Protein AF-A0A4R0RBJ1-F1 (afdb_monomer_lite)

pLDDT: mean 72.37, std 22.7, range [19.52, 97.81]

InterPro domains:
  IPR001938 Thaumatin family [PF00314] (32-261)
  IPR001938 Thaumatin family [PR00347] (27-39)
  IPR001938 Thaumatin family [PR00347] (132-148)
  IPR001938 Thaumatin family [PS51367] (28-261)
  IPR001938 Thaumatin family [PTHR31048] (21-261)
  IPR001938 Thaumatin family [SM00205] (28-261)
  IPR011009 Protein kinase-like domain superfamily [SSF56112] (832-1003)
  IPR037176 Osmotin/thaumatin-like superfamily [G3DSA:2.60.110.10] (26-262)
  IPR037176 Osmotin/thaumatin-like superfamily [SSF49870] (27-261)
  IPR040976 Fungal-type protein kinase [PF17667] (575-998)

Radius of gyration: 38.29 Å; chains: 1; bounding box: 105×130×117 Å

Structure (mmCIF, N/CA/C/O backbone):
data_AF-A0A4R0RBJ1-F1
#
_entry.id   AF-A0A4R0RBJ1-F1
#
loop_
_atom_site.group_PDB
_atom_site.id
_atom_site.type_symbol
_atom_site.label_atom_id
_atom_site.label_alt_id
_atom_site.label_comp_id
_atom_site.label_asym_id
_atom_site.label_entity_id
_atom_site.label_seq_id
_atom_site.pdbx_PDB_ins_code
_atom_site.Cartn_x
_atom_site.Cartn_y
_atom_site.Cartn_z
_atom_site.occupancy
_atom_site.B_iso_or_equiv
_atom_site.auth_seq_id
_atom_site.auth_comp_id
_atom_site.auth_asym_id
_atom_site.auth_atom_id
_atom_site.pdbx_PDB_model_num
ATOM 1 N N . MET A 1 1 ? -25.191 77.773 17.882 1.00 38.34 1 MET A N 1
ATOM 2 C CA . MET A 1 1 ? -24.115 78.685 17.451 1.00 38.34 1 MET A CA 1
ATOM 3 C C . MET A 1 1 ? -23.172 78.768 18.645 1.00 38.34 1 MET A C 1
ATOM 5 O O . MET A 1 1 ? -23.638 79.163 19.697 1.00 38.34 1 MET A O 1
ATOM 9 N N . ASP A 1 2 ? -21.961 78.210 18.652 1.00 30.73 2 ASP A N 1
ATOM 10 C CA . ASP A 1 2 ? -21.030 78.085 17.532 1.00 30.73 2 ASP A CA 1
ATOM 11 C C . ASP A 1 2 ? -20.023 76.924 17.662 1.00 30.73 2 ASP A C 1
ATOM 13 O O . ASP A 1 2 ? -19.351 76.734 18.670 1.00 30.73 2 ASP A O 1
ATOM 17 N N . PHE A 1 3 ? -19.955 76.133 16.587 1.00 31.39 3 PHE A N 1
ATOM 18 C CA . PHE A 1 3 ? -18.782 75.999 15.716 1.00 31.39 3 PHE A CA 1
ATOM 19 C C . PHE A 1 3 ? -17.397 75.631 16.285 1.00 31.39 3 PHE A C 1
ATOM 21 O O . PHE A 1 3 ? -16.411 76.045 15.701 1.00 31.39 3 PHE A O 1
ATOM 28 N N . TRP A 1 4 ? -17.263 74.791 17.321 1.00 29.83 4 TRP A N 1
ATOM 29 C CA . TRP A 1 4 ? -15.934 74.221 17.671 1.00 29.83 4 TRP A CA 1
ATOM 30 C C . TRP A 1 4 ? -15.907 72.729 18.073 1.00 29.83 4 TRP A C 1
ATOM 32 O O . TRP A 1 4 ? -14.899 72.242 18.580 1.00 29.83 4 TRP A O 1
ATOM 42 N N . GLY A 1 5 ? -16.981 71.967 17.815 1.00 34.72 5 GLY A N 1
ATOM 43 C CA . GLY A 1 5 ? -17.073 70.540 18.187 1.00 34.72 5 GLY A CA 1
ATOM 44 C C . GLY A 1 5 ? -16.993 69.517 17.043 1.00 34.72 5 GLY A C 1
ATOM 45 O O . GLY A 1 5 ? -16.774 68.340 17.302 1.00 34.72 5 GLY A O 1
ATOM 46 N N . LEU A 1 6 ? -17.150 69.932 15.781 1.00 36.81 6 LEU A N 1
ATOM 47 C CA . LEU A 1 6 ? -17.399 69.006 14.659 1.00 36.81 6 LEU A CA 1
ATOM 48 C C . LEU A 1 6 ? -16.252 68.874 13.642 1.00 36.81 6 LEU A C 1
ATOM 50 O O . LEU A 1 6 ? -16.373 68.114 12.689 1.00 36.81 6 LEU A O 1
ATOM 54 N N . GLN A 1 7 ? -15.110 69.534 13.863 1.00 32.19 7 GLN A N 1
ATOM 55 C CA . GLN A 1 7 ? -13.980 69.508 12.918 1.00 32.19 7 GLN A CA 1
ATOM 56 C C . GLN A 1 7 ? -12.805 68.609 13.351 1.00 32.19 7 GLN A C 1
ATOM 58 O O . GLN A 1 7 ? -11.846 68.450 12.602 1.00 32.19 7 GLN A O 1
ATOM 63 N N . LYS A 1 8 ? -12.889 67.952 14.520 1.00 33.34 8 LYS A N 1
ATOM 64 C CA . LYS A 1 8 ? -11.885 66.965 14.976 1.00 33.34 8 LYS A CA 1
ATOM 65 C C . LYS A 1 8 ? -12.240 65.506 14.666 1.00 33.34 8 LYS A C 1
ATOM 67 O O . LYS A 1 8 ? -11.369 64.653 14.766 1.00 33.34 8 LYS A O 1
ATOM 72 N N . MET A 1 9 ? -13.467 65.219 14.224 1.00 36.75 9 MET A N 1
ATOM 73 C CA . MET A 1 9 ? -13.892 63.850 13.888 1.00 36.75 9 MET A CA 1
ATOM 74 C C . MET A 1 9 ? -13.658 63.453 12.420 1.00 36.75 9 MET A C 1
ATOM 76 O O . MET A 1 9 ? -13.847 62.293 12.078 1.00 36.75 9 MET A O 1
ATOM 80 N N . LEU A 1 10 ? -13.190 64.373 11.563 1.00 36.88 10 LEU A N 1
ATOM 81 C CA . LEU A 1 10 ? -12.924 64.092 10.142 1.00 36.88 10 LEU A CA 1
ATOM 82 C C . LEU A 1 10 ? -11.427 63.994 9.780 1.00 36.88 10 LEU A C 1
ATOM 84 O O . LEU A 1 10 ? -11.097 63.694 8.641 1.00 36.88 10 LEU A O 1
ATOM 88 N N . PHE A 1 11 ? -10.514 64.190 10.741 1.00 30.41 11 PHE A N 1
ATOM 89 C CA . PHE A 1 11 ? -9.057 64.101 10.526 1.00 30.41 11 PHE A CA 1
ATOM 90 C C . PHE A 1 11 ? -8.387 62.891 11.208 1.00 30.41 11 PHE A C 1
ATOM 92 O O . PHE A 1 11 ? -7.166 62.797 11.229 1.00 30.41 11 PHE A O 1
ATOM 99 N N . HIS A 1 12 ? -9.162 61.947 11.752 1.00 30.92 12 HIS A N 1
ATOM 100 C CA . HIS A 1 12 ? -8.659 60.650 12.249 1.00 30.92 12 HIS A CA 1
ATOM 101 C C . HIS A 1 12 ? -9.087 59.455 11.377 1.00 30.92 12 HIS A C 1
ATOM 103 O O . HIS A 1 12 ? -8.807 58.314 11.719 1.00 30.92 12 HIS A O 1
ATOM 109 N N . VAL A 1 13 ? -9.707 59.713 10.219 1.00 40.50 13 VAL A N 1
ATOM 110 C CA . VAL A 1 13 ? -10.067 58.682 9.221 1.00 40.50 13 VAL A CA 1
ATOM 111 C C . VAL A 1 13 ? -9.131 58.714 7.994 1.00 40.50 13 VAL A C 1
ATOM 113 O O . VAL A 1 13 ? -9.273 57.913 7.083 1.00 40.50 13 VAL A O 1
ATOM 116 N N . LEU A 1 14 ? -8.112 59.585 7.972 1.00 37.38 14 LEU A N 1
ATOM 117 C CA . LEU A 1 14 ? -7.215 59.760 6.813 1.00 37.38 14 LEU A CA 1
ATOM 118 C C . LEU A 1 14 ? -5.709 59.781 7.146 1.00 37.38 14 LEU A C 1
ATOM 120 O O . LEU A 1 14 ? -4.911 60.275 6.359 1.00 37.38 14 LEU A O 1
ATOM 124 N N . ALA A 1 15 ? -5.299 59.212 8.284 1.00 35.81 15 ALA A N 1
ATOM 125 C CA . ALA A 1 15 ? -3.878 59.059 8.633 1.00 35.81 15 ALA A CA 1
ATOM 126 C C . ALA A 1 15 ? -3.559 57.722 9.336 1.00 35.81 15 ALA A C 1
ATOM 128 O O . ALA A 1 15 ? -2.705 57.657 10.212 1.00 35.81 15 ALA A O 1
ATOM 129 N N . LEU A 1 16 ? -4.241 56.648 8.928 1.00 37.91 16 LEU A N 1
ATOM 130 C CA . LEU A 1 16 ? -3.840 55.252 9.160 1.00 37.91 16 LEU A CA 1
ATOM 131 C C . LEU A 1 16 ? -3.662 54.560 7.800 1.00 37.91 16 LEU A C 1
ATOM 133 O O . LEU A 1 16 ? -4.220 53.513 7.508 1.00 37.91 16 LEU A O 1
ATOM 137 N N . SER A 1 17 ? -2.879 55.205 6.942 1.00 35.72 17 SER A N 1
ATOM 138 C CA . SER A 1 17 ? -2.165 54.559 5.846 1.00 35.72 17 SER A CA 1
ATOM 139 C C . SER A 1 17 ? -0.667 54.751 6.079 1.00 35.72 17 SER A C 1
ATOM 141 O O . SER A 1 17 ? 0.065 55.213 5.207 1.00 35.72 17 SER A O 1
ATOM 143 N N . SER A 1 18 ? -0.192 54.430 7.286 1.00 36.97 18 SER A N 1
ATOM 144 C CA . SER A 1 18 ? 1.151 53.872 7.408 1.00 36.97 18 SER A CA 1
ATOM 145 C C . SER A 1 18 ? 1.059 52.526 6.711 1.00 36.97 18 SER A C 1
ATOM 147 O O . SER A 1 18 ? 0.551 51.565 7.292 1.00 36.97 18 SER A O 1
ATOM 149 N N . GLY A 1 19 ? 1.396 52.531 5.418 1.00 32.84 19 GLY A N 1
ATOM 150 C CA . GLY A 1 19 ? 1.426 51.336 4.600 1.00 32.84 19 GLY A CA 1
ATOM 151 C C . GLY A 1 19 ? 2.094 50.244 5.409 1.00 32.84 19 GLY A C 1
ATOM 152 O O . GLY A 1 19 ? 3.224 50.416 5.865 1.00 32.84 19 GLY A O 1
ATOM 153 N N . ALA A 1 20 ? 1.372 49.145 5.625 1.00 33.34 20 ALA A N 1
ATOM 154 C CA . ALA A 1 20 ? 2.055 47.887 5.800 1.00 33.34 20 ALA A CA 1
ATOM 155 C C . ALA A 1 20 ? 3.002 47.831 4.605 1.00 33.34 20 ALA A C 1
ATOM 157 O O . ALA A 1 20 ? 2.540 47.781 3.462 1.00 33.34 20 ALA A O 1
ATOM 158 N N . SER A 1 21 ? 4.304 47.995 4.850 1.00 32.16 21 SER A N 1
ATOM 159 C CA . SER A 1 21 ? 5.298 47.576 3.884 1.00 32.16 21 SER A CA 1
ATOM 160 C C . SER A 1 21 ? 4.919 46.137 3.614 1.00 32.16 21 SER A C 1
ATOM 162 O O . SER A 1 21 ? 5.084 45.279 4.481 1.00 32.16 21 SER A O 1
ATOM 164 N N . VAL A 1 22 ? 4.286 45.900 2.468 1.00 35.97 22 VAL A N 1
ATOM 165 C CA . VAL A 1 22 ? 4.207 44.573 1.894 1.00 35.97 22 VAL A CA 1
ATOM 166 C C . VAL A 1 22 ? 5.676 44.250 1.702 1.00 35.97 22 VAL A C 1
ATOM 168 O O . VAL A 1 22 ? 6.308 44.767 0.784 1.00 35.97 22 VAL A O 1
ATOM 171 N N . ALA A 1 23 ? 6.272 43.572 2.683 1.00 44.34 23 ALA A N 1
ATOM 172 C CA . ALA A 1 23 ? 7.588 43.013 2.507 1.00 44.34 23 ALA A CA 1
ATOM 173 C C . ALA A 1 23 ? 7.399 42.085 1.315 1.00 44.34 23 ALA A C 1
ATOM 175 O O . ALA A 1 23 ? 6.647 41.114 1.409 1.00 44.34 23 ALA A O 1
ATOM 176 N N . TYR A 1 24 ? 7.952 42.477 0.168 1.00 53.59 24 TYR A N 1
ATOM 177 C CA . TYR A 1 24 ? 8.040 41.575 -0.959 1.00 53.59 24 TYR A CA 1
ATOM 178 C C . TYR A 1 24 ? 8.760 40.339 -0.415 1.00 53.59 24 TYR A C 1
ATOM 180 O O . TYR A 1 24 ? 9.812 40.443 0.224 1.00 53.59 24 TYR A O 1
ATOM 188 N N . ALA A 1 25 ? 8.061 39.215 -0.482 1.00 65.38 25 ALA A N 1
ATOM 189 C CA . ALA A 1 25 ? 8.500 37.962 0.084 1.00 65.38 25 ALA A CA 1
ATOM 190 C C . ALA A 1 25 ? 8.371 36.903 -0.999 1.00 65.38 25 ALA A C 1
ATOM 192 O O . ALA A 1 25 ? 7.364 36.850 -1.710 1.00 65.38 25 ALA A O 1
ATOM 193 N N . ARG A 1 26 ? 9.403 36.077 -1.103 1.00 83.56 26 ARG A N 1
ATOM 194 C CA . ARG A 1 26 ? 9.502 34.979 -2.065 1.00 83.56 26 ARG A CA 1
ATOM 195 C C . ARG A 1 26 ? 9.231 33.676 -1.352 1.00 83.56 26 ARG A C 1
ATOM 197 O O . ARG A 1 26 ? 9.507 33.559 -0.156 1.00 83.56 26 ARG A O 1
ATOM 204 N N . MET A 1 27 ? 8.728 32.687 -2.071 1.00 88.00 27 MET A N 1
ATOM 205 C CA . MET A 1 27 ? 8.495 31.373 -1.497 1.00 88.00 27 MET A CA 1
ATOM 206 C C . MET A 1 27 ? 9.780 30.554 -1.517 1.00 88.00 27 MET A C 1
ATOM 208 O O . MET A 1 27 ? 10.404 30.343 -2.557 1.00 88.00 27 MET A O 1
ATOM 212 N N . PHE A 1 28 ? 10.171 30.074 -0.340 1.00 93.19 28 PHE A N 1
ATOM 213 C CA . PHE A 1 28 ? 11.197 29.053 -0.201 1.00 93.19 28 PHE A CA 1
ATOM 214 C C . PHE A 1 28 ? 10.517 27.731 0.092 1.00 93.19 28 PHE A C 1
ATOM 216 O O . PHE A 1 28 ? 9.657 27.672 0.966 1.00 93.19 28 PHE A O 1
ATOM 223 N N . THR A 1 29 ? 10.915 26.676 -0.613 1.00 90.38 29 THR A N 1
ATOM 224 C CA . THR A 1 29 ? 10.486 25.311 -0.311 1.00 90.38 29 THR A CA 1
ATOM 225 C C . THR A 1 29 ? 11.671 24.479 0.135 1.00 90.38 29 THR A C 1
ATOM 227 O O . THR A 1 29 ? 12.669 24.395 -0.572 1.00 90.38 29 THR A O 1
ATOM 230 N N . VAL A 1 30 ? 11.563 23.844 1.296 1.00 90.62 30 VAL A N 1
ATOM 231 C CA . VAL A 1 30 ? 12.562 22.902 1.798 1.00 90.62 30 VAL A CA 1
ATOM 232 C C . VAL A 1 30 ? 11.982 21.498 1.724 1.00 90.62 30 VAL A C 1
ATOM 234 O O . VAL A 1 30 ? 11.002 21.201 2.404 1.00 90.62 30 VAL A O 1
ATOM 237 N N . TYR A 1 31 ? 12.585 20.644 0.901 1.00 89.81 31 TYR A N 1
ATOM 238 C CA . TYR A 1 31 ? 12.147 19.280 0.626 1.00 89.81 31 TYR A CA 1
ATOM 239 C C . TYR A 1 31 ? 13.154 18.263 1.170 1.00 89.81 31 TYR A C 1
ATOM 241 O O . TYR A 1 31 ? 14.329 18.269 0.801 1.00 89.81 31 TYR A O 1
ATOM 249 N N . ASN A 1 32 ? 12.699 17.364 2.041 1.00 92.06 32 ASN A N 1
ATOM 250 C CA . ASN A 1 32 ? 13.483 16.213 2.462 1.00 92.06 32 ASN A CA 1
ATOM 251 C C . ASN A 1 32 ? 13.270 15.052 1.482 1.00 92.06 32 ASN A C 1
ATOM 253 O O . ASN A 1 32 ? 12.334 14.284 1.660 1.00 92.06 32 ASN A O 1
ATOM 257 N N . ALA A 1 33 ? 14.140 14.872 0.487 1.00 79.94 33 ALA A N 1
ATOM 258 C CA . ALA A 1 33 ? 14.108 13.696 -0.390 1.00 79.94 33 ALA A CA 1
ATOM 259 C C . ALA A 1 33 ? 14.910 12.502 0.167 1.00 79.94 33 ALA A C 1
ATOM 261 O O . ALA A 1 33 ? 15.105 11.502 -0.528 1.00 79.94 33 ALA A O 1
ATOM 262 N N . CYS A 1 34 ? 15.404 12.581 1.405 1.00 77.38 34 CYS A N 1
ATOM 263 C CA . CYS A 1 34 ? 16.093 11.467 2.040 1.00 77.38 34 CYS A CA 1
ATOM 264 C C . CYS A 1 34 ? 15.092 10.367 2.428 1.00 77.38 34 CYS A C 1
ATOM 266 O O . CYS A 1 34 ? 13.969 10.670 2.831 1.00 77.38 34 CYS A O 1
ATOM 268 N N . PRO A 1 35 ? 15.488 9.080 2.399 1.00 76.75 35 PRO A N 1
ATOM 269 C CA . PRO A 1 35 ? 14.630 7.962 2.805 1.00 76.75 35 PRO A CA 1
ATOM 270 C C . PRO A 1 35 ? 14.503 7.818 4.335 1.00 76.75 35 PRO A C 1
ATOM 272 O O . PRO A 1 35 ? 14.115 6.763 4.833 1.00 76.75 35 PRO A O 1
ATOM 275 N N . PHE A 1 36 ? 14.869 8.854 5.085 1.00 79.81 36 PHE A N 1
ATOM 276 C CA . PHE A 1 36 ? 14.841 8.918 6.540 1.00 79.81 36 PHE A CA 1
ATOM 277 C C . PHE A 1 36 ? 14.506 10.346 6.982 1.00 79.81 36 PHE A C 1
ATOM 279 O O . PHE A 1 36 ? 14.645 11.306 6.218 1.00 79.81 36 PHE A O 1
ATOM 286 N N . THR A 1 37 ? 14.051 10.483 8.223 1.00 83.75 37 THR A N 1
ATOM 287 C CA . THR A 1 37 ? 13.781 11.787 8.828 1.00 83.75 37 THR A CA 1
ATOM 288 C C . THR A 1 37 ? 15.074 12.579 8.978 1.00 83.75 37 THR A C 1
ATOM 290 O O . THR A 1 37 ? 16.082 12.057 9.455 1.00 83.75 37 THR A O 1
ATOM 293 N N . ILE A 1 38 ? 15.019 13.849 8.595 1.00 93.06 38 ILE A N 1
ATOM 294 C CA . ILE A 1 38 ? 16.036 14.840 8.933 1.00 93.06 38 ILE A CA 1
ATOM 295 C C . ILE A 1 38 ? 15.373 15.939 9.754 1.00 93.06 38 ILE A C 1
ATOM 297 O O . ILE A 1 38 ? 14.153 16.107 9.727 1.00 93.06 38 ILE A O 1
ATOM 301 N N . TRP A 1 39 ? 16.174 16.730 10.447 1.00 97.00 39 TRP A N 1
ATOM 302 C CA . TRP A 1 39 ? 15.695 17.934 11.105 1.00 97.00 39 TRP A CA 1
ATOM 303 C C . TRP A 1 39 ? 16.357 19.138 10.465 1.00 97.00 39 TRP A C 1
ATOM 305 O O . TRP A 1 39 ? 17.475 19.479 10.863 1.00 97.00 39 TRP A O 1
ATOM 315 N N . PRO A 1 40 ? 15.734 19.782 9.463 1.00 97.00 40 PRO A N 1
ATOM 316 C CA . PRO A 1 40 ? 16.298 20.994 8.918 1.00 97.00 40 PRO A CA 1
ATOM 317 C C . PRO A 1 40 ? 16.406 22.062 10.006 1.00 97.00 40 PRO A C 1
ATOM 319 O O . PRO A 1 40 ? 15.666 22.074 10.999 1.00 97.00 40 PRO A O 1
ATOM 322 N N . ALA A 1 41 ? 17.385 22.924 9.828 1.00 94.75 41 ALA A N 1
ATOM 323 C CA . ALA A 1 41 ? 17.720 24.012 10.716 1.00 94.75 41 ALA A CA 1
ATOM 324 C C . ALA A 1 41 ? 17.983 25.255 9.876 1.00 94.75 41 ALA A C 1
ATOM 326 O O . ALA A 1 41 ? 18.517 25.149 8.774 1.00 94.75 41 ALA A O 1
ATOM 327 N N . MET A 1 42 ? 17.589 26.414 10.393 1.00 93.94 42 MET A N 1
ATOM 328 C CA . MET A 1 42 ? 17.711 27.699 9.726 1.00 93.94 42 MET A CA 1
ATOM 329 C C . MET A 1 42 ? 18.356 28.714 10.665 1.00 93.94 42 MET A C 1
ATOM 331 O O . MET A 1 42 ? 17.965 28.846 11.824 1.00 93.94 42 MET A O 1
ATOM 335 N N . PHE A 1 43 ? 19.322 29.458 10.140 1.00 93.12 43 PHE A N 1
ATOM 336 C CA . PHE A 1 43 ? 20.021 30.524 10.847 1.00 93.12 43 PHE A CA 1
ATOM 337 C C . PHE A 1 43 ? 20.079 31.781 9.977 1.00 93.12 43 PHE A C 1
ATOM 339 O O . PHE A 1 43 ? 20.136 31.698 8.751 1.00 93.12 43 PHE A O 1
ATOM 346 N N . THR A 1 44 ? 20.053 32.950 10.613 1.00 91.56 44 THR A N 1
ATOM 347 C CA . THR A 1 44 ? 20.272 34.247 9.961 1.00 91.56 44 THR A CA 1
ATOM 348 C C . THR A 1 44 ? 21.328 35.002 10.745 1.00 91.56 44 THR A C 1
ATOM 350 O O . THR A 1 44 ? 21.145 35.214 11.943 1.00 91.56 44 THR A O 1
ATOM 353 N N . ASP A 1 45 ? 22.404 35.437 10.090 1.00 87.25 45 ASP A N 1
ATOM 354 C CA . ASP A 1 45 ? 23.362 36.331 10.741 1.00 87.25 45 ASP A CA 1
ATOM 355 C C . ASP A 1 45 ? 22.790 37.751 10.824 1.00 87.25 45 ASP A C 1
ATOM 357 O O . ASP A 1 45 ? 22.806 38.527 9.863 1.00 87.25 45 ASP A O 1
ATOM 361 N N . LEU A 1 46 ? 22.304 38.102 12.015 1.00 87.19 46 LEU A N 1
ATOM 362 C CA . LEU A 1 46 ? 21.708 39.408 12.285 1.00 87.19 46 LEU A CA 1
ATOM 363 C C . LEU A 1 46 ? 22.706 40.575 12.168 1.00 87.19 46 LEU A C 1
ATOM 365 O O . LEU A 1 46 ? 22.285 41.733 12.104 1.00 87.19 46 LEU A O 1
ATOM 369 N N . ASN A 1 47 ? 24.015 40.302 12.097 1.00 85.56 47 ASN A N 1
ATOM 370 C CA . ASN A 1 47 ? 25.026 41.327 11.830 1.00 85.56 47 ASN A CA 1
ATOM 371 C C . ASN A 1 47 ? 25.067 41.737 10.349 1.00 85.56 47 ASN A C 1
ATOM 373 O O . ASN A 1 47 ? 25.449 42.866 10.043 1.00 85.56 47 ASN A O 1
ATOM 377 N N . ALA A 1 48 ? 24.654 40.852 9.435 1.00 83.12 48 ALA A N 1
ATOM 378 C CA . ALA A 1 48 ? 24.620 41.112 7.995 1.00 83.12 48 ALA A CA 1
ATOM 379 C C . ALA A 1 48 ? 23.296 41.750 7.533 1.00 83.12 48 ALA A C 1
ATOM 381 O O . ALA A 1 48 ? 23.257 42.461 6.527 1.00 83.12 48 ALA A O 1
ATOM 382 N N . GLY A 1 49 ? 22.204 41.522 8.266 1.00 83.06 49 GLY A N 1
ATOM 383 C CA . GLY A 1 49 ? 20.899 42.115 7.988 1.00 83.06 49 GLY A CA 1
ATOM 384 C C . GLY A 1 49 ? 19.872 41.806 9.075 1.00 83.06 49 GLY A C 1
ATOM 385 O O . GLY A 1 49 ? 19.991 40.834 9.802 1.00 83.06 49 GLY A O 1
ATOM 386 N N . GLN A 1 50 ? 18.843 42.648 9.192 1.00 82.19 50 GLN A N 1
ATOM 387 C CA . GLN A 1 50 ? 17.810 42.517 10.235 1.00 82.19 50 GLN A CA 1
ATOM 388 C C . GLN A 1 50 ? 16.560 41.750 9.768 1.00 82.19 50 GLN A C 1
ATOM 390 O O . GLN A 1 50 ? 15.659 41.493 10.563 1.00 82.19 50 GLN A O 1
ATOM 395 N N . ALA A 1 51 ? 16.464 41.425 8.476 1.00 86.75 51 ALA A N 1
ATOM 396 C CA . ALA A 1 51 ? 15.329 40.698 7.923 1.00 86.75 51 ALA A CA 1
ATOM 397 C C . ALA A 1 51 ? 15.478 39.197 8.187 1.00 86.75 51 ALA A C 1
ATOM 399 O O . ALA A 1 51 ? 16.521 38.628 7.880 1.00 86.75 51 ALA A O 1
ATOM 400 N N . VAL A 1 52 ? 14.432 38.563 8.717 1.00 86.75 52 VAL A N 1
ATOM 401 C CA . VAL A 1 52 ? 14.395 37.126 9.034 1.00 86.75 52 VAL A CA 1
ATOM 402 C C . VAL A 1 52 ? 13.120 36.486 8.469 1.00 86.75 52 VAL A C 1
ATOM 404 O O . VAL A 1 52 ? 12.070 37.137 8.478 1.00 86.75 52 VAL A O 1
ATOM 407 N N . PRO A 1 53 ? 13.163 35.232 7.982 1.00 89.12 53 PRO A N 1
ATOM 408 C CA . PRO A 1 53 ? 11.963 34.493 7.604 1.00 89.12 53 PRO A CA 1
ATOM 409 C C . PRO A 1 53 ? 11.028 34.288 8.796 1.00 89.12 53 PRO A C 1
ATOM 411 O O . PRO A 1 53 ? 11.471 33.983 9.902 1.00 89.12 53 PRO A O 1
ATOM 414 N N . ASN A 1 54 ? 9.719 34.407 8.569 1.00 83.25 54 ASN A N 1
ATOM 415 C CA . ASN A 1 54 ? 8.711 34.106 9.587 1.00 83.25 54 ASN A CA 1
ATOM 416 C C . ASN A 1 54 ? 8.392 32.601 9.592 1.00 83.25 54 ASN A C 1
ATOM 418 O O . ASN A 1 54 ? 7.289 32.182 9.241 1.00 83.25 54 ASN A O 1
ATOM 422 N N . PHE A 1 55 ? 9.398 31.792 9.921 1.00 88.25 55 PHE A N 1
ATOM 423 C CA . PHE A 1 55 ? 9.314 30.336 10.000 1.00 88.25 55 PHE A CA 1
ATOM 424 C C . PHE A 1 55 ? 10.232 29.825 11.126 1.00 88.25 55 PHE A C 1
ATOM 426 O O . PHE A 1 55 ? 11.247 30.471 11.404 1.00 88.25 55 PHE A O 1
ATOM 433 N N . PRO A 1 56 ? 9.911 28.706 11.805 1.00 88.31 56 PRO A N 1
ATOM 434 C CA . PRO A 1 56 ? 10.759 28.171 12.868 1.00 88.31 56 PRO A CA 1
ATOM 435 C C . PRO A 1 56 ? 12.206 27.926 12.414 1.00 88.31 56 PRO A C 1
ATOM 437 O O . PRO A 1 56 ? 12.450 27.419 11.321 1.00 88.31 56 PRO A O 1
ATOM 440 N N . THR A 1 57 ? 13.177 28.217 13.285 1.00 91.62 57 THR A N 1
ATOM 441 C CA . THR A 1 57 ? 14.620 28.016 13.028 1.00 91.62 57 THR A CA 1
ATOM 442 C C . THR A 1 57 ? 15.048 26.545 13.029 1.00 91.62 57 THR A C 1
ATOM 444 O O . THR A 1 57 ? 16.219 26.229 12.836 1.00 91.62 57 THR A O 1
ATOM 447 N N . GLY A 1 58 ? 14.115 25.619 13.229 1.00 89.00 58 GLY A N 1
ATOM 448 C CA . GLY A 1 58 ? 14.313 24.201 12.984 1.00 89.00 58 GLY A CA 1
ATOM 449 C C . GLY A 1 58 ? 13.007 23.424 13.099 1.00 89.00 58 GLY A C 1
ATOM 450 O O . GLY A 1 58 ? 12.071 23.846 13.776 1.00 89.00 58 GLY A O 1
ATOM 451 N N . TRP A 1 59 ? 12.912 22.309 12.385 1.00 94.69 59 TRP A N 1
ATOM 452 C CA . TRP A 1 59 ? 11.703 21.488 12.333 1.00 94.69 59 TRP A CA 1
ATOM 453 C C . TRP A 1 59 ? 12.054 20.035 12.028 1.00 94.69 59 TRP A C 1
ATOM 455 O O . TRP A 1 59 ? 13.174 19.733 11.629 1.00 94.69 59 TRP A O 1
ATOM 465 N N . GLU A 1 60 ? 11.108 19.125 12.246 1.00 90.56 60 GLU A N 1
ATOM 466 C CA . GLU A 1 60 ? 11.219 17.738 11.793 1.00 90.56 60 GLU A CA 1
ATOM 467 C C . GLU A 1 60 ? 10.699 17.642 10.359 1.00 90.56 60 GLU A C 1
ATOM 469 O O . GLU A 1 60 ? 9.567 18.037 10.084 1.00 90.56 60 GLU A O 1
ATOM 474 N N . ALA A 1 61 ? 11.512 17.117 9.448 1.00 78.50 61 ALA A N 1
ATOM 475 C CA . ALA A 1 61 ? 11.099 16.796 8.091 1.00 78.50 61 ALA A CA 1
ATOM 476 C C . ALA A 1 61 ? 11.185 15.280 7.912 1.00 78.50 61 ALA A C 1
ATOM 478 O O . ALA A 1 61 ? 12.269 14.715 7.749 1.00 78.50 61 ALA A O 1
ATOM 479 N N . ALA A 1 62 ? 10.037 14.604 7.950 1.00 75.38 62 ALA A N 1
ATOM 480 C CA . ALA A 1 62 ? 9.969 13.180 7.644 1.00 75.38 62 ALA A CA 1
ATOM 481 C C . ALA A 1 62 ? 10.428 12.916 6.199 1.00 75.38 62 ALA A C 1
ATOM 483 O O . ALA A 1 62 ? 10.449 13.828 5.364 1.00 75.38 62 ALA A O 1
ATOM 484 N N . ALA A 1 63 ? 10.810 11.674 5.910 1.00 68.06 63 ALA A N 1
ATOM 485 C CA . ALA A 1 63 ? 11.198 11.267 4.564 1.00 68.06 63 ALA A CA 1
ATOM 486 C C . ALA A 1 63 ? 10.136 11.688 3.530 1.00 68.06 63 ALA A C 1
ATOM 488 O O . ALA A 1 63 ? 8.946 11.441 3.725 1.00 68.06 63 ALA A O 1
ATOM 489 N N . PHE A 1 64 ? 10.578 12.308 2.438 1.00 70.50 64 PHE A N 1
ATOM 490 C CA . PHE A 1 64 ? 9.758 12.766 1.309 1.00 70.50 64 PHE A CA 1
ATOM 491 C C . PHE A 1 64 ? 8.693 13.823 1.649 1.00 70.50 64 PHE A C 1
ATOM 493 O O . PHE A 1 64 ? 7.656 13.890 0.993 1.00 70.50 64 PHE A O 1
ATOM 500 N N . THR A 1 65 ? 8.953 14.684 2.638 1.00 64.62 65 THR A N 1
ATOM 501 C CA . THR A 1 65 ? 8.078 15.821 2.989 1.00 64.62 65 THR A CA 1
ATOM 502 C C . THR A 1 65 ? 8.685 17.161 2.584 1.00 64.62 65 THR A C 1
ATOM 504 O O . THR A 1 65 ? 9.907 17.315 2.565 1.00 64.62 65 THR A O 1
ATOM 507 N N . ALA A 1 66 ? 7.836 18.139 2.261 1.00 76.69 66 ALA A N 1
ATOM 508 C CA . ALA A 1 66 ? 8.241 19.505 1.945 1.00 76.69 66 ALA A CA 1
ATOM 509 C C . ALA A 1 66 ? 7.505 20.512 2.832 1.00 76.69 66 ALA A C 1
ATOM 511 O O . ALA A 1 66 ? 6.346 20.304 3.183 1.00 76.69 66 ALA A O 1
ATOM 512 N N . VAL A 1 67 ? 8.168 21.621 3.150 1.00 73.88 67 VAL A N 1
ATOM 513 C CA . VAL A 1 67 ? 7.540 22.803 3.752 1.00 73.88 67 VAL A CA 1
ATOM 514 C C . VAL A 1 67 ? 7.862 24.021 2.905 1.00 73.88 67 VAL A C 1
ATOM 516 O O . VAL A 1 67 ? 9.001 24.175 2.463 1.00 73.88 67 VAL A O 1
ATOM 519 N N . SER A 1 68 ? 6.875 24.888 2.696 1.00 87.56 68 SER A N 1
ATOM 520 C CA . SER A 1 68 ? 7.057 26.141 1.966 1.00 87.56 68 SER A CA 1
ATOM 521 C C . SER A 1 68 ? 6.735 27.326 2.868 1.00 87.56 68 SER A C 1
ATOM 523 O O . SER A 1 68 ? 5.716 27.317 3.558 1.00 87.56 68 SER A O 1
ATOM 525 N N . PHE A 1 69 ? 7.588 28.348 2.877 1.00 87.38 69 PHE A N 1
ATOM 526 C CA . PHE A 1 69 ? 7.406 29.535 3.712 1.00 87.38 69 PHE A CA 1
ATOM 527 C C . PHE A 1 69 ? 7.915 30.813 3.030 1.00 87.38 69 PHE A C 1
ATOM 529 O O . PHE A 1 69 ? 8.829 30.750 2.203 1.00 87.38 69 PHE A O 1
ATOM 536 N N . PRO A 1 70 ? 7.325 31.979 3.358 1.00 87.31 70 PRO A N 1
ATOM 537 C CA . PRO A 1 70 ? 7.759 33.254 2.808 1.00 87.31 70 PRO A CA 1
ATOM 538 C C . PRO A 1 70 ? 9.087 33.707 3.429 1.00 87.31 70 PRO A C 1
ATOM 540 O O . PRO A 1 70 ? 9.263 33.700 4.651 1.00 87.31 70 PRO A O 1
ATOM 543 N N . VAL A 1 71 ? 9.997 34.167 2.577 1.00 91.69 71 VAL A N 1
ATOM 544 C CA . VAL A 1 71 ? 11.304 34.725 2.937 1.00 91.69 71 VAL A CA 1
ATOM 545 C C . VAL A 1 71 ? 11.370 36.182 2.472 1.00 91.69 71 VAL A C 1
ATOM 547 O O . VAL A 1 71 ? 11.056 36.443 1.310 1.00 91.69 71 VAL A O 1
ATOM 550 N N . PRO A 1 72 ? 11.767 37.139 3.335 1.00 90.38 72 PRO A N 1
ATOM 551 C CA . PRO A 1 72 ? 11.921 38.535 2.939 1.00 90.38 72 PRO A CA 1
ATOM 552 C C . PRO A 1 72 ? 12.919 38.701 1.792 1.00 90.38 72 PRO A C 1
ATOM 554 O O . PRO A 1 72 ? 14.018 38.152 1.840 1.00 90.38 72 PRO A O 1
ATOM 557 N N . ASP A 1 73 ? 12.584 39.536 0.811 1.00 87.12 73 ASP A N 1
ATOM 558 C CA . ASP A 1 73 ? 13.441 39.850 -0.340 1.00 87.12 73 ASP A CA 1
ATOM 559 C C . ASP A 1 73 ? 14.841 40.371 0.030 1.00 87.12 73 ASP A C 1
ATOM 561 O O . ASP A 1 73 ? 15.779 40.268 -0.755 1.00 87.12 73 ASP A O 1
ATOM 565 N N . ASN A 1 74 ? 14.993 40.939 1.226 1.00 86.38 74 ASN A N 1
ATOM 566 C CA . ASN A 1 74 ? 16.252 41.446 1.757 1.00 86.38 74 ASN A CA 1
ATOM 567 C C . ASN A 1 74 ? 16.858 40.533 2.840 1.00 86.38 74 ASN A C 1
ATOM 569 O O . ASN A 1 74 ? 17.604 41.025 3.689 1.00 86.38 74 ASN A O 1
ATOM 573 N N . TRP A 1 75 ? 16.548 39.230 2.839 1.00 92.50 75 TRP A N 1
ATOM 574 C CA . TRP A 1 75 ? 17.198 38.253 3.718 1.00 92.50 75 TRP A CA 1
ATOM 575 C C . TRP A 1 75 ? 18.689 38.122 3.367 1.00 92.50 75 TRP A C 1
ATOM 577 O O . TRP A 1 75 ? 19.057 37.701 2.267 1.00 92.50 75 TRP A O 1
ATOM 587 N N . LYS A 1 76 ? 19.557 38.534 4.298 1.00 87.69 76 LYS A N 1
ATOM 588 C CA . LYS A 1 76 ? 21.022 38.525 4.159 1.00 87.69 76 LYS A CA 1
ATOM 589 C C . LYS A 1 76 ? 21.618 37.443 5.053 1.00 87.69 76 LYS A C 1
ATOM 591 O O . LYS A 1 76 ? 21.168 37.300 6.185 1.00 87.69 76 LYS A O 1
ATOM 596 N N . ALA A 1 77 ? 22.642 36.743 4.559 1.00 85.56 77 ALA A N 1
ATOM 597 C CA . ALA A 1 77 ? 23.362 35.706 5.306 1.00 85.56 77 ALA A CA 1
ATOM 598 C C . ALA A 1 77 ? 22.433 34.636 5.919 1.00 85.56 77 ALA A C 1
ATOM 600 O O . ALA A 1 77 ? 22.543 34.268 7.093 1.00 85.56 77 ALA A O 1
ATOM 601 N N . GLY A 1 78 ? 21.483 34.172 5.109 1.00 90.69 78 GLY A N 1
ATOM 602 C CA . GLY A 1 78 ? 20.568 33.095 5.451 1.00 90.69 78 GLY A CA 1
ATOM 603 C C . GLY A 1 78 ? 21.208 31.735 5.231 1.00 90.69 78 GLY A C 1
ATOM 604 O O . GLY A 1 78 ? 21.841 31.520 4.200 1.00 90.69 78 GLY A O 1
ATOM 605 N N . ARG A 1 79 ? 21.041 30.812 6.178 1.00 93.94 79 ARG A N 1
ATOM 606 C CA . ARG A 1 79 ? 21.607 29.460 6.105 1.00 93.94 79 ARG A CA 1
ATOM 607 C C . ARG A 1 79 ? 20.565 28.414 6.443 1.00 93.94 79 ARG A C 1
ATOM 609 O O . ARG A 1 79 ? 19.856 28.576 7.435 1.00 93.94 79 ARG A O 1
ATOM 616 N N . ILE A 1 80 ? 20.506 27.335 5.663 1.00 95.94 80 ILE A N 1
ATOM 617 C CA . ILE A 1 80 ? 19.682 26.156 5.953 1.00 95.94 80 ILE A CA 1
ATOM 618 C C . ILE A 1 80 ? 20.531 24.891 5.808 1.00 95.94 80 ILE A C 1
ATOM 620 O O . ILE A 1 80 ? 21.232 24.728 4.813 1.00 95.94 80 ILE A O 1
ATOM 624 N N . TRP A 1 81 ? 20.464 23.981 6.778 1.00 96.44 81 TRP A N 1
ATOM 625 C CA . TRP A 1 81 ? 21.156 22.685 6.737 1.00 96.44 81 TRP A CA 1
ATOM 626 C C . TRP A 1 81 ? 20.299 21.587 7.366 1.00 96.44 81 TRP A C 1
ATOM 628 O O . TRP A 1 81 ? 19.279 21.866 7.994 1.00 96.44 81 TRP A O 1
ATOM 638 N N . GLY A 1 82 ? 20.688 20.329 7.170 1.00 94.38 82 GLY A N 1
ATOM 639 C CA . GLY A 1 82 ? 19.971 19.164 7.685 1.00 94.38 82 GLY A CA 1
ATOM 640 C C . GLY A 1 82 ? 20.709 18.524 8.855 1.00 94.38 82 GLY A C 1
ATOM 641 O O . GLY A 1 82 ? 21.938 18.519 8.887 1.00 94.38 82 GLY A O 1
ATOM 642 N N . ARG A 1 83 ? 19.953 17.969 9.802 1.00 94.50 83 ARG A N 1
ATOM 643 C CA . ARG A 1 83 ? 20.462 17.222 10.963 1.00 94.50 83 ARG A CA 1
ATOM 644 C C . ARG A 1 83 ? 19.928 15.797 10.936 1.00 94.50 83 ARG A C 1
ATOM 646 O O . ARG A 1 83 ? 18.778 15.603 10.531 1.00 94.50 83 ARG A O 1
ATOM 653 N N . ARG A 1 84 ? 20.709 14.818 11.388 1.00 87.81 84 ARG A N 1
ATOM 654 C CA . ARG A 1 84 ? 20.277 13.413 11.496 1.00 87.81 84 ARG A CA 1
ATOM 655 C C . ARG A 1 84 ? 20.468 12.833 12.884 1.00 87.81 84 ARG A C 1
ATOM 657 O O . ARG A 1 84 ? 21.283 13.312 13.670 1.00 87.81 84 ARG A O 1
ATOM 664 N N . ASP A 1 85 ? 19.699 11.774 13.134 1.00 87.19 85 ASP A N 1
ATOM 665 C CA . ASP A 1 85 ? 19.703 11.005 14.377 1.00 87.19 85 ASP A CA 1
ATOM 666 C C . ASP A 1 85 ? 19.589 11.921 15.601 1.00 87.19 85 ASP A C 1
ATOM 668 O O . ASP A 1 85 ? 20.422 11.910 16.508 1.00 87.19 85 ASP A O 1
ATOM 672 N N . CYS A 1 86 ? 18.568 12.782 15.566 1.00 88.56 86 CYS A N 1
ATOM 673 C CA . CYS A 1 86 ? 18.303 13.744 16.620 1.00 88.56 86 CYS A CA 1
ATOM 674 C C . CYS A 1 86 ? 17.526 13.129 17.785 1.00 88.56 86 CYS A C 1
ATOM 676 O O . CYS A 1 86 ? 16.483 12.504 17.598 1.00 88.56 86 CYS A O 1
ATOM 678 N N . ASP A 1 87 ? 17.999 13.407 18.993 1.00 85.00 87 ASP A N 1
ATOM 679 C CA . ASP A 1 87 ? 17.311 13.199 20.255 1.00 85.00 87 ASP A CA 1
ATOM 680 C C . ASP A 1 87 ? 17.294 14.514 21.051 1.00 85.00 87 ASP A C 1
ATOM 682 O O . ASP A 1 87 ? 18.255 14.904 21.719 1.00 85.00 87 ASP A O 1
ATOM 686 N N . PHE A 1 88 ? 16.159 15.211 20.990 1.00 84.31 88 PHE A N 1
ATOM 687 C CA . PHE A 1 88 ? 15.951 16.469 21.712 1.00 84.31 88 PHE A CA 1
ATOM 688 C C . PHE A 1 88 ? 15.563 16.274 23.183 1.00 84.31 88 PHE A C 1
ATOM 690 O O . PHE A 1 88 ? 15.288 17.257 23.869 1.00 84.31 88 PHE A O 1
ATOM 697 N N . THR A 1 89 ? 15.537 15.034 23.689 1.00 77.25 89 THR A N 1
ATOM 698 C CA . THR A 1 89 ? 15.445 14.780 25.135 1.00 77.25 89 THR A CA 1
ATOM 699 C C . THR A 1 89 ? 16.787 15.005 25.839 1.00 77.25 89 THR A C 1
ATOM 701 O O . THR A 1 89 ? 16.823 15.193 27.057 1.00 77.25 89 THR A O 1
ATOM 704 N N . ILE A 1 90 ? 17.890 15.055 25.080 1.00 74.81 90 ILE A N 1
ATOM 705 C CA . ILE A 1 90 ? 19.226 15.383 25.577 1.00 74.81 90 ILE A CA 1
ATOM 706 C C . ILE A 1 90 ? 19.256 16.856 26.003 1.00 74.81 90 ILE A C 1
ATOM 708 O O . ILE A 1 90 ? 19.168 17.765 25.182 1.00 74.81 90 ILE A O 1
ATOM 712 N N . THR A 1 91 ? 19.407 17.099 27.305 1.00 68.06 91 THR A N 1
ATOM 713 C CA . THR A 1 91 ? 19.455 18.454 27.884 1.00 68.06 91 THR A CA 1
ATOM 714 C C . THR A 1 91 ? 20.872 19.012 28.019 1.00 68.06 91 THR A C 1
ATOM 716 O O . THR A 1 91 ? 21.034 20.219 28.163 1.00 68.06 91 THR A O 1
ATOM 719 N N . ASN A 1 92 ? 21.898 18.155 27.951 1.00 67.06 92 ASN A N 1
ATOM 720 C CA . ASN A 1 92 ? 23.312 18.521 28.041 1.00 67.06 92 ASN A CA 1
ATOM 721 C C . ASN A 1 92 ? 24.126 17.733 27.004 1.00 67.06 92 ASN A C 1
ATOM 723 O O . ASN A 1 92 ? 24.405 16.553 27.210 1.00 67.06 92 ASN A O 1
ATOM 727 N N . GLY A 1 93 ? 24.524 18.382 25.908 1.00 67.06 93 GLY A N 1
ATOM 728 C CA . GLY A 1 93 ? 25.317 17.765 24.841 1.00 67.06 93 GLY A CA 1
ATOM 729 C C . GLY A 1 93 ? 24.668 17.885 23.458 1.00 67.06 93 GLY A C 1
ATOM 730 O O . GLY A 1 93 ? 23.675 18.600 23.312 1.00 67.06 93 GLY A O 1
ATOM 731 N N . PRO A 1 94 ? 25.237 17.223 22.436 1.00 78.69 94 PRO A N 1
ATOM 732 C CA . PRO A 1 94 ? 24.714 17.279 21.079 1.00 78.69 94 PRO A CA 1
ATOM 733 C C . PRO A 1 94 ? 23.343 16.602 21.004 1.00 78.69 94 PRO A C 1
ATOM 735 O O . PRO A 1 94 ? 23.203 15.428 21.338 1.00 78.69 94 PRO A O 1
ATOM 738 N N . THR A 1 95 ? 22.337 17.344 20.545 1.00 85.56 95 THR A N 1
ATOM 739 C CA . THR A 1 95 ? 20.964 16.843 20.359 1.00 85.56 95 THR A CA 1
ATOM 740 C C . THR A 1 95 ? 20.772 16.101 19.044 1.00 85.56 95 THR A C 1
ATOM 742 O O . THR A 1 95 ? 19.720 15.517 18.835 1.00 85.56 95 THR A O 1
ATOM 745 N N . CYS A 1 96 ? 21.762 16.116 18.154 1.00 89.31 96 CYS A N 1
ATOM 746 C CA . CYS A 1 96 ? 21.791 15.320 16.933 1.00 89.31 96 CYS A CA 1
ATOM 747 C C . CYS A 1 96 ? 23.189 14.761 16.715 1.00 89.31 96 CYS A C 1
ATOM 749 O O . CYS A 1 96 ? 24.176 15.388 17.113 1.00 89.31 96 CYS A O 1
ATOM 751 N N . LEU A 1 97 ? 23.269 13.598 16.070 1.00 87.69 97 LEU A N 1
ATOM 752 C CA . LEU A 1 97 ? 24.543 12.951 15.776 1.00 87.69 97 LEU A CA 1
ATOM 753 C C . LEU A 1 97 ? 25.409 13.810 14.846 1.00 87.69 97 LEU A C 1
ATOM 755 O O . LEU A 1 97 ? 26.608 13.929 15.083 1.00 87.69 97 LEU A O 1
ATOM 759 N N . ASP A 1 98 ? 24.803 14.435 13.833 1.00 87.38 98 ASP A N 1
ATOM 760 C CA . ASP A 1 98 ? 25.442 15.403 12.939 1.00 87.38 98 ASP A CA 1
ATOM 761 C C . ASP A 1 98 ? 24.613 16.694 12.792 1.00 87.38 98 ASP A C 1
ATOM 763 O O . ASP A 1 98 ? 23.407 16.724 13.058 1.00 87.38 98 ASP A O 1
ATOM 767 N N . GLY A 1 99 ? 25.282 17.795 12.436 1.00 87.12 99 GLY A N 1
ATOM 768 C CA . GLY A 1 99 ? 24.657 19.089 12.144 1.00 87.12 99 GLY A CA 1
ATOM 769 C C . GLY A 1 99 ? 23.919 19.780 13.300 1.00 87.12 99 GLY A C 1
ATOM 770 O O . GLY A 1 99 ? 23.238 20.777 13.067 1.00 87.12 99 GLY A O 1
ATOM 771 N N . TRP A 1 100 ? 23.985 19.288 14.539 1.00 87.62 100 TRP A N 1
ATOM 772 C CA . TRP A 1 100 ? 23.218 19.858 15.656 1.00 87.62 100 TRP A CA 1
ATOM 773 C C . TRP A 1 100 ? 23.556 21.340 15.917 1.00 87.62 100 TRP A C 1
ATOM 775 O O . TRP A 1 100 ? 24.644 21.807 15.594 1.00 87.62 100 TRP A O 1
ATOM 785 N N . CYS A 1 101 ? 22.629 22.084 16.521 1.00 88.06 101 CYS A N 1
ATOM 786 C CA . CYS A 1 101 ? 22.800 23.496 16.872 1.00 88.06 101 CYS A CA 1
ATOM 787 C C . CYS A 1 101 ? 22.400 23.757 18.323 1.00 88.06 101 CYS A C 1
ATOM 789 O O . CYS A 1 101 ? 21.597 23.021 18.907 1.00 88.06 101 CYS A O 1
ATOM 791 N N . ASN A 1 102 ? 22.922 24.842 18.892 1.00 82.75 102 ASN A N 1
ATOM 792 C CA . ASN A 1 102 ? 22.452 25.336 20.183 1.00 82.75 102 ASN A CA 1
ATOM 793 C C . ASN A 1 102 ? 20.968 25.732 20.078 1.00 82.75 102 ASN A C 1
ATOM 795 O O . ASN A 1 102 ? 20.536 26.232 19.043 1.00 82.75 102 ASN A O 1
ATOM 799 N N . GLY A 1 103 ? 20.194 25.502 21.140 1.00 77.25 103 GLY A N 1
ATOM 800 C CA . GLY A 1 103 ? 18.736 25.713 21.164 1.00 77.25 103 GLY A CA 1
ATOM 801 C C . GLY A 1 103 ? 17.901 24.436 20.967 1.00 77.25 103 GLY A C 1
ATOM 802 O O . GLY A 1 103 ? 16.709 24.421 21.273 1.00 77.25 103 GLY A O 1
ATOM 803 N N . GLY A 1 104 ? 18.524 23.323 20.559 1.00 83.12 104 GLY A N 1
ATOM 804 C CA . GLY A 1 104 ? 17.843 22.034 20.410 1.00 83.12 104 GLY A CA 1
ATOM 805 C C . GLY A 1 104 ? 17.106 21.942 19.077 1.00 83.12 104 GLY A C 1
ATOM 806 O O . GLY A 1 104 ? 17.725 22.096 18.027 1.00 83.12 104 GLY A O 1
ATOM 807 N N . LEU A 1 105 ? 15.797 21.660 19.088 1.00 85.19 105 LEU A N 1
ATOM 808 C CA . LEU A 1 105 ? 15.013 21.569 17.848 1.00 85.19 105 LEU A CA 1
ATOM 809 C C . LEU A 1 105 ? 15.011 22.905 17.096 1.00 85.19 105 LEU A C 1
ATOM 811 O O . LEU A 1 105 ? 15.250 22.911 15.889 1.00 85.19 105 LEU A O 1
ATOM 815 N N . LEU A 1 106 ? 14.790 24.007 17.814 1.00 91.31 106 LEU A N 1
ATOM 816 C CA . LEU A 1 106 ? 14.855 25.367 17.287 1.00 91.31 106 LEU A CA 1
ATOM 817 C C . LEU A 1 106 ? 16.267 25.906 17.495 1.00 91.31 106 LEU A C 1
ATOM 819 O O . LEU A 1 106 ? 16.701 26.045 18.636 1.00 91.31 106 LEU A O 1
ATOM 823 N N . CYS A 1 107 ? 16.982 26.212 16.414 1.00 88.19 107 CYS A N 1
ATOM 824 C CA . CYS A 1 107 ? 18.311 26.791 16.551 1.00 88.19 107 CYS A CA 1
ATOM 825 C C . CYS A 1 107 ? 18.236 28.199 17.151 1.00 88.19 107 CYS A C 1
ATOM 827 O O . CYS A 1 107 ? 17.383 29.007 16.769 1.00 88.19 107 CYS A O 1
ATOM 829 N N . ASP A 1 108 ? 19.138 28.482 18.085 1.00 85.25 108 ASP A N 1
ATOM 830 C CA . ASP A 1 108 ? 19.286 29.792 18.704 1.00 85.25 108 ASP A CA 1
ATOM 831 C C . ASP A 1 108 ? 19.791 30.802 17.653 1.00 85.25 108 ASP A C 1
ATOM 833 O O . ASP A 1 108 ? 20.865 30.603 17.075 1.00 85.25 108 ASP A O 1
ATOM 837 N N . PRO A 1 109 ? 19.057 31.904 17.413 1.00 79.19 109 PRO A N 1
ATOM 838 C CA . PRO A 1 109 ? 19.384 32.881 16.376 1.00 79.19 109 PRO A CA 1
ATOM 839 C C . PRO A 1 109 ? 20.671 33.680 16.642 1.00 79.19 109 PRO A C 1
ATOM 841 O O . PRO A 1 109 ? 21.086 34.454 15.787 1.00 79.19 109 PRO A O 1
ATOM 844 N N . SER A 1 110 ? 21.304 33.532 17.809 1.00 78.38 110 SER A N 1
ATOM 845 C CA . SER A 1 110 ? 22.460 34.331 18.235 1.00 78.38 110 SER A CA 1
ATOM 846 C C . SER A 1 110 ? 23.777 33.559 18.339 1.00 78.38 110 SER A C 1
ATOM 848 O O . SER A 1 110 ? 24.834 34.173 18.475 1.00 78.38 110 SER A O 1
ATOM 850 N N . THR A 1 111 ? 23.745 32.226 18.265 1.00 74.31 111 THR A N 1
ATOM 851 C CA . THR A 1 111 ? 24.911 31.385 18.610 1.00 74.31 111 THR A CA 1
ATOM 852 C C . THR A 1 111 ? 25.593 30.720 17.411 1.00 74.31 111 THR A C 1
ATOM 854 O O . THR A 1 111 ? 26.468 29.874 17.596 1.00 74.31 111 THR A O 1
ATOM 857 N N . GLY A 1 112 ? 25.242 31.138 16.192 1.00 67.56 112 GLY A N 1
ATOM 858 C CA . GLY A 1 112 ? 25.838 30.648 14.949 1.00 67.56 112 GLY A CA 1
ATOM 859 C C . GLY A 1 112 ? 25.167 29.397 14.370 1.00 67.56 112 GLY A C 1
ATOM 860 O O . GLY A 1 112 ? 24.059 29.016 14.744 1.00 67.56 112 GLY A O 1
ATOM 861 N N . THR A 1 113 ? 25.842 28.788 13.395 1.00 68.19 113 THR A N 1
ATOM 862 C CA . THR A 1 113 ? 25.352 27.660 12.583 1.00 68.19 113 THR A CA 1
ATOM 863 C C . THR A 1 113 ? 25.599 26.296 13.218 1.00 68.19 113 THR A C 1
ATOM 865 O O . THR A 1 113 ? 26.214 26.194 14.276 1.00 68.19 113 THR A O 1
ATOM 868 N N . GLY A 1 114 ? 25.072 25.240 12.589 1.00 65.69 114 GLY A N 1
ATOM 869 C CA . GLY A 1 114 ? 25.245 23.861 13.045 1.00 65.69 114 GLY A CA 1
ATOM 870 C C . GLY A 1 114 ? 26.710 23.457 13.244 1.00 65.69 114 GLY A C 1
ATOM 871 O O . GLY A 1 114 ? 27.613 23.977 12.592 1.00 65.69 114 GLY A O 1
ATOM 872 N N . VAL A 1 115 ? 26.943 22.513 14.154 1.00 82.44 115 VAL A N 1
ATOM 873 C CA . VAL A 1 115 ? 28.275 21.993 14.472 1.00 82.44 115 VAL A CA 1
ATOM 874 C C . VAL A 1 115 ? 28.754 21.050 13.354 1.00 82.44 115 VAL A C 1
ATOM 876 O O . VAL A 1 115 ? 28.059 20.072 13.060 1.00 82.44 115 VAL A O 1
ATOM 879 N N . PRO A 1 116 ? 29.943 21.288 12.761 1.00 85.25 116 PRO A N 1
ATOM 880 C CA . PRO A 1 116 ? 30.524 20.438 11.721 1.00 85.25 116 PRO A CA 1
ATOM 881 C C . PRO A 1 116 ? 30.667 18.948 12.116 1.00 85.25 116 PRO A C 1
ATOM 883 O O . PRO A 1 116 ? 31.041 18.650 13.256 1.00 85.25 116 PRO A O 1
ATOM 886 N N . PRO A 1 117 ? 30.480 17.994 11.178 1.00 91.00 117 PRO A N 1
ATOM 887 C CA . PRO A 1 117 ? 30.256 18.229 9.758 1.00 91.00 117 PRO A CA 1
ATOM 888 C C . PRO A 1 117 ? 28.798 18.531 9.403 1.00 91.00 117 PRO A C 1
ATOM 890 O O . PRO A 1 117 ? 27.892 17.814 9.831 1.00 91.00 117 PRO A O 1
ATOM 893 N N . ALA A 1 118 ? 28.588 19.549 8.569 1.00 92.94 118 ALA A N 1
ATOM 894 C CA . ALA A 1 118 ? 27.278 19.890 8.026 1.00 92.94 118 ALA A CA 1
ATOM 895 C C . ALA A 1 118 ? 27.411 20.458 6.611 1.00 92.94 118 ALA A C 1
ATOM 897 O O . ALA A 1 118 ? 28.172 21.396 6.390 1.00 92.94 118 ALA A O 1
ATOM 898 N N . THR A 1 119 ? 26.641 19.915 5.668 1.00 95.50 119 THR A N 1
ATOM 899 C CA . THR A 1 119 ? 26.432 20.557 4.366 1.00 95.50 119 THR A CA 1
ATOM 900 C C . THR A 1 119 ? 25.441 21.697 4.554 1.00 95.50 119 THR A C 1
ATOM 902 O O . THR A 1 119 ? 24.377 21.496 5.142 1.00 95.50 119 THR A O 1
ATOM 905 N N . VAL A 1 120 ? 25.785 22.894 4.082 1.00 94.75 120 VAL A N 1
ATOM 906 C CA . VAL A 1 120 ? 24.992 24.109 4.318 1.00 94.75 120 VAL A CA 1
ATOM 907 C C . VAL A 1 120 ? 24.556 24.708 2.987 1.00 94.75 120 VAL A C 1
ATOM 909 O O . VAL A 1 120 ? 25.316 24.707 2.027 1.00 94.75 120 VAL A O 1
ATOM 912 N N . ALA A 1 121 ? 23.323 25.198 2.914 1.00 97.31 121 ALA A N 1
ATOM 913 C CA . ALA A 1 121 ? 22.839 26.029 1.821 1.00 97.31 121 ALA A CA 1
ATOM 914 C C . ALA A 1 121 ? 22.767 27.480 2.288 1.00 97.31 121 ALA A C 1
ATOM 916 O O . ALA A 1 121 ? 22.200 27.747 3.352 1.00 97.31 121 ALA A O 1
ATOM 917 N N . GLU A 1 122 ? 23.328 28.395 1.504 1.00 95.81 122 GLU A N 1
ATOM 918 C CA . GLU A 1 122 ? 23.500 29.800 1.878 1.00 95.81 122 GLU A CA 1
ATOM 919 C C . GLU A 1 122 ? 22.795 30.730 0.882 1.00 95.81 122 GLU A C 1
ATOM 921 O O . GLU A 1 122 ? 22.753 30.454 -0.317 1.00 95.81 122 GLU A O 1
ATOM 926 N N . TRP A 1 123 ? 22.227 31.836 1.381 1.00 95.81 123 TRP A N 1
ATOM 927 C CA . TRP A 1 123 ? 21.596 32.881 0.570 1.00 95.81 123 TRP A CA 1
ATOM 928 C C . TRP A 1 123 ? 21.943 34.292 1.049 1.00 95.81 123 TRP A C 1
ATOM 930 O O . TRP A 1 123 ? 21.963 34.601 2.242 1.00 95.81 123 TRP A O 1
ATOM 940 N N . THR A 1 124 ? 22.108 35.190 0.082 1.00 95.50 124 THR A N 1
ATOM 941 C CA . THR A 1 124 ? 22.061 36.644 0.257 1.00 95.50 124 THR A CA 1
ATOM 942 C C . THR A 1 124 ? 21.186 37.234 -0.847 1.00 95.50 124 THR A C 1
ATOM 944 O O . THR A 1 124 ? 21.632 37.397 -1.983 1.00 95.50 124 THR A O 1
ATOM 947 N N . LEU A 1 125 ? 19.931 37.547 -0.520 1.00 94.56 125 LEU A N 1
ATOM 948 C CA . LEU A 1 125 ? 18.946 38.080 -1.468 1.00 94.56 125 LEU A CA 1
ATOM 949 C C . LEU A 1 125 ? 19.110 39.593 -1.646 1.00 94.56 125 LEU A C 1
ATOM 951 O O . LEU A 1 125 ? 19.529 40.279 -0.709 1.00 94.56 125 LEU A O 1
ATOM 955 N N . GLN A 1 126 ? 18.830 40.121 -2.842 1.00 90.94 126 GLN A N 1
ATOM 956 C CA . GLN A 1 126 ? 19.017 41.547 -3.185 1.00 90.94 126 GLN A CA 1
ATOM 957 C C . GLN A 1 126 ? 20.414 42.089 -2.826 1.00 90.94 126 GLN A C 1
ATOM 959 O O . GLN A 1 126 ? 20.568 43.179 -2.266 1.00 90.94 126 GLN A O 1
ATOM 964 N N . GLY A 1 127 ? 21.450 41.277 -3.030 1.00 86.62 127 GLY A N 1
ATOM 965 C CA . GLY A 1 127 ? 22.853 41.632 -2.829 1.00 86.62 127 GLY A CA 1
ATOM 966 C C . GLY A 1 127 ? 23.368 42.674 -3.824 1.00 86.62 127 GLY A C 1
ATOM 967 O O . GLY A 1 127 ? 22.619 43.274 -4.600 1.00 86.62 127 GLY A O 1
ATOM 968 N N . ASP A 1 128 ? 24.681 42.885 -3.801 1.00 83.62 128 ASP A N 1
ATOM 969 C CA . ASP A 1 128 ? 25.339 43.904 -4.615 1.00 83.62 128 ASP A CA 1
ATOM 970 C C . ASP A 1 128 ? 25.065 43.734 -6.117 1.00 83.62 128 ASP A C 1
ATOM 972 O O . ASP A 1 128 ? 25.249 42.669 -6.722 1.00 83.62 128 ASP A O 1
ATOM 976 N N . GLY A 1 129 ? 24.642 44.837 -6.737 1.00 85.06 129 GLY A N 1
ATOM 977 C CA . GLY A 1 129 ? 24.236 44.859 -8.141 1.00 85.06 129 GLY A CA 1
ATOM 978 C C . GLY A 1 129 ? 22.854 44.257 -8.400 1.00 85.06 129 GLY A C 1
ATOM 979 O O . GLY A 1 129 ? 22.602 43.854 -9.530 1.00 85.06 129 GLY A O 1
ATOM 980 N N . ASN A 1 130 ? 21.978 44.206 -7.386 1.00 86.75 130 ASN A N 1
ATOM 981 C CA . ASN A 1 130 ? 20.616 43.666 -7.479 1.00 86.75 130 ASN A CA 1
ATOM 982 C C . ASN A 1 130 ? 20.592 42.181 -7.883 1.00 86.75 130 ASN A C 1
ATOM 984 O O . ASN A 1 130 ? 19.858 41.773 -8.785 1.00 86.75 130 ASN A O 1
ATOM 988 N N . ARG A 1 131 ? 21.447 41.382 -7.239 1.00 91.81 131 ARG A N 1
ATOM 989 C CA . ARG A 1 131 ? 21.563 39.939 -7.475 1.00 91.81 131 ARG A CA 1
ATOM 990 C C . ARG A 1 131 ? 21.324 39.163 -6.197 1.00 91.81 131 ARG A C 1
ATOM 992 O O . ARG A 1 131 ? 21.799 39.551 -5.134 1.00 91.81 131 ARG A O 1
ATOM 999 N N . ASP A 1 132 ? 20.660 38.030 -6.328 1.00 94.94 132 ASP A N 1
ATOM 1000 C CA . ASP A 1 132 ? 20.645 37.014 -5.294 1.00 94.94 132 ASP A CA 1
ATOM 1001 C C . ASP A 1 132 ? 21.914 36.188 -5.436 1.00 94.94 132 ASP A C 1
ATOM 1003 O O . ASP A 1 132 ? 22.243 35.749 -6.539 1.00 94.94 132 ASP A O 1
ATOM 1007 N N . PHE A 1 133 ? 22.606 35.977 -4.326 1.00 95.50 133 PHE A N 1
ATOM 1008 C CA . PHE A 1 133 ? 23.750 35.080 -4.225 1.00 95.50 133 PHE A CA 1
ATOM 1009 C C . PHE A 1 133 ? 23.322 33.844 -3.447 1.00 95.50 133 PHE A C 1
ATOM 1011 O O . PHE A 1 133 ? 22.667 33.984 -2.412 1.00 95.50 133 PHE A O 1
ATOM 1018 N N . TYR A 1 134 ? 23.653 32.658 -3.948 1.00 97.19 134 TYR A N 1
ATOM 1019 C CA . TYR A 1 134 ? 23.348 31.404 -3.268 1.00 97.19 134 TYR A CA 1
ATOM 1020 C C . TYR A 1 134 ? 24.331 30.301 -3.635 1.00 97.19 134 TYR A C 1
ATOM 1022 O O . TYR A 1 134 ? 24.884 30.271 -4.740 1.00 97.19 134 TYR A O 1
ATOM 1030 N N . ASP A 1 135 ? 24.509 29.365 -2.712 1.00 96.56 135 ASP A N 1
ATOM 1031 C CA . ASP A 1 135 ? 25.450 28.265 -2.858 1.00 96.56 135 ASP A CA 1
ATOM 1032 C C . ASP A 1 135 ? 25.121 27.083 -1.934 1.00 96.56 135 ASP A C 1
ATOM 1034 O O . ASP A 1 135 ? 24.317 27.176 -1.007 1.00 96.56 135 ASP A O 1
ATOM 1038 N N . VAL A 1 136 ? 25.727 25.936 -2.251 1.00 97.44 136 VAL A N 1
ATOM 1039 C CA . VAL A 1 136 ? 25.850 24.793 -1.342 1.00 97.44 136 VAL A CA 1
ATOM 1040 C C . VAL A 1 136 ? 27.308 24.747 -0.905 1.00 97.44 136 VAL A C 1
ATOM 1042 O O . VAL A 1 136 ? 28.202 24.792 -1.750 1.00 97.44 136 VAL A O 1
ATOM 1045 N N . SER A 1 137 ? 27.549 24.615 0.392 1.00 95.62 137 SER A N 1
ATOM 1046 C CA . SER A 1 137 ? 28.862 24.760 1.005 1.00 95.62 137 SER A CA 1
ATOM 1047 C C . SER A 1 137 ? 29.257 23.521 1.805 1.00 95.62 137 SER A C 1
ATOM 1049 O O . SER A 1 137 ? 28.480 22.993 2.604 1.00 95.62 137 SER A O 1
ATOM 1051 N N . LEU A 1 138 ? 30.480 23.047 1.550 1.00 95.94 138 LEU A N 1
ATOM 1052 C CA . LEU A 1 138 ? 31.154 21.943 2.242 1.00 95.94 138 LEU A CA 1
ATOM 1053 C C . LEU A 1 138 ? 32.356 22.433 3.062 1.00 95.94 138 LEU A C 1
ATOM 1055 O O . LEU A 1 138 ? 33.176 21.625 3.502 1.00 95.94 138 LEU A O 1
ATOM 1059 N N . VAL A 1 139 ? 32.479 23.749 3.275 1.00 94.12 139 VAL A N 1
ATOM 1060 C CA . VAL A 1 139 ? 33.535 24.354 4.111 1.00 94.12 139 VAL A CA 1
ATOM 1061 C C . VAL A 1 139 ? 33.499 23.767 5.525 1.00 94.12 139 VAL A C 1
ATOM 1063 O O . VAL A 1 139 ? 34.534 23.395 6.089 1.00 94.12 139 VAL A O 1
ATOM 1066 N N . ASP A 1 140 ? 32.286 23.568 6.037 1.00 90.19 140 ASP A N 1
ATOM 1067 C CA . ASP A 1 140 ? 31.995 22.926 7.317 1.00 90.19 140 ASP A CA 1
ATOM 1068 C C . ASP A 1 140 ? 31.864 21.397 7.200 1.00 90.19 140 ASP A C 1
ATOM 1070 O O . ASP A 1 140 ? 31.415 20.731 8.125 1.00 90.19 140 ASP A O 1
ATOM 1074 N N . GLY A 1 141 ? 32.296 20.797 6.090 1.00 92.31 141 GLY A N 1
ATOM 1075 C CA . GLY A 1 141 ? 32.216 19.362 5.828 1.00 92.31 141 GLY A CA 1
ATOM 1076 C C . GLY A 1 141 ? 30.901 18.922 5.184 1.00 92.31 141 GLY A C 1
ATOM 1077 O O . GLY A 1 141 ? 30.126 19.710 4.655 1.00 92.31 141 GLY A O 1
ATOM 1078 N N . TYR A 1 142 ? 30.675 17.613 5.183 1.00 94.75 142 TYR A N 1
ATOM 1079 C CA . TYR A 1 142 ? 29.542 16.969 4.537 1.00 94.75 142 TYR A CA 1
ATOM 1080 C C . TYR A 1 142 ? 28.785 16.072 5.512 1.00 94.75 142 TYR A C 1
ATOM 1082 O O . TYR A 1 142 ? 29.393 15.263 6.216 1.00 94.75 142 TYR A O 1
ATOM 1090 N N . ASN A 1 143 ? 27.457 16.154 5.499 1.00 92.31 143 ASN A N 1
ATOM 1091 C CA . ASN A 1 143 ? 26.598 15.158 6.138 1.00 92.31 143 ASN A CA 1
ATOM 1092 C C . ASN A 1 143 ? 25.506 14.668 5.172 1.00 92.31 143 ASN A C 1
ATOM 1094 O O . ASN A 1 143 ? 25.379 13.465 4.940 1.00 92.31 143 ASN A O 1
ATOM 1098 N N . LEU A 1 144 ? 24.764 15.580 4.548 1.00 94.12 144 LEU A N 1
ATOM 1099 C CA . LEU A 1 144 ? 23.649 15.266 3.660 1.00 94.12 144 LEU A CA 1
ATOM 1100 C C . LEU A 1 144 ? 23.872 15.831 2.255 1.00 94.12 144 LEU A C 1
ATOM 1102 O O . LEU A 1 144 ? 24.313 16.972 2.131 1.00 94.12 144 LEU A O 1
ATOM 1106 N N . PRO A 1 145 ? 23.490 15.108 1.185 1.00 95.19 145 PRO A N 1
ATOM 1107 C CA . PRO A 1 145 ? 23.511 15.689 -0.146 1.00 95.19 145 PRO A CA 1
ATOM 1108 C C . PRO A 1 145 ? 22.445 16.789 -0.242 1.00 95.19 145 PRO A C 1
ATOM 1110 O O . PRO A 1 145 ? 21.353 16.651 0.311 1.00 95.19 145 PRO A O 1
ATOM 1113 N N . MET A 1 146 ? 22.745 17.883 -0.941 1.00 94.31 146 MET A N 1
ATOM 1114 C CA . MET A 1 146 ? 21.889 19.073 -1.022 1.00 94.31 146 MET A CA 1
ATOM 1115 C C . MET A 1 146 ? 21.916 19.711 -2.412 1.00 94.31 146 MET A C 1
ATOM 1117 O O . MET A 1 146 ? 22.929 19.663 -3.117 1.00 94.31 146 MET A O 1
ATOM 1121 N N . LYS A 1 147 ? 20.797 20.321 -2.814 1.00 94.69 147 LYS A N 1
ATOM 1122 C CA . LYS A 1 147 ? 20.665 21.068 -4.074 1.00 94.69 147 LYS A CA 1
ATOM 1123 C C . LYS A 1 147 ? 19.709 22.245 -3.923 1.00 94.69 147 LYS A C 1
ATOM 1125 O O . LYS A 1 147 ? 18.655 22.096 -3.315 1.00 94.69 147 LYS A O 1
ATOM 1130 N N . ILE A 1 148 ? 20.057 23.373 -4.535 1.00 96.06 148 ILE A N 1
ATOM 1131 C CA . ILE A 1 148 ? 19.217 24.569 -4.639 1.00 96.06 148 ILE A CA 1
ATOM 1132 C C . ILE A 1 148 ? 18.822 24.767 -6.103 1.00 96.06 148 ILE A C 1
ATOM 1134 O O . ILE A 1 148 ? 19.681 24.857 -6.982 1.00 96.06 148 ILE A O 1
ATOM 1138 N N . THR A 1 149 ? 17.521 24.875 -6.361 1.00 93.19 149 THR A N 1
ATOM 1139 C CA . THR A 1 149 ? 16.958 25.242 -7.672 1.00 93.19 149 THR A CA 1
ATOM 1140 C C . THR A 1 149 ? 16.081 26.481 -7.551 1.00 93.19 149 THR A C 1
ATOM 1142 O O . THR A 1 149 ? 15.550 26.742 -6.472 1.00 93.19 149 THR A O 1
ATOM 1145 N N . SER A 1 150 ? 15.884 27.218 -8.646 1.00 90.69 150 SER A N 1
ATOM 1146 C CA . SER A 1 150 ? 14.965 28.359 -8.685 1.00 90.69 150 SER A CA 1
ATOM 1147 C C . SER A 1 150 ? 13.831 28.161 -9.691 1.00 90.69 150 SER A C 1
ATOM 1149 O O . SER A 1 150 ? 13.980 27.460 -10.692 1.00 90.69 150 SER A O 1
ATOM 1151 N N . SER A 1 151 ? 12.700 28.819 -9.444 1.00 85.38 151 SER A N 1
ATOM 1152 C CA . SER A 1 151 ? 11.512 28.822 -10.319 1.00 85.38 151 SER A CA 1
ATOM 1153 C C . SER A 1 151 ? 11.736 29.480 -11.688 1.00 85.38 151 SER A C 1
ATOM 1155 O O . SER A 1 151 ? 10.964 29.258 -12.618 1.00 85.38 151 SER A O 1
ATOM 1157 N N . VAL A 1 152 ? 12.804 30.270 -11.833 1.00 88.62 152 VAL A N 1
ATOM 1158 C CA . VAL A 1 152 ? 13.137 31.019 -13.058 1.00 88.62 152 VAL A CA 1
ATOM 1159 C C . VAL A 1 152 ? 14.345 30.437 -13.803 1.00 88.62 152 VAL A C 1
ATOM 1161 O O . VAL A 1 152 ? 14.935 31.111 -14.644 1.00 88.62 152 VAL A O 1
ATOM 1164 N N . ASN A 1 153 ? 14.710 29.181 -13.518 1.00 80.94 153 ASN A N 1
ATOM 1165 C CA . ASN A 1 153 ? 15.817 28.457 -14.159 1.00 80.94 153 ASN A CA 1
ATOM 1166 C C . ASN A 1 153 ? 17.185 29.170 -14.059 1.00 80.94 153 ASN A C 1
ATOM 1168 O O . ASN A 1 153 ? 17.975 29.146 -15.005 1.00 80.94 153 ASN A O 1
ATOM 1172 N N . CYS A 1 154 ? 17.484 29.789 -12.913 1.00 90.62 154 CYS A N 1
ATOM 1173 C CA . CYS A 1 154 ? 18.843 30.247 -12.602 1.00 90.62 154 CYS A CA 1
ATOM 1174 C C . CYS A 1 154 ? 19.786 29.044 -12.358 1.00 90.62 154 CYS A C 1
ATOM 1176 O O . CYS A 1 154 ? 19.309 27.920 -12.167 1.00 90.62 154 CYS A O 1
ATOM 1178 N N . PRO A 1 155 ? 21.121 29.238 -12.388 1.00 91.38 155 PRO A N 1
ATOM 1179 C CA . PRO A 1 155 ? 22.086 28.152 -12.200 1.00 91.38 155 PRO A CA 1
ATOM 1180 C C . PRO A 1 155 ? 21.862 27.336 -10.916 1.00 91.38 155 PRO A C 1
ATOM 1182 O O . PRO A 1 155 ? 21.397 27.859 -9.909 1.00 91.38 155 PRO A O 1
ATOM 1185 N N . VAL A 1 156 ? 22.197 26.048 -10.933 1.00 90.00 156 VAL A N 1
ATOM 1186 C CA . VAL A 1 156 ? 21.925 25.126 -9.817 1.00 90.00 156 VAL A CA 1
ATOM 1187 C C . VAL A 1 156 ? 23.152 24.994 -8.917 1.00 90.00 156 VAL A C 1
ATOM 1189 O O . VAL A 1 156 ? 24.209 24.570 -9.384 1.00 90.00 156 VAL A O 1
ATOM 1192 N N . ALA A 1 157 ? 22.989 25.270 -7.621 1.00 92.75 157 ALA A N 1
ATOM 1193 C CA . ALA A 1 157 ? 23.990 24.952 -6.603 1.00 92.75 157 ALA A CA 1
ATOM 1194 C C . ALA A 1 157 ? 23.760 23.527 -6.088 1.00 92.75 157 ALA A C 1
ATOM 1196 O O . ALA A 1 157 ? 22.624 23.181 -5.751 1.00 92.75 157 ALA A O 1
ATOM 1197 N N . SER A 1 158 ? 24.786 22.672 -6.039 1.00 93.12 158 SER A N 1
ATOM 1198 C CA . SER A 1 158 ? 24.569 21.273 -5.640 1.00 93.12 158 SER A CA 1
ATOM 1199 C C . SER A 1 158 ? 25.809 20.524 -5.167 1.00 93.12 158 SER A C 1
ATOM 1201 O O . SER A 1 158 ? 26.836 20.517 -5.847 1.00 93.12 158 SER A O 1
ATOM 1203 N N . CYS A 1 159 ? 25.618 19.730 -4.116 1.00 92.69 159 CYS A N 1
ATOM 1204 C CA . CYS A 1 159 ? 26.412 18.551 -3.791 1.00 92.69 159 CYS A CA 1
ATOM 1205 C C . CYS A 1 159 ? 25.452 17.364 -3.646 1.00 92.69 159 CYS A C 1
ATOM 1207 O O . CYS A 1 159 ? 24.954 17.078 -2.563 1.00 92.69 159 CYS A O 1
ATOM 1209 N N . ALA A 1 160 ? 25.103 16.729 -4.768 1.00 85.06 160 ALA A N 1
ATOM 1210 C CA . ALA A 1 160 ? 24.049 15.707 -4.822 1.00 85.06 160 ALA A CA 1
ATOM 1211 C C . ALA A 1 160 ? 24.557 14.266 -4.611 1.00 85.06 160 ALA A C 1
ATOM 1213 O O . ALA A 1 160 ? 23.768 13.323 -4.618 1.00 85.06 160 ALA A O 1
ATOM 1214 N N . VAL A 1 161 ? 25.871 14.083 -4.463 1.00 83.50 161 VAL A N 1
ATOM 1215 C CA . VAL A 1 161 ? 26.516 12.776 -4.279 1.00 83.50 161 VAL A CA 1
ATOM 1216 C C . VAL A 1 161 ? 26.637 12.466 -2.792 1.00 83.50 161 VAL A C 1
ATOM 1218 O O . VAL A 1 161 ? 26.958 13.354 -2.006 1.00 83.50 161 VAL A O 1
ATOM 1221 N N . ASP A 1 162 ? 26.434 11.200 -2.415 1.00 84.94 162 ASP A N 1
ATOM 1222 C CA . ASP A 1 162 ? 26.705 10.772 -1.047 1.00 84.94 162 ASP A CA 1
ATOM 1223 C C . ASP A 1 162 ? 28.205 10.567 -0.797 1.00 84.94 162 ASP A C 1
ATOM 1225 O O . ASP A 1 162 ? 28.793 9.593 -1.273 1.00 84.94 162 ASP A O 1
ATOM 1229 N N . LEU A 1 163 ? 28.829 11.494 -0.061 1.00 86.56 163 LEU A N 1
ATOM 1230 C CA . LEU A 1 163 ? 30.259 11.438 0.265 1.00 86.56 163 LEU A CA 1
ATOM 1231 C C . LEU A 1 163 ? 30.571 10.554 1.480 1.00 86.56 163 LEU A C 1
ATOM 1233 O O . LEU A 1 163 ? 31.742 10.261 1.714 1.00 86.56 163 LEU A O 1
ATOM 1237 N N . GLY A 1 164 ? 29.567 10.107 2.245 1.00 82.12 164 GLY A N 1
ATOM 1238 C CA . GLY A 1 164 ? 29.776 9.268 3.434 1.00 82.12 164 GLY A CA 1
ATOM 1239 C C . GLY A 1 164 ? 30.576 7.989 3.131 1.00 82.12 164 GLY A C 1
ATOM 1240 O O . GLY A 1 164 ? 31.643 7.786 3.716 1.00 82.12 164 GLY A O 1
ATOM 1241 N N . PRO A 1 165 ? 30.151 7.157 2.157 1.00 80.69 165 PRO A N 1
ATOM 1242 C CA . PRO A 1 165 ? 30.830 5.902 1.819 1.00 80.69 165 PRO A CA 1
ATOM 1243 C C . PRO A 1 165 ? 32.262 6.051 1.282 1.00 80.69 165 PRO A C 1
ATOM 1245 O O . PRO A 1 165 ? 33.052 5.113 1.388 1.00 80.69 165 PRO A O 1
ATOM 1248 N N . SER A 1 166 ? 32.595 7.191 0.671 1.00 83.88 166 SER A N 1
ATOM 1249 C CA . SER A 1 166 ? 33.899 7.456 0.045 1.00 83.88 166 SER A CA 1
ATOM 1250 C C . SER A 1 166 ? 34.774 8.427 0.843 1.00 83.88 166 SER A C 1
ATOM 1252 O O . SER A 1 166 ? 35.884 8.738 0.406 1.00 83.88 166 SER A O 1
ATOM 1254 N N . CYS A 1 167 ? 34.309 8.879 2.011 1.00 91.81 167 CYS A N 1
ATOM 1255 C CA . CYS A 1 167 ? 35.008 9.852 2.839 1.00 91.81 167 CYS A CA 1
ATOM 1256 C C . CYS A 1 167 ? 36.425 9.362 3.211 1.00 91.81 167 CYS A C 1
ATOM 1258 O O . CYS A 1 167 ? 36.570 8.245 3.730 1.00 91.81 167 CYS A O 1
ATOM 1260 N N . PRO A 1 168 ? 37.482 10.169 2.987 1.00 93.50 168 PRO A N 1
ATOM 1261 C CA . PRO A 1 168 ? 38.849 9.815 3.350 1.00 93.50 168 PRO A CA 1
ATOM 1262 C C . PRO A 1 168 ? 38.987 9.510 4.843 1.00 93.50 168 PRO A C 1
ATOM 1264 O O . PRO A 1 168 ? 38.444 10.226 5.678 1.00 93.50 168 PRO A O 1
ATOM 1267 N N . ALA A 1 169 ? 39.773 8.487 5.190 1.00 92.44 169 ALA A N 1
ATOM 1268 C CA . ALA A 1 169 ? 39.905 8.011 6.572 1.00 92.44 169 ALA A CA 1
ATOM 1269 C C . ALA A 1 169 ? 40.197 9.108 7.627 1.00 92.44 169 ALA A C 1
ATOM 1271 O O . ALA A 1 169 ? 39.585 9.050 8.690 1.00 92.44 169 ALA A O 1
ATOM 1272 N N . PRO A 1 170 ? 41.047 10.132 7.374 1.00 90.94 170 PRO A N 1
ATOM 1273 C CA . PRO A 1 170 ? 41.294 11.204 8.350 1.00 90.94 170 PRO A CA 1
ATOM 1274 C C . PRO A 1 170 ? 40.094 12.127 8.611 1.00 90.94 170 PRO A C 1
ATOM 1276 O O . PRO A 1 170 ? 40.115 12.896 9.567 1.00 90.94 170 PRO A O 1
ATOM 1279 N N . LEU A 1 171 ? 39.077 12.079 7.750 1.00 94.19 171 LEU A N 1
ATOM 1280 C CA . LEU A 1 171 ? 37.923 12.976 7.750 1.00 94.19 171 LEU A CA 1
ATOM 1281 C C . LEU A 1 171 ? 36.629 12.286 8.206 1.00 94.19 171 LEU A C 1
ATOM 1283 O O . LEU A 1 171 ? 35.629 12.959 8.442 1.00 94.19 171 LEU A O 1
ATOM 1287 N N . GLN A 1 172 ? 36.629 10.957 8.330 1.00 92.31 172 GLN A N 1
ATOM 1288 C CA . GLN A 1 172 ? 35.435 10.185 8.667 1.00 92.31 172 GLN A CA 1
ATOM 1289 C C . GLN A 1 172 ? 34.910 10.521 10.063 1.00 92.31 172 GLN A C 1
ATOM 1291 O O . GLN A 1 172 ? 35.654 10.554 11.047 1.00 92.31 172 GLN A O 1
ATOM 1296 N N . GLY A 1 173 ? 33.597 10.704 10.149 1.00 83.00 173 GLY A N 1
ATOM 1297 C CA . GLY A 1 173 ? 32.882 10.859 11.402 1.00 83.00 173 GLY A CA 1
ATOM 1298 C C . GLY A 1 173 ? 32.022 12.122 11.425 1.00 83.00 173 GLY A C 1
ATOM 1299 O O . GLY A 1 173 ? 32.336 13.089 10.729 1.00 83.00 173 GLY A O 1
ATOM 1300 N N . PRO A 1 174 ? 30.973 12.161 12.260 1.00 87.38 174 PRO A N 1
ATOM 1301 C CA . PRO A 1 174 ? 30.651 11.215 13.334 1.00 87.38 174 PRO A CA 1
ATOM 1302 C C . PRO A 1 174 ? 30.178 9.846 12.826 1.00 87.38 174 PRO A C 1
ATOM 1304 O O . PRO A 1 174 ? 29.802 9.700 11.664 1.00 87.38 174 PRO A O 1
ATOM 1307 N N . PHE A 1 175 ? 30.285 8.830 13.685 1.00 84.12 175 PHE A N 1
ATOM 1308 C CA . PHE A 1 175 ? 29.898 7.453 13.379 1.00 84.12 175 PHE A CA 1
ATOM 1309 C C . PHE A 1 175 ? 28.604 7.102 14.107 1.00 84.12 175 PHE A C 1
ATOM 1311 O O . PHE A 1 175 ? 28.439 7.474 15.270 1.00 84.12 175 PHE A O 1
ATOM 1318 N N . ASP A 1 176 ? 27.717 6.368 13.446 1.00 77.06 176 ASP A N 1
ATOM 1319 C CA . ASP A 1 176 ? 26.516 5.835 14.084 1.00 77.06 176 ASP A CA 1
ATOM 1320 C C . ASP A 1 176 ? 26.818 4.626 14.994 1.00 77.06 176 ASP A C 1
ATOM 1322 O O . ASP A 1 176 ? 27.950 4.143 15.105 1.00 77.06 176 ASP A O 1
ATOM 1326 N N . SER A 1 177 ? 25.773 4.095 15.636 1.00 68.56 177 SER A N 1
ATOM 1327 C CA . SER A 1 177 ? 25.860 2.919 16.517 1.00 68.56 177 SER A CA 1
ATOM 1328 C C . SER A 1 177 ? 26.312 1.625 15.817 1.00 68.56 177 SER A C 1
ATOM 1330 O O . SER A 1 177 ? 26.698 0.667 16.489 1.00 68.56 177 SER A O 1
ATOM 1332 N N . THR A 1 178 ? 26.289 1.587 14.482 1.00 69.69 178 THR A N 1
ATOM 1333 C CA . THR A 1 178 ? 26.765 0.463 13.663 1.00 69.69 178 THR A CA 1
ATOM 1334 C C . THR A 1 178 ? 28.228 0.618 13.238 1.00 69.69 178 THR A C 1
ATOM 1336 O O . THR A 1 178 ? 28.822 -0.335 12.727 1.00 69.69 178 THR A O 1
ATOM 1339 N N . GLY A 1 179 ? 28.823 1.791 13.485 1.00 75.56 179 GLY A N 1
ATOM 1340 C CA . GLY A 1 179 ? 30.172 2.154 13.065 1.00 75.56 179 GLY A CA 1
ATOM 1341 C C . GLY A 1 179 ? 30.249 2.729 11.648 1.00 75.56 179 GLY A C 1
ATOM 1342 O O . GLY A 1 179 ? 31.342 2.774 11.084 1.00 75.56 179 GLY A O 1
ATOM 1343 N N . PHE A 1 180 ? 29.128 3.154 11.054 1.00 75.06 180 PHE A N 1
ATOM 1344 C CA . PHE A 1 180 ? 29.100 3.807 9.743 1.00 75.06 180 PHE A CA 1
ATOM 1345 C C . PHE A 1 180 ? 29.365 5.319 9.880 1.00 75.06 180 PHE A C 1
ATOM 1347 O O . PHE A 1 180 ? 28.755 5.952 10.744 1.00 75.06 180 PHE A O 1
ATOM 1354 N N . PRO A 1 181 ? 30.259 5.926 9.069 1.00 80.12 181 PRO A N 1
ATOM 1355 C CA . PRO A 1 181 ? 30.511 7.365 9.106 1.00 80.12 181 PRO A CA 1
ATOM 1356 C C . PRO A 1 181 ? 29.332 8.118 8.483 1.00 80.12 181 PRO A C 1
ATOM 1358 O O . PRO A 1 181 ? 29.228 8.227 7.262 1.00 80.12 181 PRO A O 1
ATOM 1361 N N . VAL A 1 182 ? 28.443 8.651 9.321 1.00 81.19 182 VAL A N 1
ATOM 1362 C CA . VAL A 1 182 ? 27.309 9.459 8.853 1.00 81.19 182 VAL A CA 1
ATOM 1363 C C . VAL A 1 182 ? 27.764 10.838 8.367 1.00 81.19 182 VAL A C 1
ATOM 1365 O O . VAL A 1 182 ? 27.103 11.429 7.523 1.00 81.19 182 VAL A O 1
ATOM 1368 N N . GLY A 1 183 ? 28.928 11.330 8.801 1.00 88.00 183 GLY A N 1
ATOM 1369 C CA . GLY A 1 183 ? 29.516 12.581 8.313 1.00 88.00 183 GLY A CA 1
ATOM 1370 C C . GLY A 1 183 ? 30.942 12.444 7.777 1.00 88.00 183 GLY A C 1
ATOM 1371 O O . GLY A 1 183 ? 31.657 11.478 8.062 1.00 88.00 183 GLY A O 1
ATOM 1372 N N . CYS A 1 184 ? 31.355 13.457 7.016 1.00 94.56 184 CYS A N 1
ATOM 1373 C CA . CYS A 1 184 ? 32.707 13.652 6.510 1.00 94.56 184 CYS A CA 1
ATOM 1374 C C . CYS A 1 184 ? 33.176 15.076 6.834 1.00 94.56 184 CYS A C 1
ATOM 1376 O O . CYS A 1 184 ? 32.687 16.050 6.266 1.00 94.56 184 CYS A O 1
ATOM 1378 N N . LYS A 1 185 ? 34.112 15.220 7.768 1.00 94.81 185 LYS A N 1
ATOM 1379 C CA . LYS A 1 185 ? 34.663 16.516 8.188 1.00 94.81 185 LYS A CA 1
ATOM 1380 C C . LYS A 1 185 ? 35.453 17.177 7.062 1.00 94.81 185 LYS A C 1
ATOM 1382 O O . LYS A 1 185 ? 36.127 16.497 6.295 1.00 94.81 185 LYS A O 1
ATOM 1387 N N . SER A 1 186 ? 35.446 18.506 7.001 1.00 93.50 186 SER A N 1
ATOM 1388 C CA . SER A 1 186 ? 36.450 19.230 6.216 1.00 93.50 186 SER A CA 1
ATOM 1389 C C . SER A 1 186 ? 37.837 19.072 6.851 1.00 93.50 186 SER A C 1
ATOM 1391 O O . SER A 1 186 ? 37.963 18.722 8.029 1.00 93.50 186 SER A O 1
ATOM 1393 N N . ALA A 1 187 ? 38.902 19.348 6.094 1.00 92.94 187 ALA A N 1
ATOM 1394 C CA . ALA A 1 187 ? 40.265 19.280 6.624 1.00 92.94 187 ALA A CA 1
ATOM 1395 C C . ALA A 1 187 ? 40.485 20.237 7.814 1.00 92.94 187 ALA A C 1
ATOM 1397 O O . ALA A 1 187 ? 41.231 19.904 8.737 1.00 92.94 187 ALA A O 1
ATOM 1398 N N . CYS A 1 188 ? 39.784 21.379 7.827 1.00 92.56 188 CYS A N 1
ATOM 1399 C CA . CYS A 1 188 ? 39.767 22.302 8.960 1.00 92.56 188 CYS A CA 1
ATOM 1400 C C . CYS A 1 188 ? 39.102 21.677 10.194 1.00 92.56 188 CYS A C 1
ATOM 1402 O O . CYS A 1 188 ? 39.716 21.601 11.257 1.00 92.56 188 CYS A O 1
ATOM 1404 N N . ALA A 1 189 ? 37.877 21.156 10.052 1.00 91.19 189 ALA A N 1
ATOM 1405 C CA . ALA A 1 189 ? 37.126 20.565 11.163 1.00 91.19 189 ALA A CA 1
ATOM 1406 C C . ALA A 1 189 ? 37.774 19.277 11.711 1.00 91.19 189 ALA A C 1
ATOM 1408 O O . ALA A 1 189 ? 37.659 18.966 12.897 1.00 91.19 189 ALA A O 1
ATOM 1409 N N . ALA A 1 190 ? 38.472 18.522 10.859 1.00 92.19 190 ALA A N 1
ATOM 1410 C CA . ALA A 1 190 ? 39.273 17.369 11.264 1.00 92.19 190 ALA A CA 1
ATOM 1411 C C . ALA A 1 190 ? 40.622 17.756 11.898 1.00 92.19 190 ALA A C 1
ATOM 1413 O O . ALA A 1 190 ? 41.300 16.884 12.439 1.00 92.19 190 ALA A O 1
ATOM 1414 N N . ASN A 1 191 ? 40.999 19.040 11.856 1.00 92.25 191 ASN A N 1
ATOM 1415 C CA . ASN A 1 191 ? 42.264 19.569 12.362 1.00 92.25 191 ASN A CA 1
ATOM 1416 C C . ASN A 1 191 ? 43.482 18.782 11.842 1.00 92.25 191 ASN A C 1
ATOM 1418 O O . ASN A 1 191 ? 44.356 18.376 12.609 1.00 92.25 191 ASN A O 1
ATOM 1422 N N . VAL A 1 192 ? 43.512 18.522 10.529 1.00 91.81 192 VAL A N 1
ATOM 1423 C CA . VAL A 1 192 ? 44.502 17.626 9.899 1.00 91.81 192 VAL A CA 1
ATOM 1424 C C . VAL A 1 192 ? 45.943 18.114 10.100 1.00 91.81 192 VAL A C 1
ATOM 1426 O O . VAL A 1 192 ? 46.854 17.298 10.229 1.00 91.81 192 VAL A O 1
ATOM 1429 N N . ASP A 1 193 ? 46.154 19.430 10.159 1.00 89.00 193 ASP A N 1
ATOM 1430 C CA . ASP A 1 193 ? 47.465 20.060 10.367 1.00 89.00 193 ASP A CA 1
ATOM 1431 C C . ASP A 1 193 ? 47.767 20.420 11.834 1.00 89.00 193 ASP A C 1
ATOM 1433 O O . ASP A 1 193 ? 48.877 20.854 12.149 1.00 89.00 193 ASP A O 1
ATOM 1437 N N . GLY A 1 194 ? 46.812 20.207 12.744 1.00 90.56 194 GLY A N 1
ATOM 1438 C CA . GLY A 1 194 ? 46.974 20.429 14.177 1.00 90.56 194 GLY A CA 1
ATOM 1439 C C . GLY A 1 194 ? 46.922 21.892 14.635 1.00 90.56 194 GLY A C 1
ATOM 1440 O O . GLY A 1 194 ? 47.128 22.126 15.828 1.00 90.56 194 GLY A O 1
ATOM 1441 N N . ASN A 1 195 ? 46.669 22.870 13.753 1.00 90.25 195 ASN A N 1
ATOM 1442 C CA . ASN A 1 195 ? 46.716 24.292 14.110 1.00 90.25 195 ASN A CA 1
ATOM 1443 C C . ASN A 1 195 ? 45.639 25.150 13.410 1.00 90.25 195 ASN A C 1
ATOM 1445 O O . ASN A 1 195 ? 45.960 25.953 12.530 1.00 90.25 195 ASN A O 1
ATOM 1449 N N . PRO A 1 196 ? 44.369 25.083 13.845 1.00 88.31 196 PRO A N 1
ATOM 1450 C CA . PRO A 1 196 ? 43.259 25.712 13.131 1.00 88.31 196 PRO A CA 1
ATOM 1451 C C . PRO A 1 196 ? 43.294 27.250 13.150 1.00 88.31 196 PRO A C 1
ATOM 1453 O O . PRO A 1 196 ? 42.590 27.883 12.369 1.00 88.31 196 PRO A O 1
ATOM 1456 N N . THR A 1 197 ? 44.108 27.884 14.006 1.00 91.19 197 THR A N 1
ATOM 1457 C CA . THR A 1 197 ? 44.234 29.353 14.094 1.00 91.19 197 THR A CA 1
ATOM 1458 C C . THR A 1 197 ? 45.240 29.949 13.105 1.00 91.19 197 THR A C 1
ATOM 1460 O O . THR A 1 197 ? 45.246 31.162 12.903 1.00 91.19 197 THR A O 1
ATOM 1463 N N . ASN A 1 198 ? 46.086 29.121 12.486 1.00 92.69 198 ASN A N 1
ATOM 1464 C CA . ASN A 1 198 ? 47.013 29.523 11.430 1.00 92.69 198 ASN A CA 1
ATOM 1465 C C . ASN A 1 198 ? 47.204 28.364 10.443 1.00 92.69 198 ASN A C 1
ATOM 1467 O O . ASN A 1 198 ? 48.259 27.723 10.422 1.00 92.69 198 ASN A O 1
ATOM 1471 N N . SER A 1 199 ? 46.155 28.073 9.678 1.00 94.06 199 SER A N 1
ATOM 1472 C CA . SER A 1 199 ? 46.050 26.871 8.854 1.00 94.06 199 SER A CA 1
ATOM 1473 C C . SER A 1 199 ? 45.621 27.207 7.423 1.00 94.06 199 SER A C 1
ATOM 1475 O O . SER A 1 199 ? 44.662 27.962 7.243 1.00 94.06 199 SER A O 1
ATOM 1477 N N . PRO A 1 200 ? 46.252 26.598 6.399 1.00 90.50 200 PRO A N 1
ATOM 1478 C CA . PRO A 1 200 ? 45.747 26.657 5.032 1.00 90.50 200 PRO A CA 1
ATOM 1479 C C . PRO A 1 200 ? 44.468 25.826 4.844 1.00 90.50 200 PRO A C 1
ATOM 1481 O O . PRO A 1 200 ? 43.722 26.080 3.913 1.00 90.50 200 PRO A O 1
ATOM 1484 N N . ASN A 1 201 ? 44.165 24.865 5.724 1.00 93.50 201 ASN A N 1
ATOM 1485 C CA . ASN A 1 201 ? 42.906 24.116 5.681 1.00 93.50 201 ASN A CA 1
ATOM 1486 C C . ASN A 1 201 ? 41.719 24.945 6.199 1.00 93.50 201 ASN A C 1
ATOM 1488 O O . ASN A 1 201 ? 40.598 24.743 5.743 1.00 93.50 201 ASN A O 1
ATOM 1492 N N . CYS A 1 202 ? 41.965 25.865 7.138 1.00 93.69 202 CYS A N 1
ATOM 1493 C CA . CYS A 1 202 ? 40.961 26.771 7.712 1.00 93.69 202 CYS A CA 1
ATOM 1494 C C . CYS A 1 202 ? 40.987 28.189 7.118 1.00 93.69 202 CYS A C 1
ATOM 1496 O O . CYS A 1 202 ? 40.171 29.016 7.512 1.00 93.69 202 CYS A O 1
ATOM 1498 N N . CYS A 1 203 ? 41.946 28.484 6.232 1.00 94.81 203 CYS A N 1
ATOM 1499 C CA . CYS A 1 203 ? 42.269 29.827 5.746 1.00 94.81 203 CYS A CA 1
ATOM 1500 C C . CYS A 1 203 ? 42.317 30.878 6.869 1.00 94.81 203 CYS A C 1
ATOM 1502 O O . CYS A 1 203 ? 41.614 31.887 6.855 1.00 94.81 203 CYS A O 1
ATOM 1504 N N . SER A 1 204 ? 43.140 30.604 7.879 1.00 94.31 204 SER A N 1
ATOM 1505 C CA . SER A 1 204 ? 43.271 31.418 9.088 1.00 94.31 204 SER A CA 1
ATOM 1506 C C . SER A 1 204 ? 44.713 31.884 9.303 1.00 94.31 204 SER A C 1
ATOM 1508 O O . SER A 1 204 ? 45.669 31.309 8.771 1.00 94.31 204 SER A O 1
ATOM 1510 N N . GLY A 1 205 ? 44.896 32.940 10.098 1.00 94.62 205 GLY A N 1
ATOM 1511 C CA . GLY A 1 205 ? 46.217 33.476 10.427 1.00 94.62 205 GLY A CA 1
ATOM 1512 C C . GLY A 1 205 ? 46.940 34.032 9.198 1.00 94.62 205 GLY A C 1
ATOM 1513 O O . GLY A 1 205 ? 46.475 34.967 8.572 1.00 94.62 205 GLY A O 1
ATOM 1514 N N . SER A 1 206 ? 48.087 33.457 8.840 1.00 93.00 206 SER A N 1
ATOM 1515 C CA . SER A 1 206 ? 48.877 33.851 7.660 1.00 93.00 206 SER A CA 1
ATOM 1516 C C . SER A 1 206 ? 48.227 33.436 6.330 1.00 93.00 206 SER A C 1
ATOM 1518 O O . SER A 1 206 ? 48.679 33.862 5.266 1.00 93.00 206 SER A O 1
ATOM 1520 N N . PHE A 1 207 ? 47.184 32.603 6.383 1.00 94.00 207 PHE A N 1
ATOM 1521 C CA . PHE A 1 207 ? 46.431 32.085 5.239 1.00 94.00 207 PHE A CA 1
ATOM 1522 C C . PHE A 1 207 ? 45.033 32.729 5.137 1.00 94.00 207 PHE A C 1
ATOM 1524 O O . PHE A 1 207 ? 44.133 32.152 4.547 1.00 94.00 207 PHE A O 1
ATOM 1531 N N . ASP A 1 208 ? 44.811 33.906 5.723 1.00 91.44 208 ASP A N 1
ATOM 1532 C CA . ASP A 1 208 ? 43.496 34.567 5.807 1.00 91.44 208 ASP A CA 1
ATOM 1533 C C . ASP A 1 208 ? 43.072 35.346 4.544 1.00 91.44 208 ASP A C 1
ATOM 1535 O O . ASP A 1 208 ? 42.073 36.065 4.553 1.00 91.44 208 ASP A O 1
ATOM 1539 N N . THR A 1 209 ? 43.798 35.193 3.433 1.00 89.50 209 THR A N 1
ATOM 1540 C CA . THR A 1 209 ? 43.453 35.805 2.143 1.00 89.50 209 THR A CA 1
ATOM 1541 C C . THR A 1 209 ? 43.443 34.768 1.026 1.00 89.50 209 THR A C 1
ATOM 1543 O O . THR A 1 209 ? 44.219 33.815 1.052 1.00 89.50 209 THR A O 1
ATOM 1546 N N . ALA A 1 210 ? 42.649 34.990 -0.025 1.00 87.75 210 ALA A N 1
ATOM 1547 C CA . ALA A 1 210 ? 42.616 34.103 -1.194 1.00 87.75 210 ALA A CA 1
ATOM 1548 C C . ALA A 1 210 ? 44.000 33.905 -1.853 1.00 87.75 210 ALA A C 1
ATOM 1550 O O . ALA A 1 210 ? 44.301 32.831 -2.366 1.00 87.75 210 ALA A O 1
ATOM 1551 N N . ALA A 1 211 ? 44.871 34.924 -1.815 1.00 89.94 211 ALA A N 1
ATOM 1552 C CA . ALA A 1 211 ? 46.230 34.833 -2.352 1.00 89.94 211 ALA A CA 1
ATOM 1553 C C . ALA A 1 211 ? 47.151 33.953 -1.491 1.00 89.94 211 ALA A C 1
ATOM 1555 O O . ALA A 1 211 ? 48.051 33.302 -2.023 1.00 89.94 211 ALA A O 1
ATOM 1556 N N . THR A 1 212 ? 46.940 33.940 -0.172 1.00 93.31 212 THR A N 1
ATOM 1557 C CA . THR A 1 212 ? 47.730 33.137 0.767 1.00 93.31 212 THR A CA 1
ATOM 1558 C C . THR A 1 212 ? 47.121 31.759 1.035 1.00 93.31 212 THR A C 1
ATOM 1560 O O . THR A 1 212 ? 47.870 30.870 1.423 1.00 93.31 212 THR A O 1
ATOM 1563 N N . CYS A 1 213 ? 45.836 31.530 0.734 1.00 93.69 213 CYS A N 1
ATOM 1564 C CA . CYS A 1 213 ? 45.128 30.244 0.836 1.00 93.69 213 CYS A CA 1
ATOM 1565 C C . CYS A 1 213 ? 44.665 29.716 -0.541 1.00 93.69 213 CYS A C 1
ATOM 1567 O O . CYS A 1 213 ? 43.462 29.666 -0.827 1.00 93.69 213 CYS A O 1
ATOM 1569 N N . PRO A 1 214 ? 45.593 29.345 -1.444 1.00 92.44 214 PRO A N 1
ATOM 1570 C CA . PRO A 1 214 ? 45.217 28.775 -2.731 1.00 92.44 214 PRO A CA 1
ATOM 1571 C C . PRO A 1 214 ? 44.650 27.353 -2.557 1.00 92.44 214 PRO A C 1
ATOM 1573 O O . PRO A 1 214 ? 45.059 26.654 -1.625 1.00 92.44 214 PRO A O 1
ATOM 1576 N N . PRO A 1 215 ? 43.824 26.852 -3.498 1.00 90.88 215 PRO A N 1
ATOM 1577 C CA . PRO A 1 215 ? 43.263 25.499 -3.421 1.00 90.88 215 PRO A CA 1
ATOM 1578 C C . PRO A 1 215 ? 44.328 24.403 -3.270 1.00 90.88 215 PRO A C 1
ATOM 1580 O O . PRO A 1 215 ? 44.132 23.427 -2.555 1.00 90.88 215 PRO A O 1
ATOM 1583 N N . SER A 1 216 ? 45.511 24.596 -3.869 1.00 89.75 216 SER A N 1
ATOM 1584 C CA . SER A 1 216 ? 46.651 23.673 -3.762 1.00 89.75 216 SER A CA 1
ATOM 1585 C C . SER A 1 216 ? 47.223 23.532 -2.346 1.00 89.75 216 SER A C 1
ATOM 1587 O O . SER A 1 216 ? 47.985 22.603 -2.089 1.00 89.75 216 SER A O 1
ATOM 1589 N N . GLY A 1 217 ? 46.930 24.482 -1.453 1.00 88.00 217 GLY A N 1
ATOM 1590 C CA . GLY A 1 217 ? 47.327 24.447 -0.045 1.00 88.00 217 GLY A CA 1
ATOM 1591 C C . GLY A 1 217 ? 46.308 23.754 0.863 1.00 88.00 217 GLY A C 1
ATOM 1592 O O . GLY A 1 217 ? 46.645 23.441 2.003 1.00 88.00 217 GLY A O 1
ATOM 1593 N N . VAL A 1 218 ? 45.093 23.496 0.370 1.00 92.88 218 VAL A N 1
ATOM 1594 C CA . VAL A 1 218 ? 43.986 22.914 1.135 1.00 92.88 218 VAL A CA 1
ATOM 1595 C C . VAL A 1 218 ? 43.974 21.400 0.935 1.00 92.88 218 VAL A C 1
ATOM 1597 O O . VAL A 1 218 ? 43.787 20.888 -0.171 1.00 92.88 218 VAL A O 1
ATOM 1600 N N . GLN A 1 219 ? 44.163 20.643 2.011 1.00 92.94 219 GLN A N 1
ATOM 1601 C CA . GLN A 1 219 ? 44.158 19.186 1.942 1.00 92.94 219 GLN A CA 1
ATOM 1602 C C . GLN A 1 219 ? 42.747 18.663 1.653 1.00 92.94 219 GLN A C 1
ATOM 1604 O O . GLN A 1 219 ? 41.760 19.158 2.188 1.00 92.94 219 GLN A O 1
ATOM 1609 N N . PHE A 1 220 ? 42.659 17.624 0.818 1.00 94.31 220 PHE A N 1
ATOM 1610 C CA . PHE A 1 220 ? 41.399 17.014 0.368 1.00 94.31 220 PHE A CA 1
ATOM 1611 C C . PHE A 1 220 ? 40.473 17.935 -0.452 1.00 94.31 220 PHE A C 1
ATOM 1613 O O . PHE A 1 220 ? 39.345 17.532 -0.736 1.00 94.31 220 PHE A O 1
ATOM 1620 N N . TYR A 1 221 ? 40.948 19.101 -0.914 1.00 93.19 221 TYR A N 1
ATOM 1621 C CA . TYR A 1 221 ? 40.194 19.972 -1.826 1.00 93.19 221 TYR A CA 1
ATOM 1622 C C . TYR A 1 221 ? 39.694 19.212 -3.063 1.00 93.19 221 TYR A C 1
ATOM 1624 O O . TYR A 1 221 ? 38.497 19.214 -3.343 1.00 93.19 221 TYR A O 1
ATOM 1632 N N . ASP A 1 222 ? 40.577 18.464 -3.733 1.00 93.00 222 ASP A N 1
ATOM 1633 C CA . ASP A 1 222 ? 40.228 17.687 -4.931 1.00 93.00 222 ASP A CA 1
ATOM 1634 C C . ASP A 1 222 ? 39.162 16.6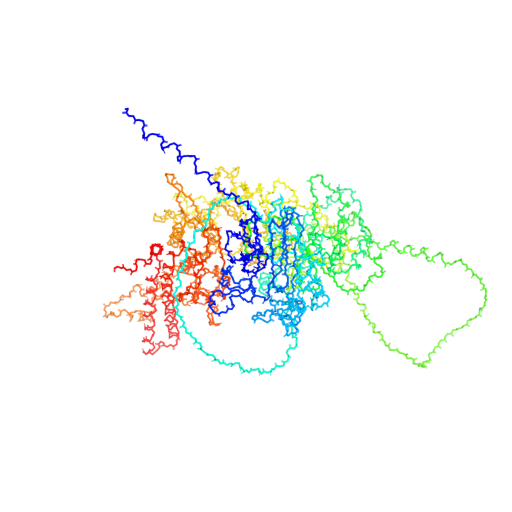12 -4.666 1.00 93.00 222 ASP A C 1
ATOM 1636 O O . ASP A 1 222 ? 38.389 16.274 -5.561 1.00 93.00 222 ASP A O 1
ATOM 1640 N N . PHE A 1 223 ? 39.084 16.076 -3.442 1.00 94.19 223 PHE A N 1
ATOM 1641 C CA . PHE A 1 223 ? 38.048 15.109 -3.077 1.00 94.19 223 PHE A CA 1
ATOM 1642 C C . PHE A 1 223 ? 36.675 15.783 -3.012 1.00 94.19 223 PHE A C 1
ATOM 1644 O O . PHE A 1 223 ? 35.744 15.331 -3.680 1.00 94.19 223 PHE A O 1
ATOM 1651 N N . PHE A 1 224 ? 36.545 16.871 -2.249 1.00 93.19 224 PHE A N 1
ATOM 1652 C CA . PHE A 1 224 ? 35.271 17.580 -2.122 1.00 93.19 224 PHE A CA 1
ATOM 1653 C C . PHE A 1 224 ? 34.863 18.225 -3.447 1.00 93.19 224 PHE A C 1
ATOM 1655 O O . PHE A 1 224 ? 33.759 17.980 -3.933 1.00 93.19 224 PHE A O 1
ATOM 1662 N N . LYS A 1 225 ? 35.772 18.969 -4.085 1.00 93.56 225 LYS A N 1
ATOM 1663 C CA . LYS A 1 225 ? 35.482 19.671 -5.338 1.00 93.56 225 LYS A CA 1
ATOM 1664 C C . LYS A 1 225 ? 35.273 18.720 -6.513 1.00 93.56 225 LYS A C 1
ATOM 1666 O O . LYS A 1 225 ? 34.407 18.960 -7.348 1.00 93.56 225 LYS A O 1
ATOM 1671 N N . GLY A 1 226 ? 36.023 17.619 -6.568 1.00 89.81 226 GLY A N 1
ATOM 1672 C CA . GLY A 1 226 ? 35.889 16.614 -7.621 1.00 89.81 226 GLY A CA 1
ATOM 1673 C C . GLY A 1 226 ? 34.559 15.858 -7.580 1.00 89.81 226 GLY A C 1
ATOM 1674 O O . GLY A 1 226 ? 34.016 15.539 -8.635 1.00 89.81 226 GLY A O 1
ATOM 1675 N N . ASN A 1 227 ? 34.009 15.594 -6.388 1.00 90.25 227 ASN A N 1
ATOM 1676 C CA . ASN A 1 227 ? 32.706 14.932 -6.249 1.00 90.25 227 ASN A CA 1
ATOM 1677 C C . ASN A 1 227 ? 31.524 15.919 -6.270 1.00 90.25 227 ASN A C 1
ATOM 1679 O O . ASN A 1 227 ? 30.439 15.557 -6.723 1.00 90.25 227 ASN A O 1
ATOM 1683 N N . CYS A 1 228 ? 31.727 17.154 -5.806 1.00 93.88 228 CYS A N 1
ATOM 1684 C CA . CYS A 1 228 ? 30.708 18.200 -5.743 1.00 93.88 228 CYS A CA 1
ATOM 1685 C C . CYS A 1 228 ? 31.206 19.494 -6.418 1.00 93.88 228 CYS A C 1
ATOM 1687 O O . CYS A 1 228 ? 31.528 20.467 -5.735 1.00 93.88 228 CYS A O 1
ATOM 1689 N N . PRO A 1 229 ? 31.263 19.534 -7.766 1.00 93.25 229 PRO A N 1
ATOM 1690 C CA . PRO A 1 229 ? 31.846 20.659 -8.502 1.00 93.25 229 PRO A CA 1
ATOM 1691 C C . PRO A 1 229 ? 31.059 21.966 -8.340 1.00 93.25 229 PRO A C 1
ATOM 1693 O O . PRO A 1 229 ? 31.661 23.035 -8.348 1.00 93.25 229 PRO A O 1
ATOM 1696 N N . ASN A 1 230 ? 29.739 21.880 -8.135 1.00 92.19 230 ASN A N 1
ATOM 1697 C CA . ASN A 1 230 ? 28.828 23.028 -8.031 1.00 92.19 230 ASN A CA 1
ATOM 1698 C C . ASN A 1 230 ? 28.607 23.512 -6.583 1.00 92.19 230 ASN A C 1
ATOM 1700 O O . ASN A 1 230 ? 27.552 24.078 -6.278 1.00 92.19 230 ASN A O 1
ATOM 1704 N N . ALA A 1 231 ? 29.550 23.215 -5.692 1.00 94.50 231 ALA A N 1
ATOM 1705 C CA . ALA A 1 231 ? 29.531 23.587 -4.284 1.00 94.50 231 ALA A CA 1
ATOM 1706 C C . ALA A 1 231 ? 30.867 24.230 -3.883 1.00 94.50 231 ALA A C 1
ATOM 1708 O O . ALA A 1 231 ? 31.895 23.983 -4.526 1.00 94.50 231 ALA A O 1
ATOM 1709 N N . TYR A 1 232 ? 30.863 25.025 -2.812 1.00 95.38 232 TYR A N 1
ATOM 1710 C CA . TYR A 1 232 ? 32.091 25.449 -2.140 1.00 95.38 232 TYR A CA 1
ATOM 1711 C C . TYR A 1 232 ? 32.769 24.239 -1.494 1.00 95.38 232 TYR A C 1
ATOM 1713 O O . TYR A 1 232 ? 32.167 23.554 -0.669 1.00 95.38 232 TYR A O 1
ATOM 1721 N N . ALA A 1 233 ? 34.035 23.990 -1.832 1.00 92.19 233 ALA A N 1
ATOM 1722 C CA . ALA A 1 233 ? 34.853 22.977 -1.160 1.00 92.19 233 ALA A CA 1
ATOM 1723 C C . ALA A 1 233 ? 35.707 23.550 -0.009 1.00 92.19 233 ALA A C 1
ATOM 1725 O O . ALA A 1 233 ? 36.142 22.795 0.859 1.00 92.19 233 ALA A O 1
ATOM 1726 N N . TYR A 1 234 ? 35.967 24.865 -0.005 1.00 92.69 234 TYR A N 1
ATOM 1727 C CA . TYR A 1 234 ? 36.705 25.588 1.041 1.00 92.69 234 TYR A CA 1
ATOM 1728 C C . TYR A 1 234 ? 36.418 27.105 0.978 1.00 92.69 234 TYR A C 1
ATOM 1730 O O . TYR A 1 234 ? 35.764 27.561 0.048 1.00 92.69 234 TYR A O 1
ATOM 1738 N N . ALA A 1 235 ? 36.910 27.885 1.945 1.00 87.62 235 ALA A N 1
ATOM 1739 C CA . ALA A 1 235 ? 36.522 29.286 2.156 1.00 87.62 235 ALA A CA 1
ATOM 1740 C C . ALA A 1 235 ? 36.793 30.273 0.995 1.00 87.62 235 ALA A C 1
ATOM 1742 O O . ALA A 1 235 ? 36.096 31.276 0.918 1.00 87.62 235 ALA A O 1
ATOM 1743 N N . PHE A 1 236 ? 37.772 30.021 0.112 1.00 90.75 236 PHE A N 1
ATOM 1744 C CA . PHE A 1 236 ? 38.118 30.919 -1.012 1.00 90.75 236 PHE A CA 1
ATOM 1745 C C . PHE A 1 236 ? 37.942 30.254 -2.398 1.00 90.75 236 PHE A C 1
ATOM 1747 O O . PHE A 1 236 ? 38.721 30.470 -3.334 1.00 90.75 236 PHE A O 1
ATOM 1754 N N . ASP A 1 237 ? 36.931 29.388 -2.533 1.00 90.75 237 ASP A N 1
ATOM 1755 C CA . ASP A 1 237 ? 36.676 28.587 -3.741 1.00 90.75 237 ASP A CA 1
ATOM 1756 C C . ASP A 1 237 ? 36.044 29.373 -4.910 1.00 90.75 237 ASP A C 1
ATOM 1758 O O . ASP A 1 237 ? 35.725 28.794 -5.951 1.00 90.75 237 ASP A O 1
ATOM 1762 N N . GLU A 1 238 ? 35.890 30.697 -4.812 1.00 86.81 238 GLU A N 1
ATOM 1763 C CA . GLU A 1 238 ? 35.339 31.538 -5.887 1.00 86.81 238 GLU A CA 1
ATOM 1764 C C . GLU A 1 238 ? 36.138 31.406 -7.187 1.00 86.81 238 GLU A C 1
ATOM 1766 O O . GLU A 1 238 ? 35.578 31.476 -8.282 1.00 86.81 238 GLU A O 1
ATOM 1771 N N . SER A 1 239 ? 37.448 31.161 -7.078 1.00 85.56 239 SER A N 1
ATOM 1772 C CA . SER A 1 239 ? 38.338 30.967 -8.229 1.00 85.56 239 SER A CA 1
ATOM 1773 C C . SER A 1 239 ? 37.957 29.766 -9.110 1.00 85.56 239 SER A C 1
ATOM 1775 O O . SER A 1 239 ? 38.321 29.735 -10.288 1.00 85.56 239 SER A O 1
ATOM 1777 N N . SER A 1 240 ? 37.166 28.817 -8.590 1.00 88.69 240 SER A N 1
ATOM 1778 C CA . SER A 1 240 ? 36.601 27.705 -9.365 1.00 88.69 240 SER A CA 1
ATOM 1779 C C . SER A 1 240 ? 35.486 28.123 -10.333 1.00 88.69 240 SER A C 1
ATOM 1781 O O . SER A 1 240 ? 35.110 27.334 -11.201 1.00 88.69 240 SER A O 1
ATOM 1783 N N . ASN A 1 241 ? 34.928 29.333 -10.182 1.00 89.25 241 ASN A N 1
ATOM 1784 C CA . ASN A 1 241 ? 33.765 29.858 -10.916 1.00 89.25 241 ASN A CA 1
ATOM 1785 C C . ASN A 1 241 ? 32.495 28.983 -10.842 1.00 89.25 241 ASN A C 1
ATOM 1787 O O . ASN A 1 241 ? 31.568 29.167 -11.626 1.00 89.25 241 ASN A O 1
ATOM 1791 N N . THR A 1 242 ? 32.463 28.016 -9.924 1.00 88.50 242 THR A N 1
ATOM 1792 C CA . THR A 1 242 ? 31.380 27.027 -9.759 1.00 88.50 242 THR A CA 1
ATOM 1793 C C . THR A 1 242 ? 30.979 26.847 -8.291 1.00 88.50 242 THR A C 1
ATOM 1795 O O . THR A 1 242 ? 30.181 25.974 -7.966 1.00 88.50 242 THR A O 1
ATOM 1798 N N . ALA A 1 243 ? 31.531 27.671 -7.396 1.00 84.31 243 ALA A N 1
ATOM 1799 C CA . ALA A 1 243 ? 31.230 27.655 -5.968 1.00 84.31 243 ALA A CA 1
ATOM 1800 C C . ALA A 1 243 ? 30.051 28.576 -5.598 1.00 84.31 243 ALA A C 1
ATOM 1802 O O . ALA A 1 243 ? 29.193 28.170 -4.824 1.00 84.31 243 ALA A O 1
ATOM 1803 N N . LEU A 1 244 ? 29.968 29.766 -6.211 1.00 91.88 244 LEU A N 1
ATOM 1804 C CA . LEU A 1 244 ? 28.944 30.781 -5.941 1.00 91.88 244 LEU A CA 1
ATOM 1805 C C . LEU A 1 244 ? 28.060 31.019 -7.164 1.00 91.88 244 LEU A C 1
ATOM 1807 O O . LEU A 1 244 ? 28.564 31.313 -8.252 1.00 91.88 244 LEU A O 1
ATOM 1811 N N . TRP A 1 245 ? 26.745 30.959 -6.976 1.00 95.56 245 TRP A N 1
ATOM 1812 C CA . TRP A 1 245 ? 25.769 31.161 -8.042 1.00 95.56 245 TRP A CA 1
ATOM 1813 C C . TRP A 1 245 ? 24.995 32.458 -7.844 1.00 95.56 245 TRP A C 1
ATOM 1815 O O . TRP A 1 245 ? 24.846 32.956 -6.727 1.00 95.56 245 TRP A O 1
ATOM 1825 N N . THR A 1 246 ? 24.525 33.032 -8.954 1.00 94.94 246 THR A N 1
ATOM 1826 C CA . THR A 1 246 ? 23.745 34.273 -8.923 1.00 94.94 246 THR A CA 1
ATOM 1827 C C . THR A 1 246 ? 22.471 34.172 -9.745 1.00 94.94 246 THR A C 1
ATOM 1829 O O . THR A 1 246 ? 22.441 33.504 -10.780 1.00 94.94 246 THR A O 1
ATOM 1832 N N . CYS A 1 247 ? 21.432 34.864 -9.288 1.00 94.81 247 CYS A N 1
ATOM 1833 C CA . CYS A 1 247 ? 20.164 35.045 -9.988 1.00 94.81 247 CYS A CA 1
ATOM 1834 C C . CYS A 1 247 ? 19.776 36.529 -9.927 1.00 94.81 247 CYS A C 1
ATOM 1836 O O . CYS A 1 247 ? 20.089 37.210 -8.952 1.00 94.81 247 CYS A O 1
ATOM 1838 N N . ASP A 1 248 ? 19.146 37.066 -10.971 1.00 92.69 248 ASP A N 1
ATOM 1839 C CA . ASP A 1 248 ? 18.718 38.471 -10.981 1.00 92.69 248 ASP A CA 1
ATOM 1840 C C . ASP A 1 248 ? 17.591 38.679 -9.957 1.00 92.69 248 ASP A C 1
ATOM 1842 O O . ASP A 1 248 ? 16.522 38.068 -10.061 1.00 92.69 248 ASP A O 1
ATOM 1846 N N . SER A 1 249 ? 17.814 39.549 -8.965 1.00 89.94 249 SER A N 1
ATOM 1847 C CA . SER A 1 249 ? 16.825 39.816 -7.917 1.00 89.94 249 SER A CA 1
ATOM 1848 C C . SER A 1 249 ? 15.552 40.464 -8.470 1.00 89.94 249 SER A C 1
ATOM 1850 O O . SER A 1 249 ? 14.502 40.356 -7.844 1.00 89.94 249 SER A O 1
ATOM 1852 N N . GLY A 1 250 ? 15.599 41.094 -9.650 1.00 84.81 250 GLY A N 1
ATOM 1853 C CA . GLY A 1 250 ? 14.417 41.638 -10.323 1.00 84.81 250 GLY A CA 1
ATOM 1854 C C . GLY A 1 250 ? 13.439 40.575 -10.838 1.00 84.81 250 GLY A C 1
ATOM 1855 O O . GLY A 1 250 ? 12.289 40.904 -11.122 1.00 84.81 250 GLY A O 1
ATOM 1856 N N . LEU A 1 251 ? 13.863 39.308 -10.941 1.00 87.62 251 LEU A N 1
ATOM 1857 C CA . LEU A 1 251 ? 13.025 38.204 -11.429 1.00 87.62 251 LEU A CA 1
ATOM 1858 C C . LEU A 1 251 ? 12.110 37.593 -10.364 1.00 87.62 251 LEU A C 1
ATOM 1860 O O . LEU A 1 251 ? 11.272 36.766 -10.708 1.00 87.62 251 LEU A O 1
ATOM 1864 N N . ASN A 1 252 ? 12.251 37.980 -9.094 1.00 83.88 252 ASN A N 1
ATOM 1865 C CA . ASN A 1 252 ? 11.415 37.466 -8.001 1.00 83.88 252 ASN A CA 1
ATOM 1866 C C . ASN A 1 252 ? 11.376 35.930 -7.916 1.00 83.88 252 ASN A C 1
ATOM 1868 O O . ASN A 1 252 ? 10.331 35.333 -7.697 1.00 83.88 252 ASN A O 1
ATOM 1872 N N . ALA A 1 253 ? 12.538 35.298 -8.100 1.00 87.69 253 ALA A N 1
ATOM 1873 C CA . ALA A 1 253 ? 12.703 33.853 -8.078 1.00 87.69 253 ALA A CA 1
ATOM 1874 C C . ALA A 1 253 ? 12.363 33.223 -6.715 1.00 87.69 253 ALA A C 1
ATOM 1876 O O . ALA A 1 253 ? 13.039 33.485 -5.718 1.00 87.69 253 ALA A O 1
ATOM 1877 N N . ASP A 1 254 ? 11.389 32.317 -6.710 1.00 91.50 254 ASP A N 1
ATOM 1878 C CA . ASP A 1 254 ? 11.205 31.329 -5.642 1.00 91.50 254 ASP A CA 1
ATOM 1879 C C . ASP A 1 254 ? 12.323 30.276 -5.675 1.00 91.50 254 ASP A C 1
ATOM 1881 O O . ASP A 1 254 ? 12.766 29.877 -6.760 1.00 91.50 254 ASP A O 1
ATOM 1885 N N . TYR A 1 255 ? 12.754 29.802 -4.502 1.00 92.62 255 TYR A N 1
ATOM 1886 C CA . TYR A 1 255 ? 13.839 28.826 -4.356 1.00 92.62 255 TYR A CA 1
ATOM 1887 C C . TYR A 1 255 ? 13.338 27.516 -3.745 1.00 92.62 255 TYR A C 1
ATOM 1889 O O . TYR A 1 255 ? 12.503 27.499 -2.845 1.00 92.62 255 TYR A O 1
ATOM 1897 N N . THR A 1 256 ? 13.876 26.393 -4.215 1.00 93.25 256 THR A N 1
ATOM 1898 C CA . THR A 1 256 ? 13.664 25.069 -3.617 1.00 93.25 256 THR A CA 1
ATOM 1899 C C . THR A 1 256 ? 15.002 24.498 -3.172 1.00 93.25 256 THR A C 1
ATOM 1901 O O . THR A 1 256 ? 15.902 24.335 -3.997 1.00 93.25 256 THR A O 1
ATOM 1904 N N . LEU A 1 257 ? 15.124 24.211 -1.877 1.00 96.62 257 LEU A N 1
ATOM 1905 C CA . LEU A 1 257 ? 16.212 23.453 -1.279 1.00 96.62 257 LEU A CA 1
ATOM 1906 C C . LEU A 1 257 ? 15.782 21.995 -1.125 1.00 96.62 257 LEU A C 1
ATOM 1908 O O . LEU A 1 257 ? 14.846 21.703 -0.385 1.00 96.62 257 LEU A O 1
ATOM 1912 N N . THR A 1 258 ? 16.513 21.080 -1.746 1.00 92.50 258 THR A N 1
ATOM 1913 C CA . THR A 1 258 ? 16.273 19.642 -1.627 1.00 92.50 258 THR A CA 1
ATOM 1914 C C . THR A 1 258 ? 17.421 18.971 -0.886 1.00 92.50 258 THR A C 1
ATOM 1916 O O . THR A 1 258 ? 18.574 19.090 -1.304 1.00 92.50 258 THR A O 1
ATOM 1919 N N . PHE A 1 259 ? 17.105 18.224 0.171 1.00 93.62 259 PHE A N 1
ATOM 1920 C CA . PHE A 1 259 ? 18.010 17.273 0.823 1.00 93.62 259 PHE A CA 1
ATOM 1921 C C . PHE A 1 259 ? 17.914 15.899 0.160 1.00 93.62 259 PHE A C 1
ATOM 1923 O O . PHE A 1 259 ? 16.829 15.484 -0.227 1.00 93.62 259 PHE A O 1
ATOM 1930 N N . CYS A 1 260 ? 19.035 15.192 0.039 1.00 90.94 260 CYS A N 1
ATOM 1931 C CA . CYS A 1 260 ? 19.196 13.974 -0.762 1.00 90.94 260 CYS A CA 1
ATOM 1932 C C . CYS A 1 260 ? 18.629 14.081 -2.197 1.00 90.94 260 CYS A C 1
ATOM 1934 O O . CYS A 1 260 ? 17.898 13.189 -2.637 1.00 90.94 260 CYS A O 1
ATOM 1936 N N . PRO A 1 261 ? 18.944 15.161 -2.941 1.00 83.12 261 PRO A N 1
ATOM 1937 C CA . PRO A 1 261 ? 18.475 15.349 -4.307 1.00 83.12 261 PRO A CA 1
ATOM 1938 C C . PRO A 1 261 ? 18.940 14.206 -5.209 1.00 83.12 261 PRO A C 1
ATOM 1940 O O . PRO A 1 261 ? 20.033 13.661 -5.044 1.00 83.12 261 PRO A O 1
ATOM 1943 N N . ALA A 1 262 ? 18.139 13.883 -6.224 1.00 64.94 262 ALA A N 1
ATOM 1944 C CA . ALA A 1 262 ? 18.558 12.911 -7.223 1.00 64.94 262 ALA A CA 1
ATOM 1945 C C . ALA A 1 262 ? 19.846 13.411 -7.924 1.00 64.94 262 ALA A C 1
ATOM 1947 O O . ALA A 1 262 ? 19.867 14.568 -8.370 1.00 64.94 262 ALA A O 1
ATOM 1948 N N . PRO A 1 263 ? 20.886 12.567 -8.102 1.00 49.56 263 PRO A N 1
ATOM 1949 C CA . PRO A 1 263 ? 22.194 12.976 -8.632 1.00 49.56 263 PRO A CA 1
ATOM 1950 C C . PRO A 1 263 ? 22.169 13.689 -9.997 1.00 49.56 263 PRO A C 1
ATOM 1952 O O . PRO A 1 263 ? 23.122 14.381 -10.334 1.00 49.56 263 PRO A O 1
ATOM 1955 N N . ASN A 1 264 ? 21.077 13.562 -10.767 1.00 42.16 264 ASN A N 1
ATOM 1956 C CA . ASN A 1 264 ? 20.953 14.099 -12.128 1.00 42.16 264 ASN A CA 1
ATOM 1957 C C . ASN A 1 264 ? 19.974 15.276 -12.296 1.00 42.16 264 ASN A C 1
ATOM 1959 O O . ASN A 1 264 ? 19.767 15.710 -13.429 1.00 42.16 264 ASN A O 1
ATOM 1963 N N . GLY A 1 265 ? 19.400 15.822 -11.216 1.00 38.94 265 GLY A N 1
ATOM 1964 C CA . GLY A 1 265 ? 18.667 17.094 -11.284 1.00 38.94 265 GLY A CA 1
ATOM 1965 C C . GLY A 1 265 ? 17.131 17.043 -11.288 1.00 38.94 265 GLY A C 1
ATOM 1966 O O . GLY A 1 265 ? 16.543 18.117 -11.284 1.00 38.94 265 GLY A O 1
ATOM 1967 N N . THR A 1 266 ? 16.461 15.880 -11.241 1.00 40.59 266 THR A N 1
ATOM 1968 C CA . THR A 1 266 ? 14.974 15.794 -11.291 1.00 40.59 266 THR A CA 1
ATOM 1969 C C . THR A 1 266 ? 14.474 15.687 -9.875 1.00 40.59 266 THR A C 1
ATOM 1971 O O . THR A 1 266 ? 14.295 14.586 -9.358 1.00 40.59 266 THR A O 1
ATOM 1974 N N . ASP A 1 267 ? 14.279 16.834 -9.239 1.00 37.62 267 ASP A N 1
ATOM 1975 C CA . ASP A 1 267 ? 13.448 16.860 -8.046 1.00 37.62 267 ASP A CA 1
ATOM 1976 C C . ASP A 1 267 ? 11.993 17.027 -8.496 1.00 37.62 267 ASP A C 1
ATOM 1978 O O . ASP A 1 267 ? 11.727 17.823 -9.404 1.00 37.62 267 ASP A O 1
ATOM 1982 N N . PRO A 1 268 ? 11.044 16.289 -7.903 1.00 39.38 268 PRO A N 1
ATOM 1983 C CA . PRO A 1 268 ? 9.632 16.614 -8.028 1.00 39.38 268 PRO A CA 1
ATOM 1984 C C . PRO A 1 268 ? 9.421 18.063 -7.571 1.00 39.38 268 PRO A C 1
ATOM 1986 O O . PRO A 1 268 ? 9.833 18.429 -6.472 1.00 39.38 268 PRO A O 1
ATOM 1989 N N . GLN A 1 269 ? 8.815 18.901 -8.413 1.00 33.25 269 GLN A N 1
ATOM 1990 C CA . GLN A 1 269 ? 8.411 20.246 -8.002 1.00 33.25 269 GLN A CA 1
ATOM 1991 C C . GLN A 1 269 ? 7.351 20.146 -6.887 1.00 33.25 269 GLN A C 1
ATOM 1993 O O . GLN A 1 269 ? 6.454 19.303 -6.991 1.00 33.25 269 GLN A O 1
ATOM 1998 N N . PRO A 1 270 ? 7.409 21.000 -5.851 1.00 29.75 270 PRO A N 1
ATOM 1999 C CA . PRO A 1 270 ? 6.326 21.139 -4.885 1.00 29.75 270 PRO A CA 1
ATOM 2000 C C . PRO A 1 270 ? 5.057 21.606 -5.610 1.00 29.75 270 PRO A C 1
ATOM 2002 O O . PRO A 1 270 ? 5.078 22.611 -6.320 1.00 29.75 270 PRO A O 1
ATOM 2005 N N . LEU A 1 271 ? 3.950 20.879 -5.459 1.00 30.44 271 LEU A N 1
ATOM 2006 C CA . LEU A 1 271 ? 2.637 21.336 -5.915 1.00 30.44 271 LEU A CA 1
ATOM 2007 C C . LEU A 1 271 ? 2.246 22.577 -5.100 1.00 30.44 271 LEU A C 1
ATOM 2009 O O . LEU A 1 271 ? 2.078 22.502 -3.886 1.00 30.44 271 LEU A O 1
ATOM 2013 N N . ALA A 1 272 ? 2.141 23.724 -5.770 1.00 24.39 272 ALA A N 1
ATOM 2014 C CA . ALA A 1 272 ? 1.620 24.951 -5.188 1.00 24.39 272 ALA A CA 1
ATOM 2015 C C . ALA A 1 272 ? 0.102 24.819 -4.993 1.00 24.39 272 ALA A C 1
ATOM 2017 O O . ALA A 1 272 ? -0.660 25.001 -5.943 1.00 24.39 272 ALA A O 1
ATOM 2018 N N . ASP A 1 273 ? -0.327 24.524 -3.767 1.00 27.19 273 ASP A N 1
ATOM 2019 C CA . ASP A 1 273 ? -1.719 24.678 -3.353 1.00 27.19 273 ASP A CA 1
ATOM 2020 C C . ASP A 1 273 ? -1.959 26.085 -2.784 1.00 27.19 273 ASP A C 1
ATOM 2022 O O . ASP A 1 273 ? -1.176 26.654 -2.025 1.00 27.19 273 ASP A O 1
ATOM 2026 N N . THR A 1 274 ? -3.067 26.660 -3.232 1.00 27.23 274 THR A N 1
ATOM 2027 C CA . THR A 1 274 ? -3.581 28.008 -2.982 1.00 27.23 274 THR A CA 1
ATOM 2028 C C . THR A 1 274 ? -3.514 28.472 -1.516 1.00 27.23 274 THR A C 1
ATOM 2030 O O . THR A 1 274 ? -3.965 27.798 -0.597 1.00 27.23 274 THR A O 1
ATOM 2033 N N . ILE A 1 275 ? -3.010 29.696 -1.340 1.00 26.34 275 ILE A N 1
ATOM 2034 C CA . ILE A 1 275 ? -2.799 30.441 -0.090 1.00 26.34 275 ILE A CA 1
ATOM 2035 C C . ILE A 1 275 ? -4.084 30.596 0.751 1.00 26.34 275 ILE A C 1
ATOM 2037 O O . ILE A 1 275 ? -5.074 31.155 0.279 1.00 26.34 275 ILE A O 1
ATOM 2041 N N . SER A 1 276 ? -4.010 30.252 2.044 1.00 25.19 276 SER A N 1
ATOM 2042 C CA . SER A 1 276 ? -4.799 30.884 3.114 1.00 25.19 276 SER A CA 1
ATOM 2043 C C . SER A 1 276 ? -3.859 31.279 4.258 1.00 25.19 276 SER A C 1
ATOM 2045 O O . SER A 1 276 ? -3.293 30.436 4.949 1.00 25.19 276 SER A O 1
ATOM 2047 N N . THR A 1 277 ? -3.628 32.582 4.406 1.00 23.48 277 THR A N 1
ATOM 2048 C CA . THR A 1 277 ? -2.713 33.194 5.378 1.00 23.48 277 THR A CA 1
ATOM 2049 C C . THR A 1 277 ? -3.354 33.335 6.760 1.00 23.48 277 THR A C 1
ATOM 2051 O O . THR A 1 277 ? -4.259 34.154 6.926 1.00 23.48 277 THR A O 1
ATOM 2054 N N . ALA A 1 278 ? -2.814 32.658 7.774 1.00 23.59 278 ALA A N 1
ATOM 2055 C CA . ALA A 1 278 ? -2.873 33.113 9.166 1.00 23.59 278 ALA A CA 1
ATOM 2056 C C . ALA A 1 278 ? -1.613 32.642 9.933 1.00 23.59 278 ALA A C 1
ATOM 2058 O O . ALA A 1 278 ? -1.298 31.454 9.883 1.00 23.59 278 ALA A O 1
ATOM 2059 N N . PRO A 1 279 ? -0.862 33.538 10.606 1.00 24.80 279 PRO A N 1
ATOM 2060 C CA . PRO A 1 279 ? 0.349 33.172 11.343 1.00 24.80 279 PRO A CA 1
ATOM 2061 C C . PRO A 1 279 ? 0.029 32.568 12.730 1.00 24.80 279 PRO A C 1
ATOM 2063 O O . PRO A 1 279 ? -0.920 33.017 13.376 1.00 24.80 279 PRO A O 1
ATOM 2066 N N . PRO A 1 280 ? 0.824 31.599 13.227 1.00 27.39 280 PRO A N 1
ATOM 2067 C CA . PRO A 1 280 ? 0.650 31.015 14.555 1.00 27.39 280 PRO A CA 1
ATOM 2068 C C . PRO A 1 280 ? 1.242 31.911 15.656 1.00 27.39 280 PRO A C 1
ATOM 2070 O O . PRO A 1 280 ? 2.360 32.417 15.555 1.00 27.39 280 PRO A O 1
ATOM 2073 N N . THR A 1 281 ? 0.479 32.097 16.731 1.00 25.38 281 THR A N 1
ATOM 2074 C CA . THR A 1 281 ? 0.842 32.888 17.915 1.00 25.38 281 THR A CA 1
ATOM 2075 C C . THR A 1 281 ? 1.796 32.116 18.836 1.00 25.38 281 THR A C 1
ATOM 2077 O O . THR A 1 281 ? 1.545 30.964 19.183 1.00 25.38 281 THR A O 1
ATOM 2080 N N . ILE A 1 282 ? 2.869 32.781 19.270 1.00 23.88 282 ILE A N 1
ATOM 2081 C CA . ILE A 1 282 ? 3.895 32.306 20.212 1.00 23.88 282 ILE A CA 1
ATOM 2082 C C . ILE A 1 282 ? 3.347 32.311 21.650 1.00 23.88 282 ILE A C 1
ATOM 2084 O O . ILE A 1 282 ? 2.834 33.334 22.104 1.00 23.88 282 ILE A O 1
ATOM 2088 N N . VAL A 1 283 ? 3.542 31.222 22.405 1.00 24.58 283 VAL A N 1
ATOM 2089 C CA . VAL A 1 283 ? 3.475 31.231 23.878 1.00 24.58 283 VAL A CA 1
ATOM 2090 C C . VAL A 1 283 ? 4.832 30.791 24.423 1.00 24.58 283 VAL A C 1
ATOM 2092 O O . VAL A 1 283 ? 5.228 29.636 24.297 1.00 24.58 283 VAL A O 1
ATOM 2095 N N . ALA A 1 284 ? 5.560 31.749 24.994 1.00 20.81 284 ALA A N 1
ATOM 2096 C CA . ALA A 1 284 ? 6.843 31.549 25.652 1.00 20.81 284 ALA A CA 1
ATOM 2097 C C . ALA A 1 284 ? 6.656 30.862 27.016 1.00 20.81 284 ALA A C 1
ATOM 2099 O O . ALA A 1 284 ? 5.878 31.329 27.849 1.00 20.81 284 ALA A O 1
ATOM 2100 N N . THR A 1 285 ? 7.399 29.786 27.271 1.00 24.03 285 THR A N 1
ATOM 2101 C CA . THR A 1 285 ? 7.526 29.171 28.600 1.00 24.03 285 THR A CA 1
ATOM 2102 C C . THR A 1 285 ? 8.787 29.672 29.293 1.00 24.03 285 THR A C 1
ATOM 2104 O O . THR A 1 285 ? 9.899 29.440 28.822 1.00 24.03 285 THR A O 1
ATOM 2107 N N . SER A 1 286 ? 8.607 30.349 30.427 1.00 22.64 286 SER A N 1
ATOM 2108 C CA . SER A 1 286 ? 9.679 30.793 31.317 1.00 22.64 286 SER A CA 1
ATOM 2109 C C . SER A 1 286 ? 10.372 29.616 32.012 1.00 22.64 286 SER A C 1
ATOM 2111 O O . SER A 1 286 ? 9.737 28.767 32.633 1.00 22.64 286 SER A O 1
ATOM 2113 N N . THR A 1 287 ? 11.697 29.630 31.930 1.00 23.22 287 THR A N 1
ATOM 2114 C CA . THR A 1 287 ? 12.688 28.807 32.635 1.00 23.22 287 THR A CA 1
ATOM 2115 C C . THR A 1 287 ? 12.623 28.931 34.159 1.00 23.22 287 THR A C 1
ATOM 2117 O O . THR A 1 287 ? 12.584 30.039 34.695 1.00 23.22 287 THR A O 1
ATOM 2120 N N . LEU A 1 288 ? 12.766 27.798 34.854 1.00 22.38 288 LEU A N 1
ATOM 2121 C CA . LEU A 1 288 ? 13.222 27.725 36.243 1.00 22.38 288 LEU A CA 1
ATOM 2122 C C . LEU A 1 288 ? 14.499 26.874 36.300 1.00 22.38 288 LEU A C 1
ATOM 2124 O O . LEU A 1 288 ? 14.496 25.685 35.993 1.00 22.38 288 LEU A O 1
ATOM 2128 N N . HIS A 1 289 ? 15.596 27.540 36.657 1.00 21.39 289 HIS A N 1
ATOM 2129 C CA . HIS A 1 289 ? 16.902 26.970 36.974 1.00 21.39 289 HIS A CA 1
ATOM 2130 C C . HIS A 1 289 ? 16.824 25.975 38.131 1.00 21.39 289 HIS A C 1
ATOM 2132 O O . HIS A 1 289 ? 16.235 26.310 39.152 1.00 21.39 289 HIS A O 1
ATOM 2138 N N . LEU A 1 290 ? 17.570 24.869 38.040 1.00 22.55 290 LEU A N 1
ATOM 2139 C CA . LEU A 1 290 ? 18.282 24.280 39.178 1.00 22.55 290 LEU A CA 1
ATOM 2140 C C . LEU A 1 290 ? 19.539 23.550 38.676 1.00 22.55 290 LEU A C 1
ATOM 2142 O O . LEU A 1 290 ? 19.487 22.599 37.903 1.00 22.55 290 LEU A O 1
ATOM 2146 N N . THR A 1 291 ? 20.680 24.070 39.109 1.00 21.06 291 THR A N 1
ATOM 2147 C CA . THR A 1 291 ? 22.042 23.571 38.922 1.00 21.06 291 THR A CA 1
ATOM 2148 C C . THR A 1 291 ? 22.334 22.386 39.842 1.00 21.06 291 THR A C 1
ATOM 2150 O O . THR A 1 291 ? 22.044 22.494 41.031 1.00 21.06 291 THR A O 1
ATOM 2153 N N . ALA A 1 292 ? 23.026 21.350 39.360 1.00 23.36 292 ALA A N 1
ATOM 2154 C CA . ALA A 1 292 ? 24.068 20.659 40.131 1.00 23.36 292 ALA A CA 1
ATOM 2155 C C . ALA A 1 292 ? 24.898 19.715 39.247 1.00 23.36 292 ALA A C 1
ATOM 2157 O O . ALA A 1 292 ? 24.397 19.009 38.382 1.00 23.36 292 ALA A O 1
ATOM 2158 N N . SER A 1 293 ? 26.192 19.776 39.511 1.00 21.70 293 SER A N 1
ATOM 2159 C CA . SER A 1 293 ? 27.369 19.290 38.803 1.00 21.70 293 SER A CA 1
ATOM 2160 C C . SER A 1 293 ? 27.816 17.866 39.161 1.00 21.70 293 SER A C 1
ATOM 2162 O O . SER A 1 293 ? 27.599 17.457 40.299 1.00 21.70 293 SER A O 1
ATOM 2164 N N . ASN A 1 294 ? 28.670 17.303 38.284 1.00 24.62 294 ASN A N 1
ATOM 2165 C CA . ASN A 1 294 ? 29.833 16.434 38.584 1.00 24.62 294 ASN A CA 1
ATOM 2166 C C . ASN A 1 294 ? 29.517 14.993 39.065 1.00 24.62 294 ASN A C 1
ATOM 2168 O O . ASN A 1 294 ? 28.577 14.783 39.813 1.00 24.62 294 ASN A O 1
ATOM 2172 N N . THR A 1 295 ? 30.213 13.911 38.688 1.00 24.61 295 THR A N 1
ATOM 2173 C CA . THR A 1 295 ? 31.619 13.671 38.291 1.00 24.61 295 THR A CA 1
ATOM 2174 C C . THR A 1 295 ? 31.758 12.248 37.718 1.00 24.61 295 THR A C 1
ATOM 2176 O O . THR A 1 295 ? 31.089 11.343 38.207 1.00 24.61 295 THR A O 1
ATOM 2179 N N . ASP A 1 296 ? 32.677 12.091 36.757 1.00 21.98 296 ASP A N 1
ATOM 2180 C CA . ASP A 1 296 ? 33.680 11.021 36.558 1.00 21.98 296 ASP A CA 1
ATOM 2181 C C . ASP A 1 296 ? 33.357 9.530 36.810 1.00 21.98 296 ASP A C 1
ATOM 2183 O O . ASP A 1 296 ? 32.962 9.136 37.903 1.00 21.98 296 ASP A O 1
ATOM 2187 N N . VAL A 1 297 ? 33.734 8.667 35.846 1.00 24.20 297 VAL A N 1
ATOM 2188 C CA . VAL A 1 297 ? 34.844 7.671 35.941 1.00 24.20 297 VAL A CA 1
ATOM 2189 C C . VAL A 1 297 ? 34.830 6.717 34.714 1.00 24.20 297 VAL A C 1
ATOM 2191 O O . VAL A 1 297 ? 33.769 6.482 34.137 1.00 24.20 297 VAL A O 1
ATOM 2194 N N . PRO A 1 298 ? 35.998 6.209 34.251 1.00 25.62 298 PRO A N 1
ATOM 2195 C CA . PRO A 1 298 ? 36.306 6.020 32.835 1.00 25.62 298 PRO A CA 1
ATOM 2196 C C . PRO A 1 298 ? 36.415 4.561 32.345 1.00 25.62 298 PRO A C 1
ATOM 2198 O O . PRO A 1 298 ? 36.279 3.586 33.080 1.00 25.62 298 PRO A O 1
ATOM 2201 N N . ALA A 1 299 ? 36.700 4.480 31.044 1.00 25.67 299 ALA A N 1
ATOM 2202 C CA . ALA A 1 299 ? 36.907 3.324 30.185 1.00 25.67 299 ALA A CA 1
ATOM 2203 C C . ALA A 1 299 ? 37.959 2.296 30.642 1.00 25.67 299 ALA A C 1
ATOM 2205 O O . ALA A 1 299 ? 38.994 2.635 31.213 1.00 25.67 299 ALA A O 1
ATOM 2206 N N . GLY A 1 300 ? 37.761 1.053 30.193 1.00 22.45 300 GLY A N 1
ATOM 2207 C CA . GLY A 1 300 ? 38.852 0.105 29.985 1.00 22.45 300 GLY A CA 1
ATOM 2208 C C . GLY A 1 300 ? 38.412 -1.355 29.966 1.00 22.45 300 GLY A C 1
ATOM 2209 O O . GLY A 1 300 ? 38.180 -1.925 31.022 1.00 22.45 300 GLY A O 1
ATOM 2210 N N . ALA A 1 301 ? 38.360 -1.963 28.775 1.00 23.25 301 ALA A N 1
ATOM 2211 C CA . ALA A 1 301 ? 38.996 -3.256 28.480 1.00 23.25 301 ALA A CA 1
ATOM 2212 C C . ALA A 1 301 ? 38.590 -3.753 27.083 1.00 23.25 301 ALA A C 1
ATOM 2214 O O . ALA A 1 301 ? 37.550 -4.373 26.881 1.00 23.25 301 ALA A O 1
ATOM 2215 N N . VAL A 1 302 ? 39.478 -3.506 26.123 1.00 26.89 302 VAL A N 1
ATOM 2216 C CA . VAL A 1 302 ? 39.575 -4.258 24.871 1.00 26.89 302 VAL A CA 1
ATOM 2217 C C . VAL A 1 302 ? 40.126 -5.649 25.204 1.00 26.89 302 VAL A C 1
ATOM 2219 O O . VAL A 1 302 ? 41.161 -5.754 25.860 1.00 26.89 302 VAL A O 1
ATOM 2222 N N . SER A 1 303 ? 39.481 -6.713 24.726 1.00 23.58 303 SER A N 1
ATOM 2223 C CA . SER A 1 303 ? 40.102 -8.036 24.609 1.00 23.58 303 SER A CA 1
ATOM 2224 C C . SER A 1 303 ? 39.685 -8.687 23.296 1.00 23.58 303 SER A C 1
ATOM 2226 O O . SER A 1 303 ? 38.508 -8.783 22.958 1.00 23.58 303 SER A O 1
ATOM 2228 N N . ALA A 1 304 ? 40.711 -9.057 22.541 1.00 25.23 304 ALA A N 1
ATOM 2229 C CA . ALA A 1 304 ? 40.680 -9.530 21.176 1.00 25.23 304 ALA A CA 1
ATOM 2230 C C . ALA A 1 304 ? 40.312 -11.017 21.067 1.00 25.23 304 ALA A C 1
ATOM 2232 O O . ALA A 1 304 ? 40.819 -11.843 21.820 1.00 25.23 304 ALA A O 1
ATOM 2233 N N . ALA A 1 305 ? 39.550 -11.363 20.026 1.00 23.34 305 ALA A N 1
ATOM 2234 C CA . ALA A 1 305 ? 39.569 -12.688 19.409 1.00 23.34 305 ALA A CA 1
ATOM 2235 C C . ALA A 1 305 ? 39.129 -12.599 17.932 1.00 23.34 305 ALA A C 1
ATOM 2237 O O . ALA A 1 305 ? 37.946 -12.610 17.629 1.00 23.34 305 ALA A O 1
ATOM 2238 N N . GLN A 1 306 ? 40.127 -12.413 17.061 1.00 21.23 306 GLN A N 1
ATOM 2239 C CA . GLN A 1 306 ? 40.417 -13.105 15.789 1.00 21.23 306 GLN A CA 1
ATOM 2240 C C . GLN A 1 306 ? 39.306 -13.584 14.805 1.00 21.23 306 GLN A C 1
ATOM 2242 O O . GLN A 1 306 ? 38.157 -13.814 15.154 1.00 21.23 306 GLN A O 1
ATOM 2247 N N . PRO A 1 307 ? 39.664 -13.720 13.508 1.00 23.77 307 PRO A N 1
ATOM 2248 C CA . PRO A 1 307 ? 38.828 -13.342 12.376 1.00 23.77 307 PRO A CA 1
ATOM 2249 C C . PRO A 1 307 ? 37.931 -14.480 11.880 1.00 23.77 307 PRO A C 1
ATOM 2251 O O . PRO A 1 307 ? 38.411 -15.546 11.498 1.00 23.77 307 PRO A O 1
ATOM 2254 N N . PHE A 1 308 ? 36.633 -14.211 11.760 1.00 19.52 308 PHE A N 1
ATOM 2255 C CA . PHE A 1 308 ? 35.757 -14.989 10.887 1.00 19.52 308 PHE A CA 1
ATOM 2256 C C . PHE A 1 308 ? 35.810 -14.388 9.480 1.00 19.52 308 PHE A C 1
ATOM 2258 O O . PHE A 1 308 ? 35.113 -13.426 9.165 1.00 19.52 308 PHE A O 1
ATOM 2265 N N . ILE A 1 309 ? 36.658 -14.953 8.620 1.00 24.59 309 ILE A N 1
ATOM 2266 C CA . ILE A 1 309 ? 36.504 -14.777 7.176 1.00 24.59 309 ILE A CA 1
ATOM 2267 C C . ILE A 1 309 ? 35.437 -15.762 6.685 1.00 24.59 309 ILE A C 1
ATOM 2269 O O . ILE A 1 309 ? 35.504 -16.960 6.954 1.00 24.59 309 ILE A O 1
ATOM 2273 N N . SER A 1 310 ? 34.528 -15.220 5.873 1.00 23.66 310 SER A N 1
ATOM 2274 C CA . SER A 1 310 ? 33.524 -15.861 5.010 1.00 23.66 310 SER A CA 1
ATOM 2275 C C . SER A 1 310 ? 32.132 -16.117 5.605 1.00 23.66 310 SER A C 1
ATOM 2277 O O . SER A 1 310 ? 31.839 -17.157 6.179 1.00 23.66 310 SER A O 1
ATOM 2279 N N . ALA A 1 311 ? 31.227 -15.170 5.350 1.00 21.61 311 ALA A N 1
ATOM 2280 C CA . ALA A 1 311 ? 30.060 -15.407 4.498 1.00 21.61 311 ALA A CA 1
ATOM 2281 C C . ALA A 1 311 ? 29.460 -14.051 4.084 1.00 21.61 311 ALA A C 1
ATOM 2283 O O . ALA A 1 311 ? 29.301 -13.144 4.894 1.00 21.61 311 ALA A O 1
ATOM 2284 N N . SER A 1 312 ? 29.180 -13.921 2.793 1.00 26.55 312 SER A N 1
ATOM 2285 C CA . SER A 1 312 ? 28.499 -12.814 2.119 1.00 26.55 312 SER A CA 1
ATOM 2286 C C . SER A 1 312 ? 27.294 -12.251 2.889 1.00 26.55 312 SER A C 1
ATOM 2288 O O . SER A 1 312 ? 26.353 -12.987 3.175 1.00 26.55 312 SER A O 1
ATOM 2290 N N . LYS A 1 313 ? 27.256 -10.934 3.137 1.00 25.17 313 LYS A N 1
ATOM 2291 C CA . LYS A 1 313 ? 25.997 -10.224 3.428 1.00 25.17 313 LYS A CA 1
ATOM 2292 C C . LYS A 1 313 ? 25.420 -9.699 2.112 1.00 25.17 313 LYS A C 1
ATOM 2294 O O . LYS A 1 313 ? 25.796 -8.643 1.616 1.00 25.17 313 LYS A O 1
ATOM 2299 N N . GLU A 1 314 ? 24.578 -10.542 1.525 1.00 28.11 314 GLU A N 1
ATOM 2300 C CA . GLU A 1 314 ? 23.838 -10.363 0.277 1.00 28.11 314 GLU A CA 1
ATOM 2301 C C . GLU A 1 314 ? 22.770 -9.260 0.389 1.00 28.11 314 GLU A C 1
ATOM 2303 O O . GLU A 1 314 ? 21.953 -9.267 1.309 1.00 28.11 314 GLU A O 1
ATOM 2308 N N . TRP A 1 315 ? 22.707 -8.373 -0.607 1.00 28.27 315 TRP A N 1
ATOM 2309 C CA . TRP A 1 315 ? 21.539 -7.535 -0.921 1.00 28.27 315 TRP A CA 1
ATOM 2310 C C . TRP A 1 315 ? 20.506 -8.367 -1.709 1.00 28.27 315 TRP A C 1
ATOM 2312 O O . TRP A 1 315 ? 20.224 -8.129 -2.885 1.00 28.27 315 TRP A O 1
ATOM 2322 N N . GLY A 1 316 ? 19.982 -9.408 -1.061 1.00 30.52 316 GLY A N 1
ATOM 2323 C CA . GLY A 1 316 ? 18.862 -10.207 -1.553 1.00 30.52 316 GLY A CA 1
ATOM 2324 C C . GLY A 1 316 ? 17.520 -9.635 -1.093 1.00 30.52 316 GLY A C 1
ATOM 2325 O O . GLY A 1 316 ? 17.448 -8.929 -0.088 1.00 30.52 316 GLY A O 1
ATOM 2326 N N . MET A 1 317 ? 16.434 -9.971 -1.803 1.00 42.78 317 MET A N 1
ATOM 2327 C CA . MET A 1 317 ? 15.059 -9.812 -1.303 1.00 42.78 317 MET A CA 1
ATOM 2328 C C . MET A 1 317 ? 15.003 -10.240 0.170 1.00 42.78 317 MET A C 1
ATOM 2330 O O . MET A 1 317 ? 15.562 -11.291 0.492 1.00 42.78 317 MET A O 1
ATOM 2334 N N . ASN A 1 318 ? 14.363 -9.454 1.047 1.00 45.53 318 ASN A N 1
ATOM 2335 C CA . ASN A 1 318 ? 14.295 -9.790 2.472 1.00 45.53 318 ASN A CA 1
ATOM 2336 C C . ASN A 1 318 ? 13.847 -11.252 2.628 1.00 45.53 318 ASN A C 1
ATOM 2338 O O . ASN A 1 318 ? 12.875 -11.680 2.001 1.00 45.53 318 ASN A O 1
ATOM 2342 N N . ARG A 1 319 ? 14.573 -12.012 3.454 1.00 51.72 319 ARG A N 1
ATOM 2343 C CA . ARG A 1 319 ? 14.310 -13.425 3.742 1.00 51.72 319 ARG A CA 1
ATOM 2344 C C . ARG A 1 319 ? 12.837 -13.677 4.089 1.00 51.72 319 ARG A C 1
ATOM 2346 O O . ARG A 1 319 ? 12.325 -14.722 3.714 1.00 51.72 319 ARG A O 1
ATOM 2353 N N . GLN A 1 320 ? 12.150 -12.716 4.712 1.00 49.34 320 GLN A N 1
ATOM 2354 C CA . GLN A 1 320 ? 10.713 -12.806 4.975 1.00 49.34 320 GLN A CA 1
ATOM 2355 C C . GLN A 1 320 ? 9.870 -12.845 3.691 1.00 49.34 320 GLN A C 1
ATOM 2357 O O . GLN A 1 320 ? 9.162 -13.817 3.478 1.00 49.34 320 GLN A O 1
ATOM 2362 N N . ALA A 1 321 ? 10.019 -11.875 2.786 1.00 53.50 321 ALA A N 1
ATOM 2363 C CA . ALA A 1 321 ? 9.285 -11.856 1.516 1.00 53.50 321 ALA A CA 1
ATOM 2364 C C . ALA A 1 321 ? 9.603 -13.083 0.641 1.00 53.50 321 ALA A C 1
ATOM 2366 O O . ALA A 1 321 ? 8.724 -13.636 -0.017 1.00 53.50 321 ALA A O 1
ATOM 2367 N N . GLN A 1 322 ? 10.851 -13.567 0.681 1.00 61.03 322 GLN A N 1
ATOM 2368 C CA . GLN A 1 322 ? 11.209 -14.832 0.035 1.00 61.03 322 GLN A CA 1
ATOM 2369 C C . GLN A 1 322 ? 10.465 -16.021 0.651 1.00 61.03 322 GLN A C 1
ATOM 2371 O O . GLN A 1 322 ? 10.046 -16.920 -0.075 1.00 61.03 322 GLN A O 1
ATOM 2376 N N . ASN A 1 323 ? 10.336 -16.057 1.978 1.00 62.50 323 ASN A N 1
ATOM 2377 C CA . ASN A 1 323 ? 9.609 -17.107 2.681 1.00 62.50 323 ASN A CA 1
ATOM 2378 C C . ASN A 1 323 ? 8.108 -17.027 2.395 1.00 62.50 323 ASN A C 1
ATOM 2380 O O . ASN A 1 323 ? 7.513 -18.071 2.162 1.00 62.50 323 ASN A O 1
ATOM 2384 N N . ASP A 1 324 ? 7.525 -15.830 2.334 1.00 61.47 324 ASP A N 1
ATOM 2385 C CA . ASP A 1 324 ? 6.104 -15.620 2.038 1.00 61.47 324 ASP A CA 1
ATOM 2386 C C . ASP A 1 324 ? 5.767 -16.061 0.607 1.00 61.47 324 ASP A C 1
ATOM 2388 O O . ASP A 1 324 ? 4.836 -16.838 0.403 1.00 61.47 324 ASP A O 1
ATOM 2392 N N . LEU A 1 325 ? 6.587 -15.677 -0.381 1.00 66.75 325 LEU A N 1
ATOM 2393 C CA . LEU A 1 325 ? 6.438 -16.134 -1.768 1.00 66.75 325 LEU A CA 1
ATOM 2394 C C . LEU A 1 325 ? 6.609 -17.653 -1.899 1.00 66.75 325 LEU A C 1
ATOM 2396 O O . LEU A 1 325 ? 5.835 -18.293 -2.604 1.00 66.75 325 LEU A O 1
ATOM 2400 N N . LYS A 1 326 ? 7.577 -18.258 -1.197 1.00 71.19 326 LYS A N 1
ATOM 2401 C CA . LYS A 1 326 ? 7.747 -19.725 -1.164 1.00 71.19 326 LYS A CA 1
ATOM 2402 C C . LYS A 1 326 ? 6.602 -20.434 -0.441 1.00 71.19 326 LYS A C 1
ATOM 2404 O O . LYS A 1 326 ? 6.232 -21.542 -0.819 1.00 71.19 326 LYS A O 1
ATOM 2409 N N . ALA A 1 327 ? 6.064 -19.824 0.611 1.00 66.12 327 ALA A N 1
ATOM 2410 C CA . ALA A 1 327 ? 4.950 -20.355 1.381 1.00 66.12 327 ALA A CA 1
ATOM 2411 C C . ALA A 1 327 ? 3.622 -20.219 0.633 1.00 66.12 327 ALA A C 1
ATOM 2413 O O . ALA A 1 327 ? 2.735 -21.035 0.871 1.00 66.12 327 ALA A O 1
ATOM 2414 N N . HIS A 1 328 ? 3.486 -19.229 -0.247 1.00 67.12 328 HIS A N 1
ATOM 2415 C CA . HIS A 1 328 ? 2.342 -19.078 -1.137 1.00 67.12 328 HIS A CA 1
ATOM 2416 C C . HIS A 1 328 ? 2.454 -20.022 -2.340 1.00 67.12 328 HIS A C 1
ATOM 2418 O O . HIS A 1 328 ? 1.567 -20.836 -2.578 1.00 67.12 328 HIS A O 1
ATOM 2424 N N . PHE A 1 329 ? 3.589 -19.989 -3.040 1.00 71.31 329 PHE A N 1
ATOM 2425 C CA . PHE A 1 329 ? 3.880 -20.852 -4.181 1.00 71.31 329 PHE A CA 1
ATOM 2426 C C . PHE A 1 329 ? 4.656 -22.103 -3.741 1.00 71.31 329 PHE A C 1
ATOM 2428 O O . PHE A 1 329 ? 5.839 -22.280 -4.048 1.00 71.31 329 PHE A O 1
ATOM 2435 N N . ARG A 1 330 ? 3.990 -22.981 -2.978 1.00 65.94 330 ARG A N 1
ATOM 2436 C CA . ARG A 1 330 ? 4.573 -24.252 -2.503 1.00 65.94 330 ARG A CA 1
ATOM 2437 C C . ARG A 1 330 ? 4.709 -25.269 -3.636 1.00 65.94 330 ARG A C 1
ATOM 2439 O O . ARG A 1 330 ? 4.085 -25.146 -4.695 1.00 65.94 330 ARG A O 1
ATOM 2446 N N . ARG A 1 331 ? 5.508 -26.312 -3.395 1.00 51.81 331 ARG A N 1
ATOM 2447 C CA . ARG A 1 331 ? 5.708 -27.447 -4.307 1.00 51.81 331 ARG A CA 1
ATOM 2448 C C . ARG A 1 331 ? 4.360 -27.995 -4.791 1.00 51.81 331 ARG A C 1
ATOM 2450 O O . ARG A 1 331 ? 3.621 -28.560 -4.002 1.00 51.81 331 ARG A O 1
ATOM 2457 N N . GLY A 1 332 ? 4.069 -27.840 -6.084 1.00 55.47 332 GLY A N 1
ATOM 2458 C CA . GLY A 1 332 ? 2.784 -28.233 -6.683 1.00 55.47 332 GLY A CA 1
ATOM 2459 C C . GLY A 1 332 ? 2.031 -27.099 -7.377 1.00 55.47 332 GLY A C 1
ATOM 2460 O O . GLY A 1 332 ? 1.302 -27.370 -8.325 1.00 55.47 332 GLY A O 1
ATOM 2461 N N . SER A 1 333 ? 2.305 -25.848 -6.998 1.00 67.81 333 SER A N 1
ATOM 2462 C CA . SER A 1 333 ? 1.713 -24.632 -7.586 1.00 67.81 333 SER A CA 1
ATOM 2463 C C . SER A 1 333 ? 2.487 -24.066 -8.789 1.00 67.81 333 SER A C 1
ATOM 2465 O O . SER A 1 333 ? 2.108 -23.032 -9.339 1.00 67.81 333 SER A O 1
ATOM 2467 N N . ILE A 1 334 ? 3.576 -24.730 -9.198 1.00 74.81 334 ILE A N 1
ATOM 2468 C CA . ILE A 1 334 ? 4.498 -24.273 -10.245 1.00 74.81 334 ILE A CA 1
ATOM 2469 C C . ILE A 1 334 ? 4.575 -25.322 -11.343 1.00 74.81 334 ILE A C 1
ATOM 2471 O O . ILE A 1 334 ? 5.032 -26.446 -11.115 1.00 74.81 334 ILE A O 1
ATOM 2475 N N . TYR A 1 335 ? 4.184 -24.916 -12.543 1.00 79.94 335 TYR A N 1
ATOM 2476 C CA . TYR A 1 335 ? 4.246 -25.732 -13.745 1.00 79.94 335 TYR A CA 1
ATOM 2477 C C . TYR A 1 335 ? 5.385 -25.241 -14.632 1.00 79.94 335 TYR A C 1
ATOM 2479 O O . TYR A 1 335 ? 5.421 -24.069 -14.996 1.00 79.94 335 TYR A O 1
ATOM 2487 N N . ARG A 1 336 ? 6.324 -26.124 -14.980 1.00 84.69 336 ARG A N 1
ATOM 2488 C CA . ARG A 1 336 ? 7.470 -25.798 -15.843 1.00 84.69 336 ARG A CA 1
ATOM 2489 C C . ARG A 1 336 ? 7.396 -26.520 -17.173 1.00 84.69 336 ARG A C 1
ATOM 2491 O O . ARG A 1 336 ? 6.769 -27.567 -17.258 1.00 84.69 336 ARG A O 1
ATOM 2498 N N . ASN A 1 337 ? 8.127 -26.002 -18.159 1.00 86.62 337 ASN A N 1
ATOM 2499 C CA . ASN A 1 337 ? 8.227 -26.541 -19.517 1.00 86.62 337 ASN A CA 1
ATOM 2500 C C . ASN A 1 337 ? 6.909 -26.495 -20.304 1.00 86.62 337 ASN A C 1
ATOM 2502 O O . ASN A 1 337 ? 6.670 -27.339 -21.164 1.00 86.62 337 ASN A O 1
ATOM 2506 N N . TYR A 1 338 ? 6.058 -25.496 -20.050 1.00 90.06 338 TYR A N 1
ATOM 2507 C CA . TYR A 1 338 ? 4.844 -25.309 -20.842 1.00 90.06 338 TYR A CA 1
ATOM 2508 C C . TYR A 1 338 ? 5.188 -24.992 -22.315 1.00 90.06 338 TYR A C 1
ATOM 2510 O O . TYR A 1 338 ? 6.055 -24.145 -22.559 1.00 90.06 338 TYR A O 1
ATOM 2518 N N . PRO A 1 339 ? 4.568 -25.634 -23.323 1.00 93.06 339 PRO A N 1
ATOM 2519 C CA . PRO A 1 339 ? 4.950 -25.417 -24.717 1.00 93.06 339 PRO A CA 1
ATOM 2520 C C . PRO A 1 339 ? 4.799 -23.950 -25.147 1.00 93.06 339 PRO A C 1
ATOM 2522 O O . PRO A 1 339 ? 3.744 -23.346 -24.962 1.00 93.06 339 PRO A O 1
ATOM 2525 N N . VAL A 1 340 ? 5.841 -23.373 -25.757 1.00 93.81 340 VAL A N 1
ATOM 2526 C CA . VAL A 1 340 ? 5.898 -21.934 -26.100 1.00 93.81 340 VAL A CA 1
ATOM 2527 C C . VAL A 1 340 ? 4.743 -21.514 -27.019 1.00 93.81 340 VAL A C 1
ATOM 2529 O O . VAL A 1 340 ? 4.100 -20.497 -26.780 1.00 93.81 340 VAL A O 1
ATOM 2532 N N . HIS A 1 341 ? 4.422 -22.326 -28.029 1.00 90.56 341 HIS A N 1
ATOM 2533 C CA . HIS A 1 341 ? 3.307 -22.064 -28.945 1.00 90.56 341 HIS A CA 1
ATOM 2534 C C . HIS A 1 341 ? 1.944 -22.057 -28.226 1.00 90.56 341 HIS A C 1
ATOM 2536 O O . HIS A 1 341 ? 1.116 -21.180 -28.471 1.00 90.56 341 HIS A O 1
ATOM 2542 N N . GLN A 1 342 ? 1.732 -22.977 -27.275 1.00 92.19 342 GLN A N 1
ATOM 2543 C CA . GLN A 1 342 ? 0.524 -22.997 -26.447 1.00 92.19 342 GLN A CA 1
ATOM 2544 C C . GLN A 1 342 ? 0.475 -21.798 -25.505 1.00 92.19 342 GLN A C 1
ATOM 2546 O O . GLN A 1 342 ? -0.600 -21.247 -25.301 1.00 92.19 342 GLN A O 1
ATOM 2551 N N . PHE A 1 343 ? 1.616 -21.358 -24.962 1.00 93.19 343 PHE A N 1
ATOM 2552 C CA . PHE A 1 343 ? 1.684 -20.152 -24.135 1.00 93.19 343 PHE A CA 1
ATOM 2553 C C . PHE A 1 343 ? 1.173 -18.940 -24.917 1.00 93.19 343 PHE A C 1
ATOM 2555 O O . PHE A 1 343 ? 0.245 -18.268 -24.479 1.00 93.19 343 PHE A O 1
ATOM 2562 N N . ILE A 1 344 ? 1.718 -18.713 -26.113 1.00 91.12 344 ILE A N 1
ATOM 2563 C CA . ILE A 1 344 ? 1.349 -17.583 -26.975 1.00 91.12 344 ILE A CA 1
ATOM 2564 C C . ILE A 1 344 ? -0.148 -17.619 -27.324 1.00 91.12 344 ILE A C 1
ATOM 2566 O O . ILE A 1 344 ? -0.828 -16.595 -27.252 1.00 91.12 344 ILE A O 1
ATOM 2570 N N . ARG A 1 345 ? -0.684 -18.803 -27.639 1.00 89.56 345 ARG A N 1
ATOM 2571 C CA . ARG A 1 345 ? -2.094 -18.988 -28.011 1.00 89.56 345 ARG A CA 1
ATOM 2572 C C . ARG A 1 345 ? -3.060 -18.881 -26.830 1.00 89.56 345 ARG A C 1
ATOM 2574 O O . ARG A 1 345 ? -4.146 -18.330 -26.971 1.00 89.56 345 ARG A O 1
ATOM 2581 N N . HIS A 1 346 ? -2.723 -19.461 -25.682 1.00 89.81 346 HIS A N 1
ATOM 2582 C CA . HIS A 1 346 ? -3.644 -19.557 -24.547 1.00 89.81 346 HIS A CA 1
ATOM 2583 C C . HIS A 1 346 ? -3.560 -18.347 -23.616 1.00 89.81 346 HIS A C 1
ATOM 2585 O O . HIS A 1 346 ? -4.590 -17.943 -23.083 1.00 89.81 346 HIS A O 1
ATOM 2591 N N . VAL A 1 347 ? -2.364 -17.775 -23.434 1.00 89.75 347 VAL A N 1
ATOM 2592 C CA . VAL A 1 347 ? -2.126 -16.633 -22.541 1.00 89.75 347 VAL A CA 1
ATOM 2593 C C . VAL A 1 347 ? -2.398 -15.320 -23.245 1.00 89.75 347 VAL A C 1
ATOM 2595 O O . VAL A 1 347 ? -3.280 -14.583 -22.825 1.00 89.75 347 VAL A O 1
ATOM 2598 N N . TRP A 1 348 ? -1.677 -15.050 -24.331 1.00 88.06 348 TRP A N 1
ATOM 2599 C CA . TRP A 1 348 ? -1.783 -13.771 -25.034 1.00 88.06 348 TRP A CA 1
ATOM 2600 C C . TRP A 1 348 ? -2.848 -13.755 -26.126 1.00 88.06 348 TRP A C 1
ATOM 2602 O O . TRP A 1 348 ? -3.020 -12.733 -26.780 1.00 88.06 348 TRP A O 1
ATOM 2612 N N . LYS A 1 349 ? -3.542 -14.884 -26.336 1.00 86.81 349 LYS A N 1
ATOM 2613 C CA . LYS A 1 349 ? -4.670 -15.021 -27.273 1.00 86.81 349 LYS A CA 1
ATOM 2614 C C . LYS A 1 349 ? -4.360 -14.463 -28.669 1.00 86.81 349 LYS A C 1
ATOM 2616 O O . LYS A 1 349 ? -5.256 -13.977 -29.352 1.00 86.81 349 LYS A O 1
ATOM 2621 N N . LEU A 1 350 ? -3.092 -14.550 -29.095 1.00 85.75 350 LEU A N 1
ATOM 2622 C CA . LEU A 1 350 ? -2.663 -14.062 -30.402 1.00 85.75 350 LEU A CA 1
ATOM 2623 C C . LEU A 1 350 ? -3.427 -14.822 -31.484 1.00 85.75 350 LEU A C 1
ATOM 2625 O O . LEU A 1 350 ? -3.314 -16.046 -31.573 1.00 85.75 350 LEU A O 1
ATOM 2629 N N . ASP A 1 351 ? -4.160 -14.087 -32.308 1.00 80.31 351 ASP A N 1
ATOM 2630 C CA . ASP A 1 351 ? -4.808 -14.610 -33.499 1.00 80.31 351 ASP A CA 1
ATOM 2631 C C . ASP A 1 351 ? -3.789 -14.661 -34.646 1.00 80.31 351 ASP A C 1
ATOM 2633 O O . ASP A 1 351 ? -3.284 -13.633 -35.102 1.00 80.31 351 ASP A O 1
ATOM 2637 N N . HIS A 1 352 ? -3.440 -15.870 -35.090 1.00 72.56 352 HIS A N 1
ATOM 2638 C CA . HIS A 1 352 ? -2.460 -16.056 -36.163 1.00 72.56 352 HIS A CA 1
ATOM 2639 C C . HIS A 1 352 ? -2.971 -15.530 -37.512 1.00 72.56 352 HIS A C 1
ATOM 2641 O O . HIS A 1 352 ? -2.168 -15.072 -38.329 1.00 72.56 352 HIS A O 1
ATOM 2647 N N . GLU A 1 353 ? -4.291 -15.472 -37.723 1.00 70.56 353 GLU A N 1
ATOM 2648 C CA . GLU A 1 353 ? -4.863 -14.925 -38.954 1.00 70.56 353 GLU A CA 1
ATOM 2649 C C . GLU A 1 353 ? -4.540 -13.433 -39.109 1.00 70.56 353 GLU A C 1
ATOM 2651 O O . GLU A 1 353 ? -4.292 -12.979 -40.228 1.00 70.56 353 GLU A O 1
ATOM 2656 N N . GLN A 1 354 ? -4.400 -12.685 -38.005 1.00 66.69 354 GLN A N 1
ATOM 2657 C CA . GLN A 1 354 ? -3.968 -11.281 -38.028 1.00 66.69 354 GLN A CA 1
ATOM 2658 C C . GLN A 1 354 ? -2.572 -11.111 -38.628 1.00 66.69 354 GLN A C 1
ATOM 2660 O O . GLN A 1 354 ? -2.335 -10.146 -39.352 1.00 66.69 354 GLN A O 1
ATOM 2665 N N . LEU A 1 355 ? -1.657 -12.056 -38.389 1.00 66.25 355 LEU A N 1
ATOM 2666 C CA . LEU A 1 355 ? -0.330 -12.027 -39.004 1.00 66.25 355 LEU A CA 1
ATOM 2667 C C . LEU A 1 355 ? -0.427 -12.241 -40.514 1.00 66.25 355 LEU A C 1
ATOM 2669 O O . LEU A 1 355 ? 0.202 -11.509 -41.273 1.00 66.25 355 LEU A O 1
ATOM 2673 N N . SER A 1 356 ? -1.267 -13.174 -40.963 1.00 65.31 356 SER A N 1
ATOM 2674 C CA . SER A 1 356 ? -1.471 -13.418 -42.396 1.00 65.31 356 SER A CA 1
ATOM 2675 C C . SER A 1 356 ? -2.187 -12.259 -43.110 1.00 65.31 356 SER A C 1
ATOM 2677 O O . SER A 1 356 ? -1.823 -11.894 -44.226 1.00 65.31 356 SER A O 1
ATOM 2679 N N . ALA A 1 357 ? -3.142 -11.610 -42.439 1.00 63.06 357 ALA A N 1
ATOM 2680 C CA . ALA A 1 357 ? -3.936 -10.506 -42.975 1.00 63.06 357 ALA A CA 1
ATOM 2681 C C . ALA A 1 357 ? -3.137 -9.203 -43.156 1.00 63.06 357 ALA A C 1
ATOM 2683 O O . ALA A 1 357 ? -3.562 -8.312 -43.890 1.00 63.06 357 ALA A O 1
ATOM 2684 N N . THR A 1 358 ? -1.971 -9.081 -42.512 1.00 63.69 358 THR A N 1
ATOM 2685 C CA . THR A 1 358 ? -1.105 -7.894 -42.621 1.00 63.69 358 THR A CA 1
ATOM 2686 C C . THR A 1 358 ? -0.302 -7.826 -43.921 1.00 63.69 358 THR A C 1
ATOM 2688 O O . THR A 1 358 ? 0.326 -6.797 -44.178 1.00 63.69 358 THR A O 1
ATOM 2691 N N . GLY A 1 359 ? -0.328 -8.890 -44.737 1.00 63.00 359 GLY A N 1
ATOM 2692 C CA . GLY A 1 359 ? 0.416 -8.978 -45.997 1.00 63.00 359 GLY A CA 1
ATOM 2693 C C . GLY A 1 359 ? 1.930 -9.130 -45.815 1.00 63.00 359 GLY A C 1
ATOM 2694 O O . GLY A 1 359 ? 2.689 -8.875 -46.747 1.00 63.00 359 GLY A O 1
ATOM 2695 N N . VAL A 1 360 ? 2.384 -9.503 -44.615 1.00 70.75 360 VAL A N 1
ATOM 2696 C CA . VAL A 1 360 ? 3.803 -9.710 -44.314 1.00 70.75 360 VAL A CA 1
ATOM 2697 C C . VAL A 1 360 ? 4.203 -11.135 -44.709 1.00 70.75 360 VAL A C 1
ATOM 2699 O O . VAL A 1 360 ? 4.008 -12.089 -43.957 1.00 70.75 360 VAL A O 1
ATOM 2702 N N . ASP A 1 361 ? 4.789 -11.285 -45.897 1.00 76.44 361 ASP A N 1
ATOM 2703 C CA . ASP A 1 361 ? 5.261 -12.586 -46.404 1.00 76.44 361 ASP A CA 1
ATOM 2704 C C . ASP A 1 361 ? 6.519 -13.088 -45.675 1.00 76.44 361 ASP A C 1
ATOM 2706 O O . ASP A 1 361 ? 6.760 -14.297 -45.550 1.00 76.44 361 ASP A O 1
ATOM 2710 N N . LYS A 1 362 ? 7.343 -12.151 -45.194 1.00 85.56 362 LYS A N 1
ATOM 2711 C CA . LYS A 1 362 ? 8.626 -12.426 -44.548 1.00 85.56 362 LYS A CA 1
ATOM 2712 C C . LYS A 1 362 ? 8.978 -11.331 -43.542 1.00 85.56 362 LYS A C 1
ATOM 2714 O O . LYS A 1 362 ? 8.795 -10.156 -43.835 1.00 85.56 362 LYS A O 1
ATOM 2719 N N . ILE A 1 363 ? 9.538 -11.729 -42.402 1.00 88.94 363 ILE A N 1
ATOM 2720 C CA . ILE A 1 363 ? 10.124 -10.836 -41.395 1.00 88.94 363 ILE A CA 1
ATOM 2721 C C . ILE A 1 363 ? 11.627 -11.101 -41.345 1.00 88.94 363 ILE A C 1
ATOM 2723 O O . ILE A 1 363 ? 12.068 -12.243 -41.178 1.00 88.94 363 ILE A O 1
ATOM 2727 N N . ASP A 1 364 ? 12.423 -10.057 -41.528 1.00 89.88 364 ASP A N 1
ATOM 2728 C CA . ASP A 1 364 ? 13.877 -10.130 -41.484 1.00 89.88 364 ASP A CA 1
ATOM 2729 C C . ASP A 1 364 ? 14.386 -10.032 -40.041 1.00 89.88 364 ASP A C 1
ATOM 2731 O O . ASP A 1 364 ? 13.932 -9.209 -39.247 1.00 89.88 364 ASP A O 1
ATOM 2735 N N . MET A 1 365 ? 15.373 -10.869 -39.715 1.00 89.75 365 MET A N 1
ATOM 2736 C CA . MET A 1 365 ? 16.133 -10.787 -38.471 1.00 89.75 365 MET A CA 1
ATOM 2737 C C . MET A 1 365 ? 17.407 -9.976 -38.743 1.00 89.75 365 MET A C 1
ATOM 2739 O O . MET A 1 365 ? 18.321 -10.476 -39.413 1.00 89.75 365 MET A O 1
ATOM 2743 N N . PRO A 1 366 ? 17.515 -8.733 -38.246 1.00 88.50 366 PRO A N 1
ATOM 2744 C CA . PRO A 1 366 ? 18.628 -7.847 -38.567 1.00 88.50 366 PRO A CA 1
ATOM 2745 C C . PRO A 1 366 ? 19.937 -8.370 -37.958 1.00 88.50 366 PRO A C 1
ATOM 2747 O O . PRO A 1 366 ? 20.272 -8.096 -36.805 1.00 88.50 366 PRO A O 1
ATOM 2750 N N . VAL A 1 367 ? 20.726 -9.093 -38.763 1.00 84.50 367 VAL A N 1
ATOM 2751 C CA . VAL A 1 367 ? 21.980 -9.754 -38.343 1.00 84.50 367 VAL A CA 1
ATOM 2752 C C . VAL A 1 367 ? 22.942 -8.783 -37.648 1.00 84.50 367 VAL A C 1
ATOM 2754 O O . VAL A 1 367 ? 23.637 -9.167 -36.708 1.00 84.50 367 VAL A O 1
ATOM 2757 N N . ALA A 1 368 ? 22.968 -7.514 -38.068 1.00 85.81 368 ALA A N 1
ATOM 2758 C CA . ALA A 1 368 ? 23.765 -6.470 -37.426 1.00 85.81 368 ALA A CA 1
ATOM 2759 C C . ALA A 1 368 ? 23.335 -6.208 -35.970 1.00 85.81 368 ALA A C 1
ATOM 2761 O O . ALA A 1 368 ? 24.192 -6.134 -35.090 1.00 85.81 368 ALA A O 1
ATOM 2762 N N . LEU A 1 369 ? 22.028 -6.136 -35.696 1.00 87.88 369 LEU A N 1
ATOM 2763 C CA . LEU A 1 369 ? 21.495 -5.963 -34.341 1.00 87.88 369 LEU A CA 1
ATOM 2764 C C . LEU A 1 369 ? 21.633 -7.247 -33.513 1.00 87.88 369 LEU A C 1
ATOM 2766 O O . LEU A 1 369 ? 21.957 -7.170 -32.330 1.00 87.88 369 LEU A O 1
ATOM 2770 N N . CYS A 1 370 ? 21.509 -8.430 -34.127 1.00 87.56 370 CYS A N 1
ATOM 2771 C CA . CYS A 1 370 ? 21.812 -9.701 -33.459 1.00 87.56 370 CYS A CA 1
ATOM 2772 C C . CYS A 1 370 ? 23.283 -9.759 -33.009 1.00 87.56 370 CYS A C 1
ATOM 2774 O O . CYS A 1 370 ? 23.574 -10.100 -31.863 1.00 87.56 370 CYS A O 1
ATOM 2776 N N . LYS A 1 371 ? 24.224 -9.365 -33.879 1.00 83.44 371 LYS A N 1
ATOM 2777 C CA . LYS A 1 371 ? 25.650 -9.245 -33.532 1.00 83.44 371 LYS A CA 1
ATOM 2778 C C . LYS A 1 371 ? 25.890 -8.211 -32.442 1.00 83.44 371 LYS A C 1
ATOM 2780 O O . LYS A 1 371 ? 26.666 -8.487 -31.528 1.00 83.44 371 LYS A O 1
ATOM 2785 N N . ALA A 1 372 ? 25.232 -7.054 -32.527 1.00 84.44 372 ALA A N 1
ATOM 2786 C CA . ALA A 1 372 ? 25.315 -6.024 -31.501 1.00 84.44 372 ALA A CA 1
ATOM 2787 C C . ALA A 1 372 ? 24.860 -6.588 -30.150 1.00 84.44 372 ALA A C 1
ATOM 2789 O O . ALA A 1 372 ? 25.598 -6.474 -29.176 1.00 84.44 372 ALA A O 1
ATOM 2790 N N . TYR A 1 373 ? 23.728 -7.296 -30.098 1.00 85.62 373 TYR A N 1
ATOM 2791 C CA . TYR A 1 373 ? 23.258 -7.954 -28.883 1.00 85.62 373 TYR A CA 1
ATOM 2792 C C . TYR A 1 373 ? 24.267 -8.976 -28.360 1.00 85.62 373 TYR A C 1
ATOM 2794 O O . TYR A 1 373 ? 24.646 -8.896 -27.195 1.00 85.62 373 TYR A O 1
ATOM 2802 N N . VAL A 1 374 ? 24.751 -9.905 -29.194 1.00 82.75 374 VAL A N 1
ATOM 2803 C CA . VAL A 1 374 ? 25.700 -10.958 -28.782 1.00 82.75 374 VAL A CA 1
ATOM 2804 C C . VAL A 1 374 ? 27.012 -10.360 -28.270 1.00 82.75 374 VAL A C 1
ATOM 2806 O O . VAL A 1 374 ? 27.473 -10.755 -27.199 1.00 82.75 374 VAL A O 1
ATOM 2809 N N . GLY A 1 375 ? 27.574 -9.381 -28.984 1.00 75.69 375 GLY A N 1
ATOM 2810 C CA . GLY A 1 375 ? 28.840 -8.725 -28.647 1.00 75.69 375 GLY A CA 1
ATOM 2811 C C . GLY A 1 375 ? 28.758 -7.742 -27.478 1.00 75.69 375 GLY A C 1
ATOM 2812 O O . GLY A 1 375 ? 29.780 -7.428 -26.868 1.00 75.69 375 GLY A O 1
ATOM 2813 N N . SER A 1 376 ? 27.556 -7.282 -27.134 1.00 75.56 376 SER A N 1
ATOM 2814 C CA . SER A 1 376 ? 27.354 -6.346 -26.032 1.00 75.56 376 SER A CA 1
ATOM 2815 C C . SER A 1 376 ? 27.580 -6.997 -24.673 1.00 75.56 376 SER A C 1
ATOM 2817 O O . SER A 1 376 ? 27.242 -8.162 -24.456 1.00 75.56 376 SER A O 1
ATOM 2819 N N . LYS A 1 377 ? 28.111 -6.243 -23.715 1.00 66.56 377 LYS A N 1
ATOM 2820 C CA . LYS A 1 377 ? 28.229 -6.709 -22.332 1.00 66.56 377 LYS A CA 1
ATOM 2821 C C . LYS A 1 377 ? 27.016 -6.267 -21.529 1.00 66.56 377 LYS A C 1
ATOM 2823 O O . LYS A 1 377 ? 26.380 -5.259 -21.824 1.00 66.56 377 LYS A O 1
ATOM 2828 N N . TRP A 1 378 ? 26.728 -7.020 -20.478 1.00 61.00 378 TRP A N 1
ATOM 2829 C CA . TRP A 1 378 ? 25.892 -6.508 -19.409 1.00 61.00 378 TRP A CA 1
ATOM 2830 C C . TRP A 1 378 ? 26.748 -5.602 -18.514 1.00 61.00 378 TRP A C 1
ATOM 2832 O O . TRP A 1 378 ? 27.443 -6.086 -17.624 1.00 61.00 378 TRP A O 1
ATOM 2842 N N . MET A 1 379 ? 26.781 -4.302 -18.815 1.00 52.72 379 MET A N 1
ATOM 2843 C CA . MET A 1 379 ? 27.435 -3.274 -17.996 1.00 52.72 379 MET A CA 1
ATOM 2844 C C . MET A 1 379 ? 26.592 -2.005 -18.039 1.00 52.72 379 MET A C 1
ATOM 2846 O O . MET A 1 379 ? 26.340 -1.509 -19.132 1.00 52.72 379 MET A O 1
ATOM 2850 N N . LYS A 1 380 ? 26.200 -1.468 -16.880 1.00 49.50 380 LYS A N 1
ATOM 2851 C CA . LYS A 1 380 ? 25.609 -0.127 -16.799 1.00 49.50 380 LYS A CA 1
ATOM 2852 C C . LYS A 1 380 ? 26.671 0.872 -17.251 1.00 49.50 380 LYS A C 1
ATOM 2854 O O . LYS A 1 380 ? 27.669 1.036 -16.550 1.00 49.50 380 LYS A O 1
ATOM 2859 N N . LYS A 1 381 ? 26.516 1.477 -18.428 1.00 42.72 381 LYS A N 1
ATOM 2860 C CA . LYS A 1 381 ? 27.405 2.566 -18.842 1.00 42.72 381 LYS A CA 1
ATOM 2861 C C . LYS A 1 381 ? 26.960 3.855 -18.146 1.00 42.72 381 LYS A C 1
ATOM 2863 O O . LYS A 1 381 ? 25.778 4.183 -18.218 1.00 42.72 381 LYS A O 1
ATOM 2868 N N . PRO A 1 382 ? 27.863 4.588 -17.477 1.00 44.28 382 PRO A N 1
ATOM 2869 C CA . PRO A 1 382 ? 27.609 5.982 -17.138 1.00 44.28 382 PRO A CA 1
ATOM 2870 C C . PRO A 1 382 ? 27.418 6.771 -18.442 1.00 44.28 382 PRO A C 1
ATOM 2872 O O . PRO A 1 382 ? 28.175 6.578 -19.392 1.00 44.28 382 PRO A O 1
ATOM 2875 N N . ASN A 1 383 ? 26.396 7.621 -18.525 1.00 40.69 383 ASN A N 1
ATOM 2876 C CA . ASN A 1 383 ? 26.127 8.416 -19.723 1.00 40.69 383 ASN A CA 1
ATOM 2877 C C . ASN A 1 383 ? 27.027 9.671 -19.709 1.00 40.69 383 ASN A C 1
ATOM 2879 O O . ASN A 1 383 ? 26.830 10.550 -18.876 1.00 40.69 383 ASN A O 1
ATOM 2883 N N . GLU A 1 384 ? 28.035 9.751 -20.586 1.00 40.97 384 GLU A N 1
ATOM 2884 C CA . GLU A 1 384 ? 29.088 10.789 -20.528 1.00 40.97 384 GLU A CA 1
ATOM 2885 C C . GLU A 1 384 ? 28.734 12.118 -21.241 1.00 40.97 384 GLU A C 1
ATOM 2887 O O . GLU A 1 384 ? 29.497 13.075 -21.141 1.00 40.97 384 GLU A O 1
ATOM 2892 N N . THR A 1 385 ? 27.605 12.231 -21.962 1.00 39.22 385 THR A N 1
ATOM 2893 C CA . THR A 1 385 ? 27.444 13.306 -22.978 1.00 39.22 385 THR A CA 1
ATOM 2894 C C . THR A 1 385 ? 26.259 14.277 -22.882 1.00 39.22 385 THR A C 1
ATOM 2896 O O . THR A 1 385 ? 26.103 15.076 -23.804 1.00 39.22 385 THR A O 1
ATOM 2899 N N . LYS A 1 386 ? 25.435 14.321 -21.826 1.00 34.28 386 LYS A N 1
ATOM 2900 C CA . LYS A 1 386 ? 24.420 15.397 -21.708 1.00 34.28 386 LYS A CA 1
ATOM 2901 C C . LYS A 1 386 ? 24.226 15.893 -20.277 1.00 34.28 386 LYS A C 1
ATOM 2903 O O . LYS A 1 386 ? 23.814 15.145 -19.399 1.00 34.28 386 LYS A O 1
ATOM 2908 N N . GLN A 1 387 ? 24.483 17.186 -20.082 1.00 40.94 387 GLN A N 1
ATOM 2909 C CA . GLN A 1 387 ? 24.011 17.962 -18.937 1.00 40.94 387 GLN A CA 1
ATOM 2910 C C . GLN A 1 387 ? 22.470 17.947 -18.937 1.00 40.94 387 GLN A C 1
ATOM 2912 O O . GLN A 1 387 ? 21.857 18.481 -19.859 1.00 40.94 387 GLN A O 1
ATOM 2917 N N . GLY A 1 388 ? 21.862 17.316 -17.926 1.00 33.56 388 GLY A N 1
ATOM 2918 C CA . GLY A 1 388 ? 20.417 17.324 -17.670 1.00 33.56 388 GLY A CA 1
ATOM 2919 C C . GLY A 1 388 ? 19.700 15.978 -17.871 1.00 33.56 388 GLY A C 1
ATOM 2920 O O . GLY A 1 388 ? 19.418 15.570 -18.991 1.00 33.56 388 GLY A O 1
ATOM 2921 N N . LEU A 1 389 ? 19.310 15.355 -16.754 1.00 37.16 389 LEU A N 1
ATOM 2922 C CA . LEU A 1 389 ? 17.986 14.749 -16.542 1.00 37.16 389 LEU A CA 1
ATOM 2923 C C . LEU A 1 389 ? 17.483 13.489 -17.265 1.00 37.16 389 LEU A C 1
ATOM 2925 O O . LEU A 1 389 ? 16.350 13.099 -17.004 1.00 37.16 389 LEU A O 1
ATOM 2929 N N . ASP A 1 390 ? 18.283 12.774 -18.049 1.00 32.38 390 ASP A N 1
ATOM 2930 C CA . ASP A 1 390 ? 17.860 11.465 -18.585 1.00 32.38 390 ASP A CA 1
ATOM 2931 C C . ASP A 1 390 ? 18.716 10.349 -17.955 1.00 32.38 390 ASP A C 1
ATOM 2933 O O . ASP A 1 390 ? 19.818 10.027 -18.412 1.00 32.38 390 ASP A O 1
ATOM 2937 N N . LEU A 1 391 ? 18.254 9.802 -16.822 1.00 39.06 391 LEU A N 1
ATOM 2938 C CA . LEU A 1 391 ? 18.815 8.581 -16.238 1.00 39.06 391 LEU A CA 1
ATOM 2939 C C . LEU A 1 391 ? 18.490 7.419 -17.170 1.00 39.06 391 LEU A C 1
ATOM 2941 O O . LEU A 1 391 ? 17.453 6.782 -17.014 1.00 39.06 391 LEU A O 1
ATOM 2945 N N . ARG A 1 392 ? 19.393 7.080 -18.086 1.00 48.03 392 ARG A N 1
ATOM 2946 C CA . ARG A 1 392 ? 19.304 5.778 -18.740 1.00 48.03 392 ARG A CA 1
ATOM 2947 C C . ARG A 1 392 ? 20.597 4.987 -18.606 1.00 48.03 392 ARG A C 1
ATOM 2949 O O . ARG A 1 392 ? 21.559 5.223 -19.333 1.00 48.03 392 ARG A O 1
ATOM 2956 N N . PRO A 1 393 ? 20.669 4.093 -17.606 1.00 47.66 393 PRO A N 1
ATOM 2957 C CA . PRO A 1 393 ? 21.768 3.166 -17.440 1.00 47.66 393 PRO A CA 1
ATOM 2958 C C . PRO A 1 393 ? 21.440 1.861 -18.180 1.00 47.66 393 PRO A C 1
ATOM 2960 O O . PRO A 1 393 ? 21.498 0.790 -17.569 1.00 47.66 393 PRO A O 1
ATOM 2963 N N . GLU A 1 394 ? 21.034 1.895 -19.459 1.00 53.41 394 GLU A N 1
ATOM 2964 C CA . GLU A 1 394 ? 20.855 0.634 -20.176 1.00 53.41 394 GLU A CA 1
ATOM 2965 C C . GLU A 1 394 ? 22.208 -0.075 -20.287 1.00 53.41 394 GLU A C 1
ATOM 2967 O O . GLU A 1 394 ? 23.228 0.501 -20.677 1.00 53.41 394 GLU A O 1
ATOM 2972 N N . GLY A 1 395 ? 22.233 -1.364 -19.944 1.00 61.56 395 GLY A N 1
ATOM 2973 C CA . GLY A 1 395 ? 23.341 -2.203 -20.364 1.00 61.56 395 GLY A CA 1
ATOM 2974 C C . GLY A 1 395 ? 23.384 -2.246 -21.889 1.00 61.56 395 GLY A C 1
ATOM 2975 O O . GLY A 1 395 ? 22.332 -2.352 -22.517 1.00 61.56 395 GLY A O 1
ATOM 2976 N N . ASP A 1 396 ? 24.576 -2.229 -22.495 1.00 71.50 396 ASP A N 1
ATOM 2977 C CA . ASP A 1 396 ? 24.732 -2.302 -23.962 1.00 71.50 396 ASP A CA 1
ATOM 2978 C C . ASP A 1 396 ? 23.875 -3.420 -24.583 1.00 71.50 396 ASP A C 1
ATOM 2980 O O . ASP A 1 396 ? 23.259 -3.254 -25.635 1.00 71.50 396 ASP A O 1
ATOM 2984 N N . ALA A 1 397 ? 23.801 -4.569 -23.898 1.00 75.69 397 ALA A N 1
ATOM 2985 C CA . ALA A 1 397 ? 23.034 -5.727 -24.351 1.00 75.69 397 ALA A CA 1
ATOM 2986 C C . ALA A 1 397 ? 21.532 -5.445 -24.425 1.00 75.69 397 ALA A C 1
ATOM 2988 O O . ALA A 1 397 ? 20.837 -5.966 -25.287 1.00 75.69 397 ALA A O 1
ATOM 2989 N N . ALA A 1 398 ? 21.028 -4.604 -23.546 1.00 75.44 398 ALA A N 1
ATOM 2990 C CA . ALA A 1 398 ? 19.623 -4.297 -23.470 1.00 75.44 398 ALA A CA 1
ATOM 2991 C C . ALA A 1 398 ? 19.213 -3.218 -24.452 1.00 75.44 398 ALA A C 1
ATOM 2993 O O . ALA A 1 398 ? 18.228 -3.397 -25.156 1.00 75.44 398 ALA A O 1
ATOM 2994 N N . GLN A 1 399 ? 20.017 -2.165 -24.601 1.00 77.00 399 GLN A N 1
ATOM 2995 C CA . GLN A 1 399 ? 19.808 -1.216 -25.688 1.00 77.00 399 GLN A CA 1
ATOM 2996 C C . GLN A 1 399 ? 19.835 -1.942 -27.041 1.00 77.00 399 GLN A C 1
ATOM 2998 O O . GLN A 1 399 ? 18.985 -1.709 -27.899 1.00 77.00 399 GLN A O 1
ATOM 3003 N N . ALA A 1 400 ? 20.767 -2.884 -27.218 1.00 80.25 400 ALA A N 1
ATOM 3004 C CA . ALA A 1 400 ? 20.821 -3.712 -28.416 1.00 80.25 400 ALA A CA 1
ATOM 3005 C C . ALA A 1 400 ? 19.573 -4.599 -28.583 1.00 80.25 400 ALA A C 1
ATOM 3007 O O . ALA A 1 400 ? 19.068 -4.722 -29.699 1.00 80.25 400 ALA A O 1
ATOM 3008 N N . PHE A 1 401 ? 19.048 -5.185 -27.501 1.00 84.94 401 PHE A N 1
ATOM 3009 C CA . PHE A 1 401 ? 17.807 -5.964 -27.546 1.00 84.94 401 PHE A CA 1
ATOM 3010 C C . PHE A 1 401 ? 16.581 -5.094 -27.847 1.00 84.94 401 PHE A C 1
ATOM 3012 O O . PHE A 1 401 ? 15.737 -5.492 -28.642 1.00 84.94 401 PHE A O 1
ATOM 3019 N N . ALA A 1 402 ? 16.513 -3.888 -27.282 1.00 80.38 402 ALA A N 1
ATOM 3020 C CA . ALA A 1 402 ? 15.469 -2.911 -27.564 1.00 80.38 402 ALA A CA 1
ATOM 3021 C C . ALA A 1 402 ? 15.452 -2.508 -29.030 1.00 80.38 402 ALA A C 1
ATOM 3023 O O . ALA A 1 402 ? 14.403 -2.495 -29.668 1.00 80.38 402 ALA A O 1
ATOM 3024 N N . ASN A 1 403 ? 16.631 -2.243 -29.587 1.00 84.94 403 ASN A N 1
ATOM 3025 C CA . ASN A 1 403 ? 16.771 -1.930 -30.999 1.00 84.94 403 ASN A CA 1
ATOM 3026 C C . ASN A 1 403 ? 16.331 -3.114 -31.870 1.00 84.94 403 ASN A C 1
ATOM 3028 O O . ASN A 1 403 ? 15.598 -2.908 -32.831 1.00 84.94 403 ASN A O 1
ATOM 3032 N N . LEU A 1 404 ? 16.723 -4.345 -31.514 1.00 88.19 404 LEU A N 1
ATOM 3033 C CA . LEU A 1 404 ? 16.292 -5.561 -32.214 1.00 88.19 404 LEU A CA 1
ATOM 3034 C C . LEU A 1 404 ? 14.766 -5.734 -32.176 1.00 88.19 404 LEU A C 1
ATOM 3036 O O . LEU A 1 404 ? 14.155 -5.996 -33.207 1.00 88.19 404 LEU A O 1
ATOM 3040 N N . TRP A 1 405 ? 14.151 -5.569 -31.005 1.00 87.81 405 TRP A N 1
ATOM 3041 C CA . TRP A 1 405 ? 12.702 -5.651 -30.833 1.00 87.81 405 TRP A CA 1
ATOM 3042 C C . TRP A 1 405 ? 11.973 -4.606 -31.677 1.00 87.81 405 TRP A C 1
ATOM 3044 O O . TRP A 1 405 ? 11.057 -4.942 -32.422 1.00 87.81 405 TRP A O 1
ATOM 3054 N N . ASN A 1 406 ? 12.398 -3.345 -31.577 1.00 85.00 406 ASN A N 1
ATOM 3055 C CA . ASN A 1 406 ? 11.778 -2.225 -32.280 1.00 85.00 406 ASN A CA 1
ATOM 3056 C C . ASN A 1 406 ? 11.893 -2.360 -33.802 1.00 85.00 406 ASN A C 1
ATOM 3058 O O . ASN A 1 406 ? 10.968 -1.959 -34.505 1.00 85.00 406 ASN A O 1
ATOM 3062 N N . ASP A 1 407 ? 13.002 -2.914 -34.301 1.00 89.88 407 ASP A N 1
ATOM 3063 C CA . ASP A 1 407 ? 13.196 -3.194 -35.724 1.00 89.88 407 ASP A CA 1
ATOM 3064 C C . ASP A 1 407 ? 12.217 -4.269 -36.211 1.00 89.88 407 ASP A C 1
ATOM 3066 O O . ASP A 1 407 ? 11.446 -4.011 -37.133 1.00 89.88 407 ASP A O 1
ATOM 3070 N N . ILE A 1 408 ? 12.149 -5.417 -35.526 1.00 89.25 408 ILE A N 1
ATOM 3071 C CA . ILE A 1 408 ? 11.210 -6.498 -35.866 1.00 89.25 408 ILE A CA 1
ATOM 3072 C C . ILE A 1 408 ? 9.756 -6.006 -35.797 1.00 89.25 408 ILE A C 1
ATOM 3074 O O . ILE A 1 408 ? 8.965 -6.277 -36.697 1.00 89.25 408 ILE A O 1
ATOM 3078 N N . GLU A 1 409 ? 9.396 -5.256 -34.752 1.00 85.44 409 GLU A N 1
ATOM 3079 C CA . GLU A 1 409 ? 8.054 -4.688 -34.594 1.00 85.44 409 GLU A CA 1
ATOM 3080 C C . GLU A 1 409 ? 7.705 -3.721 -35.739 1.00 85.44 409 GLU A C 1
ATOM 3082 O O . GLU A 1 409 ? 6.567 -3.705 -36.207 1.00 85.44 409 GLU A O 1
ATOM 3087 N N . SER A 1 410 ? 8.671 -2.930 -36.223 1.00 86.00 410 SER A N 1
ATOM 3088 C CA . SER A 1 410 ? 8.448 -1.963 -37.308 1.00 86.00 410 SER A CA 1
ATOM 3089 C C . SER A 1 410 ? 8.108 -2.609 -38.654 1.00 86.00 410 SER A C 1
ATOM 3091 O O . SER A 1 410 ? 7.503 -1.961 -39.506 1.00 86.00 410 SER A O 1
ATOM 3093 N N . GLN A 1 411 ? 8.448 -3.889 -38.827 1.00 88.50 411 GLN A N 1
ATOM 3094 C CA . GLN A 1 411 ? 8.120 -4.676 -40.016 1.00 88.50 411 GLN A CA 1
ATOM 3095 C C . GLN A 1 411 ? 6.668 -5.201 -39.996 1.00 88.50 411 GLN A C 1
ATOM 3097 O O . GLN A 1 411 ? 6.213 -5.781 -40.979 1.00 88.50 411 GLN A O 1
ATOM 3102 N N . MET A 1 412 ? 5.928 -5.007 -38.896 1.00 84.81 412 MET A N 1
ATOM 3103 C CA . MET A 1 412 ? 4.549 -5.474 -38.725 1.00 84.81 412 MET A CA 1
ATOM 3104 C C . MET A 1 412 ? 3.528 -4.361 -39.015 1.00 84.81 412 MET A C 1
ATOM 3106 O O . MET A 1 412 ? 3.575 -3.278 -38.423 1.00 84.81 412 MET A O 1
ATOM 3110 N N . THR A 1 413 ? 2.548 -4.629 -39.884 1.00 74.12 413 THR A N 1
ATOM 3111 C CA . THR A 1 413 ? 1.519 -3.646 -40.263 1.00 74.12 413 THR A CA 1
ATOM 3112 C C . THR A 1 413 ? 0.584 -3.337 -39.085 1.00 74.12 413 THR A C 1
ATOM 3114 O O . THR A 1 413 ? 0.082 -4.236 -38.405 1.00 74.12 413 THR A O 1
ATOM 3117 N N . ALA A 1 414 ? 0.343 -2.049 -38.833 1.00 59.25 414 ALA A N 1
ATOM 3118 C CA . ALA A 1 414 ? -0.521 -1.566 -37.759 1.00 59.25 414 ALA A CA 1
ATOM 3119 C C . ALA A 1 414 ? -2.007 -1.565 -38.171 1.00 59.25 414 ALA A C 1
ATOM 3121 O O . ALA A 1 414 ? -2.321 -1.047 -39.244 1.00 59.25 414 ALA A O 1
ATOM 3122 N N . PRO A 1 415 ? -2.952 -2.004 -37.319 1.00 58.19 415 PRO A N 1
ATOM 3123 C CA . PRO A 1 415 ? -4.352 -1.619 -37.467 1.00 58.19 415 PRO A CA 1
ATOM 3124 C C . PRO A 1 415 ? -4.474 -0.102 -37.259 1.00 58.19 415 PRO A C 1
ATOM 3126 O O . PRO A 1 415 ? -3.944 0.424 -36.280 1.00 58.19 415 PRO A O 1
ATOM 3129 N N . ALA A 1 416 ? -5.193 0.601 -38.140 1.00 52.12 416 ALA A N 1
ATOM 3130 C CA . ALA A 1 416 ? -5.333 2.066 -38.118 1.00 52.12 416 ALA A CA 1
ATOM 3131 C C . ALA A 1 416 ? -5.907 2.643 -36.803 1.00 52.12 416 ALA A C 1
ATOM 3133 O O . ALA A 1 416 ? -5.831 3.845 -36.567 1.00 52.12 416 ALA A O 1
ATOM 3134 N N . THR A 1 417 ? -6.484 1.797 -35.947 1.00 51.69 417 THR A N 1
ATOM 3135 C CA . THR A 1 417 ? -7.182 2.168 -34.710 1.00 51.69 417 THR A CA 1
ATOM 3136 C C . THR A 1 417 ? -6.370 1.955 -33.429 1.00 51.69 417 THR A C 1
ATOM 3138 O O . THR A 1 417 ? -6.860 2.308 -32.359 1.00 51.69 417 THR A O 1
ATOM 3141 N N . ARG A 1 418 ? -5.155 1.381 -33.488 1.00 55.44 418 ARG A N 1
ATOM 3142 C CA . ARG A 1 418 ? -4.395 0.981 -32.285 1.00 55.44 418 ARG A CA 1
ATOM 3143 C C . ARG A 1 418 ? -3.034 1.674 -32.183 1.00 55.44 418 ARG A C 1
ATOM 3145 O O . ARG A 1 418 ? -2.146 1.461 -33.009 1.00 55.44 418 ARG A O 1
ATOM 3152 N N . GLU A 1 419 ? -2.856 2.453 -31.115 1.00 54.47 419 GLU A N 1
ATOM 3153 C CA . GLU A 1 419 ? -1.575 3.071 -30.745 1.00 54.47 419 GLU A CA 1
ATOM 3154 C C . GLU A 1 419 ? -0.460 2.014 -30.577 1.00 54.47 419 GLU A C 1
ATOM 3156 O O . GLU A 1 419 ? -0.705 0.824 -30.329 1.00 54.47 419 GLU A O 1
ATOM 3161 N N . ARG A 1 420 ? 0.800 2.429 -30.760 1.00 54.25 420 ARG A N 1
ATOM 3162 C CA . ARG A 1 420 ? 1.963 1.561 -30.532 1.00 54.25 420 ARG A CA 1
ATOM 3163 C C . ARG A 1 420 ? 2.047 1.231 -29.041 1.00 54.25 420 ARG A C 1
ATOM 3165 O O . ARG A 1 420 ? 2.056 2.140 -28.219 1.00 54.25 420 ARG A O 1
ATOM 3172 N N . ALA A 1 421 ? 2.091 -0.057 -28.700 1.00 52.22 421 ALA A N 1
ATOM 3173 C CA . ALA A 1 421 ? 2.470 -0.458 -27.352 1.00 52.22 421 ALA A CA 1
ATOM 3174 C C . ALA A 1 421 ? 3.966 -0.178 -27.230 1.00 52.22 421 ALA A C 1
ATOM 3176 O O . ALA A 1 421 ? 4.747 -0.699 -28.024 1.00 52.22 421 ALA A O 1
ATOM 3177 N N . TYR A 1 422 ? 4.367 0.685 -26.304 1.00 49.06 422 TYR A N 1
ATOM 3178 C CA . TYR A 1 422 ? 5.789 0.876 -26.076 1.00 49.06 422 TYR A CA 1
ATOM 3179 C C . TYR A 1 422 ? 6.392 -0.407 -25.499 1.00 49.06 422 TYR A C 1
ATOM 3181 O O . TYR A 1 422 ? 5.755 -1.147 -24.747 1.00 49.06 422 TYR A O 1
ATOM 3189 N N . PHE A 1 423 ? 7.625 -0.651 -25.927 1.00 51.16 423 PHE A N 1
ATOM 3190 C CA . PHE A 1 423 ? 8.574 -1.623 -25.406 1.00 51.16 423 PHE A CA 1
ATOM 3191 C C . PHE A 1 423 ? 8.472 -1.789 -23.875 1.00 51.16 423 PHE A C 1
ATOM 3193 O O . PHE A 1 423 ? 8.239 -0.808 -23.168 1.00 51.16 423 PHE A O 1
ATOM 3200 N N . PHE A 1 424 ? 8.648 -3.015 -23.359 1.00 56.91 424 PHE A N 1
ATOM 3201 C CA . PHE A 1 424 ? 8.738 -3.268 -21.911 1.00 56.91 424 PHE A CA 1
ATOM 3202 C C . PHE A 1 424 ? 9.754 -2.299 -21.312 1.00 56.91 424 PHE A C 1
ATOM 3204 O O . PHE A 1 424 ? 10.861 -2.166 -21.833 1.00 56.91 424 PHE A O 1
ATOM 3211 N N . ASN A 1 425 ? 9.352 -1.574 -20.269 1.00 48.50 425 ASN A N 1
ATOM 3212 C CA . ASN A 1 425 ? 10.207 -0.546 -19.708 1.00 48.50 425 ASN A CA 1
ATOM 3213 C C . ASN A 1 425 ? 11.515 -1.201 -19.227 1.00 48.50 425 ASN A C 1
ATOM 3215 O O . ASN A 1 425 ? 11.511 -2.125 -18.410 1.00 48.50 425 ASN A O 1
ATOM 3219 N N . MET A 1 426 ? 12.615 -0.752 -19.834 1.00 48.50 426 MET A N 1
ATOM 3220 C CA . MET A 1 426 ? 13.966 -1.203 -19.558 1.00 48.50 426 MET A CA 1
ATOM 3221 C C . MET A 1 426 ? 14.743 -0.212 -18.677 1.00 48.50 426 MET A C 1
ATOM 3223 O O . MET A 1 426 ? 15.964 -0.101 -18.752 1.00 48.50 426 MET A O 1
ATOM 3227 N N . GLU A 1 427 ? 14.036 0.448 -17.769 1.00 45.00 427 GLU A N 1
ATOM 3228 C CA . GLU A 1 427 ? 14.598 1.283 -16.714 1.00 45.00 427 GLU A CA 1
ATOM 3229 C C . GLU A 1 427 ? 14.833 0.417 -15.456 1.00 45.00 427 GLU A C 1
ATOM 3231 O O . GLU A 1 427 ? 13.981 -0.363 -15.019 1.00 45.00 427 GLU A O 1
ATOM 3236 N N . ASP A 1 428 ? 16.049 0.463 -14.907 1.00 39.16 428 ASP A N 1
ATOM 3237 C CA . ASP A 1 428 ? 16.471 -0.390 -13.789 1.00 39.16 428 ASP A CA 1
ATOM 3238 C C . ASP A 1 428 ? 16.320 0.323 -12.431 1.00 39.16 428 ASP A C 1
ATOM 3240 O O . ASP A 1 428 ? 16.598 1.516 -12.301 1.00 39.16 428 ASP A O 1
ATOM 3244 N N . LYS A 1 429 ? 16.027 -0.462 -11.384 1.00 35.78 429 LYS A N 1
ATOM 3245 C CA . LYS A 1 429 ? 16.468 -0.198 -10.007 1.00 35.78 429 LYS A CA 1
ATOM 3246 C C . LYS A 1 429 ? 17.190 -1.430 -9.468 1.00 35.78 429 LYS A C 1
ATOM 3248 O O . LYS A 1 429 ? 16.557 -2.440 -9.184 1.00 35.78 429 LYS A O 1
ATOM 3253 N N . THR A 1 430 ? 18.502 -1.266 -9.315 1.00 32.88 430 THR A N 1
ATOM 3254 C CA . THR A 1 430 ? 19.541 -2.166 -8.778 1.00 32.88 430 THR A CA 1
ATOM 3255 C C . THR A 1 430 ? 19.090 -3.414 -8.002 1.00 32.88 430 THR A C 1
ATOM 3257 O O . THR A 1 430 ? 18.451 -3.307 -6.958 1.00 32.88 430 THR A O 1
ATOM 3260 N N . LEU A 1 431 ? 19.620 -4.579 -8.406 1.00 30.78 431 LEU A N 1
ATOM 3261 C CA . LEU A 1 431 ? 19.819 -5.755 -7.547 1.00 30.78 431 LEU A CA 1
ATOM 3262 C C . LEU A 1 431 ? 21.289 -6.194 -7.556 1.00 30.78 431 LEU A C 1
ATOM 3264 O O . LEU A 1 431 ? 21.995 -6.075 -8.556 1.00 30.78 431 LEU A O 1
ATOM 3268 N N . ALA A 1 432 ? 21.747 -6.719 -6.424 1.00 32.84 432 ALA A N 1
ATOM 3269 C CA . ALA A 1 432 ? 23.141 -7.051 -6.175 1.00 32.84 432 ALA A CA 1
ATOM 3270 C C . ALA A 1 432 ? 23.509 -8.475 -6.622 1.00 32.84 432 ALA A C 1
ATOM 3272 O O . ALA A 1 432 ? 23.883 -9.263 -5.774 1.00 32.84 432 ALA A O 1
ATOM 3273 N N . HIS A 1 433 ? 23.431 -8.812 -7.917 1.00 35.38 433 HIS A N 1
ATOM 3274 C CA . HIS A 1 433 ? 24.041 -10.021 -8.520 1.00 35.38 433 HIS A CA 1
ATOM 3275 C C . HIS A 1 433 ? 24.229 -9.835 -10.048 1.00 35.38 433 HIS A C 1
ATOM 3277 O O . HIS A 1 433 ? 23.936 -8.772 -10.583 1.00 35.38 433 HIS A O 1
ATOM 3283 N N . THR A 1 434 ? 24.718 -10.856 -10.774 1.00 35.16 434 THR A N 1
ATOM 3284 C CA . THR A 1 434 ? 24.980 -10.886 -12.241 1.00 35.16 434 THR A CA 1
ATOM 3285 C C . THR A 1 434 ? 23.732 -10.744 -13.141 1.00 35.16 434 THR A C 1
ATOM 3287 O O . THR A 1 434 ? 23.742 -11.191 -14.288 1.00 35.16 434 THR A O 1
ATOM 3290 N N . LEU A 1 435 ? 22.639 -10.189 -12.619 1.00 36.75 435 LEU A N 1
ATOM 3291 C CA . LEU A 1 435 ? 21.318 -10.129 -13.237 1.00 36.75 435 LEU A CA 1
ATOM 3292 C C . LEU A 1 435 ? 20.965 -8.681 -13.564 1.00 36.75 435 LEU A C 1
ATOM 3294 O O . LEU A 1 435 ? 21.167 -7.788 -12.745 1.00 36.75 435 LEU A O 1
ATOM 3298 N N . GLY A 1 436 ? 20.437 -8.468 -14.762 1.00 43.06 436 GLY A N 1
ATOM 3299 C CA . GLY A 1 436 ? 19.913 -7.199 -15.224 1.00 43.06 436 GLY A CA 1
ATOM 3300 C C . GLY A 1 436 ? 18.403 -7.119 -15.141 1.00 43.06 436 GLY A C 1
ATOM 3301 O O . GLY A 1 436 ? 17.709 -8.051 -15.550 1.00 43.06 436 GLY A O 1
ATOM 3302 N N . MET A 1 437 ? 17.886 -6.023 -14.592 1.00 45.34 437 MET A N 1
ATOM 3303 C CA . MET A 1 437 ? 16.449 -5.841 -14.394 1.00 45.34 437 MET A CA 1
ATOM 3304 C C . MET A 1 437 ? 15.890 -4.786 -15.321 1.00 45.34 437 MET A C 1
ATOM 3306 O O . MET A 1 437 ? 16.561 -3.791 -15.582 1.00 45.34 437 MET A O 1
ATOM 3310 N N . TYR A 1 438 ? 14.633 -4.993 -15.706 1.00 50.19 438 TYR A N 1
ATOM 3311 C CA . TYR A 1 438 ? 13.868 -4.083 -16.532 1.00 50.19 438 TYR A CA 1
ATOM 3312 C C . TYR A 1 438 ? 12.444 -3.982 -16.015 1.00 50.19 438 TYR A C 1
ATOM 3314 O O . TYR A 1 438 ? 11.625 -4.888 -16.181 1.00 50.19 438 TYR A O 1
ATOM 3322 N N . LYS A 1 439 ? 12.218 -2.912 -15.249 1.00 43.81 439 LYS A N 1
ATOM 3323 C CA . LYS A 1 439 ? 10.958 -2.664 -14.573 1.00 43.81 439 LYS A CA 1
ATOM 3324 C C . LYS A 1 439 ? 10.126 -1.678 -15.400 1.00 43.81 439 LYS A C 1
ATOM 3326 O O . LYS A 1 439 ? 10.689 -0.708 -15.892 1.00 43.81 439 LYS A O 1
ATOM 3331 N N . PRO A 1 440 ? 8.790 -1.784 -15.440 1.00 34.47 440 PRO A N 1
ATOM 3332 C CA . PRO A 1 440 ? 7.984 -0.571 -15.324 1.00 34.47 440 PRO A CA 1
ATOM 3333 C C . PRO A 1 440 ? 8.344 0.135 -14.025 1.00 34.47 440 PRO A C 1
ATOM 3335 O O . PRO A 1 440 ? 8.534 -0.528 -13.011 1.00 34.47 440 PRO A O 1
ATOM 3338 N N . ASP A 1 441 ? 8.470 1.453 -14.045 1.00 29.78 441 ASP A N 1
ATOM 3339 C CA . ASP A 1 441 ? 8.899 2.239 -12.896 1.00 29.78 441 ASP A CA 1
ATOM 3340 C C . ASP A 1 441 ? 7.839 2.198 -11.768 1.00 29.78 441 ASP A C 1
ATOM 3342 O O . ASP A 1 441 ? 7.036 3.103 -11.583 1.00 29.78 441 ASP A O 1
ATOM 3346 N N . LEU A 1 442 ? 7.786 1.079 -11.042 1.00 38.19 442 LEU A N 1
ATOM 3347 C CA . LEU A 1 442 ? 6.786 0.734 -10.039 1.00 38.19 442 LEU A CA 1
ATOM 3348 C C . LEU A 1 442 ? 7.554 0.370 -8.764 1.00 38.19 442 LEU A C 1
ATOM 3350 O O . LEU A 1 442 ? 8.154 -0.700 -8.638 1.00 38.19 442 LEU A O 1
ATOM 3354 N N . PHE A 1 443 ? 7.655 1.321 -7.839 1.00 25.88 443 PHE A N 1
ATOM 3355 C CA . PHE A 1 443 ? 8.222 1.055 -6.523 1.00 25.88 443 PHE A CA 1
ATOM 3356 C C . PHE A 1 443 ? 7.187 0.380 -5.625 1.00 25.88 443 PHE A C 1
ATOM 3358 O O . PHE A 1 443 ? 6.095 0.894 -5.402 1.00 25.88 443 PHE A O 1
ATOM 3365 N N . SER A 1 444 ? 7.612 -0.729 -5.034 1.00 23.00 444 SER A N 1
ATOM 3366 C CA . SER A 1 444 ? 7.032 -1.356 -3.857 1.00 23.00 444 SER A CA 1
ATOM 3367 C C . SER A 1 444 ? 7.141 -0.449 -2.619 1.00 23.00 444 SER A C 1
ATOM 3369 O O . SER A 1 444 ? 8.255 -0.133 -2.195 1.00 23.00 444 SER A O 1
ATOM 3371 N N . SER A 1 445 ? 6.017 -0.115 -1.987 1.00 23.45 445 SER A N 1
ATOM 3372 C CA . SER A 1 445 ? 5.925 0.177 -0.549 1.00 23.45 445 SER A CA 1
ATOM 3373 C C . SER A 1 445 ? 4.503 -0.155 -0.073 1.00 23.45 445 SER A C 1
ATOM 3375 O O . SER A 1 445 ? 3.558 0.179 -0.781 1.00 23.45 445 SER A O 1
ATOM 3377 N N . PRO A 1 446 ? 4.313 -0.797 1.094 1.00 24.16 446 PRO A N 1
ATOM 3378 C CA . PRO A 1 446 ? 2.993 -1.131 1.638 1.00 24.16 446 PRO A CA 1
ATOM 3379 C C . PRO A 1 446 ? 2.201 0.073 2.192 1.00 24.16 446 PRO A C 1
ATOM 3381 O O . PRO A 1 446 ? 1.182 -0.132 2.847 1.00 24.16 446 PRO A O 1
ATOM 3384 N N . PHE A 1 447 ? 2.615 1.320 1.933 1.00 27.08 447 PHE A N 1
ATOM 3385 C CA . PHE A 1 447 ? 1.930 2.515 2.435 1.00 27.08 447 PHE A CA 1
ATOM 3386 C C . PHE A 1 447 ? 1.561 3.482 1.304 1.00 27.08 447 PHE A C 1
ATOM 3388 O O . PHE A 1 447 ? 2.387 3.831 0.462 1.00 27.08 447 PHE A O 1
ATOM 3395 N N . ARG A 1 448 ? 0.275 3.859 1.307 1.00 26.73 448 ARG A N 1
ATOM 3396 C CA . ARG A 1 448 ? -0.456 4.663 0.317 1.00 26.73 448 ARG A CA 1
ATOM 3397 C C . ARG A 1 448 ? 0.306 5.936 -0.090 1.00 26.73 448 ARG A C 1
ATOM 3399 O O . ARG A 1 448 ? 0.564 6.789 0.751 1.00 26.73 448 ARG A O 1
ATOM 3406 N N . ALA A 1 449 ? 0.566 6.098 -1.388 1.00 25.67 449 ALA A N 1
ATOM 3407 C CA . ALA A 1 449 ? 0.864 7.390 -2.013 1.00 25.67 449 ALA A CA 1
ATOM 3408 C C . ALA A 1 449 ? -0.417 7.926 -2.699 1.00 25.67 449 ALA A C 1
ATOM 3410 O O . ALA A 1 449 ? -1.097 7.125 -3.344 1.00 25.67 449 ALA A O 1
ATOM 3411 N N . PRO A 1 450 ? -0.779 9.226 -2.607 1.00 28.44 450 PRO A N 1
ATOM 3412 C CA . PRO A 1 450 ? -2.046 9.720 -3.166 1.00 28.44 450 PRO A CA 1
ATOM 3413 C C . PRO A 1 450 ? -2.055 9.972 -4.681 1.00 28.44 450 PRO A C 1
ATOM 3415 O O . PRO A 1 450 ? -3.134 10.126 -5.243 1.00 28.44 450 PRO A O 1
ATOM 3418 N N . THR A 1 451 ? -0.913 10.026 -5.371 1.00 31.17 451 THR A N 1
ATOM 3419 C CA . THR A 1 451 ? -0.877 10.406 -6.797 1.00 31.17 451 THR A CA 1
ATOM 3420 C C . THR A 1 451 ? 0.279 9.731 -7.540 1.00 31.17 451 THR A C 1
ATOM 3422 O O . THR A 1 451 ? 1.399 10.230 -7.597 1.00 31.17 451 THR A O 1
ATOM 3425 N N . GLN A 1 452 ? 0.014 8.570 -8.142 1.00 30.50 452 GLN A N 1
ATOM 3426 C CA . GLN A 1 452 ? 0.920 7.944 -9.109 1.00 30.50 452 GLN A CA 1
ATOM 3427 C C . GLN A 1 452 ? 0.377 8.143 -10.528 1.00 30.50 452 GLN A C 1
ATOM 3429 O O . GLN A 1 452 ? -0.745 7.746 -10.835 1.00 30.50 452 GLN A O 1
ATOM 3434 N N . HIS A 1 453 ? 1.182 8.754 -11.401 1.00 31.19 453 HIS A N 1
ATOM 3435 C CA . HIS A 1 453 ? 0.956 8.760 -12.846 1.00 31.19 453 HIS A CA 1
ATOM 3436 C C . HIS A 1 453 ? 1.790 7.643 -13.474 1.00 31.19 453 HIS A C 1
ATOM 3438 O O . HIS A 1 453 ? 3.017 7.672 -13.411 1.00 31.19 453 HIS A O 1
ATOM 3444 N N . TRP A 1 454 ? 1.123 6.659 -14.073 1.00 39.19 454 TRP A N 1
ATOM 3445 C CA . TRP A 1 454 ? 1.766 5.452 -14.586 1.00 39.19 454 TRP A CA 1
ATOM 3446 C C . TRP A 1 454 ? 1.975 5.494 -16.100 1.00 39.19 454 TRP A C 1
ATOM 3448 O O . TRP A 1 454 ? 1.079 5.864 -16.862 1.00 39.19 454 TRP A O 1
ATOM 3458 N N . SER A 1 455 ? 3.136 5.024 -16.556 1.00 38.62 455 SER A N 1
ATOM 3459 C CA . SER A 1 455 ? 3.323 4.527 -17.918 1.00 38.62 455 SER A CA 1
ATOM 3460 C C . SER A 1 455 ? 2.863 3.065 -17.969 1.00 38.62 455 SER A C 1
ATOM 3462 O O . SER A 1 455 ? 3.486 2.170 -17.400 1.00 38.62 455 SER A O 1
ATOM 3464 N N . TYR A 1 456 ? 1.723 2.823 -18.619 1.00 49.88 456 TYR A N 1
ATOM 3465 C CA . TYR A 1 456 ? 1.117 1.497 -18.736 1.00 49.88 456 TYR A CA 1
ATOM 3466 C C . TYR A 1 456 ? 2.083 0.488 -19.375 1.00 49.88 456 TYR A C 1
ATOM 3468 O O . TYR A 1 456 ? 2.541 0.684 -20.503 1.00 49.88 456 TYR A O 1
ATOM 3476 N N . THR A 1 457 ? 2.366 -0.614 -18.672 1.00 58.75 457 THR A N 1
ATOM 3477 C CA . THR A 1 457 ? 3.099 -1.757 -19.233 1.00 58.75 457 THR A CA 1
ATOM 3478 C C . THR A 1 457 ? 2.228 -3.004 -19.257 1.00 58.75 457 THR A C 1
ATOM 3480 O O . THR A 1 457 ? 1.487 -3.326 -18.325 1.00 58.75 457 THR A O 1
ATOM 3483 N N . LEU A 1 458 ? 2.307 -3.712 -20.381 1.00 70.00 458 LEU A N 1
ATOM 3484 C CA . LEU A 1 458 ? 1.546 -4.932 -20.626 1.00 70.00 458 LEU A CA 1
ATOM 3485 C C . LEU A 1 458 ? 2.161 -6.141 -19.900 1.00 70.00 458 LEU A C 1
ATOM 3487 O O . LEU A 1 458 ? 1.440 -7.027 -19.460 1.00 70.00 458 LEU A O 1
ATOM 3491 N N . SER A 1 459 ? 3.487 -6.175 -19.757 1.00 72.50 459 SER A N 1
ATOM 3492 C CA . SER A 1 459 ? 4.243 -7.329 -19.259 1.00 72.50 459 SER A CA 1
ATOM 3493 C C . SER A 1 459 ? 5.590 -6.884 -18.671 1.00 72.50 459 SER A C 1
ATOM 3495 O O . SER A 1 459 ? 6.079 -5.803 -19.000 1.00 72.50 459 SER A O 1
ATOM 3497 N N . VAL A 1 460 ? 6.214 -7.733 -17.845 1.00 74.38 460 VAL A N 1
ATOM 3498 C CA . VAL A 1 460 ? 7.563 -7.509 -17.273 1.00 74.38 460 VAL A CA 1
ATOM 3499 C C . VAL A 1 460 ? 8.650 -8.334 -17.979 1.00 74.38 460 VAL A C 1
ATOM 3501 O O . VAL A 1 460 ? 8.358 -9.385 -18.552 1.00 74.38 460 VAL A O 1
ATOM 3504 N N . GLY A 1 461 ? 9.911 -7.890 -17.932 1.00 72.88 461 GLY A N 1
ATOM 3505 C CA . GLY A 1 461 ? 11.044 -8.577 -18.567 1.00 72.88 461 GLY A CA 1
ATOM 3506 C C . GLY A 1 461 ? 12.303 -8.600 -17.694 1.00 72.88 461 GLY A C 1
ATOM 3507 O O . GLY A 1 461 ? 12.595 -7.652 -16.975 1.00 72.88 461 GLY A O 1
ATOM 3508 N N . GLY A 1 462 ? 13.077 -9.685 -17.753 1.00 73.31 462 GLY A N 1
ATOM 3509 C CA . GLY A 1 462 ? 14.388 -9.794 -17.099 1.00 73.31 462 GLY A CA 1
ATOM 3510 C C . GLY A 1 462 ? 15.483 -10.191 -18.086 1.00 73.31 462 GLY A C 1
ATOM 3511 O O . GLY A 1 462 ? 15.260 -11.078 -18.907 1.00 73.31 462 GLY A O 1
ATOM 3512 N N . LEU A 1 463 ? 16.670 -9.577 -17.996 1.00 73.94 463 LEU A N 1
ATOM 3513 C CA . LEU A 1 463 ? 17.819 -9.894 -18.854 1.00 73.94 463 LEU A CA 1
ATOM 3514 C C . LEU A 1 463 ? 19.006 -10.384 -18.020 1.00 73.94 463 LEU A C 1
ATOM 3516 O O . LEU A 1 463 ? 19.506 -9.696 -17.137 1.00 73.94 463 LEU A O 1
ATOM 3520 N N . GLN A 1 464 ? 19.512 -11.570 -18.329 1.00 70.44 464 GLN A N 1
ATOM 3521 C CA . GLN A 1 464 ? 20.674 -12.169 -17.682 1.00 70.44 464 GLN A CA 1
ATOM 3522 C C . GLN A 1 464 ? 21.725 -12.453 -18.747 1.00 70.44 464 GLN A C 1
ATOM 3524 O O . GLN A 1 464 ? 21.405 -13.021 -19.786 1.00 70.44 464 GLN A O 1
ATOM 3529 N N . LYS A 1 465 ? 22.986 -12.078 -18.520 1.00 68.25 465 LYS A N 1
ATOM 3530 C CA . LYS A 1 465 ? 24.050 -12.349 -19.494 1.00 68.25 465 LYS A CA 1
ATOM 3531 C C . LYS A 1 465 ? 25.345 -12.765 -18.812 1.00 68.25 465 LYS A C 1
ATOM 3533 O O . LYS A 1 465 ? 25.907 -12.012 -18.018 1.00 68.25 465 LYS A O 1
ATOM 3538 N N . LYS A 1 466 ? 25.839 -13.963 -19.127 1.00 63.12 466 LYS A N 1
ATOM 3539 C CA . LYS A 1 466 ? 27.093 -14.513 -18.596 1.00 63.12 466 LYS A CA 1
ATOM 3540 C C . LYS A 1 466 ? 28.271 -14.065 -19.460 1.00 63.12 466 LYS A C 1
ATOM 3542 O O . LYS A 1 466 ? 28.198 -14.026 -20.686 1.00 63.12 466 LYS A O 1
ATOM 3547 N N . TYR A 1 467 ? 29.406 -13.760 -18.829 1.00 51.03 467 TYR A N 1
ATOM 3548 C CA . TYR A 1 467 ? 30.642 -13.439 -19.548 1.00 51.03 467 TYR A CA 1
ATOM 3549 C C . TYR A 1 467 ? 31.168 -14.697 -20.261 1.00 51.03 467 TYR A C 1
ATOM 3551 O O . TYR A 1 467 ? 31.797 -15.557 -19.641 1.00 51.03 467 TYR A O 1
ATOM 3559 N N . ARG A 1 468 ? 30.896 -14.840 -21.563 1.00 51.59 468 ARG A N 1
ATOM 3560 C CA . ARG A 1 468 ? 31.422 -15.938 -22.391 1.00 51.59 468 ARG A CA 1
ATOM 3561 C C . ARG A 1 468 ? 32.045 -15.432 -23.688 1.00 51.59 468 ARG A C 1
ATOM 3563 O O . ARG A 1 468 ? 31.661 -14.391 -24.207 1.00 51.59 468 ARG A O 1
ATOM 3570 N N . LYS A 1 469 ? 33.039 -16.194 -24.172 1.00 46.56 469 LYS A N 1
ATOM 3571 C CA . LYS A 1 469 ? 33.810 -15.943 -25.401 1.00 46.56 469 LYS A CA 1
ATOM 3572 C C . LYS A 1 469 ? 32.891 -15.568 -26.567 1.00 46.56 469 LYS A C 1
ATOM 3574 O O . LYS A 1 469 ? 31.919 -16.267 -26.839 1.00 46.56 469 LYS A O 1
ATOM 3579 N N . ILE A 1 470 ? 33.277 -14.483 -27.233 1.00 51.88 470 ILE A N 1
ATOM 3580 C CA . ILE A 1 470 ? 32.711 -13.943 -28.469 1.00 51.88 470 ILE A CA 1
ATOM 3581 C C . ILE A 1 470 ? 32.468 -15.100 -29.447 1.00 51.88 470 ILE A C 1
ATOM 3583 O O . ILE A 1 470 ? 33.384 -15.873 -29.725 1.00 51.88 470 ILE A O 1
ATOM 3587 N N . TRP A 1 471 ? 31.235 -15.239 -29.939 1.00 54.88 471 TRP A N 1
ATOM 3588 C CA . TRP A 1 471 ? 30.942 -16.118 -31.068 1.00 54.88 471 TRP A CA 1
ATOM 3589 C C . TRP A 1 471 ? 31.705 -15.570 -32.273 1.00 54.88 471 TRP A C 1
ATOM 3591 O O . TRP A 1 471 ? 31.337 -14.531 -32.813 1.00 54.88 471 TRP A O 1
ATOM 3601 N N . GLU A 1 472 ? 32.779 -16.241 -32.685 1.00 54.16 472 GLU A N 1
ATOM 3602 C CA . GLU A 1 472 ? 33.588 -15.800 -33.830 1.00 54.16 472 GLU A CA 1
ATOM 3603 C C . GLU A 1 472 ? 32.767 -15.797 -35.142 1.00 54.16 472 GLU A C 1
ATOM 3605 O O . GLU A 1 472 ? 33.121 -15.075 -36.066 1.00 54.16 472 GLU A O 1
ATOM 3610 N N . ASN A 1 473 ? 31.625 -16.512 -35.199 1.00 60.25 473 ASN A N 1
ATOM 3611 C CA . ASN A 1 473 ? 30.821 -16.740 -36.411 1.00 60.25 473 ASN A CA 1
ATOM 3612 C C . ASN A 1 473 ? 29.286 -16.590 -36.224 1.00 60.25 473 ASN A C 1
ATOM 3614 O O . ASN A 1 473 ? 28.522 -17.430 -36.696 1.00 60.25 473 ASN A O 1
ATOM 3618 N N . VAL A 1 474 ? 28.801 -15.517 -35.578 1.00 66.31 474 VAL A N 1
ATOM 3619 C CA . VAL A 1 474 ? 27.346 -15.247 -35.383 1.00 66.31 474 VAL A CA 1
ATOM 3620 C C . VAL A 1 474 ? 26.526 -15.333 -36.684 1.00 66.31 474 VAL A C 1
ATOM 3622 O O . VAL A 1 474 ? 25.391 -15.796 -36.669 1.00 66.31 474 VAL A O 1
ATOM 3625 N N . GLU A 1 475 ? 27.102 -14.944 -37.825 1.00 64.50 475 GLU A N 1
ATOM 3626 C CA . GLU A 1 475 ? 26.430 -14.969 -39.138 1.00 64.50 475 GLU A CA 1
ATOM 3627 C C . GLU A 1 475 ? 25.970 -16.362 -39.582 1.00 64.50 475 GLU A C 1
ATOM 3629 O O . GLU A 1 475 ? 25.031 -16.473 -40.364 1.00 64.50 475 GLU A O 1
ATOM 3634 N N . HIS A 1 476 ? 26.630 -17.419 -39.105 1.00 67.75 476 HIS A N 1
ATOM 3635 C CA . HIS A 1 476 ? 26.300 -18.796 -39.464 1.00 67.75 476 HIS A CA 1
ATOM 3636 C C . HIS A 1 476 ? 25.251 -19.424 -38.544 1.00 67.75 476 HIS A C 1
ATOM 3638 O O . HIS A 1 476 ? 24.729 -20.488 -38.867 1.00 67.75 476 HIS A O 1
ATOM 3644 N N . GLU A 1 477 ? 24.944 -18.784 -37.416 1.00 70.69 477 GLU A N 1
ATOM 3645 C CA . GLU A 1 477 ? 24.045 -19.324 -36.394 1.00 70.69 477 GLU A CA 1
ATOM 3646 C C . GLU A 1 477 ? 22.715 -18.565 -36.279 1.00 70.69 477 GLU A C 1
ATOM 3648 O O . GLU A 1 477 ? 21.769 -19.091 -35.697 1.00 70.69 477 GLU A O 1
ATOM 3653 N N . VAL A 1 478 ? 22.627 -17.355 -36.841 1.00 79.94 478 VAL A N 1
ATOM 3654 C CA . VAL A 1 478 ? 21.395 -16.556 -36.884 1.00 79.94 478 VAL A CA 1
ATOM 3655 C C . VAL A 1 478 ? 20.593 -16.905 -38.135 1.00 79.94 478 VAL A C 1
ATOM 3657 O O . VAL A 1 478 ? 21.088 -16.820 -39.259 1.00 79.94 478 VAL A O 1
ATOM 3660 N N . VAL A 1 479 ? 19.319 -17.235 -37.949 1.00 82.31 479 VAL A N 1
ATOM 3661 C CA . VAL A 1 479 ? 18.354 -17.311 -39.050 1.00 82.31 479 VAL A CA 1
ATOM 3662 C C . VAL A 1 479 ? 18.059 -15.889 -39.531 1.00 82.31 479 VAL A C 1
ATOM 3664 O O . VAL A 1 479 ? 17.490 -15.098 -38.790 1.00 82.31 479 VAL A O 1
ATOM 3667 N N . ALA A 1 480 ? 18.458 -15.554 -40.762 1.00 81.81 480 ALA A N 1
ATOM 3668 C CA . ALA A 1 480 ? 18.406 -14.180 -41.279 1.00 81.81 480 ALA A CA 1
ATOM 3669 C C . ALA A 1 480 ? 16.990 -13.669 -41.593 1.00 81.81 480 ALA A C 1
ATOM 3671 O O . ALA A 1 480 ? 16.772 -12.463 -41.644 1.00 81.81 480 ALA A O 1
ATOM 3672 N N . SER A 1 481 ? 16.030 -14.564 -41.826 1.00 87.56 481 SER A N 1
ATOM 3673 C CA . SER A 1 481 ? 14.642 -14.190 -42.087 1.00 87.56 481 SER A CA 1
ATOM 3674 C C . SER A 1 481 ? 13.685 -15.344 -41.850 1.00 87.56 481 SER A C 1
ATOM 3676 O O . SER A 1 481 ? 14.054 -16.494 -42.094 1.00 87.56 481 SER A O 1
ATOM 3678 N N . VAL A 1 482 ? 12.457 -15.027 -41.454 1.00 88.56 482 VAL A N 1
ATOM 3679 C CA . VAL A 1 482 ? 11.394 -15.988 -41.149 1.00 88.56 482 VAL A CA 1
ATOM 3680 C C . VAL A 1 482 ? 10.202 -15.736 -42.067 1.00 88.56 482 VAL A C 1
ATOM 3682 O O . VAL A 1 482 ? 9.725 -14.610 -42.182 1.00 88.56 482 VAL A O 1
ATOM 3685 N N . THR A 1 483 ? 9.736 -16.786 -42.735 1.00 89.31 483 THR A N 1
ATOM 3686 C CA . THR A 1 483 ? 8.566 -16.748 -43.629 1.00 89.31 483 THR A CA 1
ATOM 3687 C C . THR A 1 483 ? 7.254 -16.910 -42.859 1.00 89.31 483 THR A C 1
ATOM 3689 O O . THR A 1 483 ? 7.229 -17.471 -41.760 1.00 89.31 483 THR A O 1
ATOM 3692 N N . SER A 1 484 ? 6.144 -16.473 -43.453 1.00 84.31 484 SER A N 1
ATOM 3693 C CA . SER A 1 484 ? 4.795 -16.683 -42.906 1.00 84.31 484 SER A CA 1
ATOM 3694 C C . SER A 1 484 ? 4.467 -18.167 -42.660 1.00 84.31 484 SER A C 1
ATOM 3696 O O . SER A 1 484 ? 3.880 -18.504 -41.630 1.00 84.31 484 SER A O 1
ATOM 3698 N N . GLU A 1 485 ? 4.925 -19.073 -43.533 1.00 85.12 485 GLU A N 1
ATOM 3699 C CA . GLU A 1 485 ? 4.782 -20.527 -43.365 1.00 85.12 485 GLU A CA 1
ATOM 3700 C C . GLU A 1 485 ? 5.522 -21.037 -42.119 1.00 85.12 485 GLU A C 1
ATOM 3702 O O . GLU A 1 485 ? 4.971 -21.816 -41.340 1.00 85.12 485 GLU A O 1
ATOM 3707 N N . GLN A 1 486 ? 6.748 -20.559 -41.881 1.00 88.62 486 GLN A N 1
ATOM 3708 C CA . GLN A 1 486 ? 7.518 -20.913 -40.686 1.00 88.62 486 GLN A CA 1
ATOM 3709 C C . GLN A 1 486 ? 6.855 -20.396 -39.403 1.00 88.62 486 GLN A C 1
ATOM 3711 O O . GLN A 1 486 ? 6.816 -21.119 -38.407 1.00 88.62 486 GLN A O 1
ATOM 3716 N N . LEU A 1 487 ? 6.288 -19.183 -39.426 1.00 88.81 487 LEU A N 1
ATOM 3717 C CA . LEU A 1 487 ? 5.516 -18.642 -38.301 1.00 88.81 487 LEU A CA 1
ATOM 3718 C C . LEU A 1 487 ? 4.255 -19.469 -38.033 1.00 88.81 487 LEU A C 1
ATOM 3720 O O . LEU A 1 487 ? 3.969 -19.781 -36.879 1.00 88.81 487 LEU A O 1
ATOM 3724 N N . HIS A 1 488 ? 3.525 -19.860 -39.081 1.00 87.19 488 HIS A N 1
ATOM 3725 C CA . HIS A 1 488 ? 2.341 -20.712 -38.961 1.00 87.19 488 HIS A CA 1
ATOM 3726 C C . HIS A 1 488 ? 2.690 -22.099 -38.413 1.00 87.19 488 HIS A C 1
ATOM 3728 O O . HIS A 1 488 ? 2.009 -22.600 -37.516 1.00 87.19 488 HIS A O 1
ATOM 3734 N N . ALA A 1 489 ? 3.764 -22.717 -38.914 1.00 88.00 489 ALA A N 1
ATOM 3735 C CA . ALA A 1 489 ? 4.249 -23.997 -38.413 1.00 88.00 489 ALA A CA 1
ATOM 3736 C C . ALA A 1 489 ? 4.593 -23.910 -36.919 1.00 88.00 489 ALA A C 1
ATOM 3738 O O . ALA A 1 489 ? 4.096 -24.719 -36.137 1.00 88.00 489 ALA A O 1
ATOM 3739 N N . ALA A 1 490 ? 5.346 -22.883 -36.510 1.00 89.81 490 ALA A N 1
ATOM 3740 C CA . ALA A 1 490 ? 5.708 -22.655 -35.114 1.00 89.81 490 ALA A CA 1
ATOM 3741 C C . ALA A 1 490 ? 4.490 -22.403 -34.210 1.00 89.81 490 ALA A C 1
ATOM 3743 O O . ALA A 1 490 ? 4.381 -23.011 -33.146 1.00 89.81 490 ALA A O 1
ATOM 3744 N N . TYR A 1 491 ? 3.557 -21.545 -34.637 1.00 89.56 491 TYR A N 1
ATOM 3745 C CA . TYR A 1 491 ? 2.321 -21.250 -33.902 1.00 89.56 491 TYR A CA 1
ATOM 3746 C C . TYR A 1 491 ? 1.431 -22.494 -33.748 1.00 89.56 491 TYR A C 1
ATOM 3748 O O . TYR A 1 491 ? 0.851 -22.727 -32.689 1.00 89.56 491 TYR A O 1
ATOM 3756 N N . SER A 1 492 ? 1.382 -23.339 -34.781 1.00 88.38 492 SER A N 1
ATOM 3757 C CA . SER A 1 492 ? 0.617 -24.592 -34.788 1.00 88.38 492 SER A CA 1
ATOM 3758 C C . SER A 1 492 ? 1.305 -25.743 -34.043 1.00 88.38 492 SER A C 1
ATOM 3760 O O . SER A 1 492 ? 0.762 -26.845 -34.011 1.00 88.38 492 SER A O 1
ATOM 3762 N N . GLY A 1 493 ? 2.513 -25.540 -33.505 1.00 86.44 493 GLY A N 1
ATOM 3763 C CA . GLY A 1 493 ? 3.303 -26.605 -32.878 1.00 86.44 493 GLY A CA 1
ATOM 3764 C C . GLY A 1 493 ? 3.831 -27.664 -33.858 1.00 86.44 493 GLY A C 1
ATOM 3765 O O . GLY A 1 493 ? 4.202 -28.758 -33.438 1.00 86.44 493 GLY A O 1
ATOM 3766 N N . ARG A 1 494 ? 3.865 -27.364 -35.163 1.00 87.81 494 ARG A N 1
ATOM 3767 C CA . ARG A 1 494 ? 4.410 -28.241 -36.212 1.00 87.81 494 ARG A CA 1
ATOM 3768 C C . ARG A 1 494 ? 5.921 -28.039 -36.354 1.00 87.81 494 ARG A C 1
ATOM 3770 O O . ARG A 1 494 ? 6.469 -27.008 -35.969 1.00 87.81 494 ARG A O 1
ATOM 3777 N N . ALA A 1 495 ? 6.598 -29.016 -36.956 1.00 85.25 495 ALA A N 1
ATOM 3778 C CA . ALA A 1 495 ? 8.013 -28.886 -37.294 1.00 85.25 495 ALA A CA 1
ATOM 3779 C C . ALA A 1 495 ? 8.234 -27.715 -38.269 1.00 85.25 495 ALA A C 1
ATOM 3781 O O . ALA A 1 495 ? 7.562 -27.620 -39.296 1.00 85.25 495 ALA A O 1
ATOM 3782 N N . VAL A 1 496 ? 9.182 -26.834 -37.94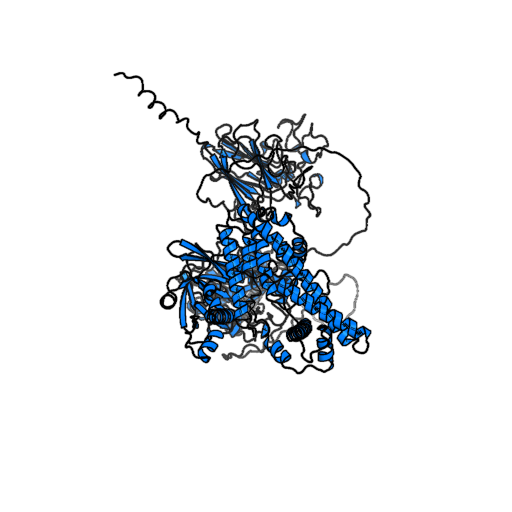6 1.00 85.62 496 VAL A N 1
ATOM 3783 C CA . VAL A 1 496 ? 9.505 -25.656 -38.760 1.00 85.62 496 VAL A CA 1
ATOM 3784 C C . VAL A 1 496 ? 10.528 -26.040 -39.848 1.00 85.62 496 VAL A C 1
ATOM 3786 O O . VAL A 1 496 ? 11.546 -26.652 -39.516 1.00 85.62 496 VAL A O 1
ATOM 3789 N N . PRO A 1 497 ? 10.302 -25.701 -41.134 1.00 75.69 497 PRO A N 1
ATOM 3790 C CA . PRO A 1 497 ? 11.237 -25.996 -42.229 1.00 75.69 497 PRO A CA 1
ATOM 3791 C C . PRO A 1 497 ? 12.672 -25.468 -41.996 1.00 75.69 497 PRO A C 1
ATOM 3793 O O . PRO A 1 497 ? 12.857 -24.327 -41.563 1.00 75.69 497 PRO A O 1
ATOM 3796 N N . SER A 1 498 ? 13.690 -26.294 -42.300 1.00 58.22 498 SER A N 1
ATOM 3797 C CA . SER A 1 498 ? 15.127 -26.041 -42.044 1.00 58.22 498 SER A CA 1
ATOM 3798 C C . SER A 1 498 ? 15.708 -24.869 -42.848 1.00 58.22 498 SER A C 1
ATOM 3800 O O . SER A 1 498 ? 15.516 -24.768 -44.055 1.00 58.22 498 SER A O 1
ATOM 3802 N N . VAL A 1 499 ? 16.509 -24.027 -42.182 1.00 56.88 499 VAL A N 1
ATOM 3803 C CA . VAL A 1 499 ? 17.161 -22.831 -42.758 1.00 56.88 499 VAL A CA 1
ATOM 3804 C C . VAL A 1 499 ? 18.546 -23.137 -43.374 1.00 56.88 499 VAL A C 1
ATOM 3806 O O . VAL A 1 499 ? 19.071 -22.345 -44.154 1.00 56.88 499 VAL A O 1
ATOM 3809 N N . MET A 1 500 ? 19.168 -24.284 -43.063 1.00 47.38 500 MET A N 1
ATOM 3810 C CA . MET A 1 500 ? 20.610 -24.510 -43.303 1.00 47.38 500 MET A CA 1
ATOM 3811 C C . MET A 1 500 ? 21.008 -25.215 -44.615 1.00 47.38 500 MET A C 1
ATOM 3813 O O . MET A 1 500 ? 22.204 -25.338 -44.887 1.00 47.38 500 MET A O 1
ATOM 3817 N N . GLU A 1 501 ? 20.079 -25.643 -45.474 1.00 41.03 501 GLU A N 1
ATOM 3818 C CA . GLU A 1 501 ? 20.456 -26.364 -46.708 1.00 41.03 501 GLU A CA 1
ATOM 3819 C C . GLU A 1 501 ? 21.079 -25.465 -47.797 1.00 41.03 501 GLU A C 1
ATOM 3821 O O . GLU A 1 501 ? 21.927 -25.917 -48.569 1.00 41.03 501 GLU A O 1
ATOM 3826 N N . HIS A 1 502 ? 20.773 -24.164 -47.830 1.00 39.03 502 HIS A N 1
ATOM 3827 C CA . HIS A 1 502 ? 21.256 -23.279 -48.902 1.00 39.03 502 HIS A CA 1
ATOM 3828 C C . HIS A 1 502 ? 22.728 -22.839 -48.769 1.00 39.03 502 HIS A C 1
ATOM 3830 O O . HIS A 1 502 ? 23.364 -22.482 -49.768 1.00 39.03 502 HIS A O 1
ATOM 3836 N N . THR A 1 503 ? 23.322 -22.896 -47.573 1.00 35.91 503 THR A N 1
ATOM 3837 C CA . THR A 1 503 ? 24.707 -22.443 -47.336 1.00 35.91 503 THR A CA 1
ATOM 3838 C C . THR A 1 503 ? 25.745 -23.473 -47.798 1.00 35.91 503 THR A C 1
ATOM 3840 O O . THR A 1 503 ? 26.816 -23.099 -48.289 1.00 35.91 503 THR A O 1
ATOM 3843 N N . ALA A 1 504 ? 25.409 -24.768 -47.746 1.00 33.97 504 ALA A N 1
ATOM 3844 C CA . ALA A 1 504 ? 26.270 -25.859 -48.211 1.00 33.97 504 ALA A CA 1
ATOM 3845 C C . ALA A 1 504 ? 26.487 -25.831 -49.739 1.00 33.97 504 ALA A C 1
ATOM 3847 O O . ALA A 1 504 ? 27.585 -26.119 -50.228 1.00 33.97 504 ALA A O 1
ATOM 3848 N N . GLN A 1 505 ? 25.486 -25.383 -50.507 1.00 40.62 505 GLN A N 1
ATOM 3849 C CA . GLN A 1 505 ? 25.601 -25.199 -51.960 1.00 40.62 505 GLN A CA 1
ATOM 3850 C C . GLN A 1 505 ? 26.595 -24.077 -52.329 1.00 40.62 505 GLN A C 1
ATOM 3852 O O . GLN A 1 505 ? 27.270 -24.145 -53.360 1.00 40.62 505 GLN A O 1
ATOM 3857 N N . ARG A 1 506 ? 26.715 -23.042 -51.482 1.00 37.28 506 ARG A N 1
ATOM 3858 C CA . ARG A 1 506 ? 27.557 -21.858 -51.734 1.00 37.28 506 ARG A CA 1
ATOM 3859 C C . ARG A 1 506 ? 29.037 -22.110 -51.426 1.00 37.28 506 ARG A C 1
ATOM 3861 O O . ARG A 1 506 ? 29.893 -21.571 -52.125 1.00 37.28 506 ARG A O 1
ATOM 3868 N N . GLN A 1 507 ? 29.348 -22.970 -50.453 1.00 40.44 507 GLN A N 1
ATOM 3869 C CA . GLN A 1 507 ? 30.731 -23.380 -50.163 1.00 40.44 507 GLN A CA 1
ATOM 3870 C C . GLN A 1 507 ? 31.304 -24.325 -51.232 1.00 40.44 507 GLN A C 1
ATOM 3872 O O . GLN A 1 507 ? 32.469 -24.180 -51.598 1.00 40.44 507 GLN A O 1
ATOM 3877 N N . LYS A 1 508 ? 30.482 -25.191 -51.846 1.00 41.69 508 LYS A N 1
ATOM 3878 C CA . LYS A 1 508 ? 30.907 -26.001 -53.007 1.00 41.69 508 LYS A CA 1
ATOM 3879 C C . LYS A 1 508 ? 31.275 -25.162 -54.237 1.00 41.69 508 LYS A C 1
ATOM 3881 O O . LYS A 1 508 ? 32.175 -25.541 -54.975 1.00 41.69 508 LYS A O 1
ATOM 3886 N N . ARG A 1 509 ? 30.640 -23.999 -54.440 1.00 43.84 509 ARG A N 1
ATOM 3887 C CA . ARG A 1 509 ? 30.970 -23.087 -55.554 1.00 43.84 509 ARG A CA 1
ATOM 3888 C C . ARG A 1 509 ? 32.247 -22.265 -55.336 1.00 43.84 509 ARG A C 1
ATOM 3890 O O . ARG A 1 509 ? 32.856 -21.864 -56.317 1.00 43.84 509 ARG A O 1
ATOM 3897 N N . LYS A 1 510 ? 32.674 -22.038 -54.086 1.00 38.38 510 LYS A N 1
ATOM 3898 C CA . LYS A 1 510 ? 33.941 -21.342 -53.773 1.00 38.38 510 LYS A CA 1
ATOM 3899 C C . LYS A 1 510 ? 35.167 -22.261 -53.791 1.00 38.38 510 LYS A C 1
ATOM 3901 O O . LYS A 1 510 ? 36.255 -21.778 -54.066 1.00 38.38 510 LYS A O 1
ATOM 3906 N N . ALA A 1 511 ? 34.993 -23.562 -53.551 1.00 40.34 511 ALA A N 1
ATOM 3907 C CA . ALA A 1 511 ? 36.079 -24.541 -53.654 1.00 40.34 511 ALA A CA 1
ATOM 3908 C C . ALA A 1 511 ? 36.448 -24.895 -55.111 1.00 40.34 511 ALA A C 1
ATOM 3910 O O . ALA A 1 511 ? 37.562 -25.329 -55.359 1.00 40.34 511 ALA A O 1
ATOM 3911 N N . GLY A 1 512 ? 35.546 -24.679 -56.078 1.00 37.69 512 GLY A N 1
ATOM 3912 C CA . GLY A 1 512 ? 35.793 -24.962 -57.500 1.00 37.69 512 GLY A CA 1
ATOM 3913 C C . GLY A 1 512 ? 36.418 -23.818 -58.310 1.00 37.69 512 GLY A C 1
ATOM 3914 O O . GLY A 1 512 ? 36.525 -23.950 -59.521 1.00 37.69 512 GLY A O 1
ATOM 3915 N N . ALA A 1 513 ? 36.778 -22.691 -57.681 1.00 38.59 513 ALA A N 1
ATOM 3916 C CA . ALA A 1 513 ? 37.293 -21.493 -58.364 1.00 38.59 513 ALA A CA 1
ATOM 3917 C C . ALA A 1 513 ? 38.729 -21.105 -57.945 1.00 38.59 513 ALA A C 1
ATOM 3919 O O . ALA A 1 513 ? 39.174 -19.995 -58.221 1.00 38.59 513 ALA A O 1
ATOM 3920 N N . MET A 1 514 ? 39.451 -22.004 -57.270 1.00 36.75 514 MET A N 1
ATOM 3921 C CA . MET A 1 514 ? 40.870 -21.853 -56.918 1.00 36.75 514 MET A CA 1
ATOM 3922 C C . MET A 1 514 ? 41.643 -23.131 -57.271 1.00 36.75 514 MET A C 1
ATOM 3924 O O . MET A 1 514 ? 42.274 -23.726 -56.412 1.00 36.75 514 MET A O 1
ATOM 3928 N N . GLU A 1 515 ? 41.571 -23.570 -58.524 1.00 36.47 515 GLU A N 1
ATOM 3929 C CA . GLU A 1 515 ? 42.508 -24.543 -59.106 1.00 36.47 515 GLU A CA 1
ATOM 3930 C C . GLU A 1 515 ? 42.611 -24.275 -60.615 1.00 36.47 515 GLU A C 1
ATOM 3932 O O . GLU A 1 515 ? 42.093 -25.007 -61.446 1.00 36.47 515 GLU A O 1
ATOM 3937 N N . GLU A 1 516 ? 43.239 -23.155 -60.966 1.00 33.94 516 GLU A N 1
ATOM 3938 C CA . GLU A 1 516 ? 43.793 -22.915 -62.301 1.00 33.94 516 GLU A CA 1
ATOM 3939 C C . GLU A 1 516 ? 44.855 -21.816 -62.169 1.00 33.94 516 GLU A C 1
ATOM 3941 O O . GLU A 1 516 ? 44.553 -20.635 -62.287 1.00 33.94 516 GLU A O 1
ATOM 3946 N N . ASP A 1 517 ? 46.080 -22.193 -61.792 1.00 30.36 517 ASP A N 1
ATOM 3947 C CA . ASP A 1 517 ? 47.297 -21.735 -62.472 1.00 30.36 517 ASP A CA 1
ATOM 3948 C C . ASP A 1 517 ? 48.527 -22.505 -61.952 1.00 30.36 517 ASP A C 1
ATOM 3950 O O . ASP A 1 517 ? 48.663 -22.776 -60.760 1.00 30.36 517 ASP A O 1
ATOM 3954 N N . GLN A 1 518 ? 49.446 -22.772 -62.880 1.00 31.36 518 GLN A N 1
ATOM 3955 C CA . GLN A 1 518 ? 50.822 -23.263 -62.716 1.00 31.36 518 GLN A CA 1
ATOM 3956 C C . GLN A 1 518 ? 51.039 -24.774 -62.576 1.00 31.36 518 GLN A C 1
ATOM 3958 O O . GLN A 1 518 ? 51.231 -25.344 -61.503 1.00 31.36 518 GLN A O 1
ATOM 3963 N N . GLY A 1 519 ? 51.153 -25.408 -63.744 1.00 26.95 519 GLY A N 1
ATOM 3964 C CA . GLY A 1 519 ? 51.910 -26.641 -63.902 1.00 26.95 519 GLY A CA 1
ATOM 3965 C C . GLY A 1 519 ? 53.421 -26.392 -63.973 1.00 26.95 519 GLY A C 1
ATOM 3966 O O . GLY A 1 519 ? 53.868 -25.415 -64.567 1.00 26.95 519 GLY A O 1
ATOM 3967 N N . LEU A 1 520 ? 54.198 -27.336 -63.434 1.00 28.59 520 LEU A N 1
ATOM 3968 C CA . LEU A 1 520 ? 55.444 -27.839 -64.025 1.00 28.59 520 LEU A CA 1
ATOM 3969 C C . LEU A 1 520 ? 55.870 -29.155 -63.340 1.00 28.59 520 LEU A C 1
ATOM 3971 O O . LEU A 1 520 ? 55.867 -29.289 -62.122 1.00 28.59 520 LEU A O 1
ATOM 3975 N N . SER A 1 521 ? 56.197 -30.121 -64.201 1.00 25.69 521 SER A N 1
ATOM 3976 C CA . SER A 1 521 ? 56.670 -31.512 -64.033 1.00 25.69 521 SER A CA 1
ATOM 3977 C C . SER A 1 521 ? 57.717 -31.753 -62.916 1.00 25.69 521 SER A C 1
ATOM 3979 O O . SER A 1 521 ? 58.491 -30.846 -62.641 1.00 25.69 521 SER A O 1
ATOM 3981 N N . ARG A 1 522 ? 57.949 -32.955 -62.343 1.00 25.48 522 ARG A N 1
ATOM 3982 C CA . ARG A 1 522 ? 58.146 -34.275 -62.992 1.00 25.48 522 ARG A CA 1
ATOM 3983 C C . ARG A 1 522 ? 58.373 -35.414 -61.949 1.00 25.48 522 ARG A C 1
ATOM 3985 O O . ARG A 1 522 ? 58.998 -35.170 -60.924 1.00 25.48 522 ARG A O 1
ATOM 3992 N N . SER A 1 523 ? 57.950 -36.630 -62.330 1.00 25.53 523 SER A N 1
ATOM 3993 C CA . SER A 1 523 ? 58.428 -38.011 -62.022 1.00 25.53 523 SER A CA 1
ATOM 3994 C C . SER A 1 523 ? 58.370 -38.648 -60.612 1.00 25.53 523 SER A C 1
ATOM 3996 O O . SER A 1 523 ? 59.214 -38.384 -59.762 1.00 25.53 523 SER A O 1
ATOM 3998 N N . ASP A 1 524 ? 57.437 -39.604 -60.479 1.00 26.70 524 ASP A N 1
ATOM 3999 C CA . ASP A 1 524 ? 57.595 -41.056 -60.211 1.00 26.70 524 ASP A CA 1
ATOM 4000 C C . ASP A 1 524 ? 58.585 -41.573 -59.142 1.00 26.70 524 ASP A C 1
ATOM 4002 O O . ASP A 1 524 ? 59.794 -41.581 -59.356 1.00 26.70 524 ASP A O 1
ATOM 4006 N N . ASN A 1 525 ? 58.079 -42.215 -58.075 1.00 27.75 525 ASN A N 1
ATOM 4007 C CA . ASN A 1 525 ? 57.881 -43.680 -58.024 1.00 27.75 525 ASN A CA 1
ATOM 4008 C C . ASN A 1 525 ? 57.387 -44.193 -56.649 1.00 27.75 525 ASN A C 1
ATOM 4010 O O . ASN A 1 525 ? 57.711 -43.654 -55.595 1.00 27.75 525 ASN A O 1
ATOM 4014 N N . ASN A 1 526 ? 56.616 -45.285 -56.723 1.00 27.19 526 ASN A N 1
ATOM 4015 C CA . ASN A 1 526 ? 56.091 -46.182 -55.679 1.00 27.19 526 ASN A CA 1
ATOM 4016 C C . ASN A 1 526 ? 57.017 -46.437 -54.467 1.00 27.19 526 ASN A C 1
ATOM 4018 O O . ASN A 1 526 ? 58.226 -46.515 -54.641 1.00 27.19 526 ASN A O 1
ATOM 4022 N N . THR A 1 527 ? 56.487 -46.744 -53.267 1.00 28.25 527 THR A N 1
ATOM 4023 C CA . THR A 1 527 ? 56.248 -48.125 -52.759 1.00 28.25 527 THR A CA 1
ATOM 4024 C C . THR A 1 527 ? 55.612 -48.131 -51.346 1.00 28.25 527 THR A C 1
ATOM 4026 O O . THR A 1 527 ? 55.534 -47.129 -50.645 1.00 28.25 527 THR A O 1
ATOM 4029 N N . VAL A 1 528 ? 55.124 -49.318 -50.998 1.00 27.41 528 VAL A N 1
ATOM 4030 C CA . VAL A 1 528 ? 54.189 -49.803 -49.978 1.00 27.41 528 VAL A CA 1
ATOM 4031 C C . VAL A 1 528 ? 54.840 -50.165 -48.613 1.00 27.41 528 VAL A C 1
ATOM 4033 O O . VAL A 1 528 ? 55.992 -50.574 -48.567 1.00 27.41 528 VAL A O 1
ATOM 4036 N N . LEU A 1 529 ? 54.017 -50.120 -47.547 1.00 23.70 529 LEU A N 1
ATOM 4037 C CA . LEU A 1 529 ? 54.045 -50.842 -46.244 1.00 23.70 529 LEU A CA 1
ATOM 4038 C C . LEU A 1 529 ? 55.058 -50.532 -45.099 1.00 23.70 529 LEU A C 1
ATOM 4040 O O . LEU A 1 529 ? 56.234 -50.860 -45.146 1.00 23.70 529 LEU A O 1
ATOM 4044 N N . SER A 1 530 ? 54.440 -50.228 -43.945 1.00 22.81 530 SER A N 1
ATOM 4045 C CA . SER A 1 530 ? 54.569 -50.901 -42.630 1.00 22.81 530 SER A CA 1
ATOM 4046 C C . SER A 1 530 ? 55.664 -50.538 -41.604 1.00 22.81 530 SER A C 1
ATOM 4048 O O . SER A 1 530 ? 56.854 -50.496 -41.882 1.00 22.81 530 SER A O 1
ATOM 4050 N N . THR A 1 531 ? 55.188 -50.504 -40.349 1.00 24.30 531 THR A N 1
ATOM 4051 C CA . THR A 1 531 ? 55.850 -50.777 -39.052 1.00 24.30 531 THR A CA 1
ATOM 4052 C C . THR A 1 531 ? 56.653 -49.676 -38.329 1.00 24.30 531 THR A C 1
ATOM 4054 O O . THR A 1 531 ? 57.557 -49.045 -38.854 1.00 24.30 531 THR A O 1
ATOM 4057 N N . SER A 1 532 ? 56.250 -49.466 -37.067 1.00 24.72 532 SER A N 1
ATOM 4058 C CA . SER A 1 532 ? 56.789 -48.609 -35.981 1.00 24.72 532 SER A CA 1
ATOM 4059 C C . SER A 1 532 ? 58.141 -49.147 -35.424 1.00 24.72 532 SER A C 1
ATOM 4061 O O . SER A 1 532 ? 58.415 -50.300 -35.755 1.00 24.72 532 SER A O 1
ATOM 4063 N N . PRO A 1 533 ? 58.958 -48.470 -34.547 1.00 29.77 533 PRO A N 1
ATOM 4064 C CA . PRO A 1 533 ? 58.591 -47.641 -33.368 1.00 29.77 533 PRO A CA 1
ATOM 4065 C C . PRO A 1 533 ? 59.486 -46.403 -32.984 1.00 29.77 533 PRO A C 1
ATOM 4067 O O . PRO A 1 533 ? 60.564 -46.193 -33.517 1.00 29.77 533 PRO A O 1
ATOM 4070 N N . LYS A 1 534 ? 58.953 -45.617 -32.015 1.00 22.92 534 LYS A N 1
ATOM 4071 C CA . LYS A 1 534 ? 59.421 -44.521 -31.085 1.00 22.92 534 LYS A CA 1
ATOM 4072 C C . LYS A 1 534 ? 60.936 -44.387 -30.721 1.00 22.92 534 LYS A C 1
ATOM 4074 O O . LYS A 1 534 ? 61.646 -45.343 -31.001 1.00 22.92 534 LYS A O 1
ATOM 4079 N N . PRO A 1 535 ? 61.424 -43.385 -29.910 1.00 33.25 535 PRO A N 1
ATOM 4080 C CA . PRO A 1 535 ? 60.843 -42.171 -29.248 1.00 33.25 535 PRO A CA 1
ATOM 4081 C C . PRO A 1 535 ? 61.700 -40.873 -29.512 1.00 33.25 535 PRO A C 1
ATOM 4083 O O . PRO A 1 535 ? 62.646 -40.934 -30.278 1.00 33.25 535 PRO A O 1
ATOM 4086 N N . THR A 1 536 ? 61.459 -39.631 -29.040 1.00 23.00 536 THR A N 1
ATOM 4087 C CA . THR A 1 536 ? 61.469 -39.111 -27.648 1.00 23.00 536 THR A CA 1
ATOM 4088 C C . THR A 1 536 ? 61.239 -37.573 -27.628 1.00 23.00 536 THR A C 1
ATOM 4090 O O . THR A 1 536 ? 61.832 -36.882 -28.446 1.00 23.00 536 THR A O 1
ATOM 4093 N N . VAL A 1 537 ? 60.502 -37.080 -26.603 1.00 26.86 537 VAL A N 1
ATOM 4094 C CA . VAL A 1 537 ? 60.603 -35.746 -25.922 1.00 26.86 537 VAL A CA 1
ATOM 4095 C C . VAL A 1 537 ? 60.017 -34.533 -26.686 1.00 26.86 537 VAL A C 1
ATOM 4097 O O . VAL A 1 537 ? 60.346 -34.317 -27.835 1.00 26.86 537 VAL A O 1
ATOM 4100 N N . SER A 1 538 ? 59.181 -33.624 -26.160 1.00 24.42 538 SER A N 1
ATOM 4101 C CA . SER A 1 538 ? 58.507 -33.386 -24.870 1.00 24.42 538 SER A CA 1
ATOM 4102 C C . SER A 1 538 ? 57.527 -32.209 -25.068 1.00 24.42 538 SER A C 1
ATOM 4104 O O . SER A 1 538 ? 57.940 -31.173 -25.580 1.00 24.42 538 SER A O 1
ATOM 4106 N N . SER A 1 539 ? 56.274 -32.311 -24.608 1.00 28.00 539 SER A N 1
ATOM 4107 C CA . SER A 1 539 ? 55.634 -31.368 -23.656 1.00 28.00 539 SER A CA 1
ATOM 4108 C C . SER A 1 539 ? 54.103 -31.549 -23.599 1.00 28.00 539 SER A C 1
ATOM 4110 O O . SER A 1 539 ? 53.491 -32.196 -24.439 1.00 28.00 539 SER A O 1
ATOM 4112 N N . ARG A 1 540 ? 53.531 -31.106 -22.477 1.00 25.78 540 ARG A N 1
ATOM 4113 C CA . ARG A 1 540 ? 52.382 -31.648 -21.722 1.00 25.78 540 ARG A CA 1
ATOM 4114 C C . ARG A 1 540 ? 50.970 -31.237 -22.222 1.00 25.78 540 ARG A C 1
ATOM 4116 O O . ARG A 1 540 ? 50.855 -30.361 -23.068 1.00 25.78 540 ARG A O 1
ATOM 4123 N N . PRO A 1 541 ? 49.891 -31.877 -21.704 1.00 25.83 541 PRO A N 1
ATOM 4124 C CA . PRO A 1 541 ? 48.635 -32.107 -22.423 1.00 25.83 541 PRO A CA 1
ATOM 4125 C C . PRO A 1 541 ? 47.493 -31.144 -22.051 1.00 25.83 541 PRO A C 1
ATOM 4127 O O . PRO A 1 541 ? 47.326 -30.791 -20.884 1.00 25.83 541 PRO A O 1
ATOM 4130 N N . VAL A 1 542 ? 46.611 -30.849 -23.012 1.00 25.53 542 VAL A N 1
ATOM 4131 C CA . VAL A 1 542 ? 45.262 -30.315 -22.750 1.00 25.53 542 VAL A CA 1
ATOM 4132 C C . VAL A 1 542 ? 44.241 -31.434 -22.967 1.00 25.53 542 VAL A C 1
ATOM 4134 O O . VAL A 1 542 ? 44.180 -32.059 -24.025 1.00 25.53 542 VAL A O 1
ATOM 4137 N N . LYS A 1 543 ? 43.465 -31.728 -21.920 1.00 25.78 543 LYS A N 1
ATOM 4138 C CA . LYS A 1 543 ? 42.426 -32.764 -21.894 1.00 25.78 543 LYS A CA 1
ATOM 4139 C C . LYS A 1 543 ? 41.282 -32.421 -22.860 1.00 25.78 543 LYS A C 1
ATOM 4141 O O . LYS A 1 543 ? 40.663 -31.370 -22.743 1.00 25.78 543 LYS A O 1
ATOM 4146 N N . ARG A 1 544 ? 40.956 -33.374 -23.742 1.00 23.50 544 ARG A N 1
ATOM 4147 C CA . ARG A 1 544 ? 39.672 -33.500 -24.457 1.00 23.50 544 ARG A CA 1
ATOM 4148 C C . ARG A 1 544 ? 38.505 -33.423 -23.460 1.00 23.50 544 ARG A C 1
ATOM 4150 O O . ARG A 1 544 ? 38.379 -34.319 -22.624 1.00 23.50 544 ARG A O 1
ATOM 4157 N N . LEU A 1 545 ? 37.626 -32.426 -23.587 1.00 25.98 545 LEU A N 1
ATOM 4158 C CA . LEU A 1 545 ? 36.262 -32.533 -23.066 1.00 25.98 545 LEU A CA 1
ATOM 4159 C C . LEU A 1 545 ? 35.395 -33.247 -24.106 1.00 25.98 545 LEU A C 1
ATOM 4161 O O . LEU A 1 545 ? 35.414 -32.918 -25.289 1.00 25.98 545 LEU A O 1
ATOM 4165 N N . LYS A 1 546 ? 34.677 -34.266 -23.639 1.00 24.56 546 LYS A N 1
ATOM 4166 C CA . LYS A 1 546 ? 33.755 -35.090 -24.415 1.00 24.56 546 LYS A CA 1
ATOM 4167 C C . LYS A 1 546 ? 32.538 -34.255 -24.821 1.00 24.56 546 LYS A C 1
ATOM 4169 O O . LYS A 1 546 ? 31.768 -33.839 -23.962 1.00 24.56 546 LYS A O 1
ATOM 4174 N N . THR A 1 547 ? 32.344 -34.074 -26.121 1.00 26.19 547 THR A N 1
ATOM 4175 C CA . THR A 1 547 ? 31.065 -33.673 -26.710 1.00 26.19 547 THR A CA 1
ATOM 4176 C C . THR A 1 547 ? 30.111 -34.859 -26.603 1.00 26.19 547 THR A C 1
ATOM 4178 O O . THR A 1 547 ? 30.193 -35.798 -27.389 1.00 26.19 547 THR A O 1
ATOM 4181 N N . ALA A 1 548 ? 29.241 -34.851 -25.597 1.00 23.84 548 ALA A N 1
ATOM 4182 C CA . ALA A 1 548 ? 28.089 -35.741 -25.523 1.00 23.84 548 ALA A CA 1
ATOM 4183 C C . ALA A 1 548 ? 26.840 -34.939 -25.912 1.00 23.84 548 ALA A C 1
ATOM 4185 O O . ALA A 1 548 ? 26.053 -34.539 -25.062 1.00 23.84 548 ALA A O 1
ATOM 4186 N N . HIS A 1 549 ? 26.689 -34.670 -27.210 1.00 24.09 549 HIS A N 1
ATOM 4187 C CA . HIS A 1 549 ? 25.374 -34.437 -27.796 1.00 24.09 549 HIS A CA 1
ATOM 4188 C C . HIS A 1 549 ? 24.796 -35.815 -28.112 1.00 24.09 549 HIS A C 1
ATOM 4190 O O . HIS A 1 549 ? 25.135 -36.415 -29.129 1.00 24.09 549 HIS A O 1
ATOM 4196 N N . ILE A 1 550 ? 23.969 -36.338 -27.210 1.00 23.81 550 ILE A N 1
ATOM 4197 C CA . ILE A 1 550 ? 23.007 -37.370 -27.585 1.00 23.81 550 ILE A CA 1
ATOM 4198 C C . ILE A 1 550 ? 21.774 -36.621 -28.069 1.00 23.81 550 ILE A C 1
ATOM 4200 O O . ILE A 1 550 ? 21.168 -35.846 -27.332 1.00 23.81 550 ILE A O 1
ATOM 4204 N N . ALA A 1 551 ? 21.479 -36.831 -29.346 1.00 29.59 551 ALA A N 1
ATOM 4205 C CA . ALA A 1 551 ? 20.220 -36.518 -29.979 1.00 29.59 551 ALA A CA 1
ATOM 4206 C C . ALA A 1 551 ? 19.057 -37.013 -29.105 1.00 29.59 551 ALA A C 1
ATOM 4208 O O . ALA A 1 551 ? 18.892 -38.217 -28.915 1.00 29.59 551 ALA A O 1
ATOM 4209 N N . ALA A 1 552 ? 18.247 -36.090 -28.588 1.00 24.56 552 ALA A N 1
ATOM 4210 C CA . ALA A 1 552 ? 16.867 -36.415 -28.271 1.00 24.56 552 ALA A CA 1
ATOM 4211 C C . ALA A 1 552 ? 16.145 -36.506 -29.617 1.00 24.56 552 ALA A C 1
ATOM 4213 O O . ALA A 1 552 ? 16.106 -35.545 -30.386 1.00 24.56 552 ALA A O 1
ATOM 4214 N N . ALA A 1 553 ? 15.719 -37.721 -29.938 1.00 24.31 553 ALA A N 1
ATOM 4215 C CA . ALA A 1 553 ? 15.119 -38.099 -31.196 1.00 24.31 553 ALA A CA 1
ATOM 4216 C C . ALA A 1 553 ? 13.940 -37.189 -31.560 1.00 24.31 553 ALA A C 1
ATOM 4218 O O . ALA A 1 553 ? 13.028 -36.973 -30.762 1.00 24.31 553 ALA A O 1
ATOM 4219 N N . ALA A 1 554 ? 13.946 -36.731 -32.810 1.00 28.72 554 ALA A N 1
ATOM 4220 C CA . ALA A 1 554 ? 12.736 -36.357 -33.511 1.00 28.72 554 ALA A CA 1
ATOM 4221 C C . ALA A 1 554 ? 11.781 -37.559 -33.474 1.00 28.72 554 ALA A C 1
ATOM 4223 O O . ALA A 1 554 ? 11.981 -38.546 -34.179 1.00 28.72 554 ALA A O 1
ATOM 4224 N N . THR A 1 555 ? 10.769 -37.479 -32.618 1.00 24.61 555 THR A N 1
ATOM 4225 C CA . THR A 1 555 ? 9.575 -38.312 -32.742 1.00 24.61 555 THR A CA 1
ATOM 4226 C C . THR A 1 555 ? 8.539 -37.429 -33.432 1.00 24.61 555 THR A C 1
ATOM 4228 O O . THR A 1 555 ? 8.323 -36.309 -32.964 1.00 24.61 555 THR A O 1
ATOM 4231 N N . PRO A 1 556 ? 7.940 -37.845 -34.560 1.00 27.05 556 PRO A N 1
ATOM 4232 C CA . PRO A 1 556 ? 6.889 -37.061 -35.187 1.00 27.05 556 PRO A CA 1
ATOM 4233 C C . PRO A 1 556 ? 5.674 -37.084 -34.257 1.00 27.05 556 PRO A C 1
ATOM 4235 O O . PRO A 1 556 ? 5.053 -38.129 -34.074 1.00 27.05 556 PRO A O 1
ATOM 4238 N N . LEU A 1 557 ? 5.373 -35.952 -33.620 1.00 26.44 557 LEU A N 1
ATOM 4239 C CA . LEU A 1 557 ? 4.137 -35.794 -32.859 1.00 26.44 557 LEU A CA 1
ATOM 4240 C C . LEU A 1 557 ? 2.971 -35.619 -33.851 1.00 26.44 557 LEU A C 1
ATOM 4242 O O . LEU A 1 557 ? 3.125 -34.884 -34.833 1.00 26.44 557 LEU A O 1
ATOM 4246 N N . PRO A 1 558 ? 1.843 -36.324 -33.651 1.00 26.25 558 PRO A N 1
ATOM 4247 C CA . PRO A 1 558 ? 0.724 -36.311 -34.580 1.00 26.25 558 PRO A CA 1
ATOM 4248 C C . PRO A 1 558 ? 0.073 -34.928 -34.611 1.00 26.25 558 PRO A C 1
ATOM 4250 O O . PRO A 1 558 ? -0.070 -34.264 -33.586 1.00 26.25 558 PRO A O 1
ATOM 4253 N N . ALA A 1 559 ? -0.333 -34.505 -35.806 1.00 34.03 559 ALA A N 1
ATOM 4254 C CA . ALA A 1 559 ? -1.301 -33.435 -35.944 1.00 34.03 559 ALA A CA 1
ATOM 4255 C C . ALA A 1 559 ? -2.624 -33.955 -35.381 1.00 34.03 559 ALA A C 1
ATOM 4257 O O . ALA A 1 559 ? -3.208 -34.849 -35.986 1.00 34.03 559 ALA A O 1
ATOM 4258 N N . ASP A 1 560 ? -3.081 -33.435 -34.245 1.00 30.78 560 ASP A N 1
ATOM 4259 C CA . ASP A 1 560 ? -4.485 -33.600 -33.898 1.00 30.78 560 ASP A CA 1
ATOM 4260 C C . ASP A 1 560 ? -5.046 -32.401 -33.143 1.00 30.78 560 ASP A C 1
ATOM 4262 O O . ASP A 1 560 ? -4.521 -31.945 -32.129 1.00 30.78 560 ASP A O 1
ATOM 4266 N N . ASP A 1 561 ? -6.150 -31.918 -33.697 1.00 33.66 561 ASP A N 1
ATOM 4267 C CA . ASP A 1 561 ? -6.983 -30.793 -33.283 1.00 33.66 561 ASP A CA 1
ATOM 4268 C C . ASP A 1 561 ? -7.990 -31.240 -32.205 1.00 33.66 561 ASP A C 1
ATOM 4270 O O . ASP A 1 561 ? -9.140 -30.810 -32.146 1.00 33.66 561 ASP A O 1
ATOM 4274 N N . THR A 1 562 ? -7.572 -32.177 -31.353 1.00 32.53 562 THR A N 1
ATOM 4275 C CA . THR A 1 562 ? -8.359 -32.637 -30.212 1.00 32.53 562 THR A CA 1
ATOM 4276 C C . THR A 1 562 ? -7.766 -31.999 -28.966 1.00 32.53 562 THR A C 1
ATOM 4278 O O . THR A 1 562 ? -6.551 -31.949 -28.809 1.00 32.53 562 THR A O 1
ATOM 4281 N N . GLY A 1 563 ? -8.607 -31.465 -28.080 1.00 34.78 563 GLY A N 1
ATOM 4282 C CA . GLY A 1 563 ? -8.212 -30.774 -26.845 1.00 34.78 563 GLY A CA 1
ATOM 4283 C C . GLY A 1 563 ? -7.482 -31.634 -25.798 1.00 34.78 563 GLY A C 1
ATOM 4284 O O . GLY A 1 563 ? -7.645 -31.401 -24.604 1.00 34.78 563 GLY A O 1
ATOM 4285 N N . ALA A 1 564 ? -6.694 -32.624 -26.214 1.00 33.34 564 ALA A N 1
ATOM 4286 C CA . ALA A 1 564 ? -5.762 -33.362 -25.386 1.00 33.34 564 ALA A CA 1
ATOM 4287 C C . ALA A 1 564 ? -4.429 -32.599 -25.325 1.00 33.34 564 ALA A C 1
ATOM 4289 O O . ALA A 1 564 ? -3.648 -32.556 -26.273 1.00 33.34 564 ALA A O 1
ATOM 4290 N N . GLY A 1 565 ? -4.186 -31.952 -24.189 1.00 39.75 565 GLY A N 1
ATOM 4291 C CA . GLY A 1 565 ? -2.897 -31.345 -23.863 1.00 39.75 565 GLY A CA 1
ATOM 4292 C C . GLY A 1 565 ? -1.789 -32.378 -23.698 1.00 39.75 565 GLY A C 1
ATOM 4293 O O . GLY A 1 565 ? -2.044 -33.583 -23.756 1.00 39.75 565 GLY A O 1
ATOM 4294 N N . PRO A 1 566 ? -0.547 -31.918 -23.476 1.00 37.66 566 PRO A N 1
ATOM 4295 C CA . PRO A 1 566 ? 0.574 -32.825 -23.271 1.00 37.66 566 PRO A CA 1
ATOM 4296 C C . PRO A 1 566 ? 0.285 -33.766 -22.092 1.00 37.66 566 PRO A C 1
ATOM 4298 O O . PRO A 1 566 ? -0.324 -33.368 -21.095 1.00 37.66 566 PRO A O 1
ATOM 4301 N N . ASN A 1 567 ? 0.720 -35.024 -22.206 1.00 40.06 567 ASN A N 1
ATOM 4302 C CA . ASN A 1 567 ? 0.602 -35.998 -21.123 1.00 40.06 567 ASN A CA 1
ATOM 4303 C C . ASN A 1 567 ? 1.203 -35.402 -19.841 1.00 40.06 567 ASN A C 1
ATOM 4305 O O . ASN A 1 567 ? 2.359 -34.975 -19.833 1.00 40.06 567 ASN A O 1
ATOM 4309 N N . ALA A 1 568 ? 0.441 -35.427 -18.743 1.00 43.56 568 ALA A N 1
ATOM 4310 C CA . ALA A 1 568 ? 0.835 -34.883 -17.437 1.00 43.56 568 ALA A CA 1
ATOM 4311 C C . ALA A 1 568 ? 2.176 -35.435 -16.892 1.00 43.56 568 ALA A C 1
ATOM 4313 O O . ALA A 1 568 ? 2.705 -34.917 -15.912 1.00 43.56 568 ALA A O 1
ATOM 4314 N N . SER A 1 569 ? 2.741 -36.472 -17.522 1.00 40.00 569 SER A N 1
ATOM 4315 C CA . SER A 1 569 ? 4.025 -37.091 -17.190 1.00 40.00 569 SER A CA 1
ATOM 4316 C C . SER A 1 569 ? 5.275 -36.332 -17.664 1.00 40.00 569 SER A C 1
ATOM 4318 O O . SER A 1 569 ? 6.359 -36.663 -17.194 1.00 40.00 569 SER A O 1
ATOM 4320 N N . GLU A 1 570 ? 5.179 -35.356 -18.579 1.00 45.78 570 GLU A N 1
ATOM 4321 C CA . GLU A 1 570 ? 6.354 -34.601 -19.083 1.00 45.78 570 GLU A CA 1
ATOM 4322 C C . GLU A 1 570 ? 6.624 -33.276 -18.346 1.00 45.78 570 GLU A C 1
ATOM 4324 O O . GLU A 1 570 ? 7.663 -32.642 -18.552 1.00 45.78 570 GLU A O 1
ATOM 4329 N N . LEU A 1 571 ? 5.729 -32.858 -17.448 1.00 51.16 571 LEU A N 1
ATOM 4330 C CA . LEU A 1 571 ? 5.843 -31.587 -16.732 1.00 51.16 571 LEU A CA 1
ATOM 4331 C C . LEU A 1 571 ? 6.365 -31.809 -15.322 1.00 51.16 571 LEU A C 1
ATOM 4333 O O . LEU A 1 571 ? 5.845 -32.608 -14.543 1.00 51.16 571 LEU A O 1
ATOM 4337 N N . VAL A 1 572 ? 7.416 -31.073 -14.984 1.00 57.12 572 VAL A N 1
ATOM 4338 C CA . VAL A 1 572 ? 8.159 -31.274 -13.742 1.00 57.12 572 VAL A CA 1
ATOM 4339 C C . VAL A 1 572 ? 7.689 -30.260 -12.702 1.00 57.12 572 VAL A C 1
ATOM 4341 O O . VAL A 1 572 ? 7.971 -29.069 -12.823 1.00 57.12 572 VAL A O 1
ATOM 4344 N N . LYS A 1 573 ? 7.009 -30.736 -11.649 1.00 59.69 573 LYS A N 1
ATOM 4345 C CA . LYS A 1 573 ? 6.791 -29.959 -10.416 1.00 59.69 573 LYS A CA 1
ATOM 4346 C C . LYS A 1 573 ? 8.144 -29.748 -9.727 1.00 59.69 573 LYS A C 1
ATOM 4348 O O . LYS A 1 573 ? 8.836 -30.721 -9.422 1.00 59.69 573 LYS A O 1
ATOM 4353 N N . SER A 1 574 ? 8.515 -28.503 -9.444 1.00 64.56 574 SER A N 1
ATOM 4354 C CA . SER A 1 574 ? 9.765 -28.180 -8.745 1.00 64.56 574 SER A CA 1
ATOM 4355 C C . SER A 1 574 ? 9.583 -27.046 -7.739 1.00 64.56 574 SER A C 1
ATOM 4357 O O . SER A 1 574 ? 8.592 -26.322 -7.786 1.00 64.56 574 SER A O 1
ATOM 4359 N N . ASP A 1 575 ? 10.583 -26.858 -6.881 1.00 69.75 575 ASP A N 1
ATOM 4360 C CA . ASP A 1 575 ? 10.651 -25.714 -5.971 1.00 69.75 575 ASP A CA 1
ATOM 4361 C C . ASP A 1 575 ? 11.106 -24.433 -6.700 1.00 69.75 575 ASP A C 1
ATOM 4363 O O . ASP A 1 575 ? 11.615 -24.485 -7.832 1.00 69.75 575 ASP A O 1
ATOM 4367 N N . LEU A 1 576 ? 10.918 -23.283 -6.042 1.00 71.81 576 LEU A N 1
ATOM 4368 C CA . LEU A 1 576 ? 11.416 -21.980 -6.489 1.00 71.81 576 LEU A CA 1
ATOM 4369 C C . LEU A 1 576 ? 12.922 -21.848 -6.281 1.00 71.81 576 LEU A C 1
ATOM 4371 O O . LEU A 1 576 ? 13.430 -21.987 -5.166 1.00 71.81 576 LEU A O 1
ATOM 4375 N N . THR A 1 577 ? 13.628 -21.498 -7.350 1.00 71.81 577 THR A N 1
ATOM 4376 C CA . THR A 1 577 ? 15.036 -21.103 -7.304 1.00 71.81 577 THR A CA 1
ATOM 4377 C C . THR A 1 577 ? 15.175 -19.619 -6.951 1.00 71.81 577 THR A C 1
ATOM 4379 O O . THR A 1 577 ? 14.222 -18.844 -7.037 1.00 71.81 577 THR A O 1
ATOM 4382 N N . ALA A 1 578 ? 16.386 -19.189 -6.588 1.00 64.56 578 ALA A N 1
ATOM 4383 C CA . ALA A 1 578 ? 16.673 -17.776 -6.326 1.00 64.56 578 ALA A CA 1
ATOM 4384 C C . ALA A 1 578 ? 16.424 -16.872 -7.552 1.00 64.56 578 ALA A C 1
ATOM 4386 O O . ALA A 1 578 ? 16.007 -15.729 -7.388 1.00 64.56 578 ALA A O 1
ATOM 4387 N N . ALA A 1 579 ? 16.636 -17.391 -8.767 1.00 65.50 579 ALA A N 1
ATOM 4388 C CA . ALA A 1 579 ? 16.361 -16.665 -10.006 1.00 65.50 579 ALA A CA 1
ATOM 4389 C C . ALA A 1 579 ? 14.851 -16.521 -10.267 1.00 65.50 579 ALA A C 1
ATOM 4391 O O . ALA A 1 579 ? 14.409 -15.469 -10.724 1.00 65.50 579 ALA A O 1
ATOM 4392 N N . ASP A 1 580 ? 14.054 -17.540 -9.921 1.00 76.50 580 ASP A N 1
ATOM 4393 C CA . ASP A 1 580 ? 12.595 -17.480 -10.077 1.00 76.50 580 ASP A CA 1
ATOM 4394 C C . ASP A 1 580 ? 11.978 -16.436 -9.136 1.00 76.50 580 ASP A C 1
ATOM 4396 O O . ASP A 1 580 ? 11.100 -15.680 -9.542 1.00 76.50 580 ASP A O 1
ATOM 4400 N N . LEU A 1 581 ? 12.468 -16.342 -7.890 1.00 71.88 581 LEU A N 1
ATOM 4401 C CA . LEU A 1 581 ? 11.967 -15.365 -6.912 1.00 71.88 581 LEU A CA 1
ATOM 4402 C C . LEU A 1 581 ? 12.038 -13.932 -7.441 1.00 71.88 581 LEU A C 1
ATOM 4404 O O . LEU A 1 581 ? 11.172 -13.118 -7.134 1.00 71.88 581 LEU A O 1
ATOM 4408 N N . GLN A 1 582 ? 13.049 -13.626 -8.250 1.00 70.06 582 GLN A N 1
ATOM 4409 C CA . GLN A 1 582 ? 13.215 -12.301 -8.820 1.00 70.06 582 GLN A CA 1
ATOM 4410 C C . GLN A 1 582 ? 12.103 -11.963 -9.827 1.00 70.06 582 GLN A C 1
ATOM 4412 O O . GLN A 1 582 ? 11.467 -10.924 -9.686 1.00 70.06 582 GLN A O 1
ATOM 4417 N N . ILE A 1 583 ? 11.837 -12.832 -10.811 1.00 74.00 583 ILE A N 1
ATOM 4418 C CA . ILE A 1 583 ? 10.770 -12.594 -11.802 1.00 74.00 583 ILE A CA 1
ATOM 4419 C C . ILE A 1 583 ? 9.379 -12.650 -11.163 1.00 74.00 583 ILE A C 1
ATOM 4421 O O . ILE A 1 583 ? 8.518 -11.840 -11.498 1.00 74.00 583 ILE A O 1
ATOM 4425 N N . ILE A 1 584 ? 9.174 -13.542 -10.192 1.00 76.69 584 ILE A N 1
ATOM 4426 C CA . ILE A 1 584 ? 7.908 -13.653 -9.458 1.00 76.69 584 ILE A CA 1
ATOM 4427 C C . ILE A 1 584 ? 7.622 -12.377 -8.679 1.00 76.69 584 ILE A C 1
ATOM 4429 O O . ILE A 1 584 ? 6.493 -11.910 -8.701 1.00 76.69 584 ILE A O 1
ATOM 4433 N N . LYS A 1 585 ? 8.638 -11.770 -8.058 1.00 72.62 585 LYS A N 1
ATOM 4434 C CA . LYS A 1 585 ? 8.489 -10.468 -7.407 1.00 72.62 585 LYS A CA 1
ATOM 4435 C C . LYS A 1 585 ? 8.008 -9.383 -8.384 1.00 72.62 585 LYS A C 1
ATOM 4437 O O . LYS A 1 585 ? 7.199 -8.550 -8.010 1.00 72.62 585 LYS A O 1
ATOM 4442 N N . TYR A 1 586 ? 8.478 -9.365 -9.628 1.00 72.06 586 TYR A N 1
ATOM 4443 C CA . TYR A 1 586 ? 8.027 -8.341 -10.586 1.00 72.06 586 TYR A CA 1
ATOM 4444 C C . TYR A 1 586 ? 6.604 -8.573 -11.061 1.00 72.06 586 TYR A C 1
ATOM 4446 O O . TYR A 1 586 ? 5.850 -7.630 -11.277 1.00 72.06 586 TYR A O 1
ATOM 4454 N N . ILE A 1 587 ? 6.235 -9.839 -11.213 1.00 75.94 587 ILE A N 1
ATOM 4455 C CA . ILE A 1 587 ? 4.859 -10.208 -11.500 1.00 75.94 587 ILE A CA 1
ATOM 4456 C C . ILE A 1 587 ? 3.951 -9.853 -10.302 1.00 75.94 587 ILE A C 1
ATOM 4458 O O . ILE A 1 587 ? 2.845 -9.361 -10.509 1.00 75.94 587 ILE A O 1
ATOM 4462 N N . ASP A 1 588 ? 4.447 -10.013 -9.068 1.00 73.94 588 ASP A N 1
ATOM 4463 C CA . ASP A 1 588 ? 3.824 -9.571 -7.807 1.00 73.94 588 ASP A CA 1
ATOM 4464 C C . ASP A 1 588 ? 3.558 -8.071 -7.778 1.00 73.94 588 ASP A C 1
ATOM 4466 O O . ASP A 1 588 ? 2.418 -7.662 -7.556 1.00 73.94 588 ASP A O 1
ATOM 4470 N N . GLU A 1 589 ? 4.570 -7.272 -8.110 1.00 70.12 589 GLU A N 1
ATOM 4471 C CA . GLU A 1 589 ? 4.441 -5.824 -8.254 1.00 70.12 589 GLU A CA 1
ATOM 4472 C C . GLU A 1 589 ? 3.424 -5.475 -9.360 1.00 70.12 589 GLU A C 1
ATOM 4474 O O . GLU A 1 589 ? 2.502 -4.701 -9.118 1.00 70.12 589 GLU A O 1
ATOM 4479 N N . LEU A 1 590 ? 3.488 -6.097 -10.545 1.00 73.50 590 LEU A N 1
ATOM 4480 C CA . LEU A 1 590 ? 2.550 -5.800 -11.641 1.00 73.50 590 LEU A CA 1
ATOM 4481 C C . LEU A 1 590 ? 1.082 -6.092 -11.271 1.00 73.50 590 LEU A C 1
ATOM 4483 O O . LEU A 1 590 ? 0.188 -5.332 -11.639 1.00 73.50 590 LEU A O 1
ATOM 4487 N N . MET A 1 591 ? 0.813 -7.170 -10.531 1.00 74.38 591 MET A N 1
ATOM 4488 C CA . MET A 1 591 ? -0.542 -7.511 -10.070 1.00 74.38 591 MET A CA 1
ATOM 4489 C C . MET A 1 591 ? -1.037 -6.652 -8.895 1.00 74.38 591 MET A C 1
ATOM 4491 O O . MET A 1 591 ? -2.206 -6.772 -8.523 1.00 74.38 591 MET A O 1
ATOM 4495 N N . ALA A 1 592 ? -0.172 -5.824 -8.303 1.00 66.56 592 ALA A N 1
ATOM 4496 C CA . ALA A 1 592 ? -0.481 -4.938 -7.182 1.00 66.56 592 ALA A CA 1
ATOM 4497 C C . ALA A 1 592 ? -0.961 -3.540 -7.609 1.00 66.56 592 ALA A C 1
ATOM 4499 O O . ALA A 1 592 ? -1.541 -2.826 -6.798 1.00 66.56 592 ALA A O 1
ATOM 4500 N N . HIS A 1 593 ? -0.687 -3.127 -8.850 1.00 57.44 593 HIS A N 1
ATOM 4501 C CA . HIS A 1 593 ? -0.903 -1.747 -9.310 1.00 57.44 593 HIS A CA 1
ATOM 4502 C C . HIS A 1 593 ? -2.158 -1.556 -10.174 1.00 57.44 593 HIS A C 1
ATOM 4504 O O . HIS A 1 593 ? -2.592 -0.427 -10.377 1.00 57.44 593 HIS A O 1
ATOM 4510 N N . ASP A 1 594 ? -2.763 -2.646 -10.642 1.00 65.88 594 ASP A N 1
ATOM 4511 C CA . ASP A 1 594 ? -3.950 -2.646 -11.493 1.00 65.88 594 ASP A CA 1
ATOM 4512 C C . ASP A 1 594 ? -4.989 -3.642 -10.973 1.00 65.88 594 ASP A C 1
ATOM 4514 O O . ASP A 1 594 ? -4.662 -4.614 -10.288 1.00 65.88 594 ASP A O 1
ATOM 4518 N N . PHE A 1 595 ? -6.240 -3.481 -11.405 1.00 77.06 595 PHE A N 1
ATOM 4519 C CA . PHE A 1 595 ? -7.265 -4.509 -11.247 1.00 77.06 595 PHE A CA 1
ATOM 4520 C C . PHE A 1 595 ? -6.982 -5.666 -12.215 1.00 77.06 595 PHE A C 1
ATOM 4522 O O . PHE A 1 595 ? -7.645 -5.810 -13.241 1.00 77.06 595 PHE A O 1
ATOM 4529 N N . ARG A 1 596 ? -5.960 -6.478 -11.915 1.00 82.25 596 ARG A N 1
ATOM 4530 C CA . ARG A 1 596 ? -5.532 -7.631 -12.720 1.00 82.25 596 ARG A CA 1
ATOM 4531 C C . ARG A 1 596 ? -5.952 -8.959 -12.104 1.00 82.25 596 ARG A C 1
ATOM 4533 O O . ARG A 1 596 ? -5.862 -9.173 -10.896 1.00 82.25 596 ARG A O 1
ATOM 4540 N N . THR A 1 597 ? -6.364 -9.879 -12.970 1.00 85.88 597 THR A N 1
ATOM 4541 C CA . THR A 1 597 ? -6.654 -11.282 -12.619 1.00 85.88 597 THR A CA 1
ATOM 4542 C C . THR A 1 597 ? -5.423 -12.174 -12.775 1.00 85.88 597 THR A C 1
ATOM 4544 O O . THR A 1 597 ? -5.265 -13.139 -12.026 1.00 85.88 597 THR A O 1
ATOM 4547 N N . TYR A 1 598 ? -4.524 -11.818 -13.695 1.00 88.38 598 TYR A N 1
ATOM 4548 C CA . TYR A 1 598 ? -3.239 -12.470 -13.926 1.00 88.38 598 TYR A CA 1
ATOM 4549 C C . TYR A 1 598 ? -2.207 -11.466 -14.452 1.00 88.38 598 TYR A C 1
ATOM 4551 O O . TYR A 1 598 ? -2.538 -10.328 -14.787 1.00 88.38 598 TYR A O 1
ATOM 4559 N N . ALA A 1 599 ? -0.954 -11.890 -14.542 1.00 87.00 599 ALA A N 1
ATOM 4560 C CA . ALA A 1 599 ? 0.130 -11.125 -15.139 1.00 87.00 599 ALA A CA 1
ATOM 4561 C C . ALA A 1 599 ? 1.111 -12.046 -15.871 1.00 87.00 599 ALA A C 1
ATOM 4563 O O . ALA A 1 599 ? 1.198 -13.249 -15.604 1.00 87.00 599 ALA A O 1
ATOM 4564 N N . THR A 1 600 ? 1.851 -11.470 -16.816 1.00 88.00 600 THR A N 1
ATOM 4565 C CA . THR A 1 600 ? 2.831 -12.194 -17.630 1.00 88.00 600 THR A CA 1
ATOM 4566 C C . THR A 1 600 ? 4.197 -11.531 -17.582 1.00 88.00 600 THR A C 1
ATOM 4568 O O . THR A 1 600 ? 4.322 -10.340 -17.293 1.00 88.00 600 THR A O 1
ATOM 4571 N N . GLY A 1 601 ? 5.230 -12.306 -17.896 1.00 86.00 601 GLY A N 1
ATOM 4572 C CA . GLY A 1 601 ? 6.588 -11.809 -18.019 1.00 86.00 601 GLY A CA 1
ATOM 4573 C C . GLY A 1 601 ? 7.487 -12.719 -18.843 1.00 86.00 601 GLY A C 1
ATOM 4574 O O . GLY A 1 601 ? 7.065 -13.773 -19.318 1.00 86.00 601 GLY A O 1
ATOM 4575 N N . PHE A 1 602 ? 8.748 -12.333 -18.998 1.00 86.56 602 PHE A N 1
ATOM 4576 C CA . PHE A 1 602 ? 9.770 -13.190 -19.595 1.00 86.56 602 PHE A CA 1
ATOM 4577 C C . PHE A 1 602 ? 11.136 -13.001 -18.932 1.00 86.56 602 PHE A C 1
ATOM 4579 O O . PHE A 1 602 ? 11.429 -11.970 -18.331 1.00 86.56 602 PHE A O 1
ATOM 4586 N N . VAL A 1 603 ? 11.996 -14.006 -19.076 1.00 84.25 603 VAL A N 1
ATOM 4587 C CA . VAL A 1 603 ? 13.414 -13.952 -18.709 1.00 84.25 603 VAL A CA 1
ATOM 4588 C C . VAL A 1 603 ? 14.235 -14.340 -19.931 1.00 84.25 603 VAL A C 1
ATOM 4590 O O . VAL A 1 603 ? 14.019 -15.408 -20.499 1.00 84.25 603 VAL A O 1
ATOM 4593 N N . LEU A 1 604 ? 15.169 -13.484 -20.332 1.00 83.75 604 LEU A N 1
ATOM 4594 C CA . LEU A 1 604 ? 16.149 -13.735 -21.382 1.00 83.75 604 LEU A CA 1
ATOM 4595 C C . LEU A 1 604 ? 17.513 -13.985 -20.728 1.00 83.75 604 LEU A C 1
ATOM 4597 O O . LEU A 1 604 ? 18.116 -13.063 -20.196 1.00 83.75 604 LEU A O 1
ATOM 4601 N N . GLU A 1 605 ? 17.991 -15.227 -20.738 1.00 81.69 605 GLU A N 1
ATOM 4602 C CA . GLU A 1 605 ? 19.320 -15.612 -20.250 1.00 81.69 605 GLU A CA 1
ATOM 4603 C C . GLU A 1 605 ? 20.244 -15.916 -21.435 1.00 81.69 605 GLU A C 1
ATOM 4605 O O . GLU A 1 605 ? 20.044 -16.886 -22.165 1.00 81.69 605 GLU A O 1
ATOM 4610 N N . ASP A 1 606 ? 21.270 -15.090 -21.630 1.00 81.50 606 ASP A N 1
ATOM 4611 C CA . ASP A 1 606 ? 22.130 -15.065 -22.811 1.00 81.50 606 ASP A CA 1
ATOM 4612 C C . ASP A 1 606 ? 21.303 -14.921 -24.099 1.00 81.50 606 ASP A C 1
ATOM 4614 O O . ASP A 1 606 ? 20.945 -13.811 -24.475 1.00 81.50 606 ASP A O 1
ATOM 4618 N N . ASN A 1 607 ? 20.981 -16.014 -24.783 1.00 85.62 607 ASN A N 1
ATOM 4619 C CA . ASN A 1 607 ? 20.106 -16.039 -25.957 1.00 85.62 607 ASN A CA 1
ATOM 4620 C C . ASN A 1 607 ? 18.851 -16.901 -25.751 1.00 85.62 607 ASN A C 1
ATOM 4622 O O . ASN A 1 607 ? 18.083 -17.093 -26.689 1.00 85.62 607 ASN A O 1
ATOM 4626 N N . LYS A 1 608 ? 18.635 -17.427 -24.544 1.00 89.25 608 LYS A N 1
ATOM 4627 C CA . LYS A 1 608 ? 17.494 -18.275 -24.214 1.00 89.25 608 LYS A CA 1
ATOM 4628 C C . LYS A 1 608 ? 16.401 -17.472 -23.534 1.00 89.25 608 LYS A C 1
ATOM 4630 O O . LYS A 1 608 ? 16.594 -16.979 -22.428 1.00 89.25 608 LYS A O 1
ATOM 4635 N N . MET A 1 609 ? 15.241 -17.383 -24.167 1.00 91.12 609 MET A N 1
ATOM 4636 C CA . MET A 1 609 ? 14.066 -16.743 -23.593 1.00 91.12 609 MET A CA 1
ATOM 4637 C C . MET A 1 609 ? 13.139 -17.779 -22.962 1.00 91.12 609 MET A C 1
ATOM 4639 O O . MET A 1 609 ? 12.914 -18.851 -23.521 1.00 91.12 609 MET A O 1
ATOM 4643 N N . THR A 1 610 ? 12.590 -17.442 -21.798 1.00 92.06 610 THR A N 1
ATOM 4644 C CA . THR A 1 610 ? 11.551 -18.207 -21.106 1.00 92.06 610 THR A CA 1
ATOM 4645 C C . THR A 1 610 ? 10.395 -17.290 -20.733 1.00 92.06 610 THR A C 1
ATOM 4647 O O . THR A 1 610 ? 10.629 -16.190 -20.235 1.00 92.06 610 THR A O 1
ATOM 4650 N N . LEU A 1 611 ? 9.161 -17.736 -20.951 1.00 93.06 611 LEU A N 1
ATOM 4651 C CA . LEU A 1 611 ? 7.940 -16.975 -20.687 1.00 93.06 611 LEU A CA 1
ATOM 4652 C C . LEU A 1 611 ? 7.320 -17.395 -19.352 1.00 93.06 611 LEU A C 1
ATOM 4654 O O . LEU A 1 611 ? 7.422 -18.554 -18.946 1.00 93.06 611 LEU A O 1
ATOM 4658 N N . TRP A 1 612 ? 6.671 -16.446 -18.688 1.00 90.94 612 TRP A N 1
ATOM 4659 C CA . TRP A 1 612 ? 6.104 -16.590 -17.353 1.00 90.94 612 TRP A CA 1
ATOM 4660 C C . TRP A 1 612 ? 4.667 -16.084 -17.313 1.00 90.94 612 TRP A C 1
ATOM 4662 O O . TRP A 1 612 ? 4.357 -15.018 -17.840 1.00 90.94 612 TRP A O 1
ATOM 4672 N N . TYR A 1 613 ? 3.805 -16.843 -16.649 1.00 91.25 613 TYR A N 1
ATOM 4673 C CA . TYR A 1 613 ? 2.430 -16.492 -16.315 1.00 91.25 613 TYR A CA 1
ATOM 4674 C C . TYR A 1 613 ? 2.226 -16.716 -14.817 1.00 91.25 613 TYR A C 1
ATOM 4676 O O . TYR A 1 613 ? 2.636 -17.752 -14.283 1.00 91.25 613 TYR A O 1
ATOM 4684 N N . ALA A 1 614 ? 1.575 -15.768 -14.152 1.00 87.62 614 ALA A N 1
ATOM 4685 C CA . ALA A 1 614 ? 1.094 -15.939 -12.791 1.00 87.62 614 ALA A CA 1
ATOM 4686 C C . ALA A 1 614 ? -0.337 -15.434 -12.670 1.00 87.62 614 ALA A C 1
ATOM 4688 O O . ALA A 1 614 ? -0.695 -14.403 -13.234 1.00 87.62 614 ALA A O 1
ATOM 4689 N N . ASP A 1 615 ? -1.121 -16.126 -11.862 1.00 86.31 615 ASP A N 1
ATOM 4690 C CA . ASP A 1 615 ? -2.370 -15.606 -11.322 1.00 86.31 615 ASP A CA 1
ATOM 4691 C C . ASP A 1 615 ? -2.429 -15.895 -9.818 1.00 86.31 615 ASP A C 1
ATOM 4693 O O . ASP A 1 615 ? -1.448 -16.324 -9.207 1.00 86.31 615 ASP A O 1
ATOM 4697 N N . ARG A 1 616 ? -3.597 -15.680 -9.212 1.00 81.88 616 ARG A N 1
ATOM 4698 C CA . ARG A 1 616 ? -3.808 -15.854 -7.769 1.00 81.88 616 ARG A CA 1
ATOM 4699 C C . ARG A 1 616 ? -3.724 -17.314 -7.285 1.00 81.88 616 ARG A C 1
ATOM 4701 O O . ARG A 1 616 ? -3.782 -17.546 -6.079 1.00 81.88 616 ARG A O 1
ATOM 4708 N N . MET A 1 617 ? -3.621 -18.289 -8.190 1.00 81.06 617 MET A N 1
ATOM 4709 C CA . MET A 1 617 ? -3.640 -19.727 -7.890 1.00 81.06 617 MET A CA 1
ATOM 4710 C C . MET A 1 617 ? -2.307 -20.437 -8.178 1.00 81.06 617 MET A C 1
ATOM 4712 O O . MET A 1 617 ? -2.120 -21.574 -7.746 1.00 81.06 617 MET A O 1
ATOM 4716 N N . GLY A 1 618 ? -1.372 -19.816 -8.907 1.00 83.38 618 GLY A N 1
ATOM 4717 C CA . GLY A 1 618 ? -0.059 -20.421 -9.152 1.00 83.38 618 GLY A CA 1
ATOM 4718 C C . GLY A 1 618 ? 0.720 -19.848 -10.332 1.00 83.38 618 GLY A C 1
ATOM 4719 O O . GLY A 1 618 ? 0.318 -18.877 -10.972 1.00 83.38 618 GLY A O 1
ATOM 4720 N N . LEU A 1 619 ? 1.824 -20.518 -10.664 1.00 86.31 619 LEU A N 1
ATOM 4721 C CA . LEU A 1 619 ? 2.818 -20.082 -11.644 1.00 86.31 619 LEU A CA 1
ATOM 4722 C C . LEU A 1 619 ? 2.938 -21.067 -12.809 1.00 86.31 619 LEU A C 1
ATOM 4724 O O . LEU A 1 619 ? 2.896 -22.285 -12.621 1.00 86.31 619 LEU A O 1
ATOM 4728 N N . VAL A 1 620 ? 3.146 -20.536 -14.013 1.00 88.00 620 VAL A N 1
ATOM 4729 C CA . VAL A 1 620 ? 3.427 -21.315 -15.223 1.00 88.00 620 VAL A CA 1
ATOM 4730 C C . VAL A 1 620 ? 4.631 -20.722 -15.945 1.00 88.00 620 VAL A C 1
ATOM 4732 O O . VAL A 1 620 ? 4.650 -19.542 -16.290 1.00 88.00 620 VAL A O 1
ATOM 4735 N N . GLN A 1 621 ? 5.632 -21.560 -16.190 1.00 90.81 621 GLN A N 1
ATOM 4736 C CA . GLN A 1 621 ? 6.848 -21.242 -16.923 1.00 90.81 621 GLN A CA 1
ATOM 4737 C C . GLN A 1 621 ? 6.879 -22.041 -18.231 1.00 90.81 621 GLN A C 1
ATOM 4739 O O . GLN A 1 621 ? 6.691 -23.264 -18.229 1.00 90.81 621 GLN A O 1
ATOM 4744 N N . SER A 1 622 ? 7.150 -21.371 -19.351 1.00 93.25 622 SER A N 1
ATOM 4745 C CA . SER A 1 622 ? 7.307 -22.042 -20.641 1.00 93.25 622 SER A CA 1
ATOM 4746 C C . SER A 1 622 ? 8.594 -22.870 -20.723 1.00 93.25 622 SER A C 1
ATOM 4748 O O . SER A 1 622 ? 9.508 -22.728 -19.913 1.00 93.25 622 SER A O 1
ATOM 4750 N N . ALA A 1 623 ? 8.704 -23.719 -21.744 1.00 92.81 623 ALA A N 1
ATOM 4751 C CA . ALA A 1 623 ? 10.003 -24.200 -22.203 1.00 92.81 623 ALA A CA 1
ATOM 4752 C C . ALA A 1 623 ? 10.869 -23.009 -22.663 1.00 92.81 623 ALA A C 1
ATOM 4754 O O . ALA A 1 623 ? 10.338 -21.990 -23.118 1.00 92.81 623 ALA A O 1
ATOM 4755 N N . SER A 1 624 ? 12.193 -23.128 -22.541 1.00 92.62 624 SER A N 1
ATOM 4756 C CA . SER A 1 624 ? 13.122 -22.107 -23.040 1.00 92.62 624 SER A CA 1
ATOM 4757 C C . SER A 1 624 ? 13.363 -22.281 -24.540 1.00 92.62 624 SER A C 1
ATOM 4759 O O . SER A 1 624 ? 13.576 -23.417 -24.966 1.00 92.62 624 SER A O 1
ATOM 4761 N N . PHE A 1 625 ? 13.450 -21.190 -25.299 1.00 94.31 625 PHE A N 1
ATOM 4762 C CA . PHE A 1 625 ? 13.805 -21.201 -26.725 1.00 94.31 625 PHE A CA 1
ATOM 4763 C C . PHE A 1 625 ? 14.951 -20.230 -27.025 1.00 94.31 625 PHE A C 1
ATOM 4765 O O . PHE A 1 625 ? 15.136 -19.238 -26.319 1.00 94.31 625 PHE A O 1
ATOM 4772 N N . ASP A 1 626 ? 15.738 -20.521 -28.057 1.00 91.88 626 ASP A N 1
ATOM 4773 C CA . ASP A 1 626 ? 16.861 -19.679 -28.486 1.00 91.88 626 ASP A CA 1
ATOM 4774 C C . ASP A 1 626 ? 16.383 -18.589 -29.455 1.00 91.88 626 ASP A C 1
ATOM 4776 O O . ASP A 1 626 ? 15.917 -18.890 -30.551 1.00 91.88 626 ASP A O 1
ATOM 4780 N N . ILE A 1 627 ? 16.521 -17.314 -29.090 1.00 91.25 627 ILE A N 1
ATOM 4781 C CA . ILE A 1 627 ? 15.965 -16.197 -29.871 1.00 91.25 627 ILE A CA 1
ATOM 4782 C C . ILE A 1 627 ? 16.600 -16.015 -31.263 1.00 91.25 627 ILE A C 1
ATOM 4784 O O . ILE A 1 627 ? 16.046 -15.294 -32.090 1.00 91.25 627 ILE A O 1
ATOM 4788 N N . PHE A 1 628 ? 17.751 -16.642 -31.535 1.00 89.12 628 PHE A N 1
ATOM 4789 C CA . PHE A 1 628 ? 18.452 -16.546 -32.823 1.00 89.12 628 PHE A CA 1
ATOM 4790 C C . PHE A 1 628 ? 18.341 -17.808 -33.674 1.00 89.12 628 PHE A C 1
ATOM 4792 O O . PHE A 1 628 ? 18.348 -17.715 -34.905 1.00 89.12 628 PHE A O 1
ATOM 4799 N N . ARG A 1 629 ? 18.234 -18.976 -33.032 1.00 86.69 629 ARG A N 1
ATOM 4800 C CA . ARG A 1 629 ? 18.031 -20.261 -33.721 1.00 86.69 629 ARG A CA 1
ATOM 4801 C C . ARG A 1 629 ? 16.554 -20.581 -33.942 1.00 86.69 629 ARG A C 1
ATOM 4803 O O . ARG A 1 629 ? 16.226 -21.259 -34.909 1.00 86.69 629 ARG A O 1
ATOM 4810 N N . GLU A 1 630 ? 15.685 -20.065 -33.078 1.00 91.50 630 GLU A N 1
ATOM 4811 C CA . GLU A 1 630 ? 14.229 -20.229 -33.112 1.00 91.50 630 GLU A CA 1
ATOM 4812 C C . GLU A 1 630 ? 13.515 -18.857 -33.137 1.00 91.50 630 GLU A C 1
ATOM 4814 O O . GLU A 1 630 ? 12.616 -18.597 -32.328 1.00 91.50 630 GLU A O 1
ATOM 4819 N N . PRO A 1 631 ? 13.890 -17.933 -34.047 1.00 92.19 631 PRO A N 1
ATOM 4820 C CA . PRO A 1 631 ? 13.395 -16.552 -34.028 1.00 92.19 631 PRO A CA 1
ATOM 4821 C C . PRO A 1 631 ? 11.889 -16.429 -34.274 1.00 92.19 631 PRO A C 1
ATOM 4823 O O . PRO A 1 631 ? 11.297 -15.417 -33.913 1.00 92.19 631 PRO A O 1
ATOM 4826 N N . TRP A 1 632 ? 11.244 -17.451 -34.847 1.00 91.50 632 TRP A N 1
ATOM 4827 C CA . TRP A 1 632 ? 9.790 -17.489 -35.005 1.00 91.50 632 TRP A CA 1
ATOM 4828 C C . TRP A 1 632 ? 9.064 -17.300 -33.669 1.00 91.50 632 TRP A C 1
ATOM 4830 O O . TRP A 1 632 ? 8.049 -16.613 -33.632 1.00 91.50 632 TRP A O 1
ATOM 4840 N N . PHE A 1 633 ? 9.591 -17.825 -32.556 1.00 93.88 633 PHE A N 1
ATOM 4841 C CA . PHE A 1 633 ? 8.982 -17.604 -31.243 1.00 93.88 633 PHE A CA 1
ATOM 4842 C C . PHE A 1 633 ? 9.180 -16.172 -30.743 1.00 93.88 633 PHE A C 1
ATOM 4844 O O . PHE A 1 633 ? 8.237 -15.601 -30.203 1.00 93.88 633 PHE A O 1
ATOM 4851 N N . LEU A 1 634 ? 10.347 -15.558 -30.974 1.00 92.94 634 LEU A N 1
ATOM 4852 C CA . LEU A 1 634 ? 10.563 -14.143 -30.648 1.00 92.94 634 LEU A CA 1
ATOM 4853 C C . LEU A 1 634 ? 9.606 -13.245 -31.448 1.00 92.94 634 LEU A C 1
ATOM 4855 O O . LEU A 1 634 ? 8.975 -12.358 -30.882 1.00 92.94 634 LEU A O 1
ATOM 4859 N N . ILE A 1 635 ? 9.452 -13.508 -32.746 1.00 91.44 635 ILE A N 1
ATOM 4860 C CA . ILE A 1 635 ? 8.537 -12.765 -33.620 1.00 91.44 635 ILE A CA 1
ATOM 4861 C C . ILE A 1 635 ? 7.087 -12.915 -33.147 1.00 91.44 635 ILE A C 1
ATOM 4863 O O . ILE A 1 635 ? 6.371 -11.922 -33.071 1.00 91.44 635 ILE A O 1
ATOM 4867 N N . LEU A 1 636 ? 6.652 -14.124 -32.776 1.00 90.56 636 LEU A N 1
ATOM 4868 C CA . LEU A 1 636 ? 5.305 -14.348 -32.243 1.00 90.56 636 LEU A CA 1
ATOM 4869 C C . LEU A 1 636 ? 5.087 -13.659 -30.881 1.00 90.56 636 LEU A C 1
ATOM 4871 O O . LEU A 1 636 ? 3.995 -13.157 -30.625 1.00 90.56 636 LEU A O 1
ATOM 4875 N N . VAL A 1 637 ? 6.110 -13.582 -30.022 1.00 90.56 637 VAL A N 1
ATOM 4876 C CA . VAL A 1 637 ? 6.066 -12.805 -28.767 1.00 90.56 637 VAL A CA 1
ATOM 4877 C C . VAL A 1 637 ? 5.884 -11.311 -29.064 1.00 90.56 637 VAL A C 1
ATOM 4879 O O . VAL A 1 637 ? 5.031 -10.665 -28.452 1.00 90.56 637 VAL A O 1
ATOM 4882 N N . ILE A 1 638 ? 6.639 -10.766 -30.023 1.00 88.06 638 ILE A N 1
ATOM 4883 C CA . ILE A 1 638 ? 6.524 -9.363 -30.455 1.00 88.06 638 ILE A CA 1
ATOM 4884 C C . ILE A 1 638 ? 5.141 -9.102 -31.054 1.00 88.06 638 ILE A C 1
ATOM 4886 O O . ILE A 1 638 ? 4.491 -8.125 -30.691 1.00 88.06 638 ILE A O 1
ATOM 4890 N N . ALA A 1 639 ? 4.647 -10.011 -31.896 1.00 86.00 639 ALA A N 1
ATOM 4891 C CA . ALA A 1 639 ? 3.310 -9.940 -32.472 1.00 86.00 639 ALA A CA 1
ATOM 4892 C C . ALA A 1 639 ? 2.218 -9.930 -31.393 1.00 86.00 639 ALA A C 1
ATOM 4894 O O . ALA A 1 639 ? 1.313 -9.102 -31.446 1.00 86.00 639 ALA A O 1
ATOM 4895 N N . ALA A 1 640 ? 2.324 -10.785 -30.372 1.00 86.38 640 ALA A N 1
ATOM 4896 C CA . ALA A 1 640 ? 1.389 -10.800 -29.249 1.00 86.38 640 ALA A CA 1
ATOM 4897 C C . ALA A 1 640 ? 1.321 -9.440 -28.532 1.00 86.38 640 ALA A C 1
ATOM 4899 O O . ALA A 1 640 ? 0.232 -8.928 -28.285 1.00 86.38 640 ALA A O 1
ATOM 4900 N N . HIS A 1 641 ? 2.465 -8.798 -28.280 1.00 82.06 641 HIS A N 1
ATOM 4901 C CA . HIS A 1 641 ? 2.512 -7.453 -27.689 1.00 82.06 641 HIS A CA 1
ATOM 4902 C C . HIS A 1 641 ? 2.018 -6.371 -28.656 1.00 82.06 641 HIS A C 1
ATOM 4904 O O . HIS A 1 641 ? 1.395 -5.390 -28.244 1.00 82.06 641 HIS A O 1
ATOM 4910 N N . ARG A 1 642 ? 2.255 -6.555 -29.959 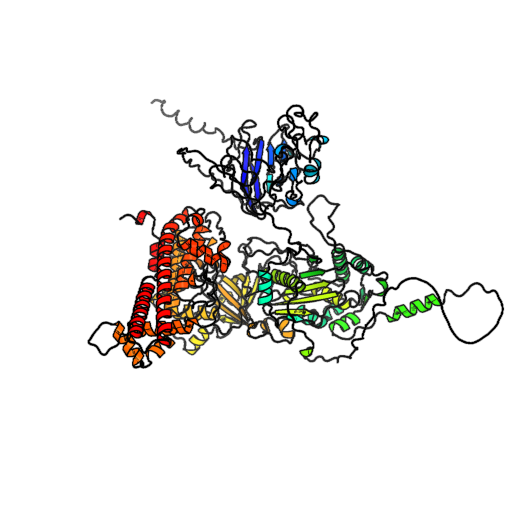1.00 79.12 642 ARG A N 1
ATOM 4911 C CA . ARG A 1 642 ? 1.829 -5.616 -30.995 1.00 79.12 642 ARG A CA 1
ATOM 4912 C C . ARG A 1 642 ? 0.330 -5.660 -31.252 1.00 79.12 642 ARG A C 1
ATOM 4914 O O . ARG A 1 642 ? -0.237 -4.613 -31.569 1.00 79.12 642 ARG A O 1
ATOM 4921 N N . TYR A 1 643 ? -0.325 -6.810 -31.116 1.00 79.31 643 TYR A N 1
ATOM 4922 C CA . TYR A 1 643 ? -1.730 -7.001 -31.495 1.00 79.31 643 TYR A CA 1
ATOM 4923 C C . TYR A 1 643 ? -2.682 -7.237 -30.317 1.00 79.31 643 TYR A C 1
ATOM 4925 O O . TYR A 1 643 ? -3.858 -6.895 -30.448 1.00 79.31 643 TYR A O 1
ATOM 4933 N N . GLY A 1 644 ? -2.188 -7.686 -29.161 1.00 78.75 644 GLY A N 1
ATOM 4934 C CA . GLY A 1 644 ? -3.003 -7.937 -27.971 1.00 78.75 644 GLY A CA 1
ATOM 4935 C C . GLY A 1 644 ? -3.684 -6.689 -27.391 1.00 78.75 644 GLY A C 1
ATOM 4936 O O . GLY A 1 644 ? -3.234 -5.548 -27.574 1.00 78.75 644 GLY A O 1
ATOM 4937 N N . SER A 1 645 ? -4.804 -6.925 -26.716 1.00 78.56 645 SER A N 1
ATOM 4938 C CA . SER A 1 645 ? -5.579 -5.975 -25.910 1.00 78.56 645 SER A CA 1
ATOM 4939 C C . SER A 1 645 ? -5.109 -5.978 -24.451 1.00 78.56 645 SER A C 1
ATOM 4941 O O . SER A 1 645 ? -4.437 -6.903 -24.007 1.00 78.56 645 SER A O 1
ATOM 4943 N N . SER A 1 646 ? -5.511 -4.984 -23.658 1.00 78.12 646 SER A N 1
ATOM 4944 C CA . SER A 1 646 ? -5.219 -4.938 -22.216 1.00 78.12 646 SER A CA 1
ATOM 4945 C C . SER A 1 646 ? -5.710 -6.173 -21.443 1.00 78.12 646 SER A C 1
ATOM 4947 O O . SER A 1 646 ? -5.074 -6.594 -20.475 1.00 78.12 646 SER A O 1
ATOM 4949 N N . HIS A 1 647 ? -6.809 -6.790 -21.886 1.00 82.88 647 HIS A N 1
ATOM 4950 C CA . HIS A 1 647 ? -7.343 -8.012 -21.284 1.00 82.88 647 HIS A CA 1
ATOM 4951 C C . HIS A 1 647 ? -6.478 -9.242 -21.567 1.00 82.88 647 HIS A C 1
ATOM 4953 O O . HIS A 1 647 ? -6.379 -10.111 -20.705 1.00 82.88 647 HIS A O 1
ATOM 4959 N N . ASP A 1 648 ? -5.786 -9.289 -22.711 1.00 84.00 648 ASP A N 1
ATOM 4960 C CA . ASP A 1 648 ? -4.847 -10.373 -23.049 1.00 84.00 648 ASP A CA 1
ATOM 4961 C C . ASP A 1 648 ? -3.599 -10.363 -22.145 1.00 84.00 648 ASP A C 1
ATOM 4963 O O . ASP A 1 648 ? -2.882 -11.361 -22.033 1.00 84.00 648 ASP A O 1
ATOM 4967 N N . PHE A 1 649 ? -3.393 -9.259 -21.423 1.00 83.44 649 PHE A N 1
ATOM 4968 C CA . PHE A 1 649 ? -2.335 -9.052 -20.436 1.00 83.44 649 PHE A CA 1
ATOM 4969 C C . PHE A 1 649 ? -2.861 -8.940 -18.993 1.00 83.44 649 PHE A C 1
ATOM 4971 O O . PHE A 1 649 ? -2.144 -8.508 -18.088 1.00 83.44 649 PHE A O 1
ATOM 4978 N N . GLY A 1 650 ? -4.104 -9.370 -18.759 1.00 84.94 650 GLY A N 1
ATOM 4979 C CA . GLY A 1 650 ? -4.603 -9.683 -17.423 1.00 84.94 650 GLY A CA 1
ATOM 4980 C C . GLY A 1 650 ? -5.457 -8.634 -16.728 1.00 84.94 650 GLY A C 1
ATOM 4981 O O . GLY A 1 650 ? -5.874 -8.893 -15.597 1.00 84.94 650 GLY A O 1
ATOM 4982 N N . VAL A 1 651 ? -5.783 -7.504 -17.373 1.00 84.12 651 VAL A N 1
ATOM 4983 C CA . VAL A 1 651 ? -6.804 -6.568 -16.854 1.00 84.12 651 VAL A CA 1
ATOM 4984 C C . VAL A 1 651 ? -8.123 -7.311 -16.631 1.00 84.12 651 VAL A C 1
ATOM 4986 O O . VAL A 1 651 ? -8.553 -8.087 -17.488 1.00 84.12 651 VAL A O 1
ATOM 4989 N N . ASN A 1 652 ? -8.746 -7.092 -15.468 1.00 87.88 652 ASN A N 1
ATOM 4990 C CA . ASN A 1 652 ? -9.917 -7.834 -15.016 1.00 87.88 652 ASN A CA 1
ATOM 4991 C C . ASN A 1 652 ? -11.027 -7.818 -16.089 1.00 87.88 652 ASN A C 1
ATOM 4993 O O . ASN A 1 652 ? -11.456 -6.735 -16.490 1.00 87.88 652 ASN A O 1
ATOM 4997 N N . PRO A 1 653 ? -11.509 -8.992 -16.542 1.00 89.62 653 PRO A N 1
ATOM 4998 C CA . PRO A 1 653 ? -12.538 -9.104 -17.579 1.00 89.62 653 PRO A CA 1
ATOM 4999 C C . PRO A 1 653 ? -13.851 -8.380 -17.261 1.00 89.62 653 PRO A C 1
ATOM 5001 O O . PRO A 1 653 ? -14.600 -8.046 -18.173 1.00 89.62 653 PRO A O 1
ATOM 5004 N N . LEU A 1 654 ? -14.141 -8.127 -15.980 1.00 92.00 654 LEU A N 1
ATOM 5005 C CA . LEU A 1 654 ? -15.339 -7.400 -15.563 1.00 92.00 654 LEU A CA 1
ATOM 5006 C C . LEU A 1 654 ? -15.242 -5.889 -15.822 1.00 92.00 654 LEU A C 1
ATOM 5008 O O . LEU A 1 654 ? -16.252 -5.205 -15.699 1.00 92.00 654 LEU A O 1
ATOM 5012 N N . ILE A 1 655 ? -14.065 -5.348 -16.154 1.00 89.06 655 ILE A N 1
ATOM 5013 C CA . ILE A 1 655 ? -13.829 -3.907 -16.309 1.00 89.06 655 ILE A CA 1
ATOM 5014 C C . ILE A 1 655 ? -13.581 -3.580 -17.781 1.00 89.06 655 ILE A C 1
ATOM 5016 O O . ILE A 1 655 ? -12.501 -3.819 -18.306 1.00 89.06 655 ILE A O 1
ATOM 5020 N N . SER A 1 656 ? -14.561 -2.981 -18.449 1.00 87.50 656 SER A N 1
ATOM 5021 C CA . SER A 1 656 ? -14.415 -2.497 -19.825 1.00 87.50 656 SER A CA 1
ATOM 5022 C C . SER A 1 656 ? -13.837 -1.084 -19.850 1.00 87.50 656 SER A C 1
ATOM 5024 O O . SER A 1 656 ? -14.340 -0.187 -19.171 1.00 87.50 656 SER A O 1
ATOM 5026 N N . LEU A 1 657 ? -12.798 -0.865 -20.654 1.00 78.62 657 LEU A N 1
ATOM 5027 C CA . LEU A 1 657 ? -12.139 0.437 -20.778 1.00 78.62 657 LEU A CA 1
ATOM 5028 C C . LEU A 1 657 ? -12.792 1.270 -21.902 1.00 78.62 657 LEU A C 1
ATOM 5030 O O . LEU A 1 657 ? -13.056 0.726 -22.975 1.00 78.62 657 LEU A O 1
ATOM 5034 N N . PRO A 1 658 ? -13.051 2.579 -21.704 1.00 65.62 658 PRO A N 1
ATOM 5035 C CA . PRO A 1 658 ? -13.844 3.396 -22.631 1.00 65.62 658 PRO A CA 1
ATOM 5036 C C . PRO A 1 658 ? -13.158 3.608 -23.985 1.00 65.62 658 PRO A C 1
ATOM 5038 O O . PRO A 1 658 ? -13.832 3.758 -25.004 1.00 65.62 658 PRO A O 1
ATOM 5041 N N . HIS A 1 659 ? -11.825 3.607 -24.020 1.00 62.41 659 HIS A N 1
ATOM 5042 C CA . HIS A 1 659 ? -11.027 3.563 -25.240 1.00 62.41 659 HIS A CA 1
ATOM 5043 C C . HIS A 1 659 ? -9.963 2.473 -25.058 1.00 62.41 659 HIS A C 1
ATOM 5045 O O . HIS A 1 659 ? -9.218 2.534 -24.083 1.00 62.41 659 HIS A O 1
ATOM 5051 N N . GLU A 1 660 ? -9.809 1.531 -26.001 1.00 54.62 660 GLU A N 1
ATOM 5052 C CA . GLU A 1 660 ? -8.625 0.644 -26.076 1.00 54.62 660 GLU A CA 1
ATOM 5053 C C . GLU A 1 660 ? -7.356 1.441 -26.470 1.00 54.62 660 GLU A C 1
ATOM 5055 O O . GLU A 1 660 ? -6.567 1.038 -27.328 1.00 54.62 660 GLU A O 1
ATOM 5060 N N . ARG A 1 661 ? -7.147 2.628 -25.889 1.00 48.91 661 ARG A N 1
ATOM 5061 C CA . ARG A 1 661 ? -5.865 3.317 -25.979 1.00 48.91 661 ARG A CA 1
ATOM 5062 C C . ARG A 1 661 ? -4.915 2.561 -25.070 1.00 48.91 661 ARG A C 1
ATOM 5064 O O . ARG A 1 661 ? -5.117 2.482 -23.864 1.00 48.91 661 ARG A O 1
ATOM 5071 N N . ARG A 1 662 ? -3.869 1.998 -25.667 1.00 49.66 662 ARG A N 1
ATOM 5072 C CA . ARG A 1 662 ? -2.830 1.226 -24.971 1.00 49.66 662 ARG A CA 1
ATOM 5073 C C . ARG A 1 662 ? -1.998 2.067 -23.996 1.00 49.66 662 ARG A C 1
ATOM 5075 O O . ARG A 1 662 ? -1.147 1.523 -23.312 1.00 49.66 662 ARG A O 1
ATOM 5082 N N . LEU A 1 663 ? -2.249 3.374 -23.924 1.00 45.72 663 LEU A N 1
ATOM 5083 C CA . LEU A 1 663 ? -1.763 4.299 -22.904 1.00 45.72 663 LEU A CA 1
ATOM 5084 C C . LEU A 1 663 ? -2.903 4.621 -21.927 1.00 45.72 663 LEU A C 1
ATOM 5086 O O . LEU A 1 663 ? -3.431 5.732 -21.905 1.00 45.72 663 LEU A O 1
ATOM 5090 N N . PHE A 1 664 ? -3.325 3.628 -21.150 1.00 49.84 664 PHE A N 1
ATOM 5091 C CA . PHE A 1 664 ? -4.332 3.819 -20.112 1.00 49.84 664 PHE A CA 1
ATOM 5092 C C . PHE A 1 664 ? -3.682 4.466 -18.883 1.00 49.84 664 PHE A C 1
ATOM 5094 O O . PHE A 1 664 ? -2.769 3.888 -18.297 1.00 49.84 664 PHE A O 1
ATOM 5101 N N . ARG A 1 665 ? -4.097 5.690 -18.536 1.00 50.88 665 ARG A N 1
ATOM 5102 C CA . ARG A 1 665 ? -3.527 6.464 -17.415 1.00 50.88 665 ARG A CA 1
ATOM 5103 C C . ARG A 1 665 ? -4.297 6.281 -16.105 1.00 50.88 665 ARG A C 1
ATOM 5105 O O . ARG A 1 665 ? -3.718 6.487 -15.044 1.00 50.88 665 ARG A O 1
ATOM 5112 N N . ASP A 1 666 ? -5.575 5.913 -16.188 1.00 62.41 666 ASP A N 1
ATOM 5113 C CA . ASP A 1 666 ? -6.519 5.843 -15.070 1.00 62.41 666 ASP A CA 1
ATOM 5114 C C . ASP A 1 666 ? -7.798 5.086 -15.464 1.00 62.41 666 ASP A C 1
ATOM 5116 O O . ASP A 1 666 ? -8.069 4.925 -16.650 1.00 62.41 666 ASP A O 1
ATOM 5120 N N . TYR A 1 667 ? -8.604 4.677 -14.475 1.00 74.31 667 TYR A N 1
ATOM 5121 C CA . TYR A 1 667 ? -9.883 3.978 -14.675 1.00 74.31 667 TYR A CA 1
ATOM 5122 C C . TYR A 1 667 ? -11.093 4.894 -14.898 1.00 74.31 667 TYR A C 1
ATOM 5124 O O . TYR A 1 667 ? -12.227 4.420 -14.816 1.00 74.31 667 TYR A O 1
ATOM 5132 N N . ASN A 1 668 ? -10.907 6.179 -15.214 1.00 73.81 668 ASN A N 1
ATOM 5133 C CA . ASN A 1 668 ? -12.045 7.076 -15.398 1.00 73.81 668 ASN A CA 1
ATOM 5134 C C . ASN A 1 668 ? -12.953 6.606 -16.521 1.00 73.81 668 ASN A C 1
ATOM 5136 O O . ASN A 1 668 ? -12.505 6.271 -17.620 1.00 73.81 668 ASN A O 1
ATOM 5140 N N . ASN A 1 669 ? -14.259 6.660 -16.263 1.00 77.88 669 ASN A N 1
ATOM 5141 C CA . ASN A 1 669 ? -15.289 6.236 -17.204 1.00 77.88 669 ASN A CA 1
ATOM 5142 C C . ASN A 1 669 ? -15.192 4.754 -17.612 1.00 77.88 669 ASN A C 1
ATOM 5144 O O . ASN A 1 669 ? -15.910 4.345 -18.526 1.00 77.88 669 ASN A O 1
ATOM 5148 N N . ALA A 1 670 ? -14.346 3.949 -16.955 1.00 85.56 670 ALA A N 1
ATOM 5149 C CA . ALA A 1 670 ? -14.376 2.503 -17.106 1.00 85.56 670 ALA A CA 1
ATOM 5150 C C . ALA A 1 670 ? -15.722 1.958 -16.626 1.00 85.56 670 ALA A C 1
ATOM 5152 O O . ALA A 1 670 ? -16.356 2.506 -15.722 1.00 85.56 670 ALA A O 1
ATOM 5153 N N . LEU A 1 671 ? -16.164 0.878 -17.258 1.00 91.00 671 LEU A N 1
ATOM 5154 C CA . LEU A 1 671 ? -17.451 0.261 -16.996 1.00 91.00 671 LEU A CA 1
ATOM 5155 C C . LEU A 1 671 ? -17.236 -1.107 -16.360 1.00 91.00 671 LEU A C 1
ATOM 5157 O O . LEU A 1 671 ? -16.779 -2.040 -17.017 1.00 91.00 671 LEU A O 1
ATOM 5161 N N . VAL A 1 672 ? -17.597 -1.237 -15.090 1.00 93.88 672 VAL A N 1
ATOM 5162 C CA . VAL A 1 672 ? -17.650 -2.524 -14.403 1.00 93.88 672 VAL A CA 1
ATOM 5163 C C . VAL A 1 672 ? -18.971 -3.204 -14.754 1.00 93.88 672 VAL A C 1
ATOM 5165 O O . VAL A 1 672 ? -20.040 -2.673 -14.457 1.00 93.88 672 VAL A O 1
ATOM 5168 N N . THR A 1 673 ? -18.910 -4.374 -15.384 1.00 95.38 673 THR A N 1
ATOM 5169 C CA . THR A 1 673 ? -20.085 -5.168 -15.763 1.00 95.38 673 THR A CA 1
ATOM 5170 C C . THR A 1 673 ? -20.122 -6.459 -14.957 1.00 95.38 673 THR A C 1
ATOM 5172 O O . THR A 1 673 ? -19.234 -7.299 -15.078 1.00 95.38 673 THR A O 1
ATOM 5175 N N . LEU A 1 674 ? -21.173 -6.638 -14.156 1.00 96.25 674 LEU A N 1
ATOM 5176 C CA . LEU A 1 674 ? -21.437 -7.868 -13.417 1.00 96.25 674 LEU A CA 1
ATOM 5177 C C . LEU A 1 674 ? -22.420 -8.737 -14.222 1.00 96.25 674 LEU A C 1
ATOM 5179 O O . LEU A 1 674 ? -23.588 -8.366 -14.375 1.00 96.25 674 LEU A O 1
ATOM 5183 N N . PRO A 1 675 ? -21.980 -9.888 -14.763 1.00 93.00 675 PRO A N 1
ATOM 5184 C CA . PRO A 1 675 ? -22.776 -10.655 -15.718 1.00 93.00 675 PRO A CA 1
ATOM 5185 C C . PRO A 1 675 ? -23.967 -11.370 -15.075 1.00 93.00 675 PRO A C 1
ATOM 5187 O O . PRO A 1 675 ? -24.982 -11.546 -15.741 1.00 93.00 675 PRO A O 1
ATOM 5190 N N . SER A 1 676 ? -23.858 -11.757 -13.801 1.00 93.50 676 SER A N 1
ATOM 5191 C CA . SER A 1 676 ? -24.877 -12.514 -13.064 1.00 93.50 676 SER A CA 1
ATOM 5192 C C . SER A 1 676 ? -24.817 -12.180 -11.570 1.00 93.50 676 SER A C 1
ATOM 5194 O O . SER A 1 676 ? -24.334 -12.976 -10.766 1.00 93.50 676 SER A O 1
ATOM 5196 N N . ALA A 1 677 ? -25.244 -10.974 -11.198 1.00 95.44 677 ALA A N 1
ATOM 5197 C CA . ALA A 1 677 ? -25.208 -10.513 -9.811 1.00 95.44 677 ALA A CA 1
ATOM 5198 C C . ALA A 1 677 ? -26.429 -11.004 -9.018 1.00 95.44 677 ALA A C 1
ATOM 5200 O O . ALA A 1 677 ? -27.529 -11.089 -9.554 1.00 95.44 677 ALA A O 1
ATOM 5201 N N . ILE A 1 678 ? -26.253 -11.280 -7.730 1.00 96.00 678 ILE A N 1
ATOM 5202 C CA . ILE A 1 678 ? -27.334 -11.635 -6.811 1.00 96.00 678 ILE A CA 1
ATOM 5203 C C . ILE A 1 678 ? -27.699 -10.408 -5.985 1.00 96.00 678 ILE A C 1
ATOM 5205 O O . ILE A 1 678 ? -26.850 -9.829 -5.300 1.00 96.00 678 ILE A O 1
ATOM 5209 N N . ASP A 1 679 ? -28.970 -10.022 -6.033 1.00 93.75 679 ASP A N 1
ATOM 5210 C CA . ASP A 1 679 ? -29.488 -8.889 -5.272 1.00 93.75 679 ASP A CA 1
ATOM 5211 C C . ASP A 1 679 ? -29.383 -9.126 -3.755 1.00 93.75 679 ASP A C 1
ATOM 5213 O O . ASP A 1 679 ? -29.455 -10.264 -3.274 1.00 93.75 679 ASP A O 1
ATOM 5217 N N . ALA A 1 680 ? -29.156 -8.062 -2.989 1.00 94.88 680 ALA A N 1
ATOM 5218 C CA . ALA A 1 680 ? -29.014 -8.121 -1.534 1.00 94.88 680 ALA A CA 1
ATOM 5219 C C . ALA A 1 680 ? -30.117 -7.357 -0.781 1.00 94.88 680 ALA A C 1
ATOM 5221 O O . ALA A 1 680 ? -29.988 -7.110 0.422 1.00 94.88 680 ALA A O 1
ATOM 5222 N N . THR A 1 681 ? -31.233 -7.040 -1.446 1.00 92.38 681 THR A N 1
ATOM 5223 C CA . THR A 1 681 ? -32.416 -6.477 -0.789 1.00 92.38 681 THR A CA 1
ATOM 5224 C C . THR A 1 681 ? -32.948 -7.451 0.255 1.00 92.38 681 THR A C 1
ATOM 5226 O O . THR A 1 681 ? -33.203 -8.622 -0.024 1.00 92.38 681 THR A O 1
ATOM 5229 N N . LEU A 1 682 ? -33.127 -6.959 1.484 1.00 92.44 682 LEU A N 1
ATOM 5230 C CA . LEU A 1 682 ? -33.590 -7.784 2.596 1.00 92.44 682 LEU A CA 1
ATOM 5231 C C . LEU A 1 682 ? -34.982 -8.366 2.297 1.00 92.44 682 LEU A C 1
ATOM 5233 O O . LEU A 1 682 ? -35.899 -7.594 1.990 1.00 92.44 682 LEU A O 1
ATOM 5237 N N . PRO A 1 683 ? -35.184 -9.685 2.478 1.00 92.38 683 PRO A N 1
ATOM 5238 C CA . PRO A 1 683 ? -36.464 -10.318 2.197 1.00 92.38 683 PRO A CA 1
ATOM 5239 C C . PRO A 1 683 ? -37.575 -9.717 3.074 1.00 92.38 683 PRO A C 1
ATOM 5241 O O . PRO A 1 683 ? -37.309 -9.269 4.200 1.00 92.38 683 PRO A O 1
ATOM 5244 N N . PRO A 1 684 ? -38.828 -9.667 2.584 1.00 90.44 684 PRO A N 1
ATOM 5245 C CA . PRO A 1 684 ? -39.948 -9.206 3.392 1.00 90.44 684 PRO A CA 1
ATOM 5246 C C . PRO A 1 684 ? -40.166 -10.145 4.592 1.00 90.44 684 PRO A C 1
ATOM 5248 O O . PRO A 1 684 ? -39.857 -11.333 4.502 1.00 90.44 684 PRO A O 1
ATOM 5251 N N . PRO A 1 685 ? -40.766 -9.666 5.699 1.00 85.44 685 PRO A N 1
ATOM 5252 C CA . PRO A 1 685 ? -41.076 -10.514 6.858 1.00 85.44 685 PRO A CA 1
ATOM 5253 C C . PRO A 1 685 ? -41.952 -11.738 6.537 1.00 85.44 685 PRO A C 1
ATOM 5255 O O . PRO A 1 685 ? -42.003 -12.678 7.319 1.00 85.44 685 PRO A O 1
ATOM 5258 N N . THR A 1 686 ? -42.649 -11.720 5.396 1.00 90.44 686 THR A N 1
ATOM 5259 C CA . THR A 1 686 ? -43.526 -12.789 4.899 1.00 90.44 686 THR A CA 1
ATOM 5260 C C . THR A 1 686 ? -42.826 -13.793 3.974 1.00 90.44 686 THR A C 1
ATOM 5262 O O . THR A 1 686 ? -43.506 -14.639 3.397 1.00 90.44 686 THR A O 1
ATOM 5265 N N . ALA A 1 687 ? -41.511 -13.677 3.760 1.00 90.50 687 ALA A N 1
ATOM 5266 C CA . ALA A 1 687 ? -40.759 -14.576 2.884 1.00 90.50 687 ALA A CA 1
ATOM 5267 C C . ALA A 1 687 ? -40.795 -16.029 3.386 1.00 90.50 687 ALA A C 1
ATOM 5269 O O . ALA A 1 687 ? -40.836 -16.279 4.594 1.00 90.50 687 ALA A O 1
ATOM 5270 N N . SER A 1 688 ? -40.775 -16.997 2.463 1.00 93.88 688 SER A N 1
ATOM 5271 C CA . SER A 1 688 ? -40.768 -18.409 2.844 1.00 93.88 688 SER A CA 1
ATOM 5272 C C . SER A 1 688 ? -39.422 -18.806 3.474 1.00 93.88 688 SER A C 1
ATOM 5274 O O . SER A 1 688 ? -38.403 -18.162 3.210 1.00 93.88 688 SER A O 1
ATOM 5276 N N . PRO A 1 689 ? -39.359 -19.890 4.274 1.00 93.19 689 PRO A N 1
ATOM 5277 C CA . PRO A 1 689 ? -38.090 -20.385 4.809 1.00 93.19 689 PRO A CA 1
ATOM 5278 C C . PRO A 1 689 ? -37.047 -20.694 3.725 1.00 93.19 689 PRO A C 1
ATOM 5280 O O . PRO A 1 689 ? -35.859 -20.477 3.946 1.00 93.19 689 PRO A O 1
ATOM 5283 N N . ALA A 1 690 ? -37.492 -21.155 2.551 1.00 91.88 690 ALA A N 1
ATOM 5284 C CA . ALA A 1 690 ? -36.619 -21.424 1.413 1.00 91.88 690 ALA A CA 1
ATOM 5285 C C . ALA A 1 690 ? -36.028 -20.132 0.830 1.00 91.88 690 ALA A C 1
ATOM 5287 O O . ALA A 1 690 ? -34.833 -20.088 0.557 1.00 91.88 690 ALA A O 1
ATOM 5288 N N . ASP A 1 691 ? -36.828 -19.068 0.711 1.00 90.94 691 ASP A N 1
ATOM 5289 C CA . ASP A 1 691 ? -36.354 -17.764 0.223 1.00 90.94 691 ASP A CA 1
ATOM 5290 C C . ASP A 1 691 ? -35.380 -17.115 1.213 1.00 90.94 691 ASP A C 1
ATOM 5292 O O . ASP A 1 691 ? -34.391 -16.506 0.815 1.00 90.94 691 ASP A O 1
ATOM 5296 N N . VAL A 1 692 ? -35.635 -17.267 2.518 1.00 93.19 692 VAL A N 1
ATOM 5297 C CA . VAL A 1 692 ? -34.730 -16.802 3.580 1.00 93.19 692 VAL A CA 1
ATOM 5298 C C . VAL A 1 692 ? -33.393 -17.535 3.516 1.00 93.19 692 VAL A C 1
ATOM 5300 O O . VAL A 1 692 ? -32.346 -16.895 3.593 1.00 93.19 692 VAL A O 1
ATOM 5303 N N . GLN A 1 693 ? -33.426 -18.858 3.359 1.00 93.62 693 GLN A N 1
ATOM 5304 C CA . GLN A 1 693 ? -32.217 -19.662 3.230 1.00 93.62 693 GLN A CA 1
ATOM 5305 C C . GLN A 1 693 ? -31.445 -19.307 1.951 1.00 93.62 693 GLN A C 1
ATOM 5307 O O . GLN A 1 693 ? -30.238 -19.088 2.016 1.00 93.62 693 GLN A O 1
ATOM 5312 N N . ALA A 1 694 ? -32.136 -19.180 0.815 1.00 92.81 694 ALA A N 1
ATOM 5313 C CA . ALA A 1 694 ? -31.521 -18.762 -0.439 1.00 92.81 694 ALA A CA 1
ATOM 5314 C C . ALA A 1 694 ? -30.860 -17.383 -0.295 1.00 92.81 694 ALA A C 1
ATOM 5316 O O . ALA A 1 694 ? -29.692 -17.229 -0.649 1.00 92.81 694 ALA A O 1
ATOM 5317 N N . PHE A 1 695 ? -31.554 -16.415 0.317 1.00 94.69 695 PHE A N 1
ATOM 5318 C CA . PHE A 1 695 ? -30.992 -15.100 0.612 1.00 94.69 695 PHE A CA 1
ATOM 5319 C C . PHE A 1 695 ? -29.725 -15.193 1.465 1.00 94.69 695 PHE A C 1
ATOM 5321 O O . PHE A 1 695 ? -28.745 -14.547 1.117 1.00 94.69 695 PHE A O 1
ATOM 5328 N N . ASP A 1 696 ? -29.717 -15.980 2.544 1.00 93.88 696 ASP A N 1
ATOM 5329 C CA . ASP A 1 696 ? -28.547 -16.137 3.421 1.00 93.88 696 ASP A CA 1
ATOM 5330 C C . ASP A 1 696 ? -27.342 -16.740 2.706 1.00 93.88 696 ASP A C 1
ATOM 5332 O O . ASP A 1 696 ? -26.210 -16.325 2.932 1.00 93.88 696 ASP A O 1
ATOM 5336 N N . GLU A 1 697 ? -27.586 -17.702 1.821 1.00 91.94 697 GLU A N 1
ATOM 5337 C CA . GLU A 1 697 ? -26.553 -18.389 1.048 1.00 91.94 697 GLU A CA 1
ATOM 5338 C C . GLU A 1 697 ? -26.077 -17.562 -0.157 1.00 91.94 697 GLU A C 1
ATOM 5340 O O . GLU A 1 697 ? -25.208 -18.017 -0.905 1.00 91.94 697 GLU A O 1
ATOM 5345 N N . GLY A 1 698 ? -26.633 -16.362 -0.366 1.00 91.00 698 GLY A N 1
ATOM 5346 C CA . GLY A 1 698 ? -26.339 -15.538 -1.537 1.00 91.00 698 GLY A CA 1
ATOM 5347 C C . GLY A 1 698 ? -26.809 -16.195 -2.836 1.00 91.00 698 GLY A C 1
ATOM 5348 O O . GLY A 1 698 ? -26.182 -16.026 -3.878 1.00 91.00 698 GLY A O 1
ATOM 5349 N N . ARG A 1 699 ? -27.896 -16.970 -2.774 1.00 87.81 699 ARG A N 1
ATOM 5350 C CA . ARG A 1 699 ? -28.556 -17.621 -3.909 1.00 87.81 699 ARG A CA 1
ATOM 5351 C C . ARG A 1 699 ? -29.867 -16.909 -4.233 1.00 87.81 699 ARG A C 1
ATOM 5353 O O . ARG A 1 699 ? -30.571 -16.430 -3.351 1.00 87.81 699 ARG A O 1
ATOM 5360 N N . GLY A 1 700 ? -30.208 -16.848 -5.512 1.00 83.12 700 GLY A N 1
ATOM 5361 C CA . GLY A 1 700 ? -31.440 -16.222 -5.981 1.00 83.12 700 GLY A CA 1
ATOM 5362 C C . GLY A 1 700 ? -31.448 -16.073 -7.493 1.00 83.12 700 GLY A C 1
ATOM 5363 O O . GLY A 1 700 ? -30.502 -16.494 -8.164 1.00 83.12 700 GLY A O 1
ATOM 5364 N N . ASP A 1 701 ? -32.507 -15.462 -8.017 1.00 85.00 701 ASP A N 1
ATOM 5365 C CA . ASP A 1 701 ? -32.610 -15.174 -9.444 1.00 85.00 701 ASP A CA 1
ATOM 5366 C C . ASP A 1 701 ? -31.533 -14.153 -9.850 1.00 85.00 701 ASP A C 1
ATOM 5368 O O . ASP A 1 701 ? -31.511 -13.034 -9.322 1.00 85.00 701 ASP A O 1
ATOM 5372 N N . PRO A 1 702 ? -30.614 -14.510 -10.764 1.00 89.44 702 PRO A N 1
ATOM 5373 C CA . PRO A 1 702 ? -29.504 -13.641 -11.102 1.00 89.44 702 PRO A CA 1
ATOM 5374 C C . PRO A 1 702 ? -29.960 -12.421 -11.902 1.00 89.44 702 PRO A C 1
ATOM 5376 O O . PRO A 1 702 ? -30.628 -12.515 -12.935 1.00 89.44 702 PRO A O 1
ATOM 5379 N N . LEU A 1 703 ? -29.511 -11.249 -11.465 1.00 92.56 703 LEU A N 1
ATOM 5380 C CA . LEU A 1 703 ? -29.598 -10.009 -12.214 1.00 92.56 703 LEU A CA 1
ATOM 5381 C C . LEU A 1 703 ? -28.494 -9.987 -13.270 1.00 92.56 703 LEU A C 1
ATOM 5383 O O . LEU A 1 703 ? -27.307 -9.832 -12.974 1.00 92.56 703 LEU A O 1
ATOM 5387 N N . THR A 1 704 ? -28.897 -10.133 -14.528 1.00 92.44 704 THR A N 1
ATOM 5388 C CA . THR A 1 704 ? -27.954 -10.172 -15.645 1.00 92.44 704 THR A CA 1
ATOM 5389 C C . THR A 1 704 ? -27.513 -8.779 -16.083 1.00 92.44 704 THR A C 1
ATOM 5391 O O . THR A 1 704 ? -28.361 -7.902 -16.287 1.00 92.44 704 THR A O 1
ATOM 5394 N N . GLY A 1 705 ? -26.207 -8.613 -16.304 1.00 88.56 705 GLY A N 1
ATOM 5395 C CA . GLY A 1 705 ? -25.622 -7.447 -16.973 1.00 88.56 705 GLY A CA 1
ATOM 5396 C C . GLY A 1 705 ? -25.760 -6.130 -16.207 1.00 88.56 705 GLY A C 1
ATOM 5397 O O . GLY A 1 705 ? -26.027 -5.100 -16.822 1.00 88.56 705 GLY A O 1
ATOM 5398 N N . LEU A 1 706 ? -25.614 -6.148 -14.878 1.00 95.62 706 LEU A N 1
ATOM 5399 C CA . LEU A 1 706 ? -25.575 -4.905 -14.102 1.00 95.62 706 LEU A CA 1
ATOM 5400 C C . LEU A 1 706 ? -24.289 -4.138 -14.405 1.00 95.62 706 LEU A C 1
ATOM 5402 O O . LEU A 1 706 ? -23.215 -4.731 -14.482 1.00 95.62 706 LEU A O 1
ATOM 5406 N N . GLN A 1 707 ? -24.405 -2.824 -14.573 1.00 95.44 707 GLN A N 1
ATOM 5407 C CA . GLN A 1 707 ? -23.310 -1.974 -15.021 1.00 95.44 707 GLN A CA 1
ATOM 5408 C C . GLN A 1 707 ? -23.087 -0.804 -14.071 1.00 95.44 707 GLN A C 1
ATOM 5410 O O . GLN A 1 707 ? -24.032 -0.147 -13.631 1.00 95.44 707 GLN A O 1
ATOM 5415 N N . PHE A 1 708 ? -21.817 -0.533 -13.791 1.00 94.69 708 PHE A N 1
ATOM 5416 C CA . PHE A 1 708 ? -21.377 0.519 -12.889 1.00 94.69 708 PHE A CA 1
ATOM 5417 C C . PHE A 1 708 ? -20.228 1.282 -13.536 1.00 94.69 708 PHE A C 1
ATOM 5419 O O . PHE A 1 708 ? -19.236 0.684 -13.948 1.00 94.69 708 PHE A O 1
ATOM 5426 N N . GLN A 1 709 ? -20.362 2.596 -13.649 1.00 92.06 709 GLN A N 1
ATOM 5427 C CA . GLN A 1 709 ? -19.338 3.447 -14.238 1.00 92.06 709 GLN A CA 1
ATOM 5428 C C . GLN A 1 709 ? -18.411 3.979 -13.146 1.00 92.06 709 GLN A C 1
ATOM 5430 O O . GLN A 1 709 ? -18.887 4.490 -12.137 1.00 92.06 709 GLN A O 1
ATOM 5435 N N . VAL A 1 710 ? -17.098 3.881 -13.344 1.00 87.19 710 VAL A N 1
ATOM 5436 C CA . VAL A 1 710 ? -16.095 4.418 -12.414 1.00 87.19 710 VAL A CA 1
ATOM 5437 C C . VAL A 1 710 ? -16.152 5.949 -12.399 1.00 87.19 710 VAL A C 1
ATOM 5439 O O . VAL A 1 710 ? -16.123 6.586 -13.456 1.00 87.19 710 VAL A O 1
ATOM 5442 N N . ALA A 1 711 ? -16.250 6.527 -11.198 1.00 76.19 711 ALA A N 1
ATOM 5443 C CA . ALA A 1 711 ? -16.326 7.972 -10.976 1.00 76.19 711 ALA A CA 1
ATOM 5444 C C . ALA A 1 711 ? -14.951 8.665 -11.156 1.00 76.19 711 ALA A C 1
ATOM 5446 O O . ALA A 1 711 ? -13.917 8.024 -11.011 1.00 76.19 711 ALA A O 1
ATOM 5447 N N . SER A 1 712 ? -14.950 9.968 -11.480 1.00 60.62 712 SER A N 1
ATOM 5448 C CA . SER A 1 712 ? -13.752 10.785 -11.792 1.00 60.62 712 SER A CA 1
ATOM 5449 C C . SER A 1 712 ? -12.651 10.776 -10.701 1.00 60.62 712 SER A C 1
ATOM 5451 O O . SER A 1 712 ? -12.977 10.718 -9.515 1.00 60.62 712 SER A O 1
ATOM 5453 N N . ILE A 1 713 ? -11.374 10.929 -11.116 1.00 52.38 713 ILE A N 1
ATOM 5454 C CA . ILE A 1 713 ? -10.090 10.898 -10.349 1.00 52.38 713 ILE A CA 1
ATOM 5455 C C . ILE A 1 713 ? -10.021 11.725 -9.059 1.00 52.38 713 ILE A C 1
ATOM 5457 O O . ILE A 1 713 ? -9.110 11.496 -8.266 1.00 52.38 713 ILE A O 1
ATOM 5461 N N . ASP A 1 714 ? -10.961 12.624 -8.767 1.00 45.84 714 ASP A N 1
ATOM 5462 C CA . ASP A 1 714 ? -10.956 13.369 -7.494 1.00 45.84 714 ASP A CA 1
ATOM 5463 C C . ASP A 1 714 ? -10.972 12.434 -6.258 1.00 45.84 714 ASP A C 1
ATOM 5465 O O . ASP A 1 714 ? -10.821 12.887 -5.122 1.00 45.84 714 ASP A O 1
ATOM 5469 N N 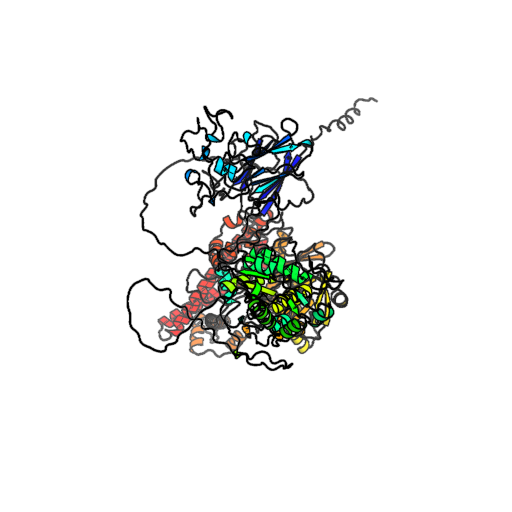. ARG A 1 715 ? -11.168 11.120 -6.464 1.00 52.06 715 ARG A N 1
ATOM 5470 C CA . ARG A 1 715 ? -11.174 10.067 -5.447 1.00 52.06 715 ARG A CA 1
ATOM 5471 C C . ARG A 1 715 ? -10.258 8.902 -5.859 1.00 52.06 715 ARG A C 1
ATOM 5473 O O . ARG A 1 715 ? -10.532 8.248 -6.866 1.00 52.06 715 ARG A O 1
ATOM 5480 N N . PRO A 1 716 ? -9.189 8.602 -5.101 1.00 50.22 716 PRO A N 1
ATOM 5481 C CA . PRO A 1 716 ? -8.247 7.551 -5.471 1.00 50.22 716 PRO A CA 1
ATOM 5482 C C . PRO A 1 716 ? -8.875 6.157 -5.319 1.00 50.22 716 PRO A C 1
ATOM 5484 O O . PRO A 1 716 ? -9.493 5.847 -4.300 1.00 50.22 716 PRO A O 1
ATOM 5487 N N . SER A 1 717 ? -8.680 5.287 -6.313 1.00 52.06 717 SER A N 1
ATOM 5488 C CA . SER A 1 717 ? -8.953 3.852 -6.179 1.00 52.06 717 SER A CA 1
ATOM 5489 C C . SER A 1 717 ? -8.023 3.227 -5.139 1.00 52.06 717 SER A C 1
ATOM 5491 O O . SER A 1 717 ? -6.834 3.547 -5.107 1.00 52.06 717 SER A O 1
ATOM 5493 N N . ILE A 1 718 ? -8.529 2.290 -4.337 1.00 58.56 718 ILE A N 1
ATOM 5494 C CA . ILE A 1 718 ? -7.726 1.599 -3.319 1.00 58.56 718 ILE A CA 1
ATOM 5495 C C . ILE A 1 718 ? -7.383 0.207 -3.842 1.00 58.56 718 ILE A C 1
ATOM 5497 O O . ILE A 1 718 ? -8.284 -0.557 -4.170 1.00 58.56 718 ILE A O 1
ATOM 5501 N N . ILE A 1 719 ? -6.099 -0.144 -3.901 1.00 53.44 719 ILE A N 1
ATOM 5502 C CA . ILE A 1 719 ? -5.640 -1.485 -4.284 1.00 53.44 719 ILE A CA 1
ATOM 5503 C C . ILE A 1 719 ? -4.727 -2.011 -3.176 1.00 53.44 719 ILE A C 1
ATOM 5505 O O . ILE A 1 719 ? -3.805 -1.321 -2.741 1.00 53.44 719 ILE A O 1
ATOM 5509 N N . ALA A 1 720 ? -5.004 -3.219 -2.687 1.00 50.69 720 ALA A N 1
ATOM 5510 C CA . ALA A 1 720 ? -4.125 -3.927 -1.767 1.00 50.69 720 ALA A CA 1
ATOM 5511 C C . ALA A 1 720 ? -2.941 -4.531 -2.539 1.00 50.69 720 ALA A C 1
ATOM 5513 O O . ALA A 1 720 ? -3.123 -5.185 -3.568 1.00 50.69 720 ALA A O 1
ATOM 5514 N N . TYR A 1 721 ? -1.727 -4.325 -2.027 1.00 43.78 721 TYR A N 1
ATOM 5515 C CA . TYR A 1 721 ? -0.493 -4.723 -2.702 1.00 43.78 721 TYR A CA 1
ATOM 5516 C C . TYR A 1 721 ? -0.264 -6.254 -2.726 1.00 43.78 721 TYR A C 1
ATOM 5518 O O . TYR A 1 721 ? -0.499 -6.935 -1.729 1.00 43.78 721 TYR A O 1
ATOM 5526 N N . GLY A 1 722 ? 0.279 -6.761 -3.846 1.00 43.16 722 GLY A N 1
ATOM 5527 C CA . GLY A 1 722 ? 0.892 -8.095 -4.025 1.00 43.16 722 GLY A CA 1
ATOM 5528 C C . GLY A 1 722 ? 0.127 -9.063 -4.951 1.00 43.16 722 GLY A C 1
ATOM 5529 O O . GLY A 1 722 ? -1.092 -8.979 -5.056 1.00 43.16 722 GLY A O 1
ATOM 5530 N N . THR A 1 723 ? 0.819 -10.021 -5.597 1.00 44.94 723 THR A N 1
ATOM 5531 C CA . THR A 1 723 ? 0.290 -11.300 -6.154 1.00 44.94 723 THR A CA 1
ATOM 5532 C C . THR A 1 723 ? -0.283 -12.192 -5.055 1.00 44.94 723 THR A C 1
ATOM 5534 O O . THR A 1 723 ? -1.263 -12.901 -5.296 1.00 44.94 723 THR A O 1
ATOM 5537 N N . VAL A 1 724 ? 0.315 -12.153 -3.861 1.00 50.34 724 VAL A N 1
ATOM 5538 C CA . VAL A 1 724 ? 0.028 -13.065 -2.750 1.00 50.34 724 VAL A CA 1
ATOM 5539 C C . VAL A 1 724 ? -1.236 -12.645 -1.999 1.00 50.34 724 VAL A C 1
ATOM 5541 O O . VAL A 1 724 ? -1.332 -11.542 -1.473 1.00 50.34 724 VAL A O 1
ATOM 5544 N N . GLY A 1 725 ? -2.201 -13.559 -1.888 1.00 60.72 725 GLY A N 1
ATOM 5545 C CA . GLY A 1 725 ? -3.393 -13.374 -1.054 1.00 60.72 725 GLY A CA 1
ATOM 5546 C C . GLY A 1 725 ? -4.650 -13.012 -1.845 1.00 60.72 725 GLY A C 1
ATOM 5547 O O . GLY A 1 725 ? -4.870 -13.526 -2.940 1.00 60.72 725 GLY A O 1
ATOM 5548 N N . ARG A 1 726 ? -5.525 -12.191 -1.249 1.00 66.94 726 ARG A N 1
ATOM 5549 C CA . ARG A 1 726 ? -6.858 -11.884 -1.796 1.00 66.94 726 ARG A CA 1
ATOM 5550 C C . ARG A 1 726 ? -6.837 -10.851 -2.924 1.00 66.94 726 ARG A C 1
ATOM 5552 O O . ARG A 1 726 ? -7.786 -10.825 -3.691 1.00 66.94 726 ARG A O 1
ATOM 5559 N N . GLY A 1 727 ? -5.791 -10.029 -3.059 1.00 71.81 727 GLY A N 1
ATOM 5560 C CA . GLY A 1 727 ? -5.710 -9.018 -4.125 1.00 71.81 727 GLY A CA 1
ATOM 5561 C C . GLY A 1 727 ? -6.916 -8.071 -4.147 1.00 71.81 727 GLY A C 1
ATOM 5562 O O . GLY A 1 727 ? -7.501 -7.856 -5.206 1.00 71.81 727 GLY A O 1
ATOM 5563 N N . THR A 1 728 ? -7.336 -7.598 -2.970 1.00 77.62 728 THR A N 1
ATOM 5564 C CA . THR A 1 728 ? -8.535 -6.770 -2.806 1.00 77.62 728 THR A CA 1
ATOM 5565 C C . THR A 1 728 ? -8.327 -5.386 -3.417 1.00 77.62 728 THR A C 1
ATOM 5567 O O . THR A 1 728 ? -7.360 -4.707 -3.087 1.00 77.62 728 THR A O 1
ATOM 5570 N N . GLY A 1 729 ? -9.251 -4.936 -4.259 1.00 82.00 729 GLY A N 1
ATOM 5571 C CA . GLY A 1 729 ? -9.293 -3.566 -4.762 1.00 82.00 729 GLY A CA 1
ATOM 5572 C C . GLY A 1 729 ? -10.698 -2.978 -4.673 1.00 82.00 729 GLY A C 1
ATOM 5573 O O . GLY A 1 729 ? -11.682 -3.704 -4.775 1.00 82.00 729 GLY A O 1
ATOM 5574 N N . VAL A 1 730 ? -10.799 -1.665 -4.492 1.00 83.25 730 VAL A N 1
ATOM 5575 C CA . VAL A 1 730 ? -12.057 -0.928 -4.336 1.00 83.25 730 VAL A CA 1
ATOM 5576 C C . VAL A 1 730 ? -12.111 0.205 -5.358 1.00 83.25 730 VAL A C 1
ATOM 5578 O O . VAL A 1 730 ? -11.229 1.066 -5.394 1.00 83.25 730 VAL A O 1
ATOM 5581 N N . LEU A 1 731 ? -13.155 0.192 -6.188 1.00 86.06 731 LEU A N 1
ATOM 5582 C CA . LEU A 1 731 ? -13.432 1.208 -7.204 1.00 86.06 731 LEU A CA 1
ATOM 5583 C C . LEU A 1 731 ? -14.615 2.082 -6.780 1.00 86.06 731 LEU A C 1
ATOM 5585 O O . LEU A 1 731 ? -15.684 1.519 -6.532 1.00 86.06 731 LEU A O 1
ATOM 5589 N N . PRO A 1 732 ? -14.484 3.421 -6.757 1.00 87.94 732 PRO A N 1
ATOM 5590 C CA . PRO A 1 732 ? -15.635 4.309 -6.648 1.00 87.94 732 PRO A CA 1
ATOM 5591 C C . PRO A 1 732 ? -16.434 4.277 -7.954 1.00 87.94 732 PRO A C 1
ATOM 5593 O O . PRO A 1 732 ? -15.884 4.475 -9.039 1.00 87.94 732 PRO A O 1
ATOM 5596 N N . VAL A 1 733 ? -17.737 4.019 -7.863 1.00 91.25 733 VAL A N 1
ATOM 5597 C CA . VAL A 1 733 ? -18.612 3.871 -9.028 1.00 91.25 733 VAL A CA 1
ATOM 5598 C C . VAL A 1 733 ? -19.958 4.565 -8.844 1.00 91.25 733 VAL A C 1
ATOM 5600 O O . VAL A 1 733 ? -20.413 4.838 -7.734 1.00 91.25 733 VAL A O 1
ATOM 5603 N N . VAL A 1 734 ? -20.635 4.790 -9.963 1.00 92.62 734 VAL A N 1
ATOM 5604 C CA . VAL A 1 734 ? -22.040 5.187 -10.033 1.00 92.62 734 VAL A CA 1
ATOM 5605 C C . VAL A 1 734 ? -22.792 4.115 -10.814 1.00 92.62 734 VAL A C 1
ATOM 5607 O O . VAL A 1 734 ? -22.306 3.610 -11.830 1.00 92.62 734 VAL A O 1
ATOM 5610 N N . ALA A 1 735 ? -23.971 3.728 -10.333 1.00 94.00 735 ALA A N 1
ATOM 5611 C CA . ALA A 1 735 ? -24.816 2.784 -11.050 1.00 94.00 735 ALA A CA 1
ATOM 5612 C C . ALA A 1 735 ? -25.327 3.408 -12.359 1.00 94.00 735 ALA A C 1
ATOM 5614 O O . ALA A 1 735 ? -25.707 4.577 -12.392 1.00 94.00 735 ALA A O 1
ATOM 5615 N N . VAL A 1 736 ? -25.347 2.626 -13.440 1.00 93.25 736 VAL A N 1
ATOM 5616 C CA . VAL A 1 736 ? -25.856 3.059 -14.750 1.00 93.25 736 VAL A CA 1
ATOM 5617 C C . VAL A 1 736 ? -26.830 2.028 -15.316 1.00 93.25 736 VAL A C 1
ATOM 5619 O O . VAL A 1 736 ? -26.850 0.867 -14.898 1.00 93.25 736 VAL A O 1
ATOM 5622 N N . ASN A 1 737 ? -27.652 2.439 -16.284 1.00 92.56 737 ASN A N 1
ATOM 5623 C CA . ASN A 1 737 ? -28.633 1.571 -16.944 1.00 92.56 737 ASN A CA 1
ATOM 5624 C C . ASN A 1 737 ? -29.522 0.840 -15.912 1.00 92.56 737 ASN A C 1
ATOM 5626 O O . ASN A 1 737 ? -29.995 1.454 -14.957 1.00 92.56 737 ASN A O 1
ATOM 5630 N N . LYS A 1 738 ? -29.705 -0.479 -16.054 1.00 93.12 738 LYS A N 1
ATOM 5631 C CA . LYS A 1 738 ? -30.505 -1.312 -15.139 1.00 93.12 738 LYS A CA 1
ATOM 5632 C C . LYS A 1 738 ? -30.075 -1.192 -13.670 1.00 93.12 738 LYS A C 1
ATOM 5634 O O . LYS A 1 738 ? -30.911 -1.300 -12.779 1.00 93.12 738 LYS A O 1
ATOM 5639 N N . ALA A 1 739 ? -28.790 -0.963 -13.395 1.00 93.75 739 ALA A N 1
ATOM 5640 C CA . ALA A 1 739 ? -28.324 -0.797 -12.020 1.00 93.75 739 ALA A CA 1
ATOM 5641 C C . ALA A 1 739 ? -28.815 0.526 -11.406 1.00 93.75 739 ALA A C 1
ATOM 5643 O O . ALA A 1 739 ? -29.136 0.556 -10.221 1.00 93.75 739 ALA A O 1
ATOM 5644 N N . ALA A 1 740 ? -28.924 1.599 -12.199 1.00 93.56 740 ALA A N 1
ATOM 5645 C CA . ALA A 1 740 ? -29.457 2.884 -11.740 1.00 93.56 740 ALA A CA 1
ATOM 5646 C C . ALA A 1 740 ? -30.956 2.801 -11.409 1.00 93.56 740 ALA A C 1
ATOM 5648 O O . ALA A 1 740 ? -31.411 3.420 -10.451 1.00 93.56 740 ALA A O 1
ATOM 5649 N N . GLU A 1 741 ? -31.721 2.000 -12.157 1.00 92.94 741 GLU A N 1
ATOM 5650 C CA . GLU A 1 741 ? -33.144 1.752 -11.876 1.00 92.94 741 GLU A CA 1
ATOM 5651 C C . GLU A 1 741 ? -33.355 1.026 -10.538 1.00 92.94 741 GLU A C 1
ATOM 5653 O O . GLU A 1 741 ? -34.321 1.302 -9.831 1.00 92.94 741 GLU A O 1
ATOM 5658 N N . LEU A 1 742 ? -32.44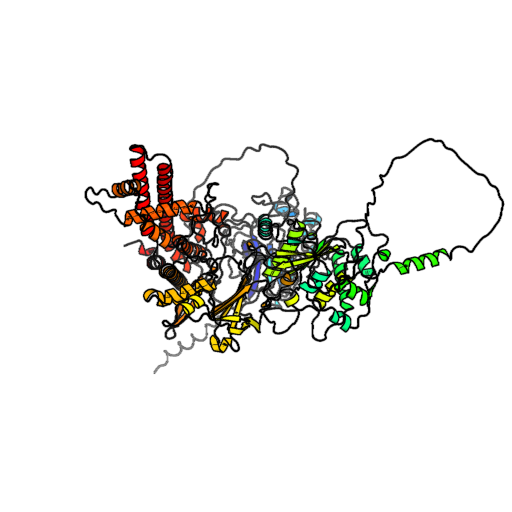1 0.116 -10.181 1.00 91.12 742 LEU A N 1
ATOM 5659 C CA . LEU A 1 742 ? -32.525 -0.687 -8.958 1.00 91.12 742 LEU A CA 1
ATOM 5660 C C . LEU A 1 742 ? -31.957 0.028 -7.728 1.00 91.12 742 LEU A C 1
ATOM 5662 O O . LEU A 1 742 ? -32.533 -0.053 -6.644 1.00 91.12 742 LEU A O 1
ATOM 5666 N N . TYR A 1 743 ? -30.819 0.708 -7.880 1.00 91.44 743 TYR A N 1
ATOM 5667 C CA . TYR A 1 743 ? -30.037 1.230 -6.753 1.00 91.44 743 TYR A CA 1
ATOM 5668 C C . TYR A 1 743 ? -29.956 2.761 -6.708 1.00 91.44 743 TYR A C 1
ATOM 5670 O O . TYR A 1 743 ? -29.426 3.317 -5.745 1.00 91.44 743 TYR A O 1
ATOM 5678 N N . GLY A 1 744 ? -30.507 3.449 -7.710 1.00 89.50 744 GLY A N 1
ATOM 5679 C CA . GLY A 1 744 ? -30.429 4.900 -7.851 1.00 89.50 744 GLY A CA 1
ATOM 5680 C C . GLY A 1 744 ? -29.047 5.392 -8.291 1.00 89.50 744 GLY A C 1
ATOM 5681 O O . GLY A 1 744 ? -28.144 4.615 -8.585 1.00 89.50 744 GLY A O 1
ATOM 5682 N N . ASN A 1 745 ? -28.875 6.715 -8.296 1.00 78.75 745 ASN A N 1
ATOM 5683 C CA . ASN A 1 745 ? -27.649 7.388 -8.753 1.00 78.75 745 ASN A CA 1
ATOM 5684 C C . ASN A 1 745 ? -26.708 7.764 -7.593 1.00 78.75 745 ASN A C 1
ATOM 5686 O O . ASN A 1 745 ? -25.980 8.752 -7.673 1.00 78.75 745 ASN A O 1
ATOM 5690 N N . GLY A 1 746 ? -26.785 7.039 -6.475 1.00 80.00 746 GLY A N 1
ATOM 5691 C CA . GLY A 1 746 ? -25.930 7.280 -5.314 1.00 80.00 746 GLY A CA 1
ATOM 5692 C C . GLY A 1 746 ? -24.465 6.930 -5.583 1.00 80.00 746 GLY A C 1
ATOM 5693 O O . GLY A 1 746 ? -24.151 6.160 -6.489 1.00 80.00 746 GLY A O 1
ATOM 5694 N N . HIS A 1 747 ? -23.574 7.479 -4.758 1.00 87.12 747 HIS A N 1
ATOM 5695 C CA . HIS A 1 747 ? -22.171 7.080 -4.721 1.00 87.12 747 HIS A CA 1
ATOM 5696 C C . HIS A 1 747 ? -22.038 5.661 -4.151 1.00 87.12 747 HIS A C 1
ATOM 5698 O O . HIS A 1 747 ? -22.477 5.387 -3.030 1.00 87.12 747 HIS A O 1
ATOM 5704 N N . LEU A 1 748 ? -21.450 4.761 -4.935 1.00 93.12 748 LEU A N 1
ATOM 5705 C CA . LEU A 1 748 ? -21.237 3.361 -4.587 1.00 93.12 748 LEU A CA 1
ATOM 5706 C C . LEU A 1 748 ? -19.753 3.018 -4.715 1.00 93.12 748 LEU A C 1
ATOM 5708 O O . LEU A 1 748 ? -18.970 3.743 -5.328 1.00 93.12 748 LEU A O 1
ATOM 5712 N N . VAL A 1 749 ? -19.378 1.858 -4.193 1.00 92.69 749 VAL A N 1
ATOM 5713 C CA . VAL A 1 749 ? -18.089 1.234 -4.470 1.00 92.69 749 VAL A CA 1
ATOM 5714 C C . VAL A 1 749 ? -18.273 -0.210 -4.916 1.00 92.69 749 VAL A C 1
ATOM 5716 O O . VAL A 1 749 ? -19.197 -0.900 -4.479 1.00 92.69 749 VAL A O 1
ATOM 5719 N N . VAL A 1 750 ? -17.370 -0.672 -5.780 1.00 93.75 750 VAL A N 1
ATOM 5720 C CA . VAL A 1 750 ? -17.209 -2.089 -6.122 1.00 93.75 750 VAL A CA 1
ATOM 5721 C C . VAL A 1 750 ? -15.919 -2.583 -5.481 1.00 93.75 750 VAL A C 1
ATOM 5723 O O . VAL A 1 750 ? -14.832 -2.159 -5.875 1.00 93.75 750 VAL A O 1
ATOM 5726 N N . LYS A 1 751 ? -16.033 -3.498 -4.517 1.00 92.81 751 LYS A N 1
ATOM 5727 C CA . LYS A 1 751 ? -14.902 -4.229 -3.929 1.00 92.81 751 LYS A CA 1
ATOM 5728 C C . LYS A 1 751 ? -14.691 -5.524 -4.710 1.00 92.81 751 LYS A C 1
ATOM 5730 O O . LYS A 1 751 ? -15.560 -6.392 -4.689 1.00 92.81 751 LYS A O 1
ATOM 5735 N N . LEU A 1 752 ? -13.556 -5.652 -5.389 1.00 90.06 752 LEU A N 1
ATOM 5736 C CA . LEU A 1 752 ? -13.107 -6.861 -6.080 1.00 90.06 752 LEU A CA 1
ATOM 5737 C C . LEU A 1 752 ? -12.082 -7.595 -5.216 1.00 90.06 752 LEU A C 1
ATOM 5739 O O . LEU A 1 752 ? -11.133 -6.975 -4.752 1.00 90.06 752 LEU A O 1
ATOM 5743 N N . SER A 1 753 ? -12.236 -8.901 -5.013 1.00 88.75 753 SER A N 1
ATOM 5744 C CA . SER A 1 753 ? -11.267 -9.724 -4.275 1.00 88.75 753 SER A CA 1
ATOM 5745 C C . SER A 1 753 ? -11.237 -11.168 -4.784 1.00 88.75 753 SER A C 1
ATOM 5747 O O . SER A 1 753 ? -12.152 -11.627 -5.461 1.00 88.75 753 SER A O 1
ATOM 5749 N N . CYS A 1 754 ? -10.153 -11.884 -4.486 1.00 86.75 754 CYS A N 1
ATOM 5750 C CA . CYS A 1 754 ? -9.897 -13.273 -4.871 1.00 86.75 754 CYS A CA 1
ATOM 5751 C C . CYS A 1 754 ? -9.671 -14.178 -3.636 1.00 86.75 754 CYS A C 1
ATOM 5753 O O . CYS A 1 754 ? -8.546 -14.657 -3.418 1.00 86.75 754 CYS A O 1
ATOM 5755 N N . PRO A 1 755 ? -10.670 -14.371 -2.752 1.00 85.62 755 PRO A N 1
ATOM 5756 C CA . PRO A 1 755 ? -10.541 -15.249 -1.588 1.00 85.62 755 PRO A CA 1
ATOM 5757 C C . PRO A 1 755 ? -10.316 -16.715 -1.981 1.00 85.62 755 PRO A C 1
ATOM 5759 O O . PRO A 1 755 ? -10.582 -17.122 -3.112 1.00 85.62 755 PRO A O 1
ATOM 5762 N N . LEU A 1 756 ? -9.799 -17.506 -1.033 1.00 82.94 756 LEU A N 1
ATOM 5763 C CA . LEU A 1 756 ? -9.731 -18.961 -1.186 1.00 82.94 756 LEU A CA 1
ATOM 5764 C C . LEU A 1 756 ? -11.145 -19.530 -1.333 1.00 82.94 756 LEU A C 1
ATOM 5766 O O . LEU A 1 756 ? -12.085 -19.017 -0.730 1.00 82.94 756 LEU A O 1
ATOM 5770 N N . GLU A 1 757 ? -11.277 -20.598 -2.112 1.00 82.00 757 GLU A N 1
ATOM 5771 C CA . GLU A 1 757 ? -12.472 -21.446 -2.124 1.00 82.00 757 GLU A CA 1
ATOM 5772 C C . GLU A 1 757 ? -12.458 -22.345 -0.873 1.00 82.00 757 GLU A C 1
ATOM 5774 O O . GLU A 1 757 ? -12.340 -23.564 -0.967 1.00 82.00 757 GLU A O 1
ATOM 5779 N N . ASP A 1 758 ? -12.474 -21.760 0.328 1.00 68.44 758 ASP A N 1
ATOM 5780 C CA . ASP A 1 758 ? -12.606 -22.534 1.561 1.00 68.44 758 ASP A CA 1
ATOM 5781 C C . ASP A 1 758 ? -14.083 -22.806 1.895 1.00 68.44 758 ASP A C 1
ATOM 5783 O O . ASP A 1 758 ? -15.000 -22.173 1.381 1.00 68.44 758 ASP A O 1
ATOM 5787 N N . GLN A 1 759 ? -14.334 -23.797 2.756 1.00 55.16 759 GLN A N 1
ATOM 5788 C CA . GLN A 1 759 ? -15.687 -24.198 3.174 1.00 55.16 759 GLN A CA 1
ATOM 5789 C C . GLN A 1 759 ? -16.348 -23.197 4.146 1.00 55.16 759 GLN A C 1
ATOM 5791 O O . GLN A 1 759 ? -17.305 -23.550 4.837 1.00 55.16 759 GLN A O 1
ATOM 5796 N N . LYS A 1 760 ? -15.826 -21.970 4.261 1.00 67.56 760 LYS A N 1
ATOM 5797 C CA . LYS A 1 760 ? -16.394 -20.936 5.128 1.00 67.56 760 LYS A CA 1
ATOM 5798 C C . LYS A 1 760 ? -17.478 -20.158 4.383 1.00 67.56 760 LYS A C 1
ATOM 5800 O O . LYS A 1 760 ? -17.395 -20.018 3.162 1.00 67.56 760 LYS A O 1
ATOM 5805 N N . PRO A 1 761 ? -18.476 -19.613 5.100 1.00 82.94 761 PRO A N 1
ATOM 5806 C CA . PRO A 1 761 ? -19.382 -18.652 4.498 1.00 82.94 761 PRO A CA 1
ATOM 5807 C C . PRO A 1 761 ? -18.608 -17.466 3.914 1.00 82.94 761 PRO A C 1
ATOM 5809 O O . PRO A 1 761 ? -17.616 -17.009 4.487 1.00 82.94 761 PRO A O 1
ATOM 5812 N N . SER A 1 762 ? -19.050 -16.975 2.762 1.00 88.31 762 SER A N 1
ATOM 5813 C CA . SER A 1 762 ? -18.464 -15.802 2.117 1.00 88.31 762 SER A CA 1
ATOM 5814 C C . SER A 1 762 ? -18.808 -14.503 2.855 1.00 88.31 762 SER A C 1
ATOM 5816 O O . SER A 1 762 ? -19.781 -14.431 3.603 1.00 88.31 762 SER A O 1
ATOM 5818 N N . GLU A 1 763 ? -18.044 -13.433 2.606 1.00 91.19 763 GLU A N 1
ATOM 5819 C CA . GLU A 1 763 ? -18.312 -12.101 3.176 1.00 91.19 763 GLU A CA 1
ATOM 5820 C C . GLU A 1 763 ? -19.744 -11.633 2.883 1.00 91.19 763 GLU A C 1
ATOM 5822 O O . GLU A 1 763 ? -20.423 -11.126 3.774 1.00 91.19 763 GLU A O 1
ATOM 5827 N N . ASP A 1 764 ? -20.248 -11.851 1.663 1.00 93.88 764 ASP A N 1
ATOM 5828 C CA . ASP A 1 764 ? -21.623 -11.478 1.340 1.00 93.88 764 ASP A CA 1
ATOM 5829 C C . ASP A 1 764 ? -22.654 -12.306 2.107 1.00 93.88 764 ASP A C 1
ATOM 5831 O O . ASP A 1 764 ? -23.644 -11.740 2.567 1.00 93.88 764 ASP A O 1
ATOM 5835 N N . GLN A 1 765 ? -22.410 -13.605 2.305 1.00 94.81 765 GLN A N 1
ATOM 5836 C CA . GLN A 1 765 ? -23.271 -14.465 3.122 1.00 94.81 765 GLN A CA 1
ATOM 5837 C C . GLN A 1 765 ? -23.303 -13.990 4.579 1.00 94.81 765 GLN A C 1
ATOM 5839 O O . GLN A 1 765 ? -24.383 -13.872 5.160 1.00 94.81 765 GLN A O 1
ATOM 5844 N N . PHE A 1 766 ? -22.154 -13.620 5.156 1.00 95.06 766 PHE A N 1
ATOM 5845 C CA . PHE A 1 766 ? -22.118 -13.031 6.495 1.00 95.06 766 PHE A CA 1
ATOM 5846 C C . PHE A 1 766 ? -22.921 -11.731 6.564 1.00 95.06 766 PHE A C 1
ATOM 5848 O O . PHE A 1 766 ? -23.792 -11.609 7.425 1.00 95.06 766 PHE A O 1
ATOM 5855 N N . ILE A 1 767 ? -22.710 -10.790 5.639 1.00 96.69 767 ILE A N 1
ATOM 5856 C CA . ILE A 1 767 ? -23.454 -9.519 5.620 1.00 96.69 767 ILE A CA 1
ATOM 5857 C C . ILE A 1 767 ? -24.968 -9.771 5.495 1.00 96.69 767 ILE A C 1
ATOM 5859 O O . ILE A 1 767 ? -25.757 -9.151 6.214 1.00 96.69 767 ILE A O 1
ATOM 5863 N N . ARG A 1 768 ? -25.389 -10.705 4.630 1.00 96.81 768 ARG A N 1
ATOM 5864 C CA . ARG A 1 768 ? -26.799 -11.094 4.439 1.00 96.81 768 ARG A CA 1
ATOM 5865 C C . ARG A 1 768 ? -27.411 -11.623 5.738 1.00 96.81 768 ARG A C 1
ATOM 5867 O O . ARG A 1 768 ? -28.411 -11.069 6.208 1.00 96.81 768 ARG A O 1
ATOM 5874 N N . VAL A 1 769 ? -26.774 -12.613 6.368 1.00 96.06 769 VAL A N 1
ATOM 5875 C CA . VAL A 1 769 ? -27.235 -13.206 7.635 1.00 96.06 769 VAL A CA 1
ATOM 5876 C C . VAL A 1 769 ? -27.309 -12.154 8.742 1.00 96.06 769 VAL A C 1
ATOM 5878 O O . VAL A 1 769 ? -28.335 -12.052 9.419 1.00 96.06 769 VAL A O 1
ATOM 5881 N N . ILE A 1 770 ? -26.255 -11.347 8.901 1.00 96.88 770 ILE A N 1
ATOM 5882 C CA . ILE A 1 770 ? -26.160 -10.303 9.927 1.00 96.88 770 ILE A CA 1
ATOM 5883 C C . ILE A 1 770 ? -27.321 -9.318 9.795 1.00 96.88 770 ILE A C 1
ATOM 5885 O O . ILE A 1 770 ? -28.093 -9.118 10.737 1.00 96.88 770 ILE A O 1
ATOM 5889 N N . ARG A 1 771 ? -27.483 -8.720 8.609 1.00 97.06 771 ARG A N 1
ATOM 5890 C CA . ARG A 1 771 ? -28.500 -7.685 8.388 1.00 97.06 771 ARG A CA 1
ATOM 5891 C C . ARG A 1 771 ? -29.909 -8.247 8.534 1.00 97.06 771 ARG A C 1
ATOM 5893 O O . ARG A 1 771 ? -30.769 -7.590 9.119 1.00 97.06 771 ARG A O 1
ATOM 5900 N N . ARG A 1 772 ? -30.161 -9.472 8.060 1.00 96.06 772 ARG A N 1
ATOM 5901 C CA . ARG A 1 772 ? -31.467 -10.125 8.217 1.00 96.06 772 ARG A CA 1
ATOM 5902 C C . ARG A 1 772 ? -31.798 -10.394 9.683 1.00 96.06 772 ARG A C 1
ATOM 5904 O O . ARG A 1 772 ? -32.895 -10.046 10.119 1.00 96.06 772 ARG A O 1
ATOM 5911 N N . LYS A 1 773 ? -30.877 -10.991 10.447 1.00 95.50 773 LYS A N 1
ATOM 5912 C CA . LYS A 1 773 ? -31.104 -11.317 11.865 1.00 95.50 773 LYS A CA 1
ATOM 5913 C C . LYS A 1 773 ? -31.255 -10.064 12.728 1.00 95.50 773 LYS A C 1
ATOM 5915 O O . LYS A 1 773 ? -32.165 -10.016 13.552 1.00 95.50 773 LYS A O 1
ATOM 5920 N N . MET A 1 774 ? -30.454 -9.024 12.490 1.00 96.00 774 MET A N 1
ATOM 5921 C CA . MET A 1 774 ? -30.608 -7.738 13.181 1.00 96.00 774 MET A CA 1
ATOM 5922 C C . MET A 1 774 ? -31.944 -7.057 12.859 1.00 96.00 774 MET A C 1
ATOM 5924 O O . MET A 1 774 ? -32.612 -6.582 13.773 1.00 96.00 774 MET A O 1
ATOM 5928 N N . ARG A 1 775 ? -32.389 -7.061 11.592 1.00 95.12 775 ARG A N 1
ATOM 5929 C CA . ARG A 1 775 ? -33.713 -6.532 11.202 1.00 95.12 775 ARG A CA 1
ATOM 5930 C C . ARG A 1 775 ? -34.866 -7.291 11.866 1.00 95.12 775 ARG A C 1
ATOM 5932 O O . ARG A 1 775 ? -35.908 -6.712 12.146 1.00 95.12 775 ARG A O 1
ATOM 5939 N N . GLY A 1 776 ? -34.696 -8.593 12.092 1.00 91.44 776 GLY A N 1
ATOM 5940 C CA . GLY A 1 776 ? -35.681 -9.424 12.785 1.00 91.44 776 GLY A CA 1
ATOM 5941 C C . GLY A 1 776 ? -35.781 -9.152 14.290 1.00 91.44 776 GLY A C 1
ATOM 5942 O O . GLY A 1 776 ? -36.728 -9.614 14.921 1.00 91.44 776 GLY A O 1
ATOM 5943 N N . HIS A 1 777 ? -34.834 -8.408 14.869 1.00 93.94 777 HIS A N 1
ATOM 5944 C CA . HIS A 1 777 ? -34.779 -8.116 16.297 1.00 93.94 777 HIS A CA 1
ATOM 5945 C C . HIS A 1 777 ? -35.113 -6.642 16.560 1.00 93.94 777 HIS A C 1
ATOM 5947 O O . HIS A 1 777 ? -34.383 -5.741 16.141 1.00 93.94 777 HIS A O 1
ATOM 5953 N N . HIS A 1 778 ? -36.206 -6.384 17.286 1.00 92.81 778 HIS A N 1
ATOM 5954 C CA . HIS A 1 778 ? -36.730 -5.031 17.524 1.00 92.81 778 HIS A CA 1
ATOM 5955 C C . HIS A 1 778 ? -35.672 -4.072 18.098 1.00 92.81 778 HIS A C 1
ATOM 5957 O O . HIS A 1 778 ? -35.516 -2.961 17.603 1.00 92.81 778 HIS A O 1
ATOM 5963 N N . GLU A 1 779 ? -34.894 -4.518 19.088 1.00 94.38 779 GLU A N 1
ATOM 5964 C CA . GLU A 1 779 ? -33.863 -3.682 19.723 1.00 94.38 779 GLU A CA 1
ATOM 5965 C C . GLU A 1 779 ? -32.608 -3.501 18.855 1.00 94.38 779 GLU A C 1
ATOM 5967 O O . GLU A 1 779 ? -31.915 -2.501 18.996 1.00 94.38 779 GLU A O 1
ATOM 5972 N N . ALA A 1 780 ? -32.325 -4.425 17.929 1.00 94.50 780 ALA A N 1
ATOM 5973 C CA . ALA A 1 780 ? -31.129 -4.358 17.083 1.00 94.50 780 ALA A CA 1
ATOM 5974 C C . ALA A 1 780 ? -31.371 -3.561 15.791 1.00 94.50 780 ALA A C 1
ATOM 5976 O O . ALA A 1 780 ? -30.436 -3.018 15.203 1.00 94.50 780 ALA A O 1
ATOM 5977 N N . THR A 1 781 ? -32.628 -3.484 15.344 1.00 95.00 781 THR A N 1
ATOM 5978 C CA . THR A 1 781 ? -33.032 -2.856 14.078 1.00 95.00 781 THR A CA 1
ATOM 5979 C C . THR A 1 781 ? -32.518 -1.417 13.906 1.00 95.00 781 THR A C 1
ATOM 5981 O O . THR A 1 781 ? -32.007 -1.118 12.823 1.00 95.00 781 THR A O 1
ATOM 5984 N N . PRO A 1 782 ? -32.564 -0.526 14.922 1.00 94.75 782 PRO A N 1
ATOM 5985 C CA . PRO A 1 782 ? -32.040 0.839 14.793 1.00 94.75 782 PRO A CA 1
ATOM 5986 C C . PRO A 1 782 ? -30.537 0.908 14.482 1.00 94.75 782 PRO A C 1
ATOM 5988 O O . PRO A 1 782 ? -30.069 1.894 13.916 1.00 94.75 782 PRO A O 1
ATOM 5991 N N . PHE A 1 783 ? -29.788 -0.144 14.820 1.00 95.88 783 PHE A N 1
ATOM 5992 C CA . PHE A 1 783 ? -28.333 -0.209 14.695 1.00 95.88 783 PHE A CA 1
ATOM 5993 C C . PHE A 1 783 ? -27.865 -0.847 13.377 1.00 95.88 783 PHE A C 1
ATOM 5995 O O . PHE A 1 783 ? -26.665 -0.946 13.136 1.00 95.88 783 PHE A O 1
ATOM 6002 N N . LEU A 1 784 ? -28.787 -1.222 12.476 1.00 95.06 784 LEU A N 1
ATOM 6003 C CA . LEU A 1 784 ? -28.462 -1.736 11.134 1.00 95.06 784 LEU A CA 1
ATOM 6004 C C . LEU A 1 784 ? -27.600 -0.779 10.304 1.00 95.06 784 LEU A C 1
ATOM 6006 O O . LEU A 1 784 ? -26.864 -1.225 9.424 1.00 95.06 784 LEU A O 1
ATOM 6010 N N . LYS A 1 785 ? -27.711 0.529 10.561 1.00 95.00 785 LYS A N 1
ATOM 6011 C CA . LYS A 1 785 ? -26.920 1.559 9.879 1.00 95.00 785 LYS A CA 1
ATOM 6012 C C . LYS A 1 785 ? -25.445 1.568 10.279 1.00 95.00 785 LYS A C 1
ATOM 6014 O O . LYS A 1 785 ? -24.658 2.183 9.575 1.00 95.00 785 LYS A O 1
ATOM 6019 N N . HIS A 1 786 ? -25.083 0.873 11.359 1.00 97.50 786 HIS A N 1
ATOM 6020 C CA . HIS A 1 786 ? -23.696 0.728 11.805 1.00 97.50 786 HIS A CA 1
ATOM 6021 C C . HIS A 1 786 ? -22.989 -0.486 11.207 1.00 97.50 786 HIS A C 1
ATOM 6023 O O . HIS A 1 786 ? -21.805 -0.689 11.453 1.00 97.50 786 HIS A O 1
ATOM 6029 N N . ILE A 1 787 ? -23.698 -1.290 10.415 1.00 97.56 787 ILE A N 1
ATOM 6030 C CA . ILE A 1 787 ? -23.141 -2.412 9.666 1.00 97.56 787 ILE A CA 1
ATOM 6031 C C . ILE A 1 787 ? -23.234 -2.079 8.181 1.00 97.56 787 ILE A C 1
ATOM 6033 O O . ILE A 1 787 ? -24.267 -1.574 7.729 1.00 97.56 787 ILE A O 1
ATOM 6037 N N . VAL A 1 788 ? -22.179 -2.391 7.427 1.00 96.44 788 VAL A N 1
ATOM 6038 C CA . VAL A 1 788 ? -22.129 -2.230 5.966 1.00 96.44 788 VAL A CA 1
ATOM 6039 C C . VAL A 1 788 ? -23.415 -2.713 5.281 1.00 96.44 788 VAL A C 1
ATOM 6041 O O . VAL A 1 788 ? -24.003 -3.736 5.649 1.00 96.44 788 VAL A O 1
ATOM 6044 N N . GLU A 1 789 ? -23.883 -1.960 4.288 1.00 94.38 789 GLU A N 1
ATOM 6045 C CA . GLU A 1 789 ? -24.989 -2.364 3.421 1.00 94.38 789 GLU A CA 1
ATOM 6046 C C . GLU A 1 789 ? -24.451 -2.987 2.127 1.00 94.38 789 GLU A C 1
ATOM 6048 O O . GLU A 1 789 ? -23.606 -2.405 1.455 1.00 94.38 789 GLU A O 1
ATOM 6053 N N . LEU A 1 790 ? -24.982 -4.148 1.743 1.00 96.19 790 LEU A N 1
ATOM 6054 C CA . LEU A 1 790 ? -24.715 -4.771 0.448 1.00 96.19 790 LEU A CA 1
ATOM 6055 C C . LEU A 1 790 ? -25.882 -4.477 -0.505 1.00 96.19 790 LEU A C 1
ATOM 6057 O O . LEU A 1 790 ? -27.035 -4.665 -0.123 1.00 96.19 790 LEU A O 1
ATOM 6061 N N . LYS A 1 791 ? -25.594 -4.035 -1.735 1.00 96.00 791 LYS A N 1
ATOM 6062 C CA . LYS A 1 791 ? -26.591 -3.848 -2.808 1.00 96.00 791 LYS A CA 1
ATOM 6063 C C . LYS A 1 791 ? -26.738 -5.108 -3.652 1.00 96.00 791 LYS A C 1
ATOM 6065 O O . LYS A 1 791 ? -27.841 -5.613 -3.830 1.00 96.00 791 LYS A O 1
ATOM 6070 N N . CYS A 1 792 ? -25.615 -5.646 -4.117 1.00 96.38 792 CYS A N 1
ATOM 6071 C CA . CYS A 1 792 ? -25.543 -6.946 -4.774 1.00 96.38 792 CYS A CA 1
ATOM 6072 C C . CYS A 1 792 ? -24.139 -7.550 -4.653 1.00 96.38 792 CYS A C 1
ATOM 6074 O O . CYS A 1 792 ? -23.167 -6.847 -4.360 1.00 96.38 792 CYS A O 1
ATOM 6076 N N . SER A 1 793 ? -24.044 -8.858 -4.886 1.00 96.38 793 SER A N 1
ATOM 6077 C CA . SER A 1 793 ? -22.783 -9.599 -4.945 1.00 96.38 793 SER A CA 1
ATOM 6078 C C . SER A 1 793 ? -22.671 -10.403 -6.242 1.00 96.38 793 SER A C 1
ATOM 6080 O O . SER A 1 793 ? -23.663 -10.885 -6.782 1.00 96.38 793 SER A O 1
ATOM 6082 N N . PHE A 1 794 ? -21.455 -10.560 -6.753 1.00 95.38 794 PHE A N 1
ATOM 6083 C CA . PHE A 1 794 ? -21.114 -11.491 -7.827 1.00 95.38 794 PHE A CA 1
ATOM 6084 C C . PHE A 1 794 ? -19.973 -12.385 -7.345 1.00 95.38 794 PHE A C 1
ATOM 6086 O O . PHE A 1 794 ? -18.995 -11.890 -6.791 1.00 95.38 794 PHE A O 1
ATOM 6093 N N . ASN A 1 795 ? -20.101 -13.692 -7.554 1.00 92.25 795 ASN A N 1
ATOM 6094 C CA . ASN A 1 795 ? -19.106 -14.689 -7.175 1.00 92.25 795 ASN A CA 1
ATOM 6095 C C . ASN A 1 795 ? -18.957 -15.691 -8.329 1.00 92.25 795 ASN A C 1
ATOM 6097 O O . ASN A 1 795 ? -19.962 -16.165 -8.858 1.00 92.25 795 ASN A O 1
ATOM 6101 N N . CYS A 1 796 ? -17.725 -16.027 -8.707 1.00 91.50 796 CYS A N 1
ATOM 6102 C CA . CYS A 1 796 ? -17.430 -17.102 -9.662 1.00 91.50 796 CYS A CA 1
ATOM 6103 C C . CYS A 1 796 ? -16.081 -17.751 -9.342 1.00 91.50 796 CYS A C 1
ATOM 6105 O O . CYS A 1 796 ? -15.208 -17.110 -8.752 1.00 91.50 796 CYS A O 1
ATOM 6107 N N . GLY A 1 797 ? -15.901 -19.014 -9.718 1.00 89.44 797 GLY A N 1
ATOM 6108 C CA . GLY A 1 797 ? -14.597 -19.666 -9.658 1.00 89.44 797 GLY A CA 1
ATOM 6109 C C . GLY A 1 797 ? -13.629 -18.995 -10.630 1.00 89.44 797 GLY A C 1
ATOM 6110 O O . GLY A 1 797 ? -14.019 -18.558 -11.713 1.00 89.44 797 GLY A O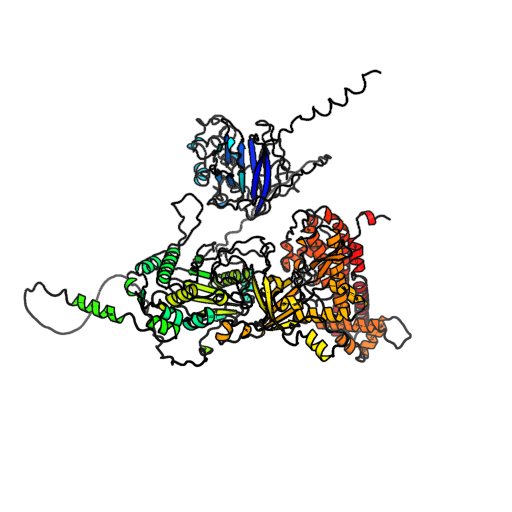 1
ATOM 6111 N N . MET A 1 798 ? -12.344 -18.918 -10.283 1.00 87.25 798 MET A N 1
ATOM 6112 C CA . MET A 1 798 ? -11.352 -18.310 -11.182 1.00 87.25 798 MET A CA 1
ATOM 6113 C C . MET A 1 798 ? -11.190 -19.082 -12.509 1.00 87.25 798 MET A C 1
ATOM 6115 O O . MET A 1 798 ? -10.725 -18.527 -13.502 1.00 87.25 798 MET A O 1
ATOM 6119 N N . GLU A 1 799 ? -11.577 -20.359 -12.543 1.00 85.69 799 GLU A N 1
ATOM 6120 C CA . GLU A 1 799 ? -11.563 -21.205 -13.745 1.00 85.69 799 GLU A CA 1
ATOM 6121 C C . GLU A 1 799 ? -12.871 -21.124 -14.561 1.00 85.69 799 GLU A C 1
ATOM 6123 O O . GLU A 1 799 ? -12.951 -21.714 -15.642 1.00 85.69 799 GLU A O 1
ATOM 6128 N N . ASP A 1 800 ? -13.881 -20.381 -14.091 1.00 89.12 800 ASP A N 1
ATOM 6129 C CA . ASP A 1 800 ? -15.171 -20.276 -14.771 1.00 89.12 800 ASP A CA 1
ATOM 6130 C C . ASP A 1 800 ? -15.050 -19.545 -16.115 1.00 89.12 800 ASP A C 1
ATOM 6132 O O . ASP A 1 800 ? -14.341 -18.544 -16.276 1.00 89.12 800 ASP A O 1
ATOM 6136 N N . ALA A 1 801 ? -15.832 -20.009 -17.095 1.00 89.00 801 ALA A N 1
ATOM 6137 C CA . ALA A 1 801 ? -15.823 -19.481 -18.460 1.00 89.00 801 ALA A CA 1
ATOM 6138 C C . ALA A 1 801 ? -16.128 -17.975 -18.538 1.00 89.00 801 ALA A C 1
ATOM 6140 O O . ALA A 1 801 ? -15.682 -17.311 -19.472 1.00 89.00 801 ALA A O 1
ATOM 6141 N N . VAL A 1 802 ? -16.843 -17.436 -17.546 1.00 88.31 802 VAL A N 1
ATOM 6142 C CA . VAL A 1 802 ? -17.188 -16.012 -17.443 1.00 88.31 802 VAL A CA 1
ATOM 6143 C C . VAL A 1 802 ? -15.957 -15.104 -17.343 1.00 88.31 802 VAL A C 1
ATOM 6145 O O . VAL A 1 802 ? -15.996 -13.980 -17.835 1.00 88.31 802 VAL A O 1
ATOM 6148 N N . LEU A 1 803 ? -14.854 -15.588 -16.761 1.00 89.19 803 LEU A N 1
ATOM 6149 C CA . LEU A 1 803 ? -13.595 -14.842 -16.687 1.00 89.19 803 LEU A CA 1
ATOM 6150 C C . LEU A 1 803 ? -12.686 -15.110 -17.888 1.00 89.19 803 LEU A C 1
ATOM 6152 O O . LEU A 1 803 ? -11.843 -14.283 -18.227 1.00 89.19 803 LEU A O 1
ATOM 6156 N N . GLY A 1 804 ? -12.824 -16.270 -18.537 1.00 88.19 804 GLY A N 1
ATOM 6157 C CA . GLY A 1 804 ? -12.035 -16.619 -19.720 1.00 88.19 804 GLY A CA 1
ATOM 6158 C C . GLY A 1 804 ? -10.517 -16.568 -19.488 1.00 88.19 804 GLY A C 1
ATOM 6159 O O . GLY A 1 804 ? -9.774 -16.166 -20.397 1.00 88.19 804 GLY A O 1
ATOM 6160 N N . LEU A 1 805 ? -10.064 -16.925 -18.276 1.00 89.31 805 LEU A N 1
ATOM 6161 C CA . LEU A 1 805 ? -8.652 -16.878 -17.892 1.00 89.31 805 LEU A CA 1
ATOM 6162 C C . LEU A 1 805 ? -7.823 -17.917 -18.669 1.00 89.31 805 LEU A C 1
ATOM 6164 O O . LEU A 1 805 ? -8.303 -19.030 -18.911 1.00 89.31 805 LEU A O 1
ATOM 6168 N N . PRO A 1 806 ? -6.554 -17.614 -19.011 1.00 89.25 806 PRO A N 1
ATOM 6169 C CA . PRO A 1 806 ? -5.669 -18.551 -19.703 1.00 89.25 806 PRO A CA 1
ATOM 6170 C C . PRO A 1 806 ? -5.538 -19.914 -19.023 1.00 89.25 806 PRO A C 1
ATOM 6172 O O . PRO A 1 806 ? -5.473 -20.937 -19.708 1.00 89.25 806 PRO A O 1
ATOM 6175 N N . ARG A 1 807 ? -5.538 -19.938 -17.683 1.00 85.25 807 ARG A N 1
ATOM 6176 C CA . ARG A 1 807 ? -5.364 -21.163 -16.895 1.00 85.25 807 ARG A CA 1
ATOM 6177 C C . ARG A 1 807 ? -6.376 -22.254 -17.242 1.00 85.25 807 ARG A C 1
ATOM 6179 O O . ARG A 1 807 ? -5.978 -23.413 -17.316 1.00 85.25 807 ARG A O 1
ATOM 6186 N N . ALA A 1 808 ? -7.627 -21.904 -17.545 1.00 84.44 808 ALA A N 1
ATOM 6187 C CA . ALA A 1 808 ? -8.657 -22.883 -17.905 1.00 84.44 808 ALA A CA 1
ATOM 6188 C C . ALA A 1 808 ? -8.272 -23.731 -19.138 1.00 84.44 808 ALA A C 1
ATOM 6190 O O . ALA A 1 808 ? -8.709 -24.870 -19.280 1.00 84.44 808 ALA A O 1
ATOM 6191 N N . LYS A 1 809 ? -7.404 -23.206 -20.017 1.00 84.25 809 LYS A N 1
ATOM 6192 C CA . LYS A 1 809 ? -6.881 -23.909 -21.204 1.00 84.25 809 LYS A CA 1
ATOM 6193 C C . LYS A 1 809 ? -5.559 -24.643 -20.956 1.00 84.25 809 LYS A C 1
ATOM 6195 O O . LYS A 1 809 ? -5.062 -25.320 -21.854 1.00 84.25 809 LYS A O 1
ATOM 6200 N N . MET A 1 810 ? -4.953 -24.498 -19.777 1.00 82.81 810 MET A N 1
ATOM 6201 C CA . MET A 1 810 ? -3.626 -25.048 -19.485 1.00 82.81 810 MET A CA 1
ATOM 6202 C C . MET A 1 810 ? -3.639 -26.512 -19.023 1.00 82.81 810 MET A C 1
ATOM 6204 O O . MET A 1 810 ? -2.568 -27.090 -18.942 1.00 82.81 810 MET A O 1
ATOM 6208 N N . LEU A 1 811 ? -4.804 -27.145 -18.828 1.00 62.47 811 LEU A N 1
ATOM 6209 C CA . LEU A 1 811 ? -4.976 -28.598 -18.607 1.00 62.47 811 LEU A CA 1
ATOM 6210 C C . LEU A 1 811 ? -4.275 -29.205 -17.369 1.00 62.47 811 LEU A C 1
ATOM 6212 O O . LEU A 1 811 ? -4.055 -30.415 -17.323 1.00 62.47 811 LEU A O 1
ATOM 6216 N N . TYR A 1 812 ? -4.007 -28.413 -16.324 1.00 67.81 812 TYR A N 1
ATOM 6217 C CA . TYR A 1 812 ? -3.559 -28.929 -15.019 1.00 67.81 812 TYR A CA 1
ATOM 6218 C C . TYR A 1 812 ? -4.438 -28.403 -13.887 1.00 67.81 812 TYR A C 1
ATOM 6220 O O . TYR A 1 812 ? -4.693 -27.204 -13.802 1.00 67.81 812 TYR A O 1
ATOM 6228 N N . SER A 1 813 ? -4.876 -29.302 -13.004 1.00 64.50 813 SER A N 1
ATOM 6229 C CA . SER A 1 813 ? -5.740 -28.967 -11.873 1.00 64.50 813 SER A CA 1
ATOM 6230 C C . SER A 1 813 ? -4.964 -28.249 -10.770 1.00 64.50 813 SER A C 1
ATOM 6232 O O . SER A 1 813 ? -3.974 -28.780 -10.260 1.00 64.50 813 SER A O 1
ATOM 6234 N N . VAL A 1 814 ? -5.451 -27.083 -10.351 1.00 74.25 814 VAL A N 1
ATOM 6235 C CA . VAL A 1 814 ? -5.018 -26.439 -9.103 1.00 74.25 814 VAL A CA 1
ATOM 6236 C C . VAL A 1 814 ? -5.472 -27.296 -7.916 1.00 74.25 814 VAL A C 1
ATOM 6238 O O . VAL A 1 814 ? -6.603 -27.799 -7.906 1.00 74.25 814 VAL A O 1
ATOM 6241 N N . GLU A 1 815 ? -4.579 -27.484 -6.940 1.00 74.88 815 GLU A N 1
ATOM 6242 C CA . GLU A 1 815 ? -4.882 -28.167 -5.676 1.00 74.88 815 GLU A CA 1
ATOM 6243 C C . GLU A 1 815 ? -6.036 -27.442 -4.963 1.00 74.88 815 GLU A C 1
ATOM 6245 O O . GLU A 1 815 ? -6.127 -26.217 -5.014 1.00 74.88 815 GLU A O 1
ATOM 6250 N N . LEU A 1 816 ? -6.965 -28.193 -4.360 1.00 75.50 816 LEU A N 1
ATOM 6251 C CA . LEU A 1 816 ? -8.231 -27.643 -3.847 1.00 75.50 816 LEU A CA 1
ATOM 6252 C C . LEU A 1 816 ? -8.027 -26.506 -2.833 1.00 75.50 816 LEU A C 1
ATOM 6254 O O . LEU A 1 816 ? -8.787 -25.549 -2.828 1.00 75.50 816 LEU A O 1
ATOM 6258 N N . ASP A 1 817 ? -6.984 -26.589 -2.015 1.00 72.38 817 ASP A N 1
ATOM 6259 C CA . ASP A 1 817 ? -6.611 -25.608 -0.993 1.00 72.38 817 ASP A CA 1
ATOM 6260 C C . ASP A 1 817 ? -5.921 -24.348 -1.548 1.00 72.38 817 ASP A C 1
ATOM 6262 O O . ASP A 1 817 ? -5.747 -23.369 -0.822 1.00 72.38 817 ASP A O 1
ATOM 6266 N N . ALA A 1 818 ? -5.554 -24.350 -2.832 1.00 76.62 818 ALA A N 1
ATOM 6267 C CA . ALA A 1 818 ? -5.011 -23.199 -3.551 1.00 76.62 818 ALA A CA 1
ATOM 6268 C C . ALA A 1 818 ? -6.028 -22.547 -4.505 1.00 76.62 818 ALA A C 1
ATOM 6270 O O . ALA A 1 818 ? -5.739 -21.489 -5.076 1.00 76.62 818 ALA A O 1
ATOM 6271 N N . ARG A 1 819 ? -7.210 -23.154 -4.689 1.00 83.81 819 ARG A N 1
ATOM 6272 C CA . ARG A 1 819 ? -8.271 -22.598 -5.536 1.00 83.81 819 ARG A CA 1
ATOM 6273 C C . ARG A 1 819 ? -8.851 -21.325 -4.943 1.00 83.81 819 ARG A C 1
ATOM 6275 O O . ARG A 1 819 ? -8.908 -21.139 -3.725 1.00 83.81 819 ARG A O 1
ATOM 6282 N N . ARG A 1 820 ? -9.272 -20.429 -5.831 1.00 86.69 820 ARG A N 1
ATOM 6283 C CA . ARG A 1 820 ? -9.801 -19.112 -5.485 1.00 86.69 820 ARG A CA 1
ATOM 6284 C C . ARG A 1 820 ? -11.002 -18.777 -6.346 1.00 86.69 820 ARG A C 1
ATOM 6286 O O . ARG A 1 820 ? -11.045 -19.131 -7.521 1.00 86.69 820 ARG A O 1
ATOM 6293 N N . SER A 1 821 ? -11.904 -18.001 -5.765 1.00 89.31 821 SER A N 1
ATOM 6294 C CA . SER A 1 821 ? -13.046 -17.410 -6.458 1.00 89.31 821 SER A CA 1
ATOM 6295 C C . SER A 1 821 ? -12.814 -15.916 -6.650 1.00 89.31 821 SER A C 1
ATOM 6297 O O . SER A 1 821 ? -12.197 -15.288 -5.797 1.00 89.31 821 SER A O 1
ATOM 6299 N N . LEU A 1 822 ? -13.293 -15.339 -7.753 1.00 91.56 822 LEU A N 1
ATOM 6300 C CA . LEU A 1 822 ? -13.404 -13.889 -7.899 1.00 91.56 822 LEU A CA 1
ATOM 6301 C C . LEU A 1 822 ? -14.740 -13.438 -7.304 1.00 91.56 822 LEU A C 1
ATOM 6303 O O . LEU A 1 822 ? -15.804 -13.915 -7.711 1.00 91.56 822 LEU A O 1
ATOM 6307 N N . ARG A 1 823 ? -14.673 -12.476 -6.387 1.00 91.75 823 ARG A N 1
ATOM 6308 C CA . ARG A 1 823 ? -15.816 -11.846 -5.731 1.00 91.75 823 ARG A CA 1
ATOM 6309 C C . ARG A 1 823 ? -15.876 -10.365 -6.076 1.00 91.75 823 ARG A C 1
ATOM 6311 O O . ARG A 1 823 ? -14.859 -9.678 -6.034 1.00 91.75 823 ARG A O 1
ATOM 6318 N N . ALA A 1 824 ? -17.076 -9.879 -6.371 1.00 95.31 824 ALA A N 1
ATOM 6319 C CA . ALA A 1 824 ? -17.391 -8.462 -6.475 1.00 95.31 824 ALA A CA 1
ATOM 6320 C C . ALA A 1 824 ? -18.537 -8.120 -5.518 1.00 95.31 824 ALA A C 1
ATOM 6322 O O . ALA A 1 824 ? -19.612 -8.714 -5.612 1.00 95.31 824 ALA A O 1
ATOM 6323 N N . LEU A 1 825 ? -18.323 -7.165 -4.615 1.00 96.50 825 LEU A N 1
ATOM 6324 C CA . LEU A 1 825 ? -19.346 -6.651 -3.702 1.00 96.50 825 LEU A CA 1
ATOM 6325 C C . LEU A 1 825 ? -19.652 -5.197 -4.039 1.00 96.50 825 LEU A C 1
ATOM 6327 O O . LEU A 1 825 ? -18.739 -4.374 -4.088 1.00 96.50 825 LEU A O 1
ATOM 6331 N N . VAL A 1 826 ? -20.930 -4.887 -4.248 1.00 97.06 826 VAL A N 1
ATOM 6332 C CA . VAL A 1 826 ? -21.401 -3.519 -4.487 1.00 97.06 826 VAL A CA 1
ATOM 6333 C C . VAL A 1 826 ? -22.028 -2.983 -3.210 1.00 97.06 826 VAL A C 1
ATOM 6335 O O . VAL A 1 826 ? -22.998 -3.555 -2.710 1.00 97.06 826 VAL A O 1
ATOM 6338 N N . MET A 1 827 ? -21.497 -1.881 -2.691 1.00 95.62 827 MET A N 1
ATOM 6339 C CA . MET A 1 827 ? -21.927 -1.272 -1.427 1.00 95.62 827 MET A CA 1
ATOM 6340 C C . MET A 1 827 ? -21.933 0.261 -1.528 1.00 95.62 827 MET A C 1
ATOM 6342 O O . MET A 1 827 ? -21.324 0.803 -2.452 1.00 95.62 827 MET A O 1
ATOM 6346 N N . PRO A 1 828 ? -22.627 0.982 -0.628 1.00 93.44 828 PRO A N 1
ATOM 6347 C CA . PRO A 1 828 ? -22.491 2.431 -0.527 1.00 93.44 828 PRO A CA 1
ATOM 6348 C C . PRO A 1 828 ? -21.041 2.858 -0.280 1.00 93.44 828 PRO A C 1
ATOM 6350 O O . PRO A 1 828 ? -20.279 2.150 0.376 1.00 93.44 828 PRO A O 1
ATOM 6353 N N . GLU A 1 829 ? -20.667 4.028 -0.792 1.00 89.44 829 GLU A N 1
ATOM 6354 C CA . GLU A 1 829 ? -19.378 4.640 -0.467 1.00 89.44 829 GLU A CA 1
ATOM 6355 C C . GLU A 1 829 ? -19.410 5.211 0.959 1.00 89.44 829 GLU A C 1
ATOM 6357 O O . GLU A 1 829 ? -20.257 6.045 1.288 1.00 89.44 829 GLU A O 1
ATOM 6362 N N . TYR A 1 830 ? -18.467 4.772 1.794 1.00 91.25 830 TYR A N 1
ATOM 6363 C CA . TYR A 1 830 ? -18.231 5.312 3.132 1.00 91.25 830 TYR A CA 1
ATOM 6364 C C . TYR A 1 830 ? -16.906 6.081 3.160 1.00 91.25 830 TYR A C 1
ATOM 6366 O O . TYR A 1 830 ? -15.988 5.802 2.388 1.00 91.25 830 TYR A O 1
ATOM 6374 N N . LEU A 1 831 ? -16.800 7.054 4.059 1.00 88.81 831 LEU A N 1
ATOM 6375 C CA . LEU A 1 831 ? -15.592 7.833 4.293 1.00 88.81 831 LEU A CA 1
ATOM 6376 C C . LEU A 1 831 ? -14.672 7.100 5.275 1.00 88.81 831 LEU A C 1
ATOM 6378 O O . LEU A 1 831 ? -15.154 6.547 6.268 1.00 88.81 831 LEU A O 1
ATOM 6382 N N . PRO A 1 832 ? -13.357 7.092 5.025 1.00 89.75 832 PRO A N 1
ATOM 6383 C CA . PRO A 1 832 ? -12.412 6.480 5.937 1.00 89.75 832 PRO A CA 1
ATOM 6384 C C . PRO A 1 832 ? -12.075 7.461 7.075 1.00 89.75 832 PRO A C 1
ATOM 6386 O O . PRO A 1 832 ? -12.279 8.673 6.948 1.00 89.75 832 PRO A O 1
ATOM 6389 N N . LEU A 1 833 ? -11.577 6.949 8.202 1.00 88.56 833 LEU A N 1
ATOM 6390 C CA . LEU A 1 833 ? -11.351 7.731 9.425 1.00 88.56 833 LEU A CA 1
ATOM 6391 C C . LEU A 1 833 ? -10.380 8.916 9.252 1.00 88.56 833 LEU A C 1
ATOM 6393 O O . LEU A 1 833 ? -10.465 9.867 10.019 1.00 88.56 833 LEU A O 1
ATOM 6397 N N . GLU A 1 834 ? -9.495 8.922 8.248 1.00 85.19 834 GLU A N 1
ATOM 6398 C CA . GLU A 1 834 ? -8.623 10.068 7.935 1.00 85.19 834 GLU A CA 1
ATOM 6399 C C . GLU A 1 834 ? -9.432 11.349 7.659 1.00 85.19 834 GLU A C 1
ATOM 6401 O O . GLU A 1 834 ? -8.947 12.455 7.879 1.00 85.19 834 GLU A O 1
ATOM 6406 N N . LYS A 1 835 ? -10.678 11.218 7.181 1.00 85.88 835 LYS A N 1
ATOM 6407 C CA . LYS A 1 835 ? -11.569 12.344 6.851 1.00 85.88 835 LYS A CA 1
ATOM 6408 C C . LYS A 1 835 ? -12.309 12.926 8.059 1.00 85.88 835 LYS A C 1
ATOM 6410 O O . LYS A 1 835 ? -13.183 13.775 7.877 1.00 85.88 835 LYS A O 1
ATOM 6415 N N . LEU A 1 836 ? -12.001 12.465 9.270 1.00 85.00 836 LEU A N 1
ATOM 6416 C CA . LEU A 1 836 ? -12.578 12.997 10.500 1.00 85.00 836 LEU A CA 1
ATOM 6417 C C . LEU A 1 836 ? -12.231 14.466 10.704 1.00 85.00 836 LEU A C 1
ATOM 6419 O O . LEU A 1 836 ? -11.095 14.862 10.468 1.00 85.00 836 LEU A O 1
ATOM 6423 N N . SER A 1 837 ? -13.203 15.251 11.173 1.00 74.31 837 SER A N 1
ATOM 6424 C CA . SER A 1 837 ? -13.009 16.683 11.427 1.00 74.31 837 SER A CA 1
ATOM 6425 C C . SER A 1 837 ? -12.896 17.004 12.916 1.00 74.31 837 SER A C 1
ATOM 6427 O O . SER A 1 837 ? -12.212 17.959 13.280 1.00 74.31 837 SER A O 1
ATOM 6429 N N . THR A 1 838 ? -13.540 16.224 13.795 1.00 88.50 838 THR A N 1
ATOM 6430 C CA . THR A 1 838 ? -13.509 16.483 15.244 1.00 88.50 838 THR A CA 1
ATOM 6431 C C . THR A 1 838 ? -13.338 15.207 16.084 1.00 88.50 838 THR A C 1
ATOM 6433 O O . THR A 1 838 ? -13.723 14.112 15.660 1.00 88.50 838 THR A O 1
ATOM 6436 N N . PRO A 1 839 ? -12.769 15.307 17.300 1.00 90.31 839 PRO A N 1
ATOM 6437 C CA . PRO A 1 839 ? -12.663 14.164 18.206 1.00 90.31 839 PRO A CA 1
ATOM 6438 C C . PRO A 1 839 ? -14.035 13.654 18.693 1.00 90.31 839 PRO A C 1
ATOM 6440 O O . PRO A 1 839 ? -14.176 12.471 18.996 1.00 90.31 839 PRO A O 1
ATOM 6443 N N . GLU A 1 840 ? -15.072 14.495 18.741 1.00 90.88 840 GLU A N 1
ATOM 6444 C CA . GLU A 1 840 ? -16.440 14.075 19.084 1.00 90.88 840 GLU A CA 1
ATOM 6445 C C . GLU A 1 840 ? -17.011 13.123 18.030 1.00 90.88 840 GLU A C 1
ATOM 6447 O O . GLU A 1 840 ? -17.645 12.125 18.379 1.00 90.88 840 GLU A O 1
ATOM 6452 N N . GLU A 1 841 ? -16.746 13.395 16.747 1.00 92.19 841 GLU A N 1
ATOM 6453 C CA . GLU A 1 841 ? -17.117 12.489 15.661 1.00 92.19 841 GLU A CA 1
ATOM 6454 C C . GLU A 1 841 ? -16.417 11.140 15.813 1.00 92.19 841 GLU A C 1
ATOM 6456 O O . GLU A 1 841 ? -17.063 10.102 15.685 1.00 92.19 841 GLU A O 1
ATOM 6461 N N . PHE A 1 842 ? -15.125 11.141 16.158 1.00 93.62 842 PHE A N 1
ATOM 6462 C CA . PHE A 1 842 ? -14.366 9.911 16.386 1.00 93.62 842 PHE A CA 1
ATOM 6463 C C . PHE A 1 842 ? -14.947 9.068 17.528 1.00 93.62 842 PHE A C 1
ATOM 6465 O O . PHE A 1 842 ? -15.185 7.871 17.353 1.00 93.62 842 PHE A O 1
ATOM 6472 N N . SER A 1 843 ? -15.237 9.698 18.672 1.00 92.81 843 SER A N 1
ATOM 6473 C CA . SER A 1 843 ? -15.861 9.031 19.823 1.00 92.81 843 SER A CA 1
ATOM 6474 C C . SER A 1 843 ? -17.216 8.425 19.448 1.00 92.81 843 SER A C 1
ATOM 6476 O O . SER A 1 843 ? -17.483 7.251 19.721 1.00 92.81 843 SER A O 1
ATOM 6478 N N . LYS A 1 844 ? -18.046 9.192 18.727 1.00 93.75 844 LYS A N 1
ATOM 6479 C CA . LYS A 1 844 ? -19.341 8.712 18.246 1.00 93.75 844 LYS A CA 1
ATOM 6480 C C . LYS A 1 844 ? -19.194 7.537 17.279 1.00 93.75 844 LYS A C 1
ATOM 6482 O O . LYS A 1 844 ? -19.936 6.568 17.405 1.00 93.75 844 LYS A O 1
ATOM 6487 N N . ILE A 1 845 ? -18.259 7.601 16.331 1.00 96.12 845 ILE A N 1
ATOM 6488 C CA . ILE A 1 845 ? -18.027 6.523 15.362 1.00 96.12 845 ILE A CA 1
ATOM 6489 C C . ILE A 1 845 ? -17.626 5.236 16.076 1.00 96.12 845 ILE A C 1
ATOM 6491 O O . ILE A 1 845 ? -18.210 4.198 15.779 1.00 96.12 845 ILE A O 1
ATOM 6495 N N . LEU A 1 846 ? -16.686 5.292 17.028 1.00 95.69 846 LEU A N 1
ATOM 6496 C CA . LEU A 1 846 ? -16.273 4.116 17.799 1.00 95.69 846 LEU A CA 1
ATOM 6497 C C . LEU A 1 846 ? -17.440 3.512 18.597 1.00 95.69 846 LEU A C 1
ATOM 6499 O O . LEU A 1 846 ? -17.635 2.296 18.565 1.00 95.69 846 LEU A O 1
ATOM 6503 N N . GLY A 1 847 ? -18.247 4.348 19.259 1.00 94.94 847 GLY A N 1
ATOM 6504 C CA . GLY A 1 847 ? -19.441 3.895 19.983 1.00 94.94 847 GLY A CA 1
ATOM 6505 C C . GLY A 1 847 ? -20.495 3.260 19.066 1.00 94.94 847 GLY A C 1
ATOM 6506 O O . GLY A 1 847 ? -21.042 2.199 19.381 1.00 94.94 847 GLY A O 1
ATOM 6507 N N . ASP A 1 848 ? -20.735 3.865 17.900 1.00 96.56 848 ASP A N 1
ATOM 6508 C CA . ASP A 1 848 ? -21.643 3.372 16.860 1.00 96.56 848 ASP A CA 1
ATOM 6509 C C . ASP A 1 848 ? -21.232 1.964 16.382 1.00 96.56 848 ASP A C 1
ATOM 6511 O O . ASP A 1 848 ? -22.045 1.034 16.410 1.00 96.56 848 ASP A O 1
ATOM 6515 N N . VAL A 1 849 ? -19.965 1.773 15.985 1.00 97.31 849 VAL A N 1
ATOM 6516 C CA . VAL A 1 849 ? -19.491 0.481 15.453 1.00 97.31 849 VAL A CA 1
ATOM 6517 C C . VAL A 1 849 ? -19.382 -0.601 16.524 1.00 97.31 849 VAL A C 1
ATOM 6519 O O . VAL A 1 849 ? -19.692 -1.759 16.242 1.00 97.31 849 VAL A O 1
ATOM 6522 N N . MET A 1 850 ? -19.025 -0.245 17.763 1.00 95.56 850 MET A N 1
ATOM 6523 C CA . MET A 1 850 ? -19.003 -1.189 18.884 1.00 95.56 850 MET A CA 1
ATOM 6524 C C . MET A 1 850 ? -20.419 -1.642 19.254 1.00 95.56 850 MET A C 1
ATOM 6526 O O . MET A 1 850 ? -20.651 -2.824 19.509 1.00 95.56 850 MET A O 1
ATOM 6530 N N . THR A 1 851 ? -21.394 -0.729 19.221 1.00 96.00 851 THR A N 1
ATOM 6531 C CA . THR A 1 851 ? -22.809 -1.065 19.433 1.00 96.00 851 THR A CA 1
ATOM 6532 C C . THR A 1 851 ? -23.349 -1.936 18.300 1.00 96.00 851 THR A C 1
ATOM 6534 O O . THR A 1 851 ? -24.037 -2.926 18.556 1.00 96.00 851 THR A O 1
ATOM 6537 N N . GLY A 1 852 ? -23.003 -1.612 17.050 1.00 96.88 852 GLY A N 1
ATOM 6538 C CA . GLY A 1 852 ? -23.315 -2.442 15.888 1.00 96.88 852 GLY A CA 1
ATOM 6539 C C . GLY A 1 852 ? -22.782 -3.865 16.057 1.00 96.88 852 GLY A C 1
ATOM 6540 O O . GLY A 1 852 ? -23.560 -4.817 16.014 1.00 96.88 852 GLY A O 1
ATOM 6541 N N . HIS A 1 853 ? -21.482 -4.012 16.328 1.00 97.00 853 HIS A N 1
ATOM 6542 C CA . HIS A 1 853 ? -20.825 -5.306 16.554 1.00 97.00 853 HIS A CA 1
ATOM 6543 C C . HIS A 1 853 ? -21.439 -6.097 17.715 1.00 97.00 853 HIS A C 1
ATOM 6545 O O . HIS A 1 853 ? -21.701 -7.292 17.567 1.00 97.00 853 HIS A O 1
ATOM 6551 N N . HIS A 1 854 ? -21.768 -5.438 18.830 1.00 94.81 854 HIS A N 1
ATOM 6552 C CA . HIS A 1 854 ? -22.466 -6.075 19.947 1.00 94.81 854 HIS A CA 1
ATOM 6553 C C . HIS A 1 854 ? -23.776 -6.730 19.501 1.00 94.81 854 HIS A C 1
ATOM 6555 O O . HIS A 1 854 ? -24.036 -7.894 19.813 1.00 94.81 854 HIS A O 1
ATOM 6561 N N . TRP A 1 855 ? -24.594 -6.017 18.726 1.00 96.25 855 TRP A N 1
ATOM 6562 C CA . TRP A 1 855 ? -25.842 -6.570 18.207 1.00 96.25 855 TRP A CA 1
ATOM 6563 C C . TRP A 1 855 ? -25.627 -7.674 17.177 1.00 96.25 855 TRP A C 1
ATOM 6565 O O . TRP A 1 855 ? -26.402 -8.634 17.164 1.00 96.25 855 TRP A O 1
ATOM 6575 N N . VAL A 1 856 ? -24.574 -7.599 16.359 1.00 96.19 856 VAL A N 1
ATOM 6576 C CA . VAL A 1 856 ? -24.181 -8.707 15.475 1.00 96.19 856 VAL A CA 1
ATOM 6577 C C . VAL A 1 856 ? -23.906 -9.965 16.290 1.00 96.19 856 VAL A C 1
ATOM 6579 O O . VAL A 1 856 ? -24.504 -11.011 16.026 1.00 96.19 856 VAL A O 1
ATOM 6582 N N . TYR A 1 857 ? -23.074 -9.856 17.324 1.00 92.44 857 TYR A N 1
ATOM 6583 C CA . TYR A 1 857 ? -22.767 -10.967 18.215 1.00 92.44 857 TYR A CA 1
ATOM 6584 C C . TYR A 1 857 ? -24.036 -11.521 18.879 1.00 92.44 857 TYR A C 1
ATOM 6586 O O . TYR A 1 857 ? -24.304 -12.718 18.795 1.00 92.44 857 TYR A O 1
ATOM 6594 N N . LYS A 1 858 ? -24.879 -10.657 19.460 1.00 90.25 858 LYS A N 1
ATOM 6595 C CA . LYS A 1 858 ? -26.087 -11.071 20.198 1.00 90.25 858 LYS A CA 1
ATOM 6596 C C . LYS A 1 858 ? -27.164 -11.704 19.320 1.00 90.25 858 LYS A C 1
ATOM 6598 O O . LYS A 1 858 ? -27.845 -12.618 19.771 1.00 90.25 858 LYS A O 1
ATOM 6603 N N . THR A 1 859 ? -27.344 -11.220 18.093 1.00 92.75 859 THR A N 1
ATOM 6604 C CA . THR A 1 859 ? -28.405 -11.711 17.194 1.00 92.75 859 THR A CA 1
ATOM 6605 C C . THR A 1 859 ? -27.947 -12.871 16.322 1.00 92.75 859 THR A C 1
ATOM 6607 O O . THR A 1 859 ? -28.749 -13.742 15.985 1.00 92.75 859 THR A O 1
ATOM 6610 N N . SER A 1 860 ? -26.672 -12.884 15.932 1.00 91.50 860 SER A N 1
ATOM 6611 C CA . SER A 1 860 ? -26.171 -13.760 14.872 1.00 91.50 860 SER A CA 1
ATOM 6612 C C . SER A 1 860 ? -25.087 -14.730 15.324 1.00 91.50 860 SER A C 1
ATOM 6614 O O . SER A 1 860 ? -24.823 -15.679 14.586 1.00 91.50 860 SER A O 1
ATOM 6616 N N . ASN A 1 861 ? -24.520 -14.540 16.520 1.00 88.88 861 ASN A N 1
ATOM 6617 C CA . ASN A 1 861 ? -23.407 -15.325 17.055 1.00 88.88 861 ASN A CA 1
ATOM 6618 C C . ASN A 1 861 ? -22.180 -15.315 16.122 1.00 88.88 861 ASN A C 1
ATOM 6620 O O . ASN A 1 861 ? -21.570 -16.349 15.852 1.00 88.88 861 ASN A O 1
ATOM 6624 N N . ILE A 1 862 ? -21.870 -14.140 15.564 1.00 91.44 862 ILE A N 1
ATOM 6625 C CA . ILE A 1 862 ? -20.769 -13.917 14.618 1.00 91.44 862 ILE A CA 1
ATOM 6626 C C . ILE A 1 862 ? -19.743 -12.977 15.253 1.00 91.44 862 ILE A C 1
ATOM 6628 O O . ILE A 1 862 ? -20.109 -11.980 15.876 1.00 91.44 862 ILE A O 1
ATOM 6632 N N . LEU A 1 863 ? -18.465 -13.303 15.065 1.00 92.00 863 LEU A N 1
ATOM 6633 C CA . LEU A 1 863 ? -17.315 -12.453 15.367 1.00 92.00 863 LEU A CA 1
ATOM 6634 C C . LEU A 1 863 ? -16.775 -11.834 14.082 1.00 92.00 863 LEU A C 1
ATOM 6636 O O . LEU A 1 863 ? -16.846 -12.452 13.020 1.00 92.00 863 LEU A O 1
ATOM 6640 N N . HIS A 1 864 ? -16.189 -10.648 14.201 1.00 93.75 864 HIS A N 1
ATOM 6641 C CA . HIS A 1 864 ? -15.557 -9.946 13.089 1.00 93.75 864 HIS A CA 1
ATOM 6642 C C . HIS A 1 864 ? -14.135 -10.461 12.825 1.00 93.75 864 HIS A C 1
ATOM 6644 O O . HIS A 1 864 ? -13.738 -10.616 11.675 1.00 93.75 864 HIS A O 1
ATOM 6650 N N . GLN A 1 865 ? -13.368 -10.737 13.887 1.00 90.38 865 GLN A N 1
ATOM 6651 C CA . GLN A 1 865 ? -11.975 -11.222 13.873 1.00 90.38 865 GLN A CA 1
ATOM 6652 C C . GLN A 1 865 ? -10.905 -10.277 13.301 1.00 90.38 865 GLN A C 1
ATOM 6654 O O . GLN A 1 865 ? -9.721 -10.497 13.548 1.00 90.38 865 GLN A O 1
ATOM 6659 N N . ASP A 1 866 ? -11.292 -9.218 12.590 1.00 91.38 866 ASP A N 1
ATOM 6660 C CA . ASP A 1 866 ? -10.358 -8.211 12.059 1.00 91.38 866 ASP A CA 1
ATOM 6661 C C . ASP A 1 866 ? -10.854 -6.769 12.232 1.00 91.38 866 ASP A C 1
ATOM 6663 O O . ASP A 1 866 ? -11.007 -6.012 11.276 1.00 91.38 866 ASP A O 1
ATOM 6667 N N . ILE A 1 867 ? -11.182 -6.386 13.468 1.00 93.94 867 ILE A N 1
ATOM 6668 C CA . ILE A 1 867 ? -11.475 -4.981 13.772 1.00 93.94 867 ILE A CA 1
ATOM 6669 C C . ILE A 1 867 ? -10.167 -4.200 13.676 1.00 93.94 867 ILE A C 1
ATOM 6671 O O . ILE A 1 867 ? -9.227 -4.423 14.440 1.00 93.94 867 ILE A O 1
ATOM 6675 N N . SER A 1 868 ? -10.114 -3.291 12.711 1.00 91.06 868 SER A N 1
ATOM 6676 C CA . SER A 1 868 ? -8.924 -2.527 12.374 1.00 91.06 868 SER A CA 1
ATOM 6677 C C . SER A 1 868 ? -9.297 -1.103 11.983 1.00 91.06 868 SER A C 1
ATOM 6679 O O . SER A 1 868 ? -10.445 -0.807 11.645 1.00 91.06 868 SER A O 1
ATOM 6681 N N . TYR A 1 869 ? -8.296 -0.226 11.988 1.00 86.50 869 TYR A N 1
ATOM 6682 C CA . TYR A 1 869 ? -8.426 1.146 11.513 1.00 86.50 869 TYR A CA 1
ATOM 6683 C C . TYR A 1 869 ? -9.061 1.247 10.111 1.00 86.50 869 TYR A C 1
ATOM 6685 O O . TYR A 1 869 ? -9.919 2.093 9.884 1.00 86.50 869 TYR A O 1
ATOM 6693 N N . GLY A 1 870 ? -8.672 0.363 9.185 1.00 86.69 870 GLY A N 1
ATOM 6694 C CA . GLY A 1 870 ? -9.162 0.380 7.803 1.00 86.69 870 GLY A CA 1
ATOM 6695 C C . GLY A 1 870 ? -10.595 -0.130 7.628 1.00 86.69 870 GLY A C 1
ATOM 6696 O O . GLY A 1 870 ? -11.207 0.158 6.604 1.00 86.69 870 GLY A O 1
ATOM 6697 N N . ASN A 1 871 ? -11.127 -0.848 8.623 1.00 92.00 871 ASN A N 1
ATOM 6698 C CA . ASN A 1 871 ? -12.433 -1.512 8.560 1.00 92.00 871 ASN A CA 1
ATOM 6699 C C . ASN A 1 871 ? -13.537 -0.716 9.274 1.00 92.00 871 ASN A C 1
ATOM 6701 O O . ASN A 1 871 ? -14.724 -1.029 9.139 1.00 92.00 871 ASN A O 1
ATOM 6705 N N . ILE A 1 872 ? -13.158 0.335 10.007 1.00 95.62 872 ILE A N 1
ATOM 6706 C CA . ILE A 1 872 ? -14.068 1.301 10.620 1.00 95.62 872 ILE A CA 1
ATOM 6707 C C . ILE A 1 872 ? -14.170 2.503 9.684 1.00 95.62 872 ILE A C 1
ATOM 6709 O O . ILE A 1 872 ? -13.190 3.190 9.416 1.00 95.62 872 ILE A O 1
ATOM 6713 N N . MET A 1 873 ? -15.372 2.757 9.182 1.00 95.00 873 MET A N 1
ATOM 6714 C CA . MET A 1 873 ? -15.666 3.852 8.259 1.00 95.00 873 MET A CA 1
ATOM 6715 C C . MET A 1 873 ? -16.852 4.665 8.779 1.00 95.00 873 MET A C 1
ATOM 6717 O O . MET A 1 873 ? -17.436 4.340 9.814 1.00 95.00 873 MET A O 1
ATOM 6721 N N . PHE A 1 874 ? -17.232 5.735 8.084 1.00 95.31 874 PHE A N 1
ATOM 6722 C CA . PHE A 1 874 ? -18.397 6.530 8.463 1.00 95.31 874 PHE A CA 1
ATOM 6723 C C . PHE A 1 874 ? -19.080 7.205 7.274 1.00 95.31 874 PHE A C 1
ATOM 6725 O O . PHE A 1 874 ? -18.540 7.287 6.176 1.00 95.31 874 PHE A O 1
ATOM 6732 N N . PHE A 1 875 ? -20.285 7.721 7.487 1.00 93.69 875 PHE A N 1
ATOM 6733 C CA . PHE A 1 875 ? -20.954 8.626 6.552 1.00 93.69 875 PHE A CA 1
ATOM 6734 C C . PHE A 1 875 ? -21.741 9.698 7.310 1.00 93.69 875 PHE A C 1
ATOM 6736 O O . PHE A 1 875 ? -21.919 9.611 8.526 1.00 93.69 875 PHE A O 1
ATOM 6743 N N . TYR A 1 876 ? -22.217 10.713 6.586 1.00 91.62 876 TYR A N 1
ATOM 6744 C CA . TYR A 1 876 ? -23.084 11.750 7.141 1.00 91.62 876 TYR A CA 1
ATOM 6745 C C . TYR A 1 876 ? -24.539 11.511 6.741 1.00 91.62 876 TYR A C 1
ATOM 6747 O O . TYR A 1 876 ? -24.880 11.495 5.559 1.00 91.62 876 TYR A O 1
ATOM 6755 N N . GLU A 1 877 ? -25.407 11.384 7.736 1.00 89.88 877 GLU A N 1
ATOM 6756 C CA . GLU A 1 877 ? -26.857 11.344 7.583 1.00 89.88 877 GLU A CA 1
ATOM 6757 C C . GLU A 1 877 ? -27.421 12.763 7.763 1.00 89.88 877 GLU A C 1
ATOM 6759 O O . GLU A 1 877 ? -27.052 13.466 8.700 1.00 89.88 877 GLU A O 1
ATOM 6764 N N . CYS A 1 878 ? -28.301 13.221 6.868 1.00 86.12 878 CYS A N 1
ATOM 6765 C CA . CYS A 1 878 ? -28.942 14.534 7.003 1.00 86.12 878 CYS A CA 1
ATOM 6766 C C . CYS A 1 878 ? -30.294 14.391 7.710 1.00 86.12 878 CYS A C 1
ATOM 6768 O O . CYS A 1 878 ? -31.277 13.983 7.093 1.00 86.12 878 CYS A O 1
ATOM 6770 N N . LEU A 1 879 ? -30.363 14.771 8.986 1.00 85.19 879 LEU A N 1
ATOM 6771 C CA . LEU A 1 879 ? -31.587 14.748 9.788 1.00 85.19 879 LEU A CA 1
ATOM 6772 C C . LEU A 1 879 ? -32.078 16.180 10.010 1.00 85.19 879 LEU A C 1
ATOM 6774 O O . LEU A 1 879 ? -31.433 16.972 10.690 1.00 85.19 879 LEU A O 1
ATOM 6778 N N . GLY A 1 880 ? -33.204 16.545 9.387 1.00 79.00 880 GLY A N 1
ATOM 6779 C CA . GLY A 1 880 ? -33.776 17.894 9.520 1.00 79.00 880 GLY A CA 1
ATOM 6780 C C . GLY A 1 880 ? -32.857 19.023 9.025 1.00 79.00 880 GLY A C 1
ATOM 6781 O O . GLY A 1 880 ? -32.938 20.137 9.529 1.00 79.00 880 GLY A O 1
ATOM 6782 N N . GLY A 1 881 ? -31.962 18.733 8.073 1.00 82.19 881 GLY A N 1
ATOM 6783 C CA . GLY A 1 881 ? -30.958 19.678 7.563 1.00 82.19 881 GLY A CA 1
ATOM 6784 C C . GLY A 1 881 ? -29.630 19.690 8.332 1.00 82.19 881 GLY A C 1
ATOM 6785 O O . GLY A 1 881 ? -28.694 20.354 7.895 1.00 82.19 881 GLY A O 1
ATOM 6786 N N . VAL A 1 882 ? -29.512 18.933 9.428 1.00 83.19 882 VAL A N 1
ATOM 6787 C CA . VAL A 1 882 ? -28.272 18.784 10.205 1.00 83.19 882 VAL A CA 1
ATOM 6788 C C . VAL A 1 882 ? -27.539 17.518 9.769 1.00 83.19 882 VAL A C 1
ATOM 6790 O O . VAL A 1 882 ? -28.139 16.444 9.706 1.00 83.19 882 VAL A O 1
ATOM 6793 N N . LYS A 1 883 ? -26.239 17.633 9.475 1.00 86.56 883 LYS A N 1
ATOM 6794 C CA . LYS A 1 883 ? -25.374 16.478 9.205 1.00 86.56 883 LYS A CA 1
ATOM 6795 C C . LYS A 1 883 ? -25.015 15.793 10.521 1.00 86.56 883 LYS A C 1
ATOM 6797 O O . LYS A 1 883 ? -24.442 16.421 11.403 1.00 86.56 883 LYS A O 1
ATOM 6802 N N . VAL A 1 884 ? -25.336 14.511 10.634 1.00 90.44 884 VAL A N 1
ATOM 6803 C CA . VAL A 1 884 ? -25.010 13.659 11.778 1.00 90.44 884 VAL A CA 1
ATOM 6804 C C . VAL A 1 884 ? -24.076 12.558 11.301 1.00 90.44 884 VAL A C 1
ATOM 6806 O O . VAL A 1 884 ? -24.387 11.853 10.343 1.00 90.44 884 VAL A O 1
ATOM 6809 N N . VAL A 1 885 ? -22.929 12.411 11.959 1.00 95.06 885 VAL A N 1
ATOM 6810 C CA . VAL A 1 885 ? -21.971 11.348 11.644 1.00 95.06 885 VAL A CA 1
ATOM 6811 C C . VAL A 1 885 ? -22.495 9.987 12.112 1.00 95.06 885 VAL A C 1
ATOM 6813 O O . VAL A 1 885 ? -23.060 9.866 13.204 1.00 95.06 885 VAL A O 1
ATOM 6816 N N . VAL A 1 886 ? -22.325 8.960 11.285 1.00 96.06 886 VAL A N 1
ATOM 6817 C CA . VAL A 1 886 ? -22.715 7.574 11.569 1.00 96.06 886 VAL A CA 1
ATOM 6818 C C . VAL A 1 886 ? -21.531 6.661 11.278 1.00 96.06 886 VAL A C 1
ATOM 6820 O O . VAL A 1 886 ? -21.088 6.580 10.133 1.00 96.06 886 VAL A O 1
ATOM 6823 N N . GLY A 1 887 ? -21.028 5.977 12.307 1.00 96.81 887 GLY A N 1
ATOM 6824 C CA . GLY A 1 887 ? -19.976 4.968 12.170 1.00 96.81 887 GLY A CA 1
ATOM 6825 C C . GLY A 1 887 ? -20.508 3.672 11.561 1.00 96.81 887 GLY A C 1
ATOM 6826 O O . GLY A 1 887 ? -21.636 3.278 11.862 1.00 96.81 887 GLY A O 1
ATOM 6827 N N . VAL A 1 888 ? -19.703 3.018 10.720 1.00 97.81 888 VAL A N 1
ATOM 6828 C CA . VAL A 1 888 ? -20.032 1.784 9.994 1.00 97.81 888 VAL A CA 1
ATOM 6829 C C . VAL A 1 888 ? -18.870 0.797 10.062 1.00 97.81 888 VAL A C 1
ATOM 6831 O O . VAL A 1 888 ? -17.739 1.136 9.717 1.00 97.81 888 VAL A O 1
ATOM 6834 N N . LEU A 1 889 ? -19.158 -0.438 10.474 1.00 97.69 889 LEU A N 1
ATOM 6835 C CA . LEU A 1 889 ? -18.209 -1.547 10.464 1.00 97.69 889 LEU A CA 1
ATOM 6836 C C . LEU A 1 889 ? -18.304 -2.325 9.143 1.00 97.69 889 LEU A C 1
ATOM 6838 O O . LEU A 1 889 ? -19.385 -2.778 8.739 1.00 97.69 889 LEU A O 1
ATOM 6842 N N . THR A 1 890 ? -17.161 -2.468 8.481 1.00 94.25 890 THR A N 1
ATOM 6843 C CA . THR A 1 890 ? -17.002 -3.040 7.137 1.00 94.25 890 THR A CA 1
ATOM 6844 C C . THR A 1 890 ? -15.990 -4.194 7.148 1.00 94.25 890 THR A C 1
ATOM 6846 O O . THR A 1 890 ? -15.334 -4.411 8.155 1.00 94.25 890 THR A O 1
ATOM 6849 N N . ASP A 1 891 ? -15.855 -4.910 6.027 1.00 89.25 891 ASP A N 1
ATOM 6850 C CA . ASP A 1 891 ? -14.869 -5.988 5.819 1.00 89.25 891 ASP A CA 1
ATOM 6851 C C . ASP A 1 891 ? -15.070 -7.253 6.685 1.00 89.25 891 ASP A C 1
ATOM 6853 O O . ASP A 1 891 ? -14.234 -7.648 7.495 1.00 89.25 891 ASP A O 1
ATOM 6857 N N . TRP A 1 892 ? -16.182 -7.961 6.451 1.00 92.19 892 TRP A N 1
ATOM 6858 C CA . TRP A 1 892 ? -16.568 -9.196 7.170 1.00 92.19 892 TRP A CA 1
ATOM 6859 C C . TRP A 1 892 ? -15.899 -10.461 6.613 1.00 92.19 892 TRP A C 1
ATOM 6861 O O . TRP A 1 892 ? -16.396 -11.580 6.718 1.00 92.19 892 TRP A O 1
ATOM 6871 N N . ASP A 1 893 ? -14.759 -10.278 5.973 1.00 85.19 893 ASP A N 1
ATOM 6872 C CA . ASP A 1 893 ? -14.109 -11.244 5.098 1.00 85.19 893 ASP A CA 1
ATOM 6873 C C . ASP A 1 893 ? -13.275 -12.264 5.918 1.00 85.19 893 ASP A C 1
ATOM 6875 O O . ASP A 1 893 ? -12.868 -13.314 5.412 1.00 85.19 893 ASP A O 1
ATOM 6879 N N . LEU A 1 894 ? -13.006 -11.961 7.195 1.00 84.62 894 LEU A N 1
ATOM 6880 C CA . LEU A 1 894 ? -12.438 -12.865 8.208 1.00 84.62 894 LEU A CA 1
ATOM 6881 C C . LEU A 1 894 ? -13.462 -13.284 9.275 1.00 84.62 894 LEU A C 1
ATOM 6883 O O . LEU A 1 894 ? -13.096 -13.953 10.240 1.00 84.62 894 LEU A O 1
ATOM 6887 N N . ALA A 1 895 ? -14.737 -12.927 9.098 1.00 90.00 895 ALA A N 1
ATOM 6888 C CA . ALA A 1 895 ? -15.770 -13.233 10.070 1.00 90.00 895 ALA A CA 1
ATOM 6889 C C . ALA A 1 895 ? -15.937 -14.744 10.274 1.00 90.00 895 ALA A C 1
ATOM 6891 O O . ALA A 1 895 ? -15.689 -15.569 9.389 1.00 90.00 895 ALA A O 1
ATOM 6892 N N . ALA A 1 896 ? -16.380 -15.113 11.471 1.00 87.69 896 ALA A N 1
ATOM 6893 C CA . ALA A 1 896 ? -16.663 -16.499 11.799 1.00 87.69 896 ALA A CA 1
ATOM 6894 C C . ALA A 1 896 ? -17.830 -16.599 12.772 1.00 87.69 896 ALA A C 1
ATOM 6896 O O . ALA A 1 896 ? -18.001 -15.758 13.657 1.00 87.69 896 ALA A O 1
ATOM 6897 N N . HIS A 1 897 ? -18.596 -17.679 12.647 1.00 84.44 897 HIS A N 1
ATOM 6898 C CA . HIS A 1 897 ? -19.519 -18.071 13.699 1.00 84.44 897 HIS A CA 1
ATOM 6899 C C . HIS A 1 897 ? -18.738 -18.467 14.948 1.00 84.44 897 HIS A C 1
ATOM 6901 O O . HIS A 1 897 ? -17.737 -19.186 14.874 1.00 84.44 897 HIS A O 1
ATOM 6907 N N . VAL A 1 898 ? -19.217 -18.027 16.106 1.00 76.88 898 VAL A N 1
ATOM 6908 C CA . VAL A 1 898 ? -18.789 -18.625 17.368 1.00 76.88 898 VAL A CA 1
ATOM 6909 C C . VAL A 1 898 ? -19.328 -20.055 17.374 1.00 76.88 898 VAL A C 1
ATOM 6911 O O . VAL A 1 898 ? -20.522 -20.233 17.130 1.00 76.88 898 VAL A O 1
ATOM 6914 N N . PRO A 1 899 ? -18.490 -21.079 17.612 1.00 60.56 899 PRO A N 1
ATOM 6915 C CA . PRO A 1 899 ? -18.949 -22.462 17.598 1.00 60.56 899 PRO A CA 1
ATOM 6916 C C . PRO A 1 899 ? -20.098 -22.635 18.593 1.00 60.56 899 PRO A C 1
ATOM 6918 O O . PRO A 1 899 ? -19.946 -22.263 19.758 1.00 60.56 899 PRO A O 1
ATOM 6921 N N . ASP A 1 900 ? -21.229 -23.151 18.107 1.00 53.34 900 ASP A N 1
ATOM 6922 C CA . ASP A 1 900 ? -22.528 -23.079 18.771 1.00 53.34 900 ASP A CA 1
ATOM 6923 C C . ASP A 1 900 ? -22.500 -23.467 20.257 1.00 53.34 900 ASP A C 1
ATOM 6925 O O . ASP A 1 900 ? -22.074 -24.564 20.636 1.00 53.34 900 ASP A O 1
ATOM 6929 N N . ASP A 1 901 ? -23.142 -22.625 21.072 1.00 45.62 901 ASP A N 1
ATOM 6930 C CA . ASP A 1 901 ? -23.647 -22.978 22.402 1.00 45.62 901 ASP A CA 1
ATOM 6931 C C . ASP A 1 901 ? -24.594 -24.196 22.356 1.00 45.62 901 ASP A C 1
ATOM 6933 O O . ASP A 1 901 ? -24.932 -24.740 23.399 1.00 45.62 901 ASP A O 1
ATOM 6937 N N . GLU A 1 902 ? -25.020 -24.685 21.182 1.00 39.97 902 GLU A N 1
ATOM 6938 C CA . GLU A 1 902 ? -25.769 -25.939 21.044 1.00 39.97 902 GLU A CA 1
ATOM 6939 C C . GLU A 1 902 ? -24.952 -27.189 21.384 1.00 39.97 902 GLU A C 1
ATOM 6941 O O . GLU A 1 902 ? -25.533 -28.155 21.872 1.00 39.97 902 GLU A O 1
ATOM 6946 N N . VAL A 1 903 ? -23.631 -27.214 21.168 1.00 42.81 903 VAL A N 1
ATOM 6947 C CA . VAL A 1 903 ? -22.796 -28.340 21.637 1.00 42.81 903 VAL A CA 1
ATOM 6948 C C . VAL A 1 903 ? -22.762 -28.336 23.163 1.00 42.81 903 VAL A C 1
ATOM 6950 O O . VAL A 1 903 ? -22.961 -29.373 23.794 1.00 42.81 903 VAL A O 1
ATOM 6953 N N . LEU A 1 904 ? -22.635 -27.148 23.753 1.00 42.75 904 LEU A N 1
ATOM 6954 C CA . LEU A 1 904 ? -22.736 -26.927 25.189 1.00 42.75 904 LEU A CA 1
ATOM 6955 C C . LEU A 1 904 ? -24.144 -27.259 25.721 1.00 42.75 904 LEU A C 1
ATOM 6957 O O . LEU A 1 904 ? -24.266 -27.900 26.756 1.00 42.75 904 LEU A O 1
ATOM 6961 N N . ALA A 1 905 ? -25.210 -26.913 24.993 1.00 40.66 905 ALA A N 1
ATOM 6962 C CA . ALA A 1 905 ? -26.607 -27.178 25.344 1.00 40.66 905 ALA A CA 1
ATOM 6963 C C . ALA A 1 905 ? -27.022 -28.646 25.137 1.00 40.66 905 ALA A C 1
ATOM 6965 O O . ALA A 1 905 ? -27.907 -29.137 25.837 1.00 40.66 905 ALA A O 1
ATOM 6966 N N . ARG A 1 906 ? -26.395 -29.371 24.201 1.00 44.50 906 ARG A N 1
ATOM 6967 C CA . ARG A 1 906 ? -26.518 -30.833 24.055 1.00 44.50 906 ARG A CA 1
ATOM 6968 C C . ARG A 1 906 ? -25.733 -31.557 25.149 1.00 44.50 906 ARG A C 1
ATOM 6970 O O . ARG A 1 906 ? -26.250 -32.525 25.696 1.00 44.50 906 ARG A O 1
ATOM 6977 N N . ASN A 1 907 ? -24.554 -31.058 25.524 1.00 43.09 907 ASN A N 1
ATOM 6978 C CA . ASN A 1 907 ? -23.779 -31.575 26.656 1.00 43.09 907 ASN A CA 1
ATOM 6979 C C . ASN A 1 907 ? -24.472 -31.299 28.002 1.00 43.09 907 ASN A C 1
ATOM 6981 O O . ASN A 1 907 ? -24.532 -32.196 28.829 1.00 43.09 907 ASN A O 1
ATOM 6985 N N . LEU A 1 908 ? -25.123 -30.143 28.175 1.00 45.28 908 LEU A N 1
ATOM 6986 C CA . LEU A 1 908 ? -25.996 -29.823 29.319 1.00 45.28 908 LEU A CA 1
ATOM 6987 C C . LEU A 1 908 ? -27.205 -30.768 29.454 1.00 45.28 908 LEU A C 1
ATOM 6989 O O . LEU A 1 908 ? -27.817 -30.830 30.516 1.00 45.28 908 LEU A O 1
ATOM 6993 N N . LYS A 1 909 ? -27.566 -31.495 28.388 1.00 43.88 909 LYS A N 1
ATOM 6994 C CA . LYS A 1 909 ? -28.626 -32.515 28.396 1.00 43.88 909 LYS A CA 1
ATOM 6995 C C . LYS A 1 909 ? -28.098 -33.933 28.657 1.00 43.88 909 LYS A C 1
ATOM 6997 O O . LYS A 1 909 ? -28.918 -34.850 28.733 1.00 43.88 909 LYS A O 1
ATOM 7002 N N . ARG A 1 910 ? -26.775 -34.151 28.779 1.00 53.06 910 ARG A N 1
ATOM 7003 C CA . ARG A 1 910 ? -26.224 -35.466 29.153 1.00 53.06 910 ARG A CA 1
ATOM 7004 C C . ARG A 1 910 ? -26.410 -35.687 30.657 1.00 53.06 910 ARG A C 1
ATOM 7006 O O . ARG A 1 910 ? -26.137 -34.768 31.426 1.00 53.06 910 ARG A O 1
ATOM 7013 N N . PRO A 1 911 ? -26.860 -36.874 31.098 1.00 50.09 911 PRO A N 1
ATOM 7014 C CA . PRO A 1 911 ? -26.837 -37.196 32.516 1.00 50.09 911 PRO A CA 1
ATOM 7015 C C . PRO A 1 911 ? -25.381 -37.195 32.998 1.00 50.09 911 PRO A C 1
ATOM 7017 O O . PRO A 1 911 ? -24.523 -37.828 32.379 1.00 50.09 911 PRO A O 1
ATOM 7020 N N . PHE A 1 912 ? -25.114 -36.456 34.072 1.00 54.59 912 PHE A N 1
ATOM 7021 C CA . PHE A 1 912 ? -23.820 -36.449 34.750 1.00 54.59 912 PHE A CA 1
ATOM 7022 C C . PHE A 1 912 ? -23.470 -37.860 35.244 1.00 54.59 912 PHE A C 1
ATOM 7024 O O . PHE A 1 912 ? -24.345 -38.600 35.706 1.00 54.59 912 PHE A O 1
ATOM 7031 N N . SER A 1 913 ? -22.195 -38.238 35.167 1.00 59.28 913 SER A N 1
ATOM 7032 C CA . SER A 1 913 ? -21.688 -39.426 35.852 1.00 59.28 913 SER A CA 1
ATOM 7033 C C . SER A 1 913 ? -21.760 -39.229 37.373 1.00 59.28 913 SER A C 1
ATOM 7035 O O . SER A 1 913 ? -21.842 -38.106 37.872 1.00 59.28 913 SER A O 1
ATOM 7037 N N . GLN A 1 914 ? -21.727 -40.323 38.134 1.00 56.97 914 GLN A N 1
ATOM 7038 C CA . GLN A 1 914 ? -21.786 -40.247 39.596 1.00 56.97 914 GLN A CA 1
ATOM 7039 C C . GLN A 1 914 ? -20.575 -39.494 40.184 1.00 56.97 914 GLN A C 1
ATOM 7041 O O . GLN A 1 914 ? -20.728 -38.764 41.156 1.00 56.97 914 GLN A O 1
ATOM 7046 N N . GLU A 1 915 ? -19.407 -39.588 39.542 1.00 59.34 915 GLU A N 1
ATOM 7047 C CA . GLU A 1 915 ? -18.201 -38.827 39.903 1.00 59.34 915 GLU A CA 1
ATOM 7048 C C . GLU A 1 915 ? -18.327 -37.333 39.546 1.00 59.34 915 GLU A C 1
ATOM 7050 O O . GLU A 1 915 ? -17.941 -36.482 40.344 1.00 59.34 915 GLU A O 1
ATOM 7055 N N . GLU A 1 916 ? -18.929 -36.994 38.397 1.00 60.81 916 GLU A N 1
ATOM 7056 C CA . GLU A 1 916 ? -19.185 -35.599 37.993 1.00 60.81 916 GLU A CA 1
ATOM 7057 C C . GLU A 1 916 ? -20.194 -34.917 38.940 1.00 60.81 916 GLU A C 1
ATOM 7059 O O . GLU A 1 916 ? -20.012 -33.762 39.322 1.00 60.81 916 GLU A O 1
ATOM 7064 N N . LEU A 1 917 ? -21.237 -35.639 39.367 1.00 61.84 917 LEU A N 1
ATOM 7065 C CA . LEU A 1 917 ? -22.215 -35.164 40.354 1.00 61.84 917 LEU A CA 1
ATOM 7066 C C . LEU A 1 917 ? -21.582 -34.912 41.724 1.00 61.84 917 LEU A C 1
ATOM 7068 O O . LEU A 1 917 ? -21.830 -33.861 42.315 1.00 61.84 917 LEU A O 1
ATOM 7072 N N . GLU A 1 918 ? -20.747 -35.837 42.205 1.00 62.31 918 GLU A N 1
ATOM 7073 C CA . GLU A 1 918 ? -20.012 -35.678 43.465 1.00 62.31 918 GLU A CA 1
ATOM 7074 C C . GLU A 1 918 ? -19.059 -34.473 43.426 1.00 62.31 918 GLU A C 1
ATOM 7076 O O . GLU A 1 918 ? -18.952 -33.740 44.410 1.00 62.31 918 GLU A O 1
ATOM 7081 N N . ASP A 1 919 ? -18.389 -34.229 42.298 1.00 59.91 919 ASP A N 1
ATOM 7082 C CA . ASP A 1 919 ? -17.491 -33.084 42.138 1.00 59.91 919 ASP A CA 1
ATOM 7083 C C . ASP A 1 919 ? -18.237 -31.744 42.060 1.00 59.91 919 ASP A C 1
ATOM 7085 O O . ASP A 1 919 ? -17.753 -30.749 42.606 1.00 59.91 919 ASP A O 1
ATOM 7089 N N . ILE A 1 920 ? -19.418 -31.704 41.432 1.00 61.19 920 ILE A N 1
ATOM 7090 C CA . ILE A 1 920 ? -20.231 -30.486 41.295 1.00 61.19 920 ILE A CA 1
ATOM 7091 C C . ILE A 1 920 ? -20.966 -30.139 42.604 1.00 61.19 920 ILE A C 1
ATOM 7093 O O . ILE A 1 920 ? -20.962 -28.977 43.018 1.00 61.19 920 ILE A O 1
ATOM 7097 N N . GLN A 1 921 ? -21.557 -31.125 43.290 1.00 63.03 921 GLN A N 1
ATOM 7098 C CA . GLN A 1 921 ? -22.315 -30.917 44.536 1.00 63.03 921 GLN A CA 1
ATOM 7099 C C . GLN A 1 921 ? -21.433 -30.428 45.701 1.00 63.03 921 GLN A C 1
ATOM 7101 O O . GLN A 1 921 ? -21.885 -29.671 46.564 1.00 63.03 921 GLN A O 1
ATOM 7106 N N . ASP A 1 922 ? -20.147 -30.787 45.714 1.00 56.41 922 ASP A N 1
ATOM 7107 C CA . ASP A 1 922 ? -19.208 -30.365 46.761 1.00 56.41 922 ASP A CA 1
ATOM 7108 C C . ASP A 1 922 ? -18.676 -28.921 46.592 1.00 56.41 922 ASP A C 1
ATOM 7110 O O . ASP A 1 922 ? -18.056 -28.369 47.505 1.00 56.41 922 ASP A O 1
ATOM 7114 N N . VAL A 1 923 ? -18.926 -28.263 45.450 1.00 55.75 923 VAL A N 1
ATOM 7115 C CA . VAL A 1 923 ? -18.542 -26.854 45.212 1.00 55.75 923 VAL A CA 1
ATOM 7116 C C . VAL A 1 923 ? -19.514 -25.875 45.890 1.00 55.75 923 VAL A C 1
ATOM 7118 O O . VAL A 1 923 ? -19.097 -24.794 46.319 1.00 55.75 923 VAL A O 1
ATOM 7121 N N . THR A 1 924 ? -20.787 -26.258 46.044 1.00 51.50 924 THR A N 1
ATOM 7122 C CA . THR A 1 924 ? -21.891 -25.373 46.460 1.00 51.50 924 THR A CA 1
ATOM 7123 C C . THR A 1 924 ? -22.030 -25.133 47.969 1.00 51.50 924 THR A C 1
ATOM 7125 O O . THR A 1 924 ? -22.798 -24.262 48.369 1.00 51.50 924 THR A O 1
ATOM 7128 N N . SER A 1 925 ? -21.281 -25.824 48.839 1.00 52.12 925 SER A N 1
ATOM 7129 C CA . SER A 1 925 ? -21.348 -25.652 50.311 1.00 52.12 925 SER A CA 1
ATOM 7130 C C . SER A 1 925 ? -22.777 -25.564 50.883 1.00 52.12 925 SER A C 1
ATOM 7132 O O . SER A 1 925 ? -23.028 -24.812 51.822 1.00 52.12 925 SER A O 1
ATOM 7134 N N . SER A 1 926 ? -23.723 -26.319 50.319 1.00 42.91 926 SER A N 1
ATOM 7135 C CA . SER A 1 926 ? -25.068 -26.463 50.870 1.00 42.91 926 SER A CA 1
ATOM 7136 C C . SER A 1 926 ? -25.265 -27.929 51.239 1.00 42.91 926 SER A C 1
ATOM 7138 O O . SER A 1 926 ? -25.089 -28.830 50.425 1.00 42.91 926 SER A O 1
ATOM 7140 N N . SER A 1 927 ? -25.542 -28.178 52.512 1.00 45.12 927 SER A N 1
ATOM 7141 C CA . SER A 1 927 ? -25.716 -29.515 53.068 1.00 45.12 927 SER A CA 1
ATOM 7142 C C . SER A 1 927 ? -27.175 -29.985 53.005 1.00 45.12 927 SER A C 1
ATOM 7144 O O . SER A 1 927 ? -27.600 -30.689 53.920 1.00 45.12 927 SER A O 1
ATOM 7146 N N . SER A 1 928 ? -27.985 -29.564 52.019 1.00 46.41 928 SER A N 1
ATOM 7147 C CA . SER A 1 928 ? -29.422 -29.898 52.058 1.00 46.41 928 SER A CA 1
ATOM 7148 C C . SER A 1 928 ? -30.251 -29.793 50.764 1.00 46.41 928 SER A C 1
ATOM 7150 O O . SER A 1 928 ? -31.457 -29.579 50.873 1.00 46.41 928 SER A O 1
ATOM 7152 N N . SER A 1 929 ? -29.710 -29.971 49.557 1.00 44.44 929 SER A N 1
ATOM 7153 C CA . SER A 1 929 ? -30.586 -30.160 48.382 1.00 44.44 929 SER A CA 1
ATOM 7154 C C . SER A 1 929 ? -29.956 -31.045 47.313 1.00 44.44 929 SER A C 1
ATOM 7156 O O . SER A 1 929 ? -28.858 -30.759 46.849 1.00 44.44 929 SER A O 1
ATOM 7158 N N . ASP A 1 930 ? -30.687 -32.079 46.890 1.00 49.53 930 ASP A N 1
ATOM 7159 C CA . ASP A 1 930 ? -30.326 -33.038 45.830 1.00 49.53 930 ASP A CA 1
ATOM 7160 C C . ASP A 1 930 ? -30.232 -32.412 44.414 1.00 49.53 930 ASP A C 1
ATOM 7162 O O . ASP A 1 930 ? -30.052 -33.123 43.426 1.00 49.53 930 ASP A O 1
ATOM 7166 N N . GLU A 1 931 ? -30.341 -31.086 44.286 1.00 54.38 931 GLU A N 1
ATOM 7167 C CA . GLU A 1 931 ? -30.282 -30.359 43.015 1.00 54.38 931 GLU A CA 1
ATOM 7168 C C . GLU A 1 931 ? -28.932 -29.652 42.831 1.00 54.38 931 GLU A C 1
ATOM 7170 O O . GLU A 1 931 ? -28.501 -28.846 43.656 1.00 54.38 931 GLU A O 1
ATOM 7175 N N . VAL A 1 932 ? -28.264 -29.962 41.716 1.00 56.53 932 VAL A N 1
ATOM 7176 C CA . VAL A 1 932 ? -27.049 -29.287 41.242 1.00 56.53 932 VAL A CA 1
ATOM 7177 C C . VAL A 1 932 ? -27.385 -27.863 40.798 1.00 56.53 932 VAL A C 1
ATOM 7179 O O . VAL A 1 932 ? -28.296 -27.681 39.992 1.00 56.53 932 VAL A O 1
ATOM 7182 N N . ASP A 1 933 ? -26.615 -26.869 41.257 1.00 62.00 933 ASP A N 1
ATOM 7183 C CA . ASP A 1 933 ? -26.730 -25.485 40.778 1.00 62.00 933 ASP A CA 1
ATOM 7184 C C . ASP A 1 933 ? -26.517 -25.430 39.245 1.00 62.00 933 ASP A C 1
ATOM 7186 O O . ASP A 1 933 ? -25.421 -25.757 38.761 1.00 62.00 933 ASP A O 1
ATOM 7190 N N . PRO A 1 934 ? -27.536 -25.017 38.462 1.00 59.19 934 PRO A N 1
ATOM 7191 C CA . PRO A 1 934 ? -27.460 -24.954 37.005 1.00 59.19 934 PRO A CA 1
ATOM 7192 C C . PRO A 1 934 ? -26.323 -24.067 36.478 1.00 59.19 934 PRO A C 1
ATOM 7194 O O . PRO A 1 934 ? -25.792 -24.338 35.398 1.00 59.19 934 PRO A O 1
ATOM 7197 N N . GLU A 1 935 ? -25.922 -23.025 37.213 1.00 55.88 935 GLU A N 1
ATOM 7198 C CA . GLU A 1 935 ? -24.817 -22.148 36.813 1.00 55.88 935 GLU A CA 1
ATOM 7199 C C . GLU A 1 935 ? -23.456 -22.829 36.980 1.00 55.88 935 GLU A C 1
ATOM 7201 O O . GLU A 1 935 ? -22.587 -22.697 36.115 1.00 55.88 935 GLU A O 1
ATOM 7206 N N . VAL A 1 936 ? -23.283 -23.614 38.046 1.00 60.81 936 VAL A N 1
ATOM 7207 C CA . VAL A 1 936 ? -22.057 -24.387 38.309 1.00 60.81 936 VAL A CA 1
ATOM 7208 C C . VAL A 1 936 ? -21.915 -25.519 37.290 1.00 60.81 936 VAL A C 1
ATOM 7210 O O . VAL A 1 936 ? -20.838 -25.705 36.722 1.00 60.81 936 VAL A O 1
ATOM 7213 N N . ALA A 1 937 ? -23.013 -26.214 36.980 1.00 63.53 937 ALA A N 1
ATOM 7214 C CA . ALA A 1 937 ? -23.081 -27.205 35.905 1.00 63.53 937 ALA A CA 1
ATOM 7215 C C . ALA A 1 937 ? -22.720 -26.610 34.533 1.00 63.53 937 ALA A C 1
ATOM 7217 O O . ALA A 1 937 ? -21.918 -27.172 33.785 1.00 63.53 937 ALA A O 1
ATOM 7218 N N . LYS A 1 938 ? -23.276 -25.440 34.201 1.00 62.34 938 LYS A N 1
ATOM 7219 C CA . LYS A 1 938 ? -22.964 -24.726 32.957 1.00 62.34 938 LYS A CA 1
ATOM 7220 C C . LYS A 1 938 ? -21.499 -24.294 32.894 1.00 62.34 938 LYS A C 1
ATOM 7222 O O . LYS A 1 938 ? -20.867 -24.442 31.849 1.00 62.34 938 LYS A O 1
ATOM 7227 N N . ALA A 1 939 ? -20.948 -23.791 33.997 1.00 61.31 939 ALA A N 1
ATOM 7228 C CA . ALA A 1 939 ? -19.546 -23.398 34.077 1.00 61.31 939 ALA A CA 1
ATOM 7229 C C . ALA A 1 939 ? -18.598 -24.599 33.924 1.00 61.31 939 ALA A C 1
ATOM 7231 O O . ALA A 1 939 ? -17.586 -24.482 33.239 1.00 61.31 939 ALA A O 1
ATOM 7232 N N . PHE A 1 940 ? -18.951 -25.761 34.479 1.00 64.38 940 PHE A N 1
ATOM 7233 C CA . PHE A 1 940 ? -18.198 -27.005 34.312 1.00 64.38 940 PHE A CA 1
ATOM 7234 C C . PHE A 1 940 ? -18.080 -27.428 32.838 1.00 64.38 940 PHE A C 1
ATOM 7236 O O . PHE A 1 940 ? -16.975 -27.643 32.342 1.00 64.38 940 PHE A O 1
ATOM 7243 N N . PHE A 1 941 ? -19.194 -27.460 32.099 1.00 62.28 941 PHE A N 1
ATOM 7244 C CA . PHE A 1 941 ? -19.167 -27.815 30.675 1.00 62.28 941 PHE A CA 1
ATOM 7245 C C . PHE A 1 941 ? -18.400 -26.811 29.812 1.00 62.28 941 PHE A C 1
ATOM 7247 O O . PHE A 1 941 ? -17.743 -27.209 28.851 1.00 62.28 941 PHE A O 1
ATOM 7254 N N . LEU A 1 942 ? -18.456 -25.519 30.153 1.00 60.81 942 LEU A N 1
ATOM 7255 C CA . LEU A 1 942 ? -17.669 -24.489 29.468 1.00 60.81 942 LEU A CA 1
ATOM 7256 C C . LEU A 1 942 ? -16.165 -24.739 29.625 1.00 60.81 942 LEU A C 1
ATOM 7258 O O . LEU A 1 942 ? -15.414 -24.543 28.674 1.00 60.81 942 LEU A O 1
ATOM 7262 N N . LEU A 1 943 ? -15.739 -25.208 30.799 1.00 63.59 943 LEU A N 1
ATOM 7263 C CA . LEU A 1 943 ? -14.344 -25.550 31.075 1.00 63.59 943 LEU A CA 1
ATOM 7264 C C . LEU A 1 943 ? -13.900 -26.818 30.323 1.00 63.59 943 LEU A C 1
ATOM 7266 O O . LEU A 1 943 ? -12.788 -26.850 29.798 1.00 63.59 943 LEU A O 1
ATOM 7270 N N . GLU A 1 944 ? -14.756 -27.844 30.223 1.00 62.78 944 GLU A N 1
ATOM 7271 C CA . GLU A 1 944 ? -14.483 -29.049 29.415 1.00 62.78 944 GLU A CA 1
ATOM 7272 C C . GLU A 1 944 ? -14.323 -28.732 27.925 1.00 62.78 944 GLU A C 1
ATOM 7274 O O . GLU A 1 944 ? -13.404 -29.231 27.269 1.00 62.78 944 GLU A O 1
ATOM 7279 N N . ASP A 1 945 ? -15.215 -27.904 27.389 1.00 60.31 945 ASP A N 1
ATOM 7280 C CA . ASP A 1 945 ? -15.198 -27.507 25.986 1.00 60.31 945 ASP A CA 1
ATOM 7281 C C . ASP A 1 945 ? -13.985 -26.618 25.669 1.00 60.31 945 ASP A C 1
ATOM 7283 O O . ASP A 1 945 ? -13.301 -26.840 24.670 1.00 60.31 945 ASP A O 1
ATOM 7287 N N . GLU A 1 946 ? -13.632 -25.683 26.558 1.00 59.31 946 GLU A N 1
ATOM 7288 C CA . GLU A 1 946 ? -12.397 -24.901 26.441 1.00 59.31 946 GLU A CA 1
ATOM 7289 C C . GLU A 1 946 ? -11.154 -25.792 26.433 1.00 59.31 946 GLU A C 1
ATOM 7291 O O . GLU A 1 946 ? -10.323 -25.650 25.534 1.00 59.31 946 GLU A O 1
ATOM 7296 N N . ASN A 1 947 ? -11.052 -26.758 27.354 1.00 62.41 947 ASN A N 1
ATOM 7297 C CA . ASN A 1 947 ? -9.933 -27.702 27.411 1.00 62.41 947 ASN A CA 1
ATOM 7298 C C . ASN A 1 947 ? -9.815 -28.563 26.142 1.00 62.41 947 ASN A C 1
ATOM 7300 O O . ASN A 1 947 ? -8.717 -28.752 25.622 1.00 62.41 947 ASN A O 1
ATOM 7304 N N . ARG A 1 948 ? -10.934 -29.035 25.577 1.00 61.00 948 ARG A N 1
ATOM 7305 C CA . ARG A 1 948 ? -10.926 -29.750 24.286 1.00 61.00 948 ARG A CA 1
ATOM 7306 C C . ARG A 1 948 ? -10.449 -28.858 23.144 1.00 61.00 948 ARG A C 1
ATOM 7308 O O . ARG A 1 948 ? -9.611 -29.265 22.340 1.00 61.00 948 ARG A O 1
ATOM 7315 N N . ARG A 1 949 ? -10.953 -27.626 23.099 1.00 57.16 949 ARG A N 1
ATOM 7316 C CA . ARG A 1 949 ? -10.623 -26.629 22.078 1.00 57.16 949 ARG A CA 1
ATOM 7317 C C . ARG A 1 949 ? -9.177 -26.139 22.175 1.00 57.16 949 ARG A C 1
ATOM 7319 O O . ARG A 1 949 ? -8.693 -25.592 21.187 1.00 57.16 949 ARG A O 1
ATOM 7326 N N . PHE A 1 950 ? -8.463 -26.319 23.286 1.00 55.50 950 PHE A N 1
ATOM 7327 C CA . PHE A 1 950 ? -7.037 -25.975 23.376 1.00 55.50 950 PHE A CA 1
ATOM 7328 C C . PHE A 1 950 ? -6.147 -26.820 22.449 1.00 55.50 950 PHE A C 1
ATOM 7330 O O . PHE A 1 950 ? -5.073 -26.363 22.088 1.00 55.50 950 PHE A O 1
ATOM 7337 N N . TYR A 1 951 ? -6.571 -28.006 22.005 1.00 51.69 951 TYR A N 1
ATOM 7338 C CA . TYR A 1 951 ? -5.725 -28.890 21.188 1.00 51.69 951 TYR A CA 1
ATOM 7339 C C . TYR A 1 951 ? -6.004 -28.828 19.677 1.00 51.69 951 TYR A C 1
ATOM 7341 O O . TYR A 1 951 ? -5.395 -29.569 18.905 1.00 51.69 951 TYR A O 1
ATOM 7349 N N . GLU A 1 952 ? -6.899 -27.944 19.228 1.00 50.09 952 GLU A N 1
ATOM 7350 C CA . GLU A 1 952 ? -7.195 -27.781 17.802 1.00 50.09 952 GLU A CA 1
ATOM 7351 C C . GLU A 1 952 ? -6.146 -26.899 17.102 1.00 50.09 952 GLU A C 1
ATOM 7353 O O . GLU A 1 952 ? -5.860 -25.793 17.571 1.00 50.09 952 GLU A O 1
ATOM 7358 N N . PRO A 1 953 ? -5.598 -27.326 15.949 1.00 44.56 953 PRO A N 1
ATOM 7359 C CA . PRO A 1 953 ? -4.744 -26.473 15.130 1.00 44.56 953 PRO A CA 1
ATOM 7360 C C . PRO A 1 953 ? -5.529 -25.250 14.637 1.00 44.56 953 PRO A C 1
ATOM 7362 O O . PRO A 1 953 ? -6.540 -25.392 13.950 1.00 44.56 953 PRO A O 1
ATOM 7365 N N . ARG A 1 954 ? -5.060 -24.040 14.962 1.00 63.59 954 ARG A N 1
ATOM 7366 C CA . ARG A 1 954 ? -5.693 -22.775 14.556 1.00 63.59 954 ARG A CA 1
ATOM 7367 C C . ARG A 1 954 ? -4.696 -21.814 13.925 1.00 63.59 954 ARG A C 1
ATOM 7369 O O . ARG A 1 954 ? -3.525 -21.774 14.295 1.00 63.59 954 ARG A O 1
ATOM 7376 N N . THR A 1 955 ? -5.187 -21.005 12.993 1.00 59.44 955 THR A N 1
ATOM 7377 C CA . THR A 1 955 ? -4.446 -19.898 12.380 1.00 59.44 955 THR A CA 1
ATOM 7378 C C . THR A 1 955 ? -4.796 -18.584 13.070 1.00 59.44 955 THR A C 1
ATOM 7380 O O . THR A 1 955 ? -5.966 -18.334 13.350 1.00 59.44 955 THR A O 1
ATOM 7383 N N . ARG A 1 956 ? -3.799 -17.724 13.309 1.00 71.12 956 ARG A N 1
ATOM 7384 C CA . ARG A 1 956 ? -4.023 -16.351 13.790 1.00 71.12 956 ARG A CA 1
ATOM 7385 C C . ARG A 1 956 ? -4.702 -15.537 12.683 1.00 71.12 956 ARG A C 1
ATOM 7387 O O . ARG A 1 956 ? -4.206 -15.534 11.559 1.00 71.12 956 ARG A O 1
ATOM 7394 N N . ALA A 1 957 ? -5.814 -14.882 13.003 1.00 68.62 957 ALA A N 1
ATOM 7395 C CA . ALA A 1 957 ? -6.541 -13.983 12.109 1.00 68.62 957 ALA A CA 1
ATOM 7396 C C . ALA A 1 957 ? -6.558 -12.566 12.703 1.00 68.62 957 ALA A C 1
ATOM 7398 O O . ALA A 1 957 ? -6.572 -12.419 13.926 1.00 68.62 957 ALA A O 1
ATOM 7399 N N . GLY A 1 958 ? -6.539 -11.557 11.831 1.00 76.25 958 GLY A N 1
ATOM 7400 C CA . GLY A 1 958 ? -6.589 -10.142 12.199 1.00 76.25 958 GLY A CA 1
ATOM 7401 C C . GLY A 1 958 ? -5.297 -9.364 11.922 1.00 76.25 958 GLY A C 1
ATOM 7402 O O . GLY A 1 958 ? -4.230 -9.929 11.668 1.00 76.25 958 GLY A O 1
ATOM 7403 N N . THR A 1 959 ? -5.409 -8.040 11.978 1.00 82.06 959 THR A N 1
ATOM 7404 C CA . THR A 1 959 ? -4.309 -7.092 11.764 1.00 82.06 959 THR A CA 1
ATOM 7405 C C . THR A 1 959 ? -3.432 -6.961 13.023 1.00 82.06 959 THR A C 1
ATOM 7407 O O . THR A 1 959 ? -3.941 -6.520 14.056 1.00 82.06 959 THR A O 1
ATOM 7410 N N . PRO A 1 960 ? -2.115 -7.271 12.983 1.00 80.88 960 PRO A N 1
ATOM 7411 C CA . PRO A 1 960 ? -1.268 -7.391 14.182 1.00 80.88 960 PRO A CA 1
ATOM 7412 C C . PRO A 1 960 ? -1.305 -6.198 15.148 1.00 80.88 960 PRO A C 1
ATOM 7414 O O . PRO A 1 960 ? -1.349 -6.398 16.364 1.00 80.88 960 PRO A O 1
ATOM 7417 N N . ALA A 1 961 ? -1.362 -4.971 14.623 1.00 83.38 961 ALA A N 1
ATOM 7418 C CA . ALA A 1 961 ? -1.442 -3.752 15.426 1.00 83.38 961 ALA A CA 1
ATOM 7419 C C . ALA A 1 961 ? -2.702 -3.709 16.311 1.00 83.38 961 ALA A C 1
ATOM 7421 O O . ALA A 1 961 ? -2.652 -3.246 17.453 1.00 83.38 961 ALA A O 1
ATOM 7422 N N . PHE A 1 962 ? -3.814 -4.263 15.825 1.00 91.62 962 PHE A N 1
ATOM 7423 C CA . PHE A 1 962 ? -5.132 -4.189 16.459 1.00 91.62 962 PHE A CA 1
ATOM 7424 C C . PHE A 1 962 ? -5.579 -5.513 17.090 1.00 91.62 962 PHE A C 1
ATOM 7426 O O . PHE A 1 962 ? -6.529 -5.531 17.868 1.00 91.62 962 PHE A O 1
ATOM 7433 N N . MET A 1 963 ? -4.878 -6.618 16.830 1.00 88.50 963 MET A N 1
ATOM 7434 C CA . MET A 1 963 ? -5.146 -7.910 17.469 1.00 88.50 963 MET A CA 1
ATOM 7435 C C . MET A 1 963 ? -5.035 -7.830 18.997 1.00 88.50 963 MET A C 1
ATOM 7437 O O . MET A 1 963 ? -4.113 -7.204 19.525 1.00 88.50 963 MET A O 1
ATOM 7441 N N . SER A 1 964 ? -5.928 -8.529 19.701 1.00 88.00 964 SER A N 1
ATOM 7442 C CA . SER A 1 964 ? -5.823 -8.751 21.149 1.00 88.00 964 SER A CA 1
ATOM 7443 C C . SER A 1 964 ? -4.461 -9.340 21.536 1.00 88.00 964 SER A C 1
ATOM 7445 O O . SER A 1 964 ? -3.906 -10.184 20.823 1.00 88.00 964 SER A O 1
ATOM 7447 N N . LEU A 1 965 ? -3.927 -8.917 22.684 1.00 83.50 965 LEU A N 1
ATOM 7448 C CA . LEU A 1 965 ? -2.643 -9.390 23.208 1.00 83.50 965 LEU A CA 1
ATOM 7449 C C . LEU A 1 965 ? -2.576 -10.907 23.400 1.00 83.50 965 LEU A C 1
ATOM 7451 O O . LEU A 1 965 ? -1.498 -11.481 23.246 1.00 83.50 965 LEU A O 1
ATOM 7455 N N . ASP A 1 966 ? -3.706 -11.538 23.715 1.00 79.69 966 ASP A N 1
ATOM 7456 C CA . ASP A 1 966 ? -3.806 -12.981 23.949 1.00 79.69 966 ASP A CA 1
ATOM 7457 C C . ASP A 1 966 ? -3.713 -13.797 22.651 1.00 79.69 966 ASP A C 1
ATOM 7459 O O . ASP A 1 966 ? -3.351 -14.972 22.675 1.00 79.69 966 ASP A O 1
ATOM 7463 N N . LEU A 1 967 ? -4.033 -13.187 21.505 1.00 82.25 967 LEU A N 1
ATOM 7464 C CA . LEU A 1 967 ? -3.901 -13.817 20.187 1.00 82.25 967 LEU A CA 1
ATOM 7465 C C . LEU A 1 967 ? -2.470 -13.696 19.630 1.00 82.25 967 LEU A C 1
ATOM 7467 O O . LEU A 1 967 ? -2.081 -14.444 18.724 1.00 82.25 967 LEU A O 1
ATOM 7471 N N . LEU A 1 968 ? -1.678 -12.765 20.171 1.00 83.12 968 LEU A N 1
ATOM 7472 C CA . LEU A 1 968 ? -0.281 -12.543 19.809 1.00 83.12 968 LEU A CA 1
ATOM 7473 C C . LEU A 1 968 ? 0.655 -13.476 20.609 1.00 83.12 968 LEU A C 1
ATOM 7475 O O . LEU A 1 968 ? 0.408 -13.737 21.783 1.00 83.12 968 LEU A O 1
ATOM 7479 N N . PRO A 1 969 ? 1.759 -13.964 20.014 1.00 77.12 969 PRO A N 1
ATOM 7480 C CA . PRO A 1 969 ? 2.636 -14.956 20.641 1.00 77.12 969 PRO A CA 1
ATOM 7481 C C . PRO A 1 969 ? 3.283 -14.463 21.944 1.00 77.12 969 PRO A C 1
ATOM 7483 O O . PRO A 1 969 ? 3.781 -13.340 22.034 1.00 77.12 969 PRO A O 1
ATOM 7486 N N . GLY A 1 970 ? 3.284 -15.308 22.971 1.00 68.00 970 GLY A N 1
ATOM 7487 C CA . GLY A 1 970 ? 3.957 -15.098 24.252 1.00 68.00 970 GLY A CA 1
ATOM 7488 C C . GLY A 1 970 ? 5.488 -15.001 24.164 1.00 68.00 970 GLY A C 1
ATOM 7489 O O . GLY A 1 970 ? 6.084 -15.412 23.168 1.00 68.00 970 GLY A O 1
ATOM 7490 N N . PRO A 1 971 ? 6.154 -14.489 25.219 1.00 59.66 971 PRO A N 1
ATOM 7491 C CA . PRO A 1 971 ? 7.617 -14.494 25.324 1.00 59.66 971 PRO A CA 1
ATOM 7492 C C . PRO A 1 971 ? 8.208 -15.912 25.471 1.00 59.66 971 PRO A C 1
ATOM 7494 O O . PRO A 1 971 ? 9.383 -16.128 25.169 1.00 59.66 971 PRO A O 1
ATOM 7497 N N . ASP A 1 972 ? 7.401 -16.889 25.895 1.00 54.97 972 ASP A N 1
ATOM 7498 C CA . ASP A 1 972 ? 7.814 -18.282 26.044 1.00 54.97 972 ASP A CA 1
ATOM 7499 C C . ASP A 1 972 ? 7.671 -19.054 24.722 1.00 54.97 972 ASP A C 1
ATOM 7501 O O . ASP A 1 972 ? 6.595 -19.143 24.133 1.00 54.97 972 ASP A O 1
ATOM 7505 N N . LYS A 1 973 ? 8.759 -19.698 24.277 1.00 43.50 973 LYS A N 1
ATOM 7506 C CA . LYS A 1 973 ? 8.861 -20.438 22.997 1.00 43.50 973 LYS A CA 1
ATOM 7507 C C . LYS A 1 973 ? 7.895 -21.630 22.833 1.00 43.50 973 LYS A C 1
ATOM 7509 O O . LYS A 1 973 ? 7.906 -22.262 21.780 1.00 43.50 973 LYS A O 1
ATOM 7514 N N . ASN A 1 974 ? 7.079 -21.942 23.842 1.00 46.09 974 ASN A N 1
ATOM 7515 C CA . ASN A 1 974 ? 6.085 -23.020 23.813 1.00 46.09 974 ASN A CA 1
ATOM 7516 C C . ASN A 1 974 ? 4.671 -22.562 23.403 1.00 46.09 974 ASN A C 1
ATOM 7518 O O . ASN A 1 974 ? 3.776 -23.402 23.314 1.00 46.09 974 ASN A O 1
ATOM 7522 N N . ASP A 1 975 ? 4.463 -21.278 23.093 1.00 52.50 975 ASP A N 1
ATOM 7523 C CA . ASP A 1 975 ? 3.156 -20.697 22.735 1.00 52.50 975 ASP A CA 1
ATOM 7524 C C . ASP A 1 975 ? 2.736 -20.976 21.269 1.00 52.50 975 ASP A C 1
ATOM 7526 O O . ASP A 1 975 ? 2.392 -20.097 20.471 1.00 52.50 975 ASP A O 1
ATOM 7530 N N . SER A 1 976 ? 2.837 -22.249 20.880 1.00 53.34 976 SER A N 1
ATOM 7531 C CA . SER A 1 976 ? 2.521 -22.749 19.533 1.00 53.34 976 SER A CA 1
ATOM 7532 C C . SER A 1 976 ? 1.017 -22.900 19.273 1.00 53.34 976 SER A C 1
ATOM 7534 O O . SER A 1 976 ? 0.605 -23.024 18.120 1.00 53.34 976 SER A O 1
ATOM 7536 N N . VAL A 1 977 ? 0.196 -22.850 20.325 1.00 61.69 977 VAL A N 1
ATOM 7537 C CA . VAL A 1 977 ? -1.256 -23.042 20.266 1.00 61.69 977 VAL A CA 1
ATOM 7538 C C . VAL A 1 977 ? -1.962 -21.691 20.328 1.00 61.69 977 VAL A C 1
ATOM 7540 O O . VAL A 1 977 ? -1.870 -20.975 21.320 1.00 61.69 977 VAL A O 1
ATOM 7543 N N . VAL A 1 978 ? -2.698 -21.349 19.271 1.00 68.50 978 VAL A N 1
ATOM 7544 C CA . VAL A 1 978 ? -3.487 -20.110 19.200 1.00 68.50 978 VAL A CA 1
ATOM 7545 C C . VAL A 1 978 ? -4.820 -20.310 19.941 1.00 68.50 978 VAL A C 1
ATOM 7547 O O . VAL A 1 978 ? -5.557 -21.247 19.602 1.00 68.50 978 VAL A O 1
ATOM 7550 N N . PRO A 1 979 ? -5.174 -19.459 20.927 1.00 71.50 979 PRO A N 1
ATOM 7551 C CA . PRO A 1 979 ? -6.452 -19.582 21.619 1.00 71.50 979 PRO A CA 1
ATOM 7552 C C . PRO A 1 979 ? -7.628 -19.315 20.662 1.00 71.50 979 PRO A C 1
ATOM 7554 O O . PRO A 1 979 ? -7.462 -18.643 19.641 1.00 71.50 979 PRO A O 1
ATOM 7557 N N . PRO A 1 980 ? -8.830 -19.847 20.952 1.00 73.19 980 PRO A N 1
ATOM 7558 C CA . PRO A 1 980 ? -10.002 -19.582 20.126 1.00 73.19 980 PRO A CA 1
ATOM 7559 C C . PRO A 1 980 ? -10.340 -18.089 20.161 1.00 73.19 980 PRO A C 1
ATOM 7561 O O . PRO A 1 980 ? -10.309 -17.466 21.223 1.00 73.19 980 PRO A O 1
ATOM 7564 N N . HIS A 1 981 ? -10.688 -17.512 19.008 1.00 81.25 981 HIS A N 1
ATOM 7565 C CA . HIS A 1 981 ? -11.127 -16.119 18.957 1.00 81.25 981 HIS A CA 1
ATOM 7566 C C . HIS A 1 981 ? -12.480 -15.978 19.665 1.00 81.25 981 HIS A C 1
ATOM 7568 O O . HIS A 1 981 ? -13.391 -16.767 19.424 1.00 81.25 981 HIS A O 1
ATOM 7574 N N . GLN A 1 982 ? -12.609 -14.991 20.548 1.00 82.12 982 GLN A N 1
ATOM 7575 C CA . GLN A 1 982 ? -13.792 -14.751 21.371 1.00 82.12 982 GLN A CA 1
ATOM 7576 C C . GLN A 1 982 ? -14.257 -13.304 21.206 1.00 82.12 982 GLN A C 1
ATOM 7578 O O . GLN A 1 982 ? -13.480 -12.443 20.797 1.00 82.12 982 GLN A O 1
ATOM 7583 N N . TYR A 1 983 ? -15.499 -13.022 21.606 1.00 85.19 983 TYR A N 1
ATOM 7584 C CA . TYR A 1 983 ? -16.076 -11.673 21.585 1.00 85.19 983 TYR A CA 1
ATOM 7585 C C . TYR A 1 983 ? -15.183 -10.629 22.269 1.00 85.19 983 TYR A C 1
ATOM 7587 O O . TYR A 1 983 ? -14.966 -9.549 21.732 1.00 85.19 983 TYR A O 1
ATOM 7595 N N . ARG A 1 984 ? -14.569 -10.981 23.404 1.00 84.69 984 ARG A N 1
ATOM 7596 C CA . ARG A 1 984 ? -13.648 -10.097 24.135 1.00 84.69 984 ARG A CA 1
ATOM 7597 C C . ARG A 1 984 ? -12.444 -9.629 23.312 1.00 84.69 984 ARG A C 1
ATOM 7599 O O . ARG A 1 984 ? -11.952 -8.536 23.552 1.00 84.69 984 ARG A O 1
ATOM 7606 N N . HIS A 1 985 ? -11.966 -10.442 22.367 1.00 88.88 985 HIS A N 1
ATOM 7607 C CA . HIS A 1 985 ? -10.822 -10.071 21.535 1.00 88.88 985 HIS A CA 1
ATOM 7608 C C . HIS A 1 985 ? -11.209 -8.992 20.527 1.00 88.88 985 HIS A C 1
ATOM 7610 O O . HIS A 1 985 ? -10.444 -8.056 20.333 1.00 88.88 985 HIS A O 1
ATOM 7616 N N . ASP A 1 986 ? -12.408 -9.095 19.945 1.00 92.19 986 ASP A N 1
ATOM 7617 C CA . ASP A 1 986 ? -12.969 -8.052 19.083 1.00 92.19 986 ASP A CA 1
ATOM 7618 C C . ASP A 1 986 ? -13.169 -6.744 19.874 1.00 92.19 986 ASP A C 1
ATOM 7620 O O . ASP A 1 986 ? -12.848 -5.662 19.386 1.00 92.19 986 ASP A O 1
ATOM 7624 N N . ILE A 1 987 ? -13.615 -6.837 21.134 1.00 91.56 987 ILE A N 1
ATOM 7625 C CA . ILE A 1 987 ? -13.749 -5.664 22.011 1.00 91.56 987 ILE A CA 1
ATOM 7626 C C . ILE A 1 987 ? -12.393 -5.031 22.352 1.00 91.56 987 ILE A C 1
ATOM 7628 O O . ILE A 1 987 ? -12.253 -3.811 22.301 1.00 91.56 987 ILE A O 1
ATOM 7632 N N . GLU A 1 988 ? -11.372 -5.836 22.644 1.00 91.06 988 GLU A N 1
ATOM 7633 C CA . GLU A 1 988 ? -10.011 -5.337 22.869 1.00 91.06 988 GLU A CA 1
ATOM 7634 C C . GLU A 1 988 ? -9.426 -4.671 21.610 1.00 91.06 988 GLU A C 1
ATOM 7636 O O . GLU A 1 988 ? -8.687 -3.691 21.710 1.00 91.06 988 GLU A O 1
ATOM 7641 N N . SER A 1 989 ? -9.788 -5.134 20.410 1.00 93.62 989 SER A N 1
ATOM 7642 C CA . SER A 1 989 ? -9.361 -4.496 19.162 1.00 93.62 989 SER A CA 1
ATOM 7643 C C . SER A 1 989 ? -9.846 -3.051 19.025 1.00 93.62 989 SER A C 1
ATOM 7645 O O . SER A 1 989 ? -9.075 -2.214 18.555 1.00 93.62 989 SER A O 1
ATOM 7647 N N . PHE A 1 990 ? -11.048 -2.703 19.506 1.00 94.88 990 PHE A N 1
ATOM 7648 C CA . PHE A 1 990 ? -11.497 -1.300 19.538 1.00 94.88 990 PHE A CA 1
ATOM 7649 C C . PHE A 1 990 ? -10.600 -0.417 20.414 1.00 94.88 990 PHE A C 1
ATOM 7651 O O . PHE A 1 990 ? -10.307 0.719 20.041 1.00 94.88 990 PHE A O 1
ATOM 7658 N N . PHE A 1 991 ? -10.108 -0.939 21.540 1.00 92.81 991 PHE A N 1
ATOM 7659 C CA . PHE A 1 991 ? -9.144 -0.226 22.380 1.00 92.81 991 PHE A CA 1
ATOM 7660 C C . PHE A 1 991 ? -7.812 -0.001 21.664 1.00 92.81 991 PHE A C 1
ATOM 7662 O O . PHE A 1 991 ? -7.259 1.098 21.718 1.00 92.81 991 PHE A O 1
ATOM 7669 N N . TRP A 1 992 ? -7.309 -1.006 20.947 1.00 92.88 992 TRP A N 1
ATOM 7670 C CA . TRP A 1 992 ? -6.076 -0.849 20.181 1.00 92.88 992 TRP A CA 1
ATOM 7671 C C . TRP A 1 992 ? -6.227 0.140 19.027 1.00 92.88 992 TRP A C 1
ATOM 7673 O O . TRP A 1 992 ? -5.295 0.901 18.778 1.00 92.88 992 TRP A O 1
ATOM 7683 N N . VAL A 1 993 ? -7.390 0.184 18.367 1.00 94.38 993 VAL A N 1
ATOM 7684 C CA . VAL A 1 993 ? -7.693 1.223 17.371 1.00 94.38 993 VAL A CA 1
ATOM 7685 C C . VAL A 1 993 ? -7.724 2.605 18.021 1.00 94.38 993 VAL A C 1
ATOM 7687 O O . VAL A 1 993 ? -7.085 3.511 17.497 1.00 94.38 993 VAL A O 1
ATOM 7690 N N . LEU A 1 994 ? -8.398 2.770 19.165 1.00 94.00 994 LEU A N 1
ATOM 7691 C CA . LEU A 1 994 ? -8.428 4.029 19.919 1.00 94.00 994 LEU A CA 1
ATOM 7692 C C . LEU A 1 994 ? -7.010 4.514 20.254 1.00 94.00 994 LEU A C 1
ATOM 7694 O O . LEU A 1 994 ? -6.635 5.625 19.890 1.00 94.00 994 LEU A O 1
ATOM 7698 N N . ALA A 1 995 ? -6.205 3.669 20.905 1.00 91.94 995 ALA A N 1
ATOM 7699 C CA . ALA A 1 995 ? -4.849 4.020 21.317 1.00 91.94 995 ALA A CA 1
ATOM 7700 C C . ALA A 1 995 ? -3.950 4.347 20.115 1.00 91.94 995 ALA A C 1
ATOM 7702 O O . ALA A 1 995 ? -3.262 5.368 20.103 1.00 91.94 995 ALA A O 1
ATOM 7703 N N . TRP A 1 996 ? -3.977 3.506 19.082 1.00 92.56 996 TRP A N 1
ATOM 7704 C CA . TRP A 1 996 ? -3.157 3.698 17.892 1.00 92.56 996 TRP A CA 1
ATOM 7705 C C . TRP A 1 996 ? -3.567 4.951 17.115 1.00 92.56 996 TRP A C 1
ATOM 7707 O O . TRP A 1 996 ? -2.704 5.749 16.755 1.00 92.56 996 TRP A O 1
ATOM 7717 N N . PHE A 1 997 ? -4.870 5.169 16.904 1.00 92.62 997 PHE A N 1
ATOM 7718 C CA . PHE A 1 997 ? -5.365 6.322 16.156 1.00 92.62 997 PHE A CA 1
ATOM 7719 C C . PHE A 1 997 ? -5.076 7.625 16.901 1.00 92.62 997 PHE A C 1
ATOM 7721 O O . PHE A 1 997 ? -4.566 8.555 16.289 1.00 92.62 997 PHE A O 1
ATOM 7728 N N . CYS A 1 998 ? -5.267 7.682 18.223 1.00 91.25 998 CYS A N 1
ATOM 7729 C CA . CYS A 1 998 ? -4.888 8.855 19.016 1.00 91.25 998 CYS A CA 1
ATOM 7730 C C . CYS A 1 998 ? -3.380 9.155 18.952 1.00 91.25 998 CYS A C 1
ATOM 7732 O O . CYS A 1 998 ? -2.995 10.318 18.871 1.00 91.25 998 CYS A O 1
ATOM 7734 N N . ALA A 1 999 ? -2.516 8.135 18.947 1.00 88.88 999 ALA A N 1
ATOM 7735 C CA . ALA A 1 999 ? -1.072 8.341 18.815 1.00 88.88 999 ALA A CA 1
ATOM 7736 C C . ALA A 1 999 ? -0.657 8.791 17.395 1.00 88.88 999 ALA A C 1
ATOM 7738 O O . ALA A 1 999 ? 0.312 9.543 17.218 1.00 88.88 999 ALA A O 1
ATOM 7739 N N . CYS A 1 1000 ? -1.375 8.326 16.370 1.00 87.94 1000 CYS A N 1
ATOM 7740 C CA . CYS A 1 1000 ? -0.937 8.418 14.979 1.00 87.94 1000 CYS A CA 1
ATOM 7741 C C . CYS A 1 1000 ? -1.635 9.493 14.146 1.00 87.94 1000 CYS A C 1
ATOM 7743 O O . CYS A 1 1000 ? -1.015 9.971 13.196 1.00 87.94 1000 CYS A O 1
ATOM 7745 N N . PHE A 1 1001 ? -2.882 9.841 14.459 1.00 89.38 1001 PHE A N 1
ATOM 7746 C CA . PHE A 1 1001 ? -3.700 10.746 13.658 1.00 89.38 1001 PHE A CA 1
ATOM 7747 C C . PHE A 1 1001 ? -3.372 12.209 13.928 1.00 89.38 1001 PHE A C 1
ATOM 7749 O O . PHE A 1 1001 ? -3.285 12.653 15.077 1.00 89.38 1001 PHE A O 1
ATOM 7756 N N . ASP A 1 1002 ? -3.233 12.949 12.839 1.00 83.12 1002 ASP A N 1
ATOM 7757 C CA . ASP A 1 1002 ? -3.139 14.394 12.823 1.00 83.12 1002 ASP A CA 1
ATOM 7758 C C . ASP A 1 1002 ? -4.370 14.970 12.092 1.00 83.12 1002 ASP A C 1
ATOM 7760 O O . ASP A 1 1002 ? -4.474 14.826 10.867 1.00 83.12 1002 ASP A O 1
ATOM 7764 N N . PRO A 1 1003 ? -5.321 15.586 12.823 1.00 81.81 1003 PRO A N 1
ATOM 7765 C CA . PRO A 1 1003 ? -6.530 16.148 12.234 1.00 81.81 1003 PRO A CA 1
ATOM 7766 C C . PRO A 1 1003 ? -6.271 17.379 11.359 1.00 81.81 1003 PRO A C 1
ATOM 7768 O O . PRO A 1 1003 ? -7.095 17.652 10.494 1.00 81.81 1003 PRO A O 1
ATOM 7771 N N . ASP A 1 1004 ? -5.154 18.096 11.531 1.00 80.25 1004 ASP A N 1
ATOM 7772 C CA . ASP A 1 1004 ? -4.872 19.305 10.743 1.00 80.25 1004 ASP A CA 1
ATOM 7773 C C . ASP A 1 1004 ? -4.435 18.944 9.317 1.00 80.25 1004 ASP A C 1
ATOM 7775 O O . ASP A 1 1004 ? -4.830 19.583 8.340 1.00 80.25 1004 ASP A O 1
ATOM 7779 N N . SER A 1 1005 ? -3.635 17.883 9.186 1.00 76.88 1005 SER A N 1
ATOM 7780 C CA . SER A 1 1005 ? -3.167 17.369 7.895 1.00 76.88 1005 SER A CA 1
ATOM 7781 C C . SER A 1 1005 ? -4.051 16.256 7.319 1.00 76.88 1005 SER A C 1
ATOM 7783 O O . SER A 1 1005 ? -3.846 15.847 6.175 1.00 76.88 1005 SER A O 1
ATOM 7785 N N . HIS A 1 1006 ? -5.026 15.751 8.087 1.00 77.38 1006 HIS A N 1
ATOM 7786 C CA . HIS A 1 1006 ? -5.798 14.542 7.772 1.00 77.38 1006 HIS A CA 1
ATOM 7787 C C . HIS A 1 1006 ? -4.902 13.335 7.439 1.00 77.38 1006 HIS A C 1
ATOM 7789 O O . HIS A 1 1006 ? -5.221 12.520 6.568 1.00 77.38 1006 HIS A O 1
ATOM 7795 N N . THR A 1 1007 ? -3.758 13.219 8.120 1.00 77.19 1007 THR A N 1
ATOM 7796 C CA . THR A 1 1007 ? -2.809 12.119 7.919 1.00 77.19 1007 THR A CA 1
ATOM 7797 C C . THR A 1 1007 ? -2.731 11.216 9.138 1.00 77.19 1007 THR A C 1
ATOM 7799 O O . THR A 1 1007 ? -2.962 11.621 10.276 1.00 77.19 1007 THR A O 1
ATOM 7802 N N . VAL A 1 1008 ? -2.404 9.950 8.892 1.00 77.38 1008 VAL A N 1
ATOM 7803 C CA . VAL A 1 1008 ? -2.231 8.945 9.936 1.00 77.38 1008 VAL A CA 1
ATOM 7804 C C . VAL A 1 1008 ? -0.839 8.356 9.806 1.00 77.38 1008 VAL A C 1
ATOM 7806 O O . VAL A 1 1008 ? -0.476 7.789 8.775 1.00 77.38 1008 VAL A O 1
ATOM 7809 N N . ARG A 1 1009 ? -0.045 8.512 10.863 1.00 76.81 1009 ARG A N 1
ATOM 7810 C CA . ARG A 1 1009 ? 1.289 7.917 10.977 1.00 76.81 1009 ARG A CA 1
ATOM 7811 C C . ARG A 1 1009 ? 1.192 6.414 11.249 1.00 76.81 1009 ARG A C 1
ATOM 7813 O O . ARG A 1 1009 ? 0.126 5.877 11.524 1.00 76.81 1009 ARG A O 1
ATOM 7820 N N . THR A 1 1010 ? 2.323 5.725 11.209 1.00 72.06 1010 THR A N 1
ATOM 7821 C CA . THR A 1 1010 ? 2.409 4.301 11.559 1.00 72.06 1010 THR A CA 1
ATOM 7822 C C . THR A 1 1010 ? 3.260 4.104 12.803 1.00 72.06 1010 THR A C 1
ATOM 7824 O O . THR A 1 1010 ? 4.159 4.900 13.075 1.00 72.06 1010 THR A O 1
ATOM 7827 N N . ILE A 1 1011 ? 3.038 2.995 13.509 1.00 76.00 1011 ILE A N 1
ATOM 7828 C CA . ILE A 1 1011 ? 3.926 2.506 14.569 1.00 76.00 1011 ILE A CA 1
ATOM 7829 C C . ILE A 1 1011 ? 4.561 1.217 14.033 1.00 76.00 1011 ILE A C 1
ATOM 7831 O O . ILE A 1 1011 ? 3.970 0.151 14.192 1.00 76.00 1011 ILE A O 1
ATOM 7835 N N . PRO A 1 1012 ? 5.744 1.277 13.384 1.00 71.00 1012 PRO A N 1
ATOM 7836 C CA . PRO A 1 1012 ? 6.304 0.130 12.661 1.00 71.00 1012 PRO A CA 1
ATOM 7837 C C . PRO A 1 1012 ? 6.508 -1.114 13.529 1.00 71.00 1012 PRO A C 1
ATOM 7839 O O . PRO A 1 1012 ? 6.444 -2.250 13.059 1.00 71.00 1012 PRO A O 1
ATOM 7842 N N . SER A 1 1013 ? 6.744 -0.914 14.825 1.00 71.50 1013 SER A N 1
ATOM 7843 C CA . SER A 1 1013 ? 6.906 -2.004 15.778 1.00 71.50 1013 SER A CA 1
ATOM 7844 C C . SER A 1 1013 ? 5.604 -2.774 16.041 1.00 71.50 1013 SER A C 1
ATOM 7846 O O . SER A 1 1013 ? 5.666 -3.910 16.507 1.00 71.50 1013 SER A O 1
ATOM 7848 N N . TRP A 1 1014 ? 4.439 -2.224 15.689 1.00 77.44 1014 TRP A N 1
ATOM 7849 C CA . TRP A 1 1014 ? 3.128 -2.870 15.813 1.00 77.44 1014 TRP A CA 1
ATOM 7850 C C . TRP A 1 1014 ? 2.685 -3.602 14.534 1.00 77.44 1014 TRP A C 1
ATOM 7852 O O . TRP A 1 1014 ? 1.705 -4.343 14.568 1.00 77.44 1014 TRP A O 1
ATOM 7862 N N . ASP A 1 1015 ? 3.419 -3.473 13.426 1.00 66.75 1015 ASP A N 1
ATOM 7863 C CA . ASP A 1 1015 ? 3.015 -4.046 12.132 1.00 66.75 1015 ASP A CA 1
ATOM 7864 C C . ASP A 1 1015 ? 3.270 -5.558 12.025 1.00 66.75 1015 ASP A C 1
ATOM 7866 O O . ASP A 1 1015 ? 2.635 -6.252 11.230 1.00 66.75 1015 ASP A O 1
ATOM 7870 N N . ARG A 1 1016 ? 4.202 -6.105 12.819 1.00 69.56 1016 ARG A N 1
ATOM 7871 C CA . ARG A 1 1016 ? 4.532 -7.541 12.808 1.00 69.56 1016 ARG A CA 1
ATOM 7872 C C . ARG A 1 1016 ? 4.063 -8.220 14.078 1.00 69.56 1016 ARG A C 1
ATOM 7874 O O . ARG A 1 1016 ? 4.306 -7.723 15.168 1.00 69.56 1016 ARG A O 1
ATOM 7881 N N . ILE A 1 1017 ? 3.503 -9.421 13.936 1.00 70.62 1017 ILE A N 1
ATOM 7882 C CA . ILE A 1 1017 ? 2.997 -10.237 15.052 1.00 70.62 1017 ILE A CA 1
ATOM 7883 C C . ILE A 1 1017 ? 4.031 -10.378 16.186 1.00 70.62 1017 ILE A C 1
ATOM 7885 O O . ILE A 1 1017 ? 3.683 -10.229 17.355 1.00 70.62 1017 ILE A O 1
ATOM 7889 N N . GLU A 1 1018 ? 5.298 -10.638 15.851 1.00 68.69 1018 GLU A N 1
ATOM 7890 C CA . GLU A 1 1018 ? 6.375 -10.847 16.832 1.00 68.69 1018 GLU A CA 1
ATOM 7891 C C . GLU A 1 1018 ? 6.722 -9.573 17.615 1.00 68.69 1018 GLU A C 1
ATOM 7893 O O . GLU A 1 1018 ? 6.855 -9.611 18.838 1.00 68.69 1018 GLU A O 1
ATOM 7898 N N . THR A 1 1019 ? 6.855 -8.437 16.926 1.00 74.62 1019 THR A N 1
ATOM 7899 C CA . THR A 1 1019 ? 7.243 -7.165 17.551 1.00 74.62 1019 THR A CA 1
ATOM 7900 C C . THR A 1 1019 ? 6.061 -6.515 18.262 1.00 74.62 1019 THR A C 1
ATOM 7902 O O . THR A 1 1019 ? 6.208 -6.075 19.401 1.00 74.62 1019 THR A O 1
ATOM 7905 N N . ALA A 1 1020 ? 4.871 -6.555 17.653 1.00 78.56 1020 ALA A N 1
ATOM 7906 C CA . ALA A 1 1020 ? 3.644 -5.992 18.207 1.00 78.56 1020 ALA A CA 1
ATOM 7907 C C . ALA A 1 1020 ? 3.343 -6.591 19.576 1.00 78.56 1020 ALA A C 1
ATOM 7909 O O . ALA A 1 1020 ? 2.975 -5.883 20.508 1.00 78.56 1020 ALA A O 1
ATOM 7910 N N . SER A 1 1021 ? 3.558 -7.900 19.720 1.00 81.25 1021 SER A N 1
ATOM 7911 C CA . SER A 1 1021 ? 3.316 -8.593 20.975 1.00 81.25 1021 SER A CA 1
ATOM 7912 C C . SER A 1 1021 ? 4.160 -8.057 22.133 1.00 81.25 1021 SER A C 1
ATOM 7914 O O . SER A 1 1021 ? 3.648 -7.861 23.236 1.00 81.25 1021 SER A O 1
ATOM 7916 N N . ASN A 1 1022 ? 5.445 -7.786 21.893 1.00 78.62 1022 ASN A N 1
ATOM 7917 C CA . ASN A 1 1022 ? 6.344 -7.272 22.922 1.00 78.62 1022 ASN A CA 1
ATOM 7918 C C . ASN A 1 1022 ? 6.029 -5.814 23.257 1.00 78.62 1022 ASN A C 1
ATOM 7920 O O . ASN A 1 1022 ? 5.880 -5.480 24.431 1.00 78.62 1022 ASN A O 1
ATOM 7924 N N . GLU A 1 1023 ? 5.860 -4.962 22.251 1.00 80.00 1023 GLU A N 1
ATOM 7925 C CA . GLU A 1 1023 ? 5.597 -3.535 22.457 1.00 80.00 1023 GLU A CA 1
ATOM 7926 C C . GLU A 1 1023 ? 4.255 -3.284 23.145 1.00 80.00 1023 GLU A C 1
ATOM 7928 O O . GLU A 1 1023 ? 4.175 -2.530 24.114 1.00 80.00 1023 GLU A O 1
ATOM 7933 N N . LYS A 1 1024 ? 3.197 -3.980 22.717 1.00 83.88 1024 LYS A N 1
ATOM 7934 C CA . LYS A 1 1024 ? 1.870 -3.844 23.326 1.00 83.88 1024 LYS A CA 1
ATOM 7935 C C . LYS A 1 1024 ? 1.865 -4.310 24.784 1.00 83.88 1024 LYS A C 1
ATOM 7937 O O . LYS A 1 1024 ? 1.156 -3.735 25.602 1.00 83.88 1024 LYS A O 1
ATOM 7942 N N . ARG A 1 1025 ? 2.689 -5.299 25.158 1.00 79.25 1025 ARG A N 1
ATOM 7943 C CA . ARG A 1 1025 ? 2.847 -5.707 26.568 1.00 79.25 1025 ARG A CA 1
ATOM 7944 C C . ARG A 1 1025 ? 3.531 -4.640 27.420 1.00 79.25 1025 ARG A C 1
ATOM 7946 O O . ARG A 1 1025 ? 3.131 -4.482 28.568 1.00 79.25 1025 ARG A O 1
ATOM 7953 N N . HIS A 1 1026 ? 4.503 -3.908 26.873 1.00 74.31 1026 HIS A N 1
ATOM 7954 C CA . HIS A 1 1026 ? 5.090 -2.749 27.556 1.00 74.31 1026 HIS A CA 1
ATOM 7955 C C . HIS A 1 1026 ? 4.074 -1.605 27.672 1.00 74.31 1026 HIS A C 1
ATOM 7957 O O . HIS A 1 1026 ? 4.001 -0.949 28.707 1.00 74.31 1026 HIS A O 1
ATOM 7963 N N . PHE A 1 1027 ? 3.241 -1.413 26.646 1.00 73.62 1027 PHE A N 1
ATOM 7964 C CA . PHE A 1 1027 ? 2.212 -0.377 26.622 1.00 73.62 1027 PHE A CA 1
ATOM 7965 C C . PHE A 1 1027 ? 1.125 -0.540 27.692 1.00 73.62 1027 PHE A C 1
ATOM 7967 O O . PHE A 1 1027 ? 0.704 0.463 28.255 1.00 73.62 1027 PHE A O 1
ATOM 7974 N N . VAL A 1 1028 ? 0.683 -1.766 28.009 1.00 65.06 1028 VAL A N 1
ATOM 7975 C CA . VAL A 1 1028 ? -0.362 -1.988 29.037 1.00 65.06 1028 VAL A CA 1
ATOM 7976 C C . VAL A 1 1028 ? 0.060 -1.474 30.426 1.00 65.06 1028 VAL A C 1
ATOM 7978 O O . VAL A 1 1028 ? -0.797 -1.136 31.237 1.00 65.06 1028 VAL A O 1
ATOM 7981 N N . GLY A 1 1029 ? 1.366 -1.320 30.685 1.00 59.88 1029 GLY A N 1
ATOM 7982 C CA . GLY A 1 1029 ? 1.894 -0.628 31.870 1.00 59.88 1029 GLY A CA 1
ATOM 7983 C C . GLY A 1 1029 ? 1.804 0.908 31.825 1.00 59.88 1029 GLY A C 1
ATOM 7984 O O . GLY A 1 1029 ? 2.342 1.555 32.716 1.00 59.88 1029 GLY A O 1
ATOM 7985 N N . PHE A 1 1030 ? 1.138 1.460 30.805 1.00 62.12 1030 PHE A N 1
ATOM 7986 C CA . PHE A 1 1030 ? 1.087 2.858 30.375 1.00 62.12 1030 PHE A CA 1
ATOM 7987 C C . PHE A 1 1030 ? 2.463 3.434 30.006 1.00 62.12 1030 PHE A C 1
ATOM 7989 O O . PHE A 1 1030 ? 3.337 3.617 30.849 1.00 62.12 1030 PHE A O 1
ATOM 7996 N N . SER A 1 1031 ? 2.651 3.758 28.723 1.00 64.19 1031 SER A N 1
ATOM 7997 C CA . SER A 1 1031 ? 3.877 4.391 28.223 1.00 64.19 1031 SER A CA 1
ATOM 7998 C C . SER A 1 1031 ? 3.578 5.808 27.722 1.00 64.19 1031 SER A C 1
ATOM 8000 O O . SER A 1 1031 ? 3.082 5.965 26.601 1.00 64.19 1031 SER A O 1
ATOM 8002 N N . PRO A 1 1032 ? 3.872 6.857 28.518 1.00 65.00 1032 PRO A N 1
ATOM 8003 C CA . PRO A 1 1032 ? 3.619 8.248 28.136 1.00 65.00 1032 PRO A CA 1
ATOM 8004 C C . PRO A 1 1032 ? 4.325 8.667 26.839 1.00 65.00 1032 PRO A C 1
ATOM 8006 O O . PRO A 1 1032 ? 3.861 9.568 26.142 1.00 65.00 1032 PRO A O 1
ATOM 8009 N N . SER A 1 1033 ? 5.433 8.004 26.485 1.00 73.56 1033 SER A N 1
ATOM 8010 C CA . SER A 1 1033 ? 6.222 8.331 25.295 1.00 73.56 1033 SER A CA 1
ATOM 8011 C C . SER A 1 1033 ? 5.486 8.042 23.986 1.00 73.56 1033 SER A C 1
ATOM 8013 O O . SER A 1 1033 ? 5.684 8.781 23.022 1.00 73.56 1033 SER A O 1
ATOM 8015 N N . LEU A 1 1034 ? 4.593 7.041 23.948 1.00 78.38 1034 LEU A N 1
ATOM 8016 C CA . LEU A 1 1034 ? 3.818 6.722 22.741 1.00 78.38 1034 LEU A CA 1
ATOM 8017 C C . LEU A 1 1034 ? 2.895 7.880 22.340 1.00 78.38 1034 LEU A C 1
ATOM 8019 O O . LEU A 1 1034 ? 2.713 8.164 21.159 1.00 78.38 1034 LEU A O 1
ATOM 8023 N N . PHE A 1 1035 ? 2.349 8.578 23.335 1.00 84.25 1035 PHE A N 1
ATOM 8024 C CA . PHE A 1 1035 ? 1.395 9.664 23.142 1.00 84.25 1035 PHE A CA 1
ATOM 8025 C C . PHE A 1 1035 ? 2.032 11.053 23.108 1.00 84.25 1035 PHE A C 1
ATOM 8027 O O . PHE A 1 1035 ? 1.308 12.040 22.967 1.00 84.25 1035 PHE A O 1
ATOM 8034 N N . ALA A 1 1036 ? 3.363 11.157 23.174 1.00 79.94 1036 ALA A N 1
ATOM 8035 C CA . ALA A 1 1036 ? 4.070 12.439 23.193 1.00 79.94 1036 ALA A CA 1
ATOM 8036 C C . ALA A 1 1036 ? 3.719 13.337 21.990 1.00 79.94 1036 ALA A C 1
ATOM 8038 O O . ALA A 1 1036 ? 3.659 14.559 22.119 1.00 79.94 1036 ALA A O 1
ATOM 8039 N N . ARG A 1 1037 ? 3.432 12.723 20.833 1.00 76.62 1037 ARG A N 1
ATOM 8040 C CA . ARG A 1 1037 ? 3.076 13.396 19.572 1.00 76.62 1037 ARG A CA 1
ATOM 8041 C C . ARG A 1 1037 ? 1.566 13.429 19.284 1.00 76.62 1037 ARG A C 1
ATOM 8043 O O . ARG A 1 1037 ? 1.189 13.728 18.152 1.00 76.62 1037 ARG A O 1
ATOM 8050 N N . THR A 1 1038 ? 0.719 13.092 20.259 1.00 84.38 1038 THR A N 1
ATOM 8051 C CA . THR A 1 1038 ? -0.749 13.148 20.124 1.00 84.38 1038 THR A CA 1
ATOM 8052 C C . THR A 1 1038 ? -1.196 14.588 19.916 1.00 84.38 1038 THR A C 1
ATOM 8054 O O . THR A 1 1038 ? -0.817 15.468 20.703 1.00 84.38 1038 THR A O 1
ATOM 8057 N N . HIS A 1 1039 ? -2.016 14.818 18.889 1.00 88.94 1039 HIS A N 1
ATOM 8058 C CA . HIS A 1 1039 ? -2.580 16.133 18.602 1.00 88.94 1039 HIS A CA 1
ATOM 8059 C C . HIS A 1 1039 ? -3.395 16.659 19.795 1.00 88.94 1039 HIS A C 1
ATOM 8061 O O . HIS A 1 1039 ? -4.076 15.894 20.482 1.00 88.94 1039 HIS A O 1
ATOM 8067 N N . SER A 1 1040 ? -3.341 17.969 20.048 1.00 88.88 1040 SER A N 1
ATOM 8068 C CA . SER A 1 1040 ? -3.940 18.604 21.232 1.00 88.88 1040 SER A CA 1
ATOM 8069 C C . SER A 1 1040 ? -5.432 18.287 21.386 1.00 88.88 1040 SER A C 1
ATOM 8071 O O . SER A 1 1040 ? -5.861 17.909 22.475 1.00 88.88 1040 SER A O 1
ATOM 8073 N N . SER A 1 1041 ? -6.201 18.332 20.293 1.00 89.06 1041 SER A N 1
ATOM 8074 C CA . SER A 1 1041 ? -7.637 18.010 20.293 1.00 89.06 1041 SER A CA 1
ATOM 8075 C C . SER A 1 1041 ? -7.946 16.547 20.636 1.00 89.06 1041 SER A C 1
ATOM 8077 O O . SER A 1 1041 ? -9.016 16.260 21.166 1.00 89.06 1041 SER A O 1
ATOM 8079 N N . PHE A 1 1042 ? -7.010 15.621 20.404 1.00 90.25 1042 PHE A N 1
ATOM 8080 C CA . PHE A 1 1042 ? -7.157 14.198 20.726 1.00 90.25 1042 PHE A CA 1
ATOM 8081 C C . PHE A 1 1042 ? -6.557 13.822 22.090 1.00 90.25 1042 PHE A C 1
ATOM 8083 O O . PHE A 1 1042 ? -6.791 12.710 22.564 1.00 90.25 1042 PHE A O 1
ATOM 8090 N N . ARG A 1 1043 ? -5.858 14.736 22.787 1.00 88.44 1043 ARG A N 1
ATOM 8091 C CA . ARG A 1 1043 ? -5.324 14.470 24.139 1.00 88.44 1043 ARG A CA 1
ATOM 8092 C C . ARG A 1 1043 ? -6.407 14.172 25.174 1.00 88.44 1043 ARG A C 1
ATOM 8094 O O . ARG A 1 1043 ? -6.137 13.464 26.138 1.00 88.44 1043 ARG A O 1
ATOM 8101 N N . ARG A 1 1044 ? -7.643 14.620 24.939 1.00 88.62 1044 ARG A N 1
ATOM 8102 C CA . ARG A 1 1044 ? -8.812 14.255 25.757 1.00 88.62 1044 ARG A CA 1
ATOM 8103 C C . ARG A 1 1044 ? -9.022 12.743 25.893 1.00 88.62 1044 ARG A C 1
ATOM 8105 O O . ARG A 1 1044 ? -9.636 12.310 26.854 1.00 88.62 1044 ARG A O 1
ATOM 8112 N N . PHE A 1 1045 ? -8.508 11.937 24.959 1.00 90.81 1045 PHE A N 1
ATOM 8113 C CA . PHE A 1 1045 ? -8.620 10.480 25.014 1.00 90.81 1045 PHE A CA 1
ATOM 8114 C C . PHE A 1 1045 ? -7.538 9.805 25.860 1.00 90.81 1045 PHE A C 1
ATOM 8116 O O . PHE A 1 1045 ? -7.658 8.612 26.118 1.00 90.81 1045 PHE A O 1
ATOM 8123 N N . LEU A 1 1046 ? -6.507 10.519 26.326 1.00 89.25 1046 LEU A N 1
ATOM 8124 C CA . LEU A 1 1046 ? -5.422 9.911 27.106 1.00 89.25 1046 LEU A CA 1
ATOM 8125 C C . LEU A 1 1046 ? -5.910 9.355 28.447 1.00 89.25 1046 LEU A C 1
ATOM 8127 O O . LEU A 1 1046 ? -5.518 8.249 28.819 1.00 89.25 1046 LEU A O 1
ATOM 8131 N N . TYR A 1 1047 ? -6.810 10.070 29.124 1.00 88.56 1047 TYR A N 1
ATOM 8132 C CA . TYR A 1 1047 ? -7.435 9.600 30.359 1.00 88.56 1047 TYR A CA 1
ATOM 8133 C C . TYR A 1 1047 ? -8.348 8.375 30.124 1.00 88.56 1047 TYR A C 1
ATOM 8135 O O . TYR A 1 1047 ? -8.107 7.334 30.744 1.00 88.56 1047 TYR A O 1
ATOM 8143 N N . PRO A 1 1048 ? -9.293 8.391 29.157 1.00 90.75 1048 PRO A N 1
ATOM 8144 C CA . PRO A 1 1048 ? -10.020 7.190 28.735 1.00 90.75 1048 PRO A CA 1
ATOM 8145 C C . PRO A 1 1048 ? -9.115 6.002 28.374 1.00 90.75 1048 PRO A C 1
ATOM 8147 O O . PRO A 1 1048 ? -9.371 4.876 28.796 1.00 90.75 1048 PRO A O 1
ATOM 8150 N N . ILE A 1 1049 ? -8.029 6.236 27.630 1.00 91.00 1049 ILE A N 1
ATOM 8151 C CA . ILE A 1 1049 ? -7.052 5.200 27.264 1.00 91.00 1049 ILE A CA 1
ATOM 8152 C C . ILE A 1 1049 ? -6.385 4.619 28.513 1.00 91.00 1049 ILE A C 1
ATOM 8154 O O . ILE A 1 1049 ? -6.218 3.402 28.592 1.00 91.00 1049 ILE A O 1
ATOM 8158 N N . HIS A 1 1050 ? -6.021 5.451 29.490 1.00 87.62 1050 HIS A N 1
ATOM 8159 C CA . HIS A 1 1050 ? -5.437 4.994 30.748 1.00 87.62 1050 HIS A CA 1
ATOM 8160 C C . HIS A 1 1050 ? -6.406 4.088 31.528 1.00 87.62 1050 HIS A C 1
ATOM 8162 O O . HIS A 1 1050 ? -6.035 2.973 31.905 1.00 87.62 1050 HIS A O 1
ATOM 8168 N N . LEU A 1 1051 ? -7.666 4.512 31.688 1.00 88.12 1051 LEU A N 1
ATOM 8169 C CA . LEU A 1 1051 ? -8.709 3.724 32.357 1.00 88.12 1051 LEU A CA 1
ATOM 8170 C C . LEU A 1 1051 ? -8.960 2.383 31.657 1.00 88.12 1051 LEU A C 1
ATOM 8172 O O . LEU A 1 1051 ? -9.015 1.334 32.305 1.00 88.12 1051 LEU A O 1
ATOM 8176 N N . LEU A 1 1052 ? -9.080 2.405 30.327 1.00 89.12 1052 LEU A N 1
ATOM 8177 C CA . LEU A 1 1052 ? -9.266 1.196 29.528 1.00 89.12 1052 LEU A CA 1
ATOM 8178 C C . LEU A 1 1052 ? -8.045 0.275 29.623 1.00 89.12 1052 LEU A C 1
ATOM 8180 O O . LEU A 1 1052 ? -8.217 -0.930 29.788 1.00 89.12 1052 LEU A O 1
ATOM 8184 N N . SER A 1 1053 ? -6.824 0.817 29.598 1.00 87.50 1053 SER A N 1
ATOM 8185 C CA . SER A 1 1053 ? -5.595 0.033 29.771 1.00 87.50 1053 SER A CA 1
ATOM 8186 C C . SER A 1 1053 ? -5.590 -0.721 31.103 1.00 87.50 1053 SER A C 1
ATOM 8188 O O . SER A 1 1053 ? -5.280 -1.912 31.126 1.00 87.50 1053 SER A O 1
ATOM 8190 N N . GLY A 1 1054 ? -5.997 -0.065 32.198 1.00 85.06 1054 GLY A N 1
ATOM 8191 C CA . GLY A 1 1054 ? -6.162 -0.710 33.505 1.00 85.06 1054 GLY A CA 1
ATOM 8192 C C . GLY A 1 1054 ? -7.206 -1.832 33.481 1.00 85.06 1054 GLY A C 1
ATOM 8193 O O . GLY A 1 1054 ? -6.929 -2.950 33.909 1.00 85.06 1054 GLY A O 1
ATOM 8194 N N . ARG A 1 1055 ? -8.375 -1.585 32.876 1.00 85.38 1055 ARG A N 1
ATOM 8195 C CA . ARG A 1 1055 ? -9.425 -2.608 32.708 1.00 85.38 1055 ARG A CA 1
ATOM 8196 C C . ARG A 1 1055 ? -8.944 -3.824 31.909 1.00 85.38 1055 ARG A C 1
ATOM 8198 O O . ARG A 1 1055 ? -9.186 -4.958 32.315 1.00 85.38 1055 ARG A O 1
ATOM 8205 N N . PHE A 1 1056 ? -8.247 -3.619 30.790 1.00 84.25 1056 PHE A N 1
ATOM 8206 C CA . PHE A 1 1056 ? -7.709 -4.723 29.985 1.00 84.25 1056 PHE A CA 1
ATOM 8207 C C . PHE A 1 1056 ? -6.565 -5.464 30.690 1.00 84.25 1056 PHE A C 1
ATOM 8209 O O . PHE A 1 1056 ? -6.412 -6.673 30.496 1.00 84.25 1056 PHE A O 1
ATOM 8216 N N . PHE A 1 1057 ? -5.803 -4.786 31.553 1.00 83.81 1057 PHE A N 1
ATOM 8217 C CA . PHE A 1 1057 ? -4.833 -5.437 32.432 1.00 83.81 1057 PHE A CA 1
ATOM 8218 C C . PHE A 1 1057 ? -5.515 -6.390 33.427 1.00 83.81 1057 PHE A C 1
ATOM 8220 O O . PHE A 1 1057 ? -5.100 -7.547 33.534 1.00 83.81 1057 PHE A O 1
ATOM 8227 N N . ASP A 1 1058 ? -6.604 -5.960 34.071 1.00 83.62 1058 ASP A N 1
ATOM 8228 C CA . ASP A 1 1058 ? -7.387 -6.804 34.984 1.00 83.62 1058 ASP A CA 1
ATOM 8229 C C . ASP A 1 1058 ? -8.013 -8.006 34.260 1.00 83.62 1058 ASP A C 1
ATOM 8231 O O . ASP A 1 1058 ? -7.914 -9.141 34.736 1.00 83.62 1058 ASP A O 1
ATOM 8235 N N . ILE A 1 1059 ? -8.581 -7.787 33.064 1.00 82.56 1059 ILE A N 1
ATOM 8236 C CA . ILE A 1 1059 ? -9.101 -8.856 32.192 1.00 82.56 1059 ILE A CA 1
ATOM 8237 C C . ILE A 1 1059 ? -8.007 -9.891 31.920 1.00 82.56 1059 ILE A C 1
ATOM 8239 O O . ILE A 1 1059 ? -8.233 -11.092 32.074 1.00 82.56 1059 ILE A O 1
ATOM 8243 N N . LYS A 1 1060 ? -6.804 -9.446 31.552 1.00 79.88 1060 LYS A N 1
ATOM 8244 C CA . LYS A 1 1060 ? -5.677 -10.335 31.255 1.00 79.88 1060 LYS A CA 1
ATOM 8245 C C . LYS A 1 1060 ? -5.243 -11.151 32.475 1.00 79.88 1060 LYS A C 1
ATOM 8247 O O . LYS A 1 1060 ? -4.966 -12.345 32.341 1.00 79.88 1060 LYS A O 1
ATOM 8252 N N . ILE A 1 1061 ? -5.201 -10.541 33.664 1.00 81.81 1061 ILE A N 1
ATOM 8253 C CA . ILE A 1 1061 ? -4.928 -11.264 34.916 1.00 81.81 1061 ILE A CA 1
ATOM 8254 C C . ILE A 1 1061 ? -6.002 -12.331 35.146 1.00 81.81 1061 ILE A C 1
ATOM 8256 O O . ILE A 1 1061 ? -5.662 -13.495 35.377 1.00 81.81 1061 ILE A O 1
ATOM 8260 N N . ALA A 1 1062 ? -7.282 -11.970 35.025 1.00 81.19 1062 ALA A N 1
ATOM 8261 C CA . ALA A 1 1062 ? -8.397 -12.894 35.209 1.00 81.19 1062 ALA A CA 1
ATOM 8262 C C . ALA A 1 1062 ? -8.349 -14.070 34.215 1.00 81.19 1062 ALA A C 1
ATOM 8264 O O . ALA A 1 1062 ? -8.536 -15.222 34.617 1.00 81.19 1062 ALA A O 1
ATOM 8265 N N . VAL A 1 1063 ? -8.017 -13.821 32.941 1.00 78.50 1063 VAL A N 1
ATOM 8266 C CA . VAL A 1 1063 ? -7.808 -14.868 31.921 1.00 78.50 1063 VAL A CA 1
ATOM 8267 C C . VAL A 1 1063 ? -6.668 -15.806 32.320 1.00 78.50 1063 VAL A C 1
ATOM 8269 O O . VAL A 1 1063 ? -6.844 -17.026 32.306 1.00 78.50 1063 VAL A O 1
ATOM 8272 N N . GLY A 1 1064 ? -5.514 -15.262 32.719 1.00 78.25 1064 GLY A N 1
ATOM 8273 C CA . GLY A 1 1064 ? -4.363 -16.058 33.152 1.00 78.25 1064 GLY A CA 1
ATOM 8274 C C . GLY A 1 1064 ? -4.677 -16.939 34.365 1.00 78.25 1064 GLY A C 1
ATOM 8275 O O . GLY A 1 1064 ? -4.325 -18.120 34.384 1.00 78.25 1064 GLY A O 1
ATOM 8276 N N . MET A 1 1065 ? -5.400 -16.398 35.351 1.00 81.50 1065 MET A N 1
ATOM 8277 C CA . MET A 1 1065 ? -5.852 -17.157 36.520 1.00 81.50 1065 MET A CA 1
ATOM 8278 C C . MET A 1 1065 ? -6.871 -18.239 36.147 1.00 81.50 1065 MET A C 1
ATOM 8280 O O . MET A 1 1065 ? -6.756 -19.369 36.624 1.00 81.50 1065 MET A O 1
ATOM 8284 N N . THR A 1 1066 ? -7.823 -17.926 35.262 1.00 77.62 1066 THR A N 1
ATOM 8285 C CA . THR A 1 1066 ? -8.812 -18.892 34.762 1.00 77.62 1066 THR A CA 1
ATOM 8286 C C . THR A 1 1066 ? -8.106 -20.055 34.067 1.00 77.62 1066 THR A C 1
ATOM 8288 O O . THR A 1 1066 ? -8.356 -21.213 34.406 1.00 77.62 1066 THR A O 1
ATOM 8291 N N . LYS A 1 1067 ? -7.154 -19.769 33.167 1.00 75.88 1067 LYS A N 1
ATOM 8292 C CA . LYS A 1 1067 ? -6.349 -20.784 32.467 1.00 75.88 1067 LYS A CA 1
ATOM 8293 C C . LYS A 1 1067 ? -5.571 -21.664 33.447 1.00 75.88 1067 LYS A C 1
ATOM 8295 O O . LYS A 1 1067 ? -5.707 -22.883 33.403 1.00 75.88 1067 LYS A O 1
ATOM 8300 N N . LEU A 1 1068 ? -4.841 -21.060 34.389 1.00 81.62 1068 LEU A N 1
ATOM 8301 C CA . LEU A 1 1068 ? -4.070 -21.780 35.410 1.00 81.62 1068 LEU A CA 1
ATOM 8302 C C . LEU A 1 1068 ? -4.947 -22.725 36.246 1.00 81.62 1068 LEU A C 1
ATOM 8304 O O . LEU A 1 1068 ? -4.558 -23.855 36.554 1.00 81.62 1068 LEU A O 1
ATOM 8308 N N . HIS A 1 1069 ? -6.131 -22.264 36.654 1.00 81.19 1069 HIS A N 1
ATOM 8309 C CA . HIS A 1 1069 ? -7.043 -23.075 37.452 1.00 81.19 1069 HIS A CA 1
ATOM 8310 C C . HIS A 1 1069 ? -7.699 -24.192 36.638 1.00 81.19 1069 HIS A C 1
ATOM 8312 O O . HIS A 1 1069 ? -7.819 -25.300 37.163 1.00 81.19 1069 HIS A O 1
ATOM 8318 N N . THR A 1 1070 ? -8.014 -23.934 35.369 1.00 73.50 1070 THR A N 1
ATOM 8319 C CA . THR A 1 1070 ? -8.565 -24.912 34.418 1.00 73.50 1070 THR A CA 1
ATOM 8320 C C . THR A 1 1070 ? -7.560 -26.023 34.114 1.00 73.50 1070 THR A C 1
ATOM 8322 O O . THR A 1 1070 ? -7.855 -27.196 34.327 1.00 73.50 1070 THR A O 1
ATOM 8325 N N . GLU A 1 1071 ? -6.332 -25.676 33.721 1.00 73.69 1071 GLU A N 1
ATOM 8326 C CA . GLU A 1 1071 ? -5.259 -26.651 33.472 1.00 73.69 1071 GLU A CA 1
ATOM 8327 C C . GLU A 1 1071 ? -4.935 -27.462 34.734 1.00 73.69 1071 GLU A C 1
ATOM 8329 O O . GLU A 1 1071 ? -4.777 -28.681 34.679 1.00 73.69 1071 GLU A O 1
ATOM 8334 N N . GLY A 1 1072 ? -4.895 -26.803 35.900 1.00 75.06 1072 GLY A N 1
ATOM 8335 C CA . GLY A 1 1072 ? -4.676 -27.471 37.182 1.00 75.06 1072 GLY A CA 1
ATOM 8336 C C . GLY A 1 1072 ? -5.786 -28.457 37.564 1.00 75.06 1072 GLY A C 1
ATOM 8337 O O . GLY A 1 1072 ? -5.490 -29.476 38.191 1.00 75.06 1072 GLY A O 1
ATOM 8338 N N . TYR A 1 1073 ? -7.037 -28.183 37.175 1.00 75.25 1073 TYR A N 1
ATOM 8339 C CA . TYR A 1 1073 ? -8.156 -29.112 37.334 1.00 75.25 1073 TYR A CA 1
ATOM 8340 C C . TYR A 1 1073 ? -7.965 -30.349 36.444 1.00 75.25 1073 TYR A C 1
ATOM 8342 O O . TYR A 1 1073 ? -7.902 -31.462 36.966 1.00 75.25 1073 TYR A O 1
ATOM 8350 N N . PHE A 1 1074 ? -7.772 -30.169 35.132 1.00 71.06 1074 PHE A N 1
ATOM 8351 C CA . PHE A 1 1074 ? -7.662 -31.291 34.189 1.00 71.06 1074 PHE A CA 1
ATOM 8352 C C . PHE A 1 1074 ? -6.411 -32.146 34.410 1.00 71.06 1074 PHE A C 1
ATOM 8354 O O . PHE A 1 1074 ? -6.516 -33.367 34.497 1.00 71.06 1074 PHE A O 1
ATOM 8361 N N . TYR A 1 1075 ? -5.249 -31.528 34.646 1.00 71.56 1075 TYR A N 1
ATOM 8362 C CA . TYR A 1 1075 ? -4.018 -32.259 34.958 1.00 71.56 1075 TYR A CA 1
ATOM 8363 C C . TYR A 1 1075 ? -4.185 -33.187 36.172 1.00 71.56 1075 TYR A C 1
ATOM 8365 O O . TYR A 1 1075 ? -3.678 -34.309 36.192 1.00 71.56 1075 TYR A O 1
ATOM 8373 N N . ARG A 1 1076 ? -4.903 -32.733 37.208 1.00 70.19 1076 ARG A N 1
ATOM 8374 C CA . ARG A 1 1076 ? -5.146 -33.520 38.427 1.00 70.19 1076 ARG A CA 1
ATOM 8375 C C . ARG A 1 1076 ? -6.260 -34.542 38.262 1.00 70.19 1076 ARG A C 1
ATOM 8377 O O . ARG A 1 1076 ? -6.145 -35.606 38.880 1.00 70.19 1076 ARG A O 1
ATOM 8384 N N . SER A 1 1077 ? -7.277 -34.231 37.458 1.00 66.00 1077 SER A N 1
ATOM 8385 C CA . SER A 1 1077 ? -8.332 -35.173 37.086 1.00 66.00 1077 SER A CA 1
ATOM 8386 C C . SER A 1 1077 ? -7.731 -36.402 36.404 1.00 66.00 1077 SER A C 1
ATOM 8388 O O . SER A 1 1077 ? -7.995 -37.521 36.826 1.00 66.00 1077 SER A O 1
ATOM 8390 N N . ASP A 1 1078 ? -6.787 -36.204 35.484 1.00 65.44 1078 ASP A N 1
ATOM 8391 C CA . ASP A 1 1078 ? -6.154 -37.310 34.756 1.00 65.44 1078 ASP A CA 1
ATOM 8392 C C . ASP A 1 1078 ? -5.195 -38.161 35.618 1.00 65.44 1078 ASP A C 1
ATOM 8394 O O . ASP A 1 1078 ? -4.903 -39.305 35.275 1.00 65.44 1078 ASP A O 1
ATOM 8398 N N . HIS A 1 1079 ? -4.686 -37.632 36.744 1.00 64.12 1079 HIS A N 1
ATOM 8399 C CA . HIS A 1 1079 ? -3.569 -38.248 37.485 1.00 64.12 1079 HIS A CA 1
ATOM 8400 C C . HIS A 1 1079 ? -3.852 -38.603 38.958 1.00 64.12 1079 HIS A C 1
ATOM 8402 O O . HIS A 1 1079 ? -3.001 -39.229 39.595 1.00 64.12 1079 HIS A O 1
ATOM 8408 N N . SER A 1 1080 ? -4.971 -38.178 39.568 1.00 58.12 1080 SER A N 1
ATOM 8409 C CA . SER A 1 1080 ? -5.083 -38.224 41.044 1.00 58.12 1080 SER A CA 1
ATOM 8410 C C . SER A 1 1080 ? -6.495 -38.267 41.667 1.00 58.12 1080 SER A C 1
ATOM 8412 O O . SER A 1 1080 ? -6.674 -37.796 42.794 1.00 58.12 1080 SER A O 1
ATOM 8414 N N . GLN A 1 1081 ? -7.482 -38.902 41.024 1.00 55.97 1081 GLN A N 1
ATOM 8415 C CA . GLN A 1 1081 ? -8.857 -39.009 41.562 1.00 55.97 1081 GLN A CA 1
ATOM 8416 C C . GLN A 1 1081 ? -8.989 -39.897 42.821 1.00 55.97 1081 GLN A C 1
ATOM 8418 O O . GLN A 1 1081 ? -9.846 -39.676 43.680 1.00 55.97 1081 GLN A O 1
ATOM 8423 N N . HIS A 1 1082 ? -8.098 -40.875 43.008 1.00 56.59 1082 HIS A N 1
ATOM 8424 C CA . HIS A 1 1082 ? -8.273 -41.902 44.045 1.00 56.59 1082 HIS A CA 1
ATOM 8425 C C . HIS A 1 1082 ? -7.832 -41.504 45.467 1.00 56.59 1082 HIS A C 1
ATOM 8427 O O . HIS A 1 1082 ? -8.029 -42.280 46.401 1.00 56.59 1082 HIS A O 1
ATOM 8433 N N . SER A 1 1083 ? -7.278 -40.302 45.685 1.00 62.53 1083 SER A N 1
ATOM 8434 C CA . SER A 1 1083 ? -6.866 -39.840 47.024 1.00 62.53 1083 SER A CA 1
ATOM 8435 C C . SER A 1 1083 ? -7.749 -38.703 47.546 1.00 62.53 1083 SER A C 1
ATOM 8437 O O . SER A 1 1083 ? -8.094 -37.783 46.807 1.00 62.53 1083 SER A O 1
ATOM 8439 N N . SER A 1 1084 ? -8.077 -38.719 48.843 1.00 59.69 1084 SER A N 1
ATOM 8440 C CA . SER A 1 1084 ? -8.855 -37.652 49.503 1.00 59.69 1084 SER A CA 1
ATOM 8441 C C . SER A 1 1084 ? -8.200 -36.272 49.360 1.00 59.69 1084 SER A C 1
ATOM 8443 O O . SER A 1 1084 ? -8.873 -35.262 49.161 1.00 59.69 1084 SER A O 1
ATOM 8445 N N . ARG A 1 1085 ? -6.863 -36.233 49.391 1.00 63.78 1085 ARG A N 1
ATOM 8446 C CA . ARG A 1 1085 ? -6.065 -35.020 49.181 1.00 63.78 1085 ARG A CA 1
ATOM 8447 C C . ARG A 1 1085 ? -6.114 -34.532 47.727 1.00 63.78 1085 ARG A C 1
ATOM 8449 O O . ARG A 1 1085 ? -6.130 -33.325 47.508 1.00 63.78 1085 ARG A O 1
ATOM 8456 N N . GLY A 1 1086 ? -6.173 -35.451 46.760 1.00 63.22 1086 GLY A N 1
ATOM 8457 C CA . GLY A 1 1086 ? -6.358 -35.156 45.336 1.00 63.22 1086 GLY A CA 1
ATOM 8458 C C . GLY A 1 1086 ? -7.726 -34.542 45.048 1.00 63.22 1086 GLY A C 1
ATOM 8459 O O . GLY A 1 1086 ? -7.786 -33.463 44.464 1.00 63.22 1086 GLY A O 1
ATOM 8460 N N . ARG A 1 1087 ? -8.805 -35.142 45.573 1.00 62.16 1087 ARG A N 1
ATOM 8461 C CA . ARG A 1 1087 ? -10.181 -34.621 45.449 1.00 62.16 1087 ARG A CA 1
ATOM 8462 C C . ARG A 1 1087 ? -10.354 -33.230 46.066 1.00 62.16 1087 ARG A C 1
ATOM 8464 O O . ARG A 1 1087 ? -10.938 -32.347 45.446 1.00 62.16 1087 ARG A O 1
ATOM 8471 N N . MET A 1 1088 ? -9.768 -32.978 47.240 1.00 67.38 1088 MET A N 1
ATOM 8472 C CA . MET A 1 1088 ? -9.778 -31.640 47.854 1.00 67.38 1088 MET A CA 1
ATOM 8473 C C . MET A 1 1088 ? -9.095 -30.581 46.966 1.00 67.38 1088 MET A C 1
ATOM 8475 O O . MET A 1 1088 ? -9.558 -29.442 46.877 1.00 67.38 1088 MET A O 1
ATOM 8479 N N . PHE A 1 1089 ? -7.993 -30.942 46.305 1.00 68.19 1089 PHE A N 1
ATOM 8480 C CA . PHE A 1 1089 ? -7.268 -30.036 45.412 1.00 68.19 1089 PHE A CA 1
ATOM 8481 C C . PHE A 1 1089 ? -8.035 -29.789 44.106 1.00 68.19 1089 PHE A C 1
ATOM 8483 O O . PHE A 1 1089 ? -8.123 -28.645 43.665 1.00 68.19 1089 PHE A O 1
ATOM 8490 N N . LEU A 1 1090 ? -8.634 -30.842 43.542 1.00 67.25 1090 LEU A N 1
ATOM 8491 C CA . LEU A 1 1090 ? -9.477 -30.796 42.348 1.00 67.25 1090 LEU A CA 1
ATOM 8492 C C . LEU A 1 1090 ? -10.634 -29.797 42.529 1.00 67.25 1090 LEU A C 1
ATOM 8494 O O . LEU A 1 1090 ? -10.765 -28.847 41.756 1.00 67.25 1090 LEU A O 1
ATOM 8498 N N . ARG A 1 1091 ? -11.373 -29.914 43.640 1.00 69.50 1091 ARG A N 1
ATOM 8499 C CA . ARG A 1 1091 ? -12.461 -28.992 44.021 1.00 69.50 1091 ARG A CA 1
ATOM 8500 C C . ARG A 1 1091 ? -11.997 -27.550 44.145 1.00 69.50 1091 ARG A C 1
ATOM 8502 O O . ARG A 1 1091 ? -12.668 -26.629 43.687 1.00 69.50 1091 ARG A O 1
ATOM 8509 N N . ARG A 1 1092 ? -10.829 -27.337 44.759 1.00 76.12 1092 ARG A N 1
ATOM 8510 C CA . ARG A 1 1092 ? -10.261 -25.994 44.926 1.00 76.12 1092 ARG A CA 1
ATOM 8511 C C . ARG A 1 1092 ? -9.943 -25.346 43.579 1.00 76.12 1092 ARG A C 1
ATOM 8513 O O . ARG A 1 1092 ? -10.166 -24.148 43.436 1.00 76.12 1092 ARG A O 1
ATOM 8520 N N . HIS A 1 1093 ? -9.414 -26.108 42.624 1.00 75.75 1093 HIS A N 1
ATOM 8521 C CA . HIS A 1 1093 ? -9.127 -25.607 41.281 1.00 75.75 1093 HIS A CA 1
ATOM 8522 C C . HIS A 1 1093 ? -10.407 -25.330 40.489 1.00 75.75 1093 HIS A C 1
ATOM 8524 O O . HIS A 1 1093 ? -10.519 -24.243 39.931 1.00 75.75 1093 HIS A O 1
ATOM 8530 N N . LEU A 1 1094 ? -11.396 -26.230 40.526 1.00 72.31 1094 LEU A N 1
ATOM 8531 C CA . LEU A 1 1094 ? -12.685 -26.025 39.858 1.00 72.31 1094 LEU A CA 1
ATOM 8532 C C . LEU A 1 1094 ? -13.417 -24.789 40.395 1.00 72.31 1094 LEU A C 1
ATOM 8534 O O . LEU A 1 1094 ? -13.790 -23.909 39.623 1.00 72.31 1094 LEU A O 1
ATOM 8538 N N . LYS A 1 1095 ? -13.542 -24.660 41.723 1.00 77.88 1095 LYS A N 1
ATOM 8539 C CA . LYS A 1 1095 ? -14.179 -23.496 42.359 1.00 77.88 1095 LYS A CA 1
ATOM 8540 C C . LYS A 1 1095 ? -13.511 -22.184 41.942 1.00 77.88 1095 LYS A C 1
ATOM 8542 O O . LYS A 1 1095 ? -14.199 -21.231 41.591 1.00 77.88 1095 LYS A O 1
ATOM 8547 N N . LYS A 1 1096 ? -12.175 -22.148 41.936 1.00 81.25 1096 LYS A N 1
ATOM 8548 C CA . LYS A 1 1096 ? -11.418 -20.965 41.509 1.00 81.25 1096 LYS A CA 1
ATOM 8549 C C . LYS A 1 1096 ? -11.551 -20.677 40.014 1.00 81.25 1096 LYS A C 1
ATOM 8551 O O . LYS A 1 1096 ? -11.601 -19.509 39.648 1.00 81.25 1096 LYS A O 1
ATOM 8556 N N . ALA A 1 1097 ? -11.616 -21.698 39.158 1.00 71.88 1097 ALA A N 1
ATOM 8557 C CA . ALA A 1 1097 ? -11.840 -21.519 37.722 1.00 71.88 1097 ALA A CA 1
ATOM 8558 C C . ALA A 1 1097 ? -13.217 -20.890 37.447 1.00 71.88 1097 ALA A C 1
ATOM 8560 O O . ALA A 1 1097 ? -13.322 -19.958 36.659 1.00 71.88 1097 ALA A O 1
ATOM 8561 N N . ILE A 1 1098 ? -14.259 -21.336 38.156 1.00 71.25 1098 ILE A N 1
ATOM 8562 C CA . ILE A 1 1098 ? -15.611 -20.767 38.051 1.00 71.25 1098 ILE A CA 1
ATOM 8563 C C . ILE A 1 1098 ? -15.643 -19.320 38.569 1.00 71.25 1098 ILE A C 1
ATOM 8565 O O . ILE A 1 1098 ? -16.178 -18.439 37.901 1.00 71.25 1098 ILE A O 1
ATOM 8569 N N . GLU A 1 1099 ? -15.038 -19.058 39.731 1.00 80.00 1099 GLU A N 1
ATOM 8570 C CA . GLU A 1 1099 ? -14.979 -17.717 40.330 1.00 80.00 1099 GLU A CA 1
ATOM 8571 C C . GLU A 1 1099 ? -14.244 -16.714 39.428 1.00 80.00 1099 GLU A C 1
ATOM 8573 O O . GLU A 1 1099 ? -14.761 -15.634 39.149 1.00 80.00 1099 GLU A O 1
ATOM 8578 N N . THR A 1 1100 ? -13.078 -17.095 38.904 1.00 76.88 1100 THR A N 1
ATOM 8579 C CA . THR A 1 1100 ? -12.293 -16.251 37.983 1.00 76.88 1100 THR A CA 1
ATOM 8580 C C . THR A 1 1100 ? -12.983 -16.055 36.632 1.00 76.88 1100 THR A C 1
ATOM 8582 O O . THR A 1 1100 ? -12.904 -14.969 36.062 1.00 76.88 1100 THR A O 1
ATOM 8585 N N . ARG A 1 1101 ? -13.752 -17.041 36.149 1.00 71.38 1101 ARG A N 1
ATOM 8586 C CA . ARG A 1 1101 ? -14.591 -16.892 34.950 1.00 71.38 1101 ARG A CA 1
ATOM 8587 C C . ARG A 1 1101 ? -15.740 -15.906 35.159 1.00 71.38 1101 ARG A C 1
ATOM 8589 O O . ARG A 1 1101 ? -16.043 -15.134 34.254 1.00 71.38 1101 ARG A O 1
ATOM 8596 N N . LYS A 1 1102 ? -16.372 -15.917 36.335 1.00 74.56 1102 LYS A N 1
ATOM 8597 C CA . LYS A 1 1102 ? -17.409 -14.938 36.685 1.00 74.56 1102 LYS A CA 1
ATOM 8598 C C . LYS A 1 1102 ? -16.824 -13.527 36.760 1.00 74.56 1102 LYS A C 1
ATOM 8600 O O . LYS A 1 1102 ? -17.348 -12.625 36.122 1.00 74.56 1102 LYS A O 1
ATOM 8605 N N . GLN A 1 1103 ? -15.673 -13.374 37.418 1.00 78.38 1103 GLN A N 1
ATOM 8606 C CA . GLN A 1 1103 ? -14.927 -12.110 37.424 1.00 78.38 1103 GLN A CA 1
ATOM 8607 C C . GLN A 1 1103 ? -14.602 -11.633 36.002 1.00 78.38 1103 GLN A C 1
ATOM 8609 O O . GLN A 1 1103 ? -14.760 -10.458 35.698 1.00 78.38 1103 GLN A O 1
ATOM 8614 N N . LEU A 1 1104 ? -14.198 -12.540 35.107 1.00 74.00 1104 LEU A N 1
ATOM 8615 C CA . LEU A 1 1104 ? -13.938 -12.205 33.708 1.00 74.00 1104 LEU A CA 1
ATOM 8616 C C . LEU A 1 1104 ? -15.192 -11.691 32.984 1.00 74.00 1104 LEU A C 1
ATOM 8618 O O . LEU A 1 1104 ? -15.077 -10.762 32.193 1.00 74.00 1104 LEU A O 1
ATOM 8622 N N . GLN A 1 1105 ? -16.368 -12.275 33.241 1.00 73.31 1105 GLN A N 1
ATOM 8623 C CA . GLN A 1 1105 ? -17.639 -11.799 32.682 1.00 73.31 1105 GLN A CA 1
ATOM 8624 C C . GLN A 1 1105 ? -18.007 -10.410 33.208 1.00 73.31 1105 GLN A C 1
ATOM 8626 O O . GLN A 1 1105 ? -18.397 -9.559 32.413 1.00 73.31 1105 GLN A O 1
ATOM 8631 N N . ASP A 1 1106 ? -17.826 -10.173 34.507 1.00 77.50 1106 ASP A N 1
ATOM 8632 C CA . ASP A 1 1106 ? -18.107 -8.883 35.149 1.00 77.50 1106 ASP A CA 1
ATOM 8633 C C . ASP A 1 1106 ? -17.150 -7.769 34.673 1.00 77.50 1106 ASP A C 1
ATOM 8635 O O . ASP A 1 1106 ? -17.497 -6.592 34.708 1.00 77.50 1106 ASP A O 1
ATOM 8639 N N . LEU A 1 1107 ? -15.953 -8.130 34.195 1.00 80.62 1107 LEU A N 1
ATOM 8640 C CA . LEU A 1 1107 ? -14.972 -7.198 33.627 1.00 80.62 1107 LEU A CA 1
ATOM 8641 C C . LEU A 1 1107 ? -15.223 -6.851 32.145 1.00 80.62 1107 LEU A C 1
ATOM 8643 O O . LEU A 1 1107 ? -14.549 -5.968 31.612 1.00 80.62 1107 LEU A O 1
ATOM 8647 N N . MET A 1 1108 ? -16.140 -7.534 31.449 1.00 78.19 1108 MET A N 1
ATOM 8648 C CA . MET A 1 1108 ? -16.389 -7.290 30.022 1.00 78.19 1108 MET A CA 1
ATOM 8649 C C . MET A 1 1108 ? -17.071 -5.943 29.777 1.00 78.19 1108 MET A C 1
ATOM 8651 O O . MET A 1 1108 ? -18.205 -5.726 30.187 1.00 78.19 1108 MET A O 1
ATOM 8655 N N . LEU A 1 1109 ? -16.402 -5.082 29.007 1.00 83.94 1109 LEU A N 1
ATOM 8656 C CA . LEU A 1 1109 ? -16.915 -3.774 28.601 1.00 83.94 1109 LEU A CA 1
ATOM 8657 C C . LEU A 1 1109 ? -18.169 -3.896 27.727 1.00 83.94 1109 LEU A C 1
ATOM 8659 O O . LEU A 1 1109 ? -18.137 -4.460 26.627 1.00 83.94 1109 LEU A O 1
ATOM 8663 N N . THR A 1 1110 ? -19.265 -3.296 28.184 1.00 86.75 1110 THR A N 1
ATOM 8664 C CA . THR A 1 1110 ? -20.444 -3.053 27.347 1.00 86.75 1110 THR A CA 1
ATOM 8665 C C . THR A 1 1110 ? -20.209 -1.861 26.405 1.00 86.75 1110 THR A C 1
ATOM 8667 O O . THR A 1 1110 ? -19.410 -0.974 26.716 1.00 86.75 1110 THR A O 1
ATOM 8670 N N . PRO A 1 1111 ? -20.921 -1.770 25.259 1.00 86.12 1111 PRO A N 1
ATOM 8671 C CA . PRO A 1 1111 ? -20.812 -0.609 24.366 1.00 86.12 1111 PRO A CA 1
ATOM 8672 C C . PRO A 1 1111 ? -21.119 0.720 25.061 1.00 86.12 1111 PRO A C 1
ATOM 8674 O O . PRO A 1 1111 ? -20.494 1.740 24.770 1.00 86.12 1111 PRO A O 1
ATOM 8677 N N . LYS A 1 1112 ? -22.065 0.696 26.008 1.00 87.94 1112 LYS A N 1
ATOM 8678 C CA . LYS A 1 1112 ? -22.432 1.866 26.800 1.00 87.94 1112 LYS A CA 1
ATOM 8679 C C . LYS A 1 1112 ? -21.281 2.297 27.705 1.00 87.94 1112 LYS A C 1
ATOM 8681 O O . LYS A 1 1112 ? -20.866 3.440 27.612 1.00 87.94 1112 LYS A O 1
ATOM 8686 N N . GLU A 1 1113 ? -20.726 1.387 28.505 1.00 90.12 1113 GLU A N 1
ATOM 8687 C CA . GLU A 1 1113 ? -19.595 1.708 29.387 1.00 90.12 1113 GLU A CA 1
ATOM 8688 C C . GLU A 1 1113 ? -18.384 2.212 28.607 1.00 90.12 1113 GLU A C 1
ATOM 8690 O O . GLU A 1 1113 ? -17.750 3.173 29.025 1.00 90.12 1113 GLU A O 1
ATOM 8695 N N . PHE A 1 1114 ? -18.075 1.604 27.458 1.00 89.38 1114 PHE A N 1
ATOM 8696 C CA . PHE A 1 1114 ? -16.988 2.078 26.605 1.00 89.38 1114 PHE A CA 1
ATOM 8697 C C . PHE A 1 1114 ? -17.235 3.515 26.131 1.00 89.38 1114 PHE A C 1
ATOM 8699 O O . PHE A 1 1114 ? -16.357 4.362 26.256 1.00 89.38 1114 PHE A O 1
ATOM 8706 N N . THR A 1 1115 ? -18.444 3.809 25.646 1.00 87.38 1115 THR A N 1
ATOM 8707 C CA . THR A 1 1115 ? -18.813 5.154 25.178 1.00 87.38 1115 THR A CA 1
ATOM 8708 C C . THR A 1 1115 ? -18.824 6.175 26.317 1.00 87.38 1115 THR A C 1
ATOM 8710 O O . THR A 1 1115 ? -18.342 7.289 26.129 1.00 87.38 1115 THR A O 1
ATOM 8713 N N . ASP A 1 1116 ? -19.324 5.796 27.495 1.00 90.38 1116 ASP A N 1
ATOM 8714 C CA . ASP A 1 1116 ? -19.325 6.636 28.695 1.00 90.38 1116 ASP A CA 1
ATOM 8715 C C . ASP A 1 1116 ? -17.876 6.958 29.114 1.00 90.38 1116 ASP A C 1
ATOM 8717 O O . ASP A 1 1116 ? -17.552 8.115 29.372 1.00 90.38 1116 ASP A O 1
ATOM 8721 N N . ILE A 1 1117 ? -16.967 5.971 29.077 1.00 90.31 1117 ILE A N 1
ATOM 8722 C CA . ILE A 1 1117 ? -15.536 6.173 29.359 1.00 90.31 1117 ILE A CA 1
ATOM 8723 C C . ILE A 1 1117 ? -14.891 7.137 28.354 1.00 90.31 1117 ILE A C 1
ATOM 8725 O O . ILE A 1 1117 ? -14.100 7.981 28.762 1.00 90.31 1117 ILE A O 1
ATOM 8729 N N . LEU A 1 1118 ? -15.233 7.072 27.061 1.00 89.69 1118 LEU A N 1
ATOM 8730 C CA . LEU A 1 1118 ? -14.698 7.997 26.047 1.00 89.69 1118 LEU A CA 1
ATOM 8731 C C . LEU A 1 1118 ? -15.113 9.464 26.257 1.00 89.69 1118 LEU A C 1
ATOM 8733 O O . LEU A 1 1118 ? -14.543 10.356 25.619 1.00 89.69 1118 LEU A O 1
ATOM 8737 N N . GLN A 1 1119 ? -16.119 9.722 27.094 1.00 86.75 1119 GLN A N 1
ATOM 8738 C CA . GLN A 1 1119 ? -16.580 11.073 27.418 1.00 86.75 1119 GLN A CA 1
ATOM 8739 C C . GLN A 1 1119 ? -15.905 11.659 28.661 1.00 86.75 1119 GLN A C 1
ATOM 8741 O O . GLN A 1 1119 ? -15.987 12.871 28.844 1.00 86.75 1119 GLN A O 1
ATOM 8746 N N . LEU A 1 1120 ? -15.226 10.836 29.466 1.00 86.38 1120 LEU A N 1
ATOM 8747 C CA . LEU A 1 1120 ? -14.554 11.276 30.688 1.00 86.38 1120 LEU A CA 1
ATOM 8748 C C . LEU A 1 1120 ? -13.341 12.163 30.392 1.00 86.38 1120 LEU A C 1
ATOM 8750 O O . LEU A 1 1120 ? -12.612 11.966 29.416 1.00 86.38 1120 LEU A O 1
ATOM 8754 N N . THR A 1 1121 ? -13.107 13.109 31.291 1.00 76.12 1121 THR A N 1
ATOM 8755 C CA . THR A 1 1121 ? -11.976 14.038 31.309 1.00 76.12 1121 THR A CA 1
ATOM 8756 C C . THR A 1 1121 ? -11.180 13.891 32.608 1.00 76.12 1121 THR A C 1
ATOM 8758 O O . THR A 1 1121 ? -11.671 13.320 33.578 1.00 76.12 1121 THR A O 1
ATOM 8761 N N . GLU A 1 1122 ? -9.950 14.415 32.655 1.00 66.00 1122 GLU A N 1
ATOM 8762 C CA . GLU A 1 1122 ? -9.134 14.401 33.886 1.00 66.00 1122 GLU A CA 1
ATOM 8763 C C . GLU A 1 1122 ? -9.806 15.151 35.057 1.00 66.00 1122 GLU A C 1
ATOM 8765 O O . GLU A 1 1122 ? -9.535 14.854 36.217 1.00 66.00 1122 GLU A O 1
ATOM 8770 N N . GLU A 1 1123 ? -10.712 16.095 34.776 1.00 64.25 1123 GLU A N 1
ATOM 8771 C CA . GLU A 1 1123 ? -11.451 16.845 35.803 1.00 64.25 1123 GLU A CA 1
ATOM 8772 C C . GLU A 1 1123 ? -12.528 15.998 36.504 1.00 64.25 1123 GLU A C 1
ATOM 8774 O O . GLU A 1 1123 ? -12.917 16.311 37.628 1.00 64.25 1123 GLU A O 1
ATOM 8779 N N . ASP A 1 1124 ? -12.960 14.889 35.894 1.00 63.88 1124 ASP A N 1
ATOM 8780 C CA . ASP A 1 1124 ? -13.974 13.987 36.455 1.00 63.88 1124 ASP A CA 1
ATOM 8781 C C . ASP A 1 1124 ? -13.418 13.077 37.579 1.00 63.88 1124 ASP A C 1
ATOM 8783 O O . ASP A 1 1124 ? -14.168 12.312 38.190 1.00 63.88 1124 ASP A O 1
ATOM 8787 N N . GLU A 1 1125 ? -12.112 13.159 37.887 1.00 51.22 1125 GLU A N 1
ATOM 8788 C CA . GLU A 1 1125 ? -11.433 12.375 38.934 1.00 51.22 1125 GLU A CA 1
ATOM 8789 C C . GLU A 1 1125 ? -11.577 12.974 40.354 1.00 51.22 1125 GLU A C 1
ATOM 8791 O O . GLU A 1 1125 ? -11.295 12.290 41.340 1.00 51.22 1125 GLU A O 1
ATOM 8796 N N . TYR A 1 1126 ? -12.073 14.213 40.495 1.00 34.38 1126 TYR A N 1
ATOM 8797 C CA . TYR A 1 1126 ? -12.302 14.859 41.799 1.00 34.38 1126 TYR A CA 1
ATOM 8798 C C . TYR A 1 1126 ? -13.788 15.183 42.065 1.00 34.38 1126 TYR A C 1
ATOM 8800 O O . TYR A 1 1126 ? -14.244 16.279 41.733 1.00 34.38 1126 TYR A O 1
ATOM 8808 N N . PRO A 1 1127 ? -14.542 14.279 42.724 1.00 35.16 1127 PRO A N 1
ATOM 8809 C CA . PRO A 1 1127 ? -15.745 14.630 43.479 1.00 35.16 1127 PRO A CA 1
ATOM 8810 C C . PRO A 1 1127 ? -15.433 15.362 44.794 1.00 35.16 1127 PRO A C 1
ATOM 8812 O O . PRO A 1 1127 ? -14.464 14.966 45.489 1.00 35.16 1127 PRO A O 1
#

Sequence (1127 aa):
MDFWGLQKMLFHVLALSSGASVAYARMFTVYNACPFTIWPAMFTDLNAGQAVPNFPTGWEAAAFTAVSFPVPDNWKAGRIWGRRDCDFTITNGPTCLDGWCNGGLLCDPSTGTGVPPATVAEWTLQGDGNRDFYDVSLVDGYNLPMKITSSVNCPVASCAVDLGPSCPAPLQGPFDSTGFPVGCKSACAANVDGNPTNSPNCCSGSFDTAATCPPSGVQFYDFFKGNCPNAYAYAFDESSNTALWTCDSGLNADYTLTFCPAPNGTDPQPLADTISTAPPTIVATSTLHLTASNTDVPAGAVSAAQPFISASKEWGMNRQAQNDLKAHFRRGSIYRNYPVHQFIRHVWKLDHEQLSATGVDKIDMPVALCKAYVGSKWMKKPNETKQGLDLRPEGDAAQAFANLWNDIESQMTAPATRERAYFFNMEDKTLAHTLGMYKPDLFSSPFRAPTQHWSYTLSVGGLQKKYRKIWENVEHEVVASVTSEQLHAAYSGRAVPSVMEHTAQRQKRKAGAMEEDQGLSRSDNNTVLSTSPKPTVSSRPVKRLKTAHIAAAATPLPADDTGAGPNASELVKSDLTAADLQIIKYIDELMAHDFRTYATGFVLEDNKMTLWYADRMGLVQSASFDIFREPWFLILVIAAHRYGSSHDFGVNPLISLPHERRLFRDYNNALVTLPSAIDATLPPPTASPADVQAFDEGRGDPLTGLQFQVASIDRPSIIAYGTVGRGTGVLPVVAVNKAAELYGNGHLVVKLSCPLEDQKPSEDQFIRVIRRKMRGHHEATPFLKHIVELKCSFNCGMEDAVLGLPRAKMLYSVELDARRSLRALVMPEYLPLEKLSTPEEFSKILGDVMTGHHWVYKTSNILHQDISYGNIMFFYECLGGVKVVVGVLTDWDLAAHVPDDEVLARNLKRPFSQEELEDIQDVTSSSSSDEVDPEVAKAFFLLEDENRRFYEPRTRAGTPAFMSLDLLPGPDKNDSVVPPHQYRHDIESFFWVLAWFCACFDPDSHTVRTIPSWDRIETASNEKRHFVGFSPSLFARTHSSFRRFLYPIHLLSGRFFDIKIAVGMTKLHTEGYFYRSDHSQHSSRGRMFLRRHLKKAIETRKQLQDLMLTPKEFTDILQLTEEDEYP

Secondary structure (DSSP, 8-state):
---SSSSSSSSSSSS---------EEEEEEEE-SSS-B--EEEE-TTT-S---SS-SB--B-TTEEEEEEEETT--SEEEE--EEE-TT-SSS-SEEES--TTTTSPPTTS-SPPSS--EEEEEEEETTTEEEEEEE-TT-BSS-EEEEETT-PPPEEE-S--TTT--GGGB--B-TTS-B--B--TTTTTTTS-TTS-TTTT-GGG-STTTS-GGGSTTHHHHHHH-TBSBSSTTGGGGSSS-EEEEGGG---EEEEES--TTS-PPPP--------PPPP-PPPP-----------------------------S-HHHHHHHHHHS-TTSEEEEE-HHHHHHHTS---HHHHHHTT--EEE--HHHHHHHHH----B----S-SS------BHHHHHHHHHHHHHHHTSPPPTT-PPPP----B----SSSEEEEB-S----SS--S-------S-EEEEE-------TTGGGTS--EEEHHHHHHHHTTPPPPPS-HHHHHHHHHHHTTS--S-------------------------PPPP---------------SS--S-TTS----PPPHHHHHHHHHHHHHHHHS-BSEEEEEEEETTEEEEEEEETTEEEEEPPEETTTSHHHHHHHHHHHHH--GGGGTB-TTEE-SS--S-----TT-EEEEEEEEE-PPPPTT--HHHHHHHHTT-SS-EEEEEEEEPPTTSPPEE---SSS---EEEEEEEETHHHHHH-S-EEEEEEE--B--SSPPHHHHHHHHHHHHHTSTTTGGGGGGB---SEEEEEETTSTTT--GGGGS--PPPGGG-BEEEEEEEE--EEGGG---HHHHHHHHHHHHHHHHHHHHHH-EE-S---GGGEEEEEEEETTEEEEEEEE--GGG-EEPPPHHHHHHHTTSPPPHHHHHHHHTTS--SS-S---HHHHHHHHHHHHHHHHTTS-----S-TTTS-TTTSPPSSTT--SPPPP-HHHHHHHHHHHHHHHHHHEETTTTEE---GGGSSHHHHHHHHHHHTT--TTTTTT--GGGGGGHHHHHHHHHHHHHHHHHHHHHHHHHHHHHHHHHH-TTSHHHHHHHHHHHHHHHHHHHHHHHTPPPHHHHHHHTT--GGGG--

Foldseek 3Di:
DDDDDPPVVPVVVPPPPPPPPPQLWFKEKEWEQDQAKKKKAKEADVVFHPFDWLDFRIDIDGHGDMDMGTGGLQRAWMKMWIFAPAQQVDPDDFRTFFFGAPPGRGHDRPGDGGQPPIWMKTWGGLDPPQKIKIATACQRFYQWWKKKAWPVGFDIHTLQDDCQVVADPLQFDDADPVRGRNTGGQCLSSCVVVCNQPALQNCHDQSVDCVSNPCVRHPCLCVRCVNRVQDHNHDNCVVSVRHMTIDRSVVSIYMYMYINDDPQDDDPDPPDDDDDDDRDDDDDDDDDDDDDDDDDDDDDDDDDDDDDPDDDPFLADPPVLVVQVCVLFDQPQEWEAAALLLCLCLQLVQDLVLQVVQVQFKFFQPLVLVLQLLPFDQFQDDDDDDRHDDPDRAGSNVVSVQVRLVRRLVSGDADPAADFQDDQAQHDDDGPDQWGFGAQPFDDDQDDDLDDFGFDDLATEIEGEDDDDRPPCSVQQFQGMDGSQQLVCSSQVHDGDDRRPVVVVVVVVVVVPPPDDDDDDDDDDDDDDDDDDDDDDDDDDDDDDDPPPDDPDPDHDDDDPDLDDDDPVVIDRDGDDSVNSVRQVRQFSVLQPAQFQKAKYWYQYSQWIKIWIDGLQHIYIHRIDGCRNSVSSVSSVSSSSRPGFSVSGGHFPQWAAPGSHSRDRDQAFIKGWFAWKQFQPADDPPDDPVVLVCNLLSHDHTDGTWIWTFHDSVDDKDWRGTSYAWRKTKTWTFTDDPRCVQPNGATKIKIKTKHAPDPARALSSLLSLLLNLLCVDPVSNVLSLQEWDWGIKHKDWSLDVSRSHSVVSSPDDRDNRSTIMIMITMTHDFAAPLQDQAVVLVLQQLLSNLSNQVSSCVRPQKDQLADASRQKTWDWDQDPNDTDIHIYGHDSRVMDHDPDCVVLVVVLPDDDDPLRLVLQVVLPPDPDDPDGDSLLSSLVSVLVVQVVQQPDDDDRGYFQQLFDLLQFADPDPVRNTGHDDDPLRSVSSSLSNLLQCQLFHDSVVSGGHDDVLRRDSHSVNVVVVVCLVPDVVSNPNGDPSSVQCVQLSNVVSVLVVLLVVLVVQLVVLSCQLVVLVVPPPPDPVSSVSNSVSSSSNSVSVVVNVVSRDDSVNSSVSSPDGPVVPDD

Organism: NCBI:txid92696